Protein 1R4G (pdb70)

Nearest PDB structures (foldseek):
  1r4g-assembly1_A  TM=9.196E-01  e=5.338E-06  Sendai virus (strain Harris)
  1t6o-assembly1_A  TM=8.103E-01  e=1.546E+00  Measles morbillivirus
  1oks-assembly1_A  TM=8.174E-01  e=1.904E+00  Measles morbillivirus
  5wah-assembly1_A  TM=8.323E-01  e=9.415E+00  Streptococcus agalactiae
  1r4g-assembly1_A  TM=9.502E-01  e=7.208E-06  Sendai virus (strain Harris)

Organism: Sendai virus (strain Harris) (NCBI:txid11196)

GO terms:
  GO:0039689 negative stranded viral RNA replication (P, IDA)
  GO:0032991 protein-containing complex (C, IMP)
  GO:0097718 disordered domain specific binding (F, IPI)

CATH classification: 1.10.8.10

Foldseek 3Di:
DDDVVVVLVVLVPDPDDDVVSCVLVVVLVPDDDPVVSVVSVVVVVCVVVVVPD

InterPro domains:
  IPR002693 Paramyxovirinae P phosphoprotein C-terminal domain [PF01806] (328-564)
  IPR016075 RNA polymerase, phosphoprotein P, C-terminal XD, paramyxovirinae [SSF101089] (516-568)
  IPR043097 Phosphoprotein P, oligomerisation domain 1 [G3DSA:1.10.287.320] (319-381)

Structure (mmCIF, N/CA/C/O backbone):
data_1R4G
#
_entry.id   1R4G
#
_cell.length_a   1.000
_cell.length_b   1.000
_cell.length_c   1.000
_cell.angle_alpha   90.00
_cell.angle_beta   90.00
_cell.angle_gamma   90.00
#
_symmetry.space_group_name_H-M   'P 1'
#
loop_
_atom_site.group_PDB
_atom_site.id
_atom_site.type_symbol
_atom_site.label_atom_id
_atom_site.label_alt_id
_atom_site.label_comp_id
_atom_site.label_asym_id
_atom_site.label_entity_id
_atom_site.label_seq_id
_atom_site.pdbx_PDB_ins_code
_atom_site.Cartn_x
_atom_site.Cartn_y
_atom_site.Cartn_z
_atom_site.occupancy
_atom_site.B_iso_or_equiv
_atom_site.auth_seq_id
_atom_site.auth_comp_id
_atom_site.auth_asym_id
_atom_site.auth_atom_id
_atom_site.pdbx_PDB_model_num
ATOM 1 N N . LYS A 1 1 ? 8.929 10.117 11.956 1.00 0.00 516 LYS A N 1
ATOM 2 C CA . LYS A 1 1 ? 9.426 8.752 11.914 1.00 0.00 516 LYS A CA 1
ATOM 3 C C . LYS A 1 1 ? 8.725 7.895 10.839 1.00 0.00 516 LYS A C 1
ATOM 4 O O . LYS A 1 1 ? 9.417 7.362 9.972 1.00 0.00 516 LYS A O 1
ATOM 23 N N . PRO A 1 2 ? 7.391 7.709 10.870 1.00 0.00 517 PRO A N 1
ATOM 24 C CA . PRO A 1 2 ? 6.675 6.924 9.879 1.00 0.00 517 PRO A CA 1
ATOM 25 C C . PRO A 1 2 ? 6.686 7.649 8.531 1.00 0.00 517 PRO A C 1
ATOM 26 O O . PRO A 1 2 ? 6.865 8.865 8.473 1.00 0.00 517 PRO A O 1
ATOM 37 N N . THR A 1 3 ? 6.472 6.911 7.438 1.00 0.00 518 THR A N 1
ATOM 38 C CA . THR A 1 3 ? 6.464 7.508 6.119 1.00 0.00 518 THR A CA 1
ATOM 39 C C . THR A 1 3 ? 5.496 6.783 5.178 1.00 0.00 518 THR A C 1
ATOM 40 O O . THR A 1 3 ? 4.951 5.728 5.506 1.00 0.00 518 THR A O 1
ATOM 51 N N . MET A 1 4 ? 5.306 7.340 3.979 1.00 0.00 519 MET A N 1
ATOM 52 C CA . MET A 1 4 ? 4.461 6.738 2.960 1.00 0.00 519 MET A CA 1
ATOM 53 C C . MET A 1 4 ? 5.186 5.510 2.398 1.00 0.00 519 MET A C 1
ATOM 54 O O . MET A 1 4 ? 4.562 4.544 1.970 1.00 0.00 519 MET A O 1
ATOM 68 N N . HIS A 1 5 ? 6.526 5.543 2.389 1.00 0.00 520 HIS A N 1
ATOM 69 C CA . HIS A 1 5 ? 7.357 4.465 1.890 1.00 0.00 520 HIS A CA 1
ATOM 70 C C . HIS A 1 5 ? 7.254 3.225 2.776 1.00 0.00 520 HIS A C 1
ATOM 71 O O . HIS A 1 5 ? 7.309 2.107 2.270 1.00 0.00 520 HIS A O 1
ATOM 86 N N . SER A 1 6 ? 7.158 3.420 4.100 1.00 0.00 521 SER A N 1
ATOM 87 C CA . SER A 1 6 ? 7.050 2.315 5.039 1.00 0.00 521 SER A CA 1
ATOM 88 C C . SER A 1 6 ? 5.754 1.546 4.756 1.00 0.00 521 SER A C 1
ATOM 89 O O . SER A 1 6 ? 5.716 0.322 4.796 1.00 0.00 521 SER A O 1
ATOM 97 N N . LEU A 1 7 ? 4.694 2.298 4.436 1.00 0.00 522 LEU A N 1
ATOM 98 C CA . LEU A 1 7 ? 3.389 1.743 4.119 1.00 0.00 522 LEU A CA 1
ATOM 99 C C . LEU A 1 7 ? 3.539 0.840 2.896 1.00 0.00 522 LEU A C 1
ATOM 100 O O . LEU A 1 7 ? 3.176 -0.329 2.929 1.00 0.00 522 LEU A O 1
ATOM 116 N N . ARG A 1 8 ? 4.128 1.386 1.828 1.00 0.00 523 ARG A N 1
ATOM 117 C CA . ARG A 1 8 ? 4.378 0.612 0.617 1.00 0.00 523 ARG A CA 1
ATOM 118 C C . ARG A 1 8 ? 5.164 -0.663 0.975 1.00 0.00 523 ARG A C 1
ATOM 119 O O . ARG A 1 8 ? 4.893 -1.738 0.439 1.00 0.00 523 ARG A O 1
ATOM 140 N N . LEU A 1 9 ? 6.106 -0.540 1.917 1.00 0.00 524 LEU A N 1
ATOM 141 C CA . LEU A 1 9 ? 6.894 -1.672 2.378 1.00 0.00 524 LEU A CA 1
ATOM 142 C C . LEU A 1 9 ? 5.994 -2.726 3.027 1.00 0.00 524 LEU A C 1
ATOM 143 O O . LEU A 1 9 ? 6.202 -3.917 2.842 1.00 0.00 524 LEU A O 1
ATOM 159 N N . VAL A 1 10 ? 4.982 -2.288 3.770 1.00 0.00 525 VAL A N 1
ATOM 160 C CA . VAL A 1 10 ? 4.052 -3.213 4.426 1.00 0.00 525 VAL A CA 1
ATOM 161 C C . VAL A 1 10 ? 3.363 -4.089 3.381 1.00 0.00 525 VAL A C 1
ATOM 162 O O . VAL A 1 10 ? 3.159 -5.281 3.598 1.00 0.00 525 VAL A O 1
ATOM 175 N N . ILE A 1 11 ? 2.979 -3.490 2.248 1.00 0.00 526 ILE A N 1
ATOM 176 C CA . ILE A 1 11 ? 2.307 -4.243 1.201 1.00 0.00 526 ILE A CA 1
ATOM 177 C C . ILE A 1 11 ? 3.312 -5.251 0.638 1.00 0.00 526 ILE A C 1
ATOM 178 O O . ILE A 1 11 ? 3.030 -6.445 0.559 1.00 0.00 526 ILE A O 1
ATOM 194 N N . GLU A 1 12 ? 4.511 -4.775 0.286 1.00 0.00 527 GLU A N 1
ATOM 195 C CA . GLU A 1 12 ? 5.574 -5.612 -0.250 1.00 0.00 527 GLU A CA 1
ATOM 196 C C . GLU A 1 12 ? 6.327 -6.234 0.928 1.00 0.00 527 GLU A C 1
ATOM 197 O O . GLU A 1 12 ? 7.510 -5.977 1.144 1.00 0.00 527 GLU A O 1
ATOM 209 N N . SER A 1 13 ? 5.581 -7.001 1.720 1.00 0.00 528 SER A N 1
ATOM 210 C CA . SER A 1 13 ? 6.083 -7.683 2.905 1.00 0.00 528 SER A CA 1
ATOM 211 C C . SER A 1 13 ? 5.070 -8.775 3.253 1.00 0.00 528 SER A C 1
ATOM 212 O O . SER A 1 13 ? 5.444 -9.933 3.431 1.00 0.00 528 SER A O 1
ATOM 220 N N . SER A 1 14 ? 3.781 -8.431 3.298 1.00 0.00 529 SER A N 1
ATOM 221 C CA . SER A 1 14 ? 2.736 -9.407 3.565 1.00 0.00 529 SER A CA 1
ATOM 222 C C . SER A 1 14 ? 2.674 -10.382 2.370 1.00 0.00 529 SER A C 1
ATOM 223 O O . SER A 1 14 ? 2.941 -9.968 1.240 1.00 0.00 529 SER A O 1
ATOM 231 N N . PRO A 1 15 ? 2.298 -11.655 2.582 1.00 0.00 530 PRO A N 1
ATOM 232 C CA . PRO A 1 15 ? 2.253 -12.686 1.555 1.00 0.00 530 PRO A CA 1
ATOM 233 C C . PRO A 1 15 ? 1.090 -12.520 0.566 1.00 0.00 530 PRO A C 1
ATOM 234 O O . PRO A 1 15 ? 0.251 -13.408 0.427 1.00 0.00 530 PRO A O 1
ATOM 245 N N . LEU A 1 16 ? 1.045 -11.398 -0.155 1.00 0.00 531 LEU A N 1
ATOM 246 C CA . LEU A 1 16 ? 0.000 -11.158 -1.140 1.00 0.00 531 LEU A CA 1
ATOM 247 C C . LEU A 1 16 ? 0.302 -11.905 -2.452 1.00 0.00 531 LEU A C 1
ATOM 248 O O . LEU A 1 16 ? 1.284 -12.638 -2.555 1.00 0.00 531 LEU A O 1
ATOM 264 N N . SER A 1 17 ? -0.572 -11.730 -3.450 1.00 0.00 532 SER A N 1
ATOM 265 C CA . SER A 1 17 ? -0.436 -12.354 -4.760 1.00 0.00 532 SER A CA 1
ATOM 266 C C . SER A 1 17 ? 0.116 -11.308 -5.747 1.00 0.00 532 SER A C 1
ATOM 267 O O . SER A 1 17 ? 1.015 -10.546 -5.399 1.00 0.00 532 SER A O 1
ATOM 275 N N . ARG A 1 18 ? -0.231 -11.519 -7.017 1.00 0.00 533 ARG A N 1
ATOM 276 C CA . ARG A 1 18 ? 0.202 -10.614 -8.079 1.00 0.00 533 ARG A CA 1
ATOM 277 C C . ARG A 1 18 ? -0.835 -9.497 -8.286 1.00 0.00 533 ARG A C 1
ATOM 278 O O . ARG A 1 18 ? -0.575 -8.307 -8.122 1.00 0.00 533 ARG A O 1
ATOM 299 N N . ALA A 1 19 ? -2.052 -9.971 -8.570 1.00 0.00 534 ALA A N 1
ATOM 300 C CA . ALA A 1 19 ? -3.201 -9.127 -8.863 1.00 0.00 534 ALA A CA 1
ATOM 301 C C . ALA A 1 19 ? -3.596 -8.185 -7.732 1.00 0.00 534 ALA A C 1
ATOM 302 O O . ALA A 1 19 ? -3.633 -6.975 -7.928 1.00 0.00 534 ALA A O 1
ATOM 309 N N . GLU A 1 20 ? -3.891 -8.734 -6.552 1.00 0.00 535 GLU A N 1
ATOM 310 C CA . GLU A 1 20 ? -4.303 -7.935 -5.407 1.00 0.00 535 GLU A CA 1
ATOM 311 C C . GLU A 1 20 ? -3.216 -6.952 -4.983 1.00 0.00 535 GLU A C 1
ATOM 312 O O . GLU A 1 20 ? -3.527 -5.851 -4.537 1.00 0.00 535 GLU A O 1
ATOM 324 N N . LYS A 1 21 ? -1.948 -7.357 -5.106 1.00 0.00 536 LYS A N 1
ATOM 325 C CA . LYS A 1 21 ? -0.812 -6.534 -4.748 1.00 0.00 536 LYS A CA 1
ATOM 326 C C . LYS A 1 21 ? -0.811 -5.334 -5.687 1.00 0.00 536 LYS A C 1
ATOM 327 O O . LYS A 1 21 ? -0.833 -4.195 -5.237 1.00 0.00 536 LYS A O 1
ATOM 346 N N . ALA A 1 22 ? -0.818 -5.599 -6.994 1.00 0.00 537 ALA A N 1
ATOM 347 C CA . ALA A 1 22 ? -0.814 -4.539 -7.985 1.00 0.00 537 ALA A CA 1
ATOM 348 C C . ALA A 1 22 ? -2.022 -3.613 -7.801 1.00 0.00 537 ALA A C 1
ATOM 349 O O . ALA A 1 22 ? -1.865 -2.405 -7.645 1.00 0.00 537 ALA A O 1
ATOM 356 N N . ALA A 1 23 ? -3.219 -4.204 -7.825 1.00 0.00 538 ALA A N 1
ATOM 357 C CA . ALA A 1 23 ? -4.463 -3.466 -7.684 1.00 0.00 538 ALA A CA 1
ATOM 358 C C . ALA A 1 23 ? -4.441 -2.558 -6.453 1.00 0.00 538 ALA A C 1
ATOM 359 O O . ALA A 1 23 ? -4.719 -1.360 -6.555 1.00 0.00 538 ALA A O 1
ATOM 366 N N . TYR A 1 24 ? -4.103 -3.122 -5.289 1.00 0.00 539 TYR A N 1
ATOM 367 C CA . TYR A 1 24 ? -4.052 -2.336 -4.075 1.00 0.00 539 TYR A CA 1
ATOM 368 C C . TYR A 1 24 ? -2.998 -1.237 -4.188 1.00 0.00 539 TYR A C 1
ATOM 369 O O . TYR A 1 24 ? -3.308 -0.086 -3.922 1.00 0.00 539 TYR A O 1
ATOM 387 N N . VAL A 1 25 ? -1.765 -1.584 -4.555 1.00 0.00 540 VAL A N 1
ATOM 388 C CA . VAL A 1 25 ? -0.694 -0.627 -4.671 1.00 0.00 540 VAL A CA 1
ATOM 389 C C . VAL A 1 25 ? -1.099 0.566 -5.555 1.00 0.00 540 VAL A C 1
ATOM 390 O O . VAL A 1 25 ? -0.828 1.710 -5.191 1.00 0.00 540 VAL A O 1
ATOM 403 N N . LYS A 1 26 ? -1.759 0.324 -6.693 1.00 0.00 541 LYS A N 1
ATOM 404 C CA . LYS A 1 26 ? -2.192 1.430 -7.543 1.00 0.00 541 LYS A CA 1
ATOM 405 C C . LYS A 1 26 ? -3.179 2.302 -6.753 1.00 0.00 541 LYS A C 1
ATOM 406 O O . LYS A 1 26 ? -3.066 3.527 -6.725 1.00 0.00 541 LYS A O 1
ATOM 425 N N . SER A 1 27 ? -4.137 1.643 -6.100 1.00 0.00 542 SER A N 1
ATOM 426 C CA . SER A 1 27 ? -5.141 2.333 -5.303 1.00 0.00 542 SER A CA 1
ATOM 427 C C . SER A 1 27 ? -4.501 3.186 -4.204 1.00 0.00 542 SER A C 1
ATOM 428 O O . SER A 1 27 ? -4.941 4.296 -3.925 1.00 0.00 542 SER A O 1
ATOM 436 N N . LEU A 1 28 ? -3.463 2.642 -3.582 1.00 0.00 543 LEU A N 1
ATOM 437 C CA . LEU A 1 28 ? -2.719 3.307 -2.522 1.00 0.00 543 LEU A CA 1
ATOM 438 C C . LEU A 1 28 ? -1.992 4.511 -3.113 1.00 0.00 543 LEU A C 1
ATOM 439 O O . LEU A 1 28 ? -2.017 5.594 -2.536 1.00 0.00 543 LEU A O 1
ATOM 455 N N . SER A 1 29 ? -1.370 4.332 -4.282 1.00 0.00 544 SER A N 1
ATOM 456 C CA . SER A 1 29 ? -0.672 5.420 -4.957 1.00 0.00 544 SER A CA 1
ATOM 457 C C . SER A 1 29 ? -1.652 6.579 -5.195 1.00 0.00 544 SER A C 1
ATOM 458 O O . SER A 1 29 ? -1.267 7.744 -5.144 1.00 0.00 544 SER A O 1
ATOM 466 N N . LYS A 1 30 ? -2.923 6.243 -5.429 1.00 0.00 545 LYS A N 1
ATOM 467 C CA . LYS A 1 30 ? -3.977 7.232 -5.633 1.00 0.00 545 LYS A CA 1
ATOM 468 C C . LYS A 1 30 ? -4.291 8.090 -4.373 1.00 0.00 545 LYS A C 1
ATOM 469 O O . LYS A 1 30 ? -5.300 8.795 -4.368 1.00 0.00 545 LYS A O 1
ATOM 488 N N . CYS A 1 31 ? -3.441 8.060 -3.330 1.00 0.00 546 CYS A N 1
ATOM 489 C CA . CYS A 1 31 ? -3.595 8.841 -2.101 1.00 0.00 546 CYS A CA 1
ATOM 490 C C . CYS A 1 31 ? -3.623 10.359 -2.349 1.00 0.00 546 CYS A C 1
ATOM 491 O O . CYS A 1 31 ? -3.450 10.814 -3.479 1.00 0.00 546 CYS A O 1
ATOM 499 N N . LYS A 1 32 ? -3.815 11.145 -1.273 1.00 0.00 547 LYS A N 1
ATOM 500 C CA . LYS A 1 32 ? -3.854 12.605 -1.333 1.00 0.00 547 LYS A CA 1
ATOM 501 C C . LYS A 1 32 ? -3.894 13.234 0.069 1.00 0.00 547 LYS A C 1
ATOM 502 O O . LYS A 1 32 ? -3.030 14.043 0.393 1.00 0.00 547 LYS A O 1
ATOM 521 N N . THR A 1 33 ? -4.886 12.872 0.896 1.00 0.00 548 THR A N 1
ATOM 522 C CA . THR A 1 33 ? -5.038 13.433 2.238 1.00 0.00 548 THR A CA 1
ATOM 523 C C . THR A 1 33 ? -4.482 12.500 3.323 1.00 0.00 548 THR A C 1
ATOM 524 O O . THR A 1 33 ? -3.272 12.309 3.405 1.00 0.00 548 THR A O 1
ATOM 535 N N . ASP A 1 34 ? -5.357 11.945 4.170 1.00 0.00 549 ASP A N 1
ATOM 536 C CA . ASP A 1 34 ? -4.955 11.076 5.270 1.00 0.00 549 ASP A CA 1
ATOM 537 C C . ASP A 1 34 ? -6.102 10.162 5.698 1.00 0.00 549 ASP A C 1
ATOM 538 O O . ASP A 1 34 ? -5.937 8.949 5.697 1.00 0.00 549 ASP A O 1
ATOM 547 N N . GLN A 1 35 ? -7.268 10.728 6.036 1.00 0.00 550 GLN A N 1
ATOM 548 C CA . GLN A 1 35 ? -8.423 9.937 6.458 1.00 0.00 550 GLN A CA 1
ATOM 549 C C . GLN A 1 35 ? -8.826 8.967 5.341 1.00 0.00 550 GLN A C 1
ATOM 550 O O . GLN A 1 35 ? -9.293 7.861 5.605 1.00 0.00 550 GLN A O 1
ATOM 564 N N . GLU A 1 36 ? -8.629 9.384 4.087 1.00 0.00 551 GLU A N 1
ATOM 565 C CA . GLU A 1 36 ? -8.952 8.576 2.933 1.00 0.00 551 GLU A CA 1
ATOM 566 C C . GLU A 1 36 ? -7.962 7.416 2.852 1.00 0.00 551 GLU A C 1
ATOM 567 O O . GLU A 1 36 ? -8.343 6.249 2.851 1.00 0.00 551 GLU A O 1
ATOM 579 N N . VAL A 1 37 ? -6.669 7.753 2.778 1.00 0.00 552 VAL A N 1
ATOM 580 C CA . VAL A 1 37 ? -5.574 6.807 2.646 1.00 0.00 552 VAL A CA 1
ATOM 581 C C . VAL A 1 37 ? -5.647 5.795 3.803 1.00 0.00 552 VAL A C 1
ATOM 582 O O . VAL A 1 37 ? -5.430 4.610 3.597 1.00 0.00 552 VAL A O 1
ATOM 595 N N . LYS A 1 38 ? -6.020 6.248 5.007 1.00 0.00 553 LYS A N 1
ATOM 596 C CA . LYS A 1 38 ? -6.193 5.472 6.197 1.00 0.00 553 LYS A CA 1
ATOM 597 C C . LYS A 1 38 ? -7.267 4.415 5.953 1.00 0.00 553 LYS A C 1
ATOM 598 O O . LYS A 1 38 ? -7.043 3.235 6.187 1.00 0.00 553 LYS A O 1
ATOM 617 N N . ALA A 1 39 ? -8.430 4.851 5.477 1.00 0.00 554 ALA A N 1
ATOM 618 C CA . ALA A 1 39 ? -9.512 3.925 5.152 1.00 0.00 554 ALA A CA 1
ATOM 619 C C . ALA A 1 39 ? -9.002 2.849 4.168 1.00 0.00 554 ALA A C 1
ATOM 620 O O . ALA A 1 39 ? -9.326 1.670 4.287 1.00 0.00 554 ALA A O 1
ATOM 627 N N . VAL A 1 40 ? -8.179 3.267 3.206 1.00 0.00 555 VAL A N 1
ATOM 628 C CA . VAL A 1 40 ? -7.599 2.344 2.235 1.00 0.00 555 VAL A CA 1
ATOM 629 C C . VAL A 1 40 ? -6.603 1.405 2.970 1.00 0.00 555 VAL A C 1
ATOM 630 O O . VAL A 1 40 ? -6.453 0.227 2.644 1.00 0.00 555 VAL A O 1
ATOM 643 N N . MET A 1 41 ? -5.900 1.914 3.981 1.00 0.00 556 MET A N 1
ATOM 644 C CA . MET A 1 41 ? -4.986 1.120 4.792 1.00 0.00 556 MET A CA 1
ATOM 645 C C . MET A 1 41 ? -5.809 0.065 5.556 1.00 0.00 556 MET A C 1
ATOM 646 O O . MET A 1 41 ? -5.405 -1.086 5.678 1.00 0.00 556 MET A O 1
ATOM 660 N N . GLU A 1 42 ? -6.988 0.459 6.043 1.00 0.00 557 GLU A N 1
ATOM 661 C CA . GLU A 1 42 ? -7.867 -0.461 6.743 1.00 0.00 557 GLU A CA 1
ATOM 662 C C . GLU A 1 42 ? -8.184 -1.634 5.806 1.00 0.00 557 GLU A C 1
ATOM 663 O O . GLU A 1 42 ? -8.262 -2.778 6.246 1.00 0.00 557 GLU A O 1
ATOM 675 N N . LEU A 1 43 ? -8.341 -1.350 4.505 1.00 0.00 558 LEU A N 1
ATOM 676 C CA . LEU A 1 43 ? -8.604 -2.399 3.537 1.00 0.00 558 LEU A CA 1
ATOM 677 C C . LEU A 1 43 ? -7.438 -3.395 3.545 1.00 0.00 558 LEU A C 1
ATOM 678 O O . LEU A 1 43 ? -7.701 -4.592 3.567 1.00 0.00 558 LEU A O 1
ATOM 694 N N . VAL A 1 44 ? -6.168 -2.941 3.546 1.00 0.00 559 VAL A N 1
ATOM 695 C CA . VAL A 1 44 ? -5.006 -3.849 3.615 1.00 0.00 559 VAL A CA 1
ATOM 696 C C . VAL A 1 44 ? -5.200 -4.855 4.747 1.00 0.00 559 VAL A C 1
ATOM 697 O O . VAL A 1 44 ? -5.032 -6.049 4.534 1.00 0.00 559 VAL A O 1
ATOM 710 N N . GLU A 1 45 ? -5.537 -4.362 5.944 1.00 0.00 560 GLU A N 1
ATOM 711 C CA . GLU A 1 45 ? -5.732 -5.216 7.109 1.00 0.00 560 GLU A CA 1
ATOM 712 C C . GLU A 1 45 ? -6.742 -6.327 6.796 1.00 0.00 560 GLU A C 1
ATOM 713 O O . GLU A 1 45 ? -6.454 -7.508 6.980 1.00 0.00 560 GLU A O 1
ATOM 725 N N . GLU A 1 46 ? -7.916 -5.947 6.290 1.00 0.00 561 GLU A N 1
ATOM 726 C CA . GLU A 1 46 ? -8.957 -6.897 5.942 1.00 0.00 561 GLU A CA 1
ATOM 727 C C . GLU A 1 46 ? -8.495 -7.886 4.868 1.00 0.00 561 GLU A C 1
ATOM 728 O O . GLU A 1 46 ? -8.733 -9.090 4.978 1.00 0.00 561 GLU A O 1
ATOM 740 N N . ASP A 1 47 ? -7.804 -7.370 3.845 1.00 0.00 562 ASP A N 1
ATOM 741 C CA . ASP A 1 47 ? -7.317 -8.171 2.733 1.00 0.00 562 ASP A CA 1
ATOM 742 C C . ASP A 1 47 ? -6.494 -9.351 3.239 1.00 0.00 562 ASP A C 1
ATOM 743 O O . ASP A 1 47 ? -6.726 -10.480 2.813 1.00 0.00 562 ASP A O 1
ATOM 752 N N . ILE A 1 48 ? -5.583 -9.128 4.192 1.00 0.00 563 ILE A N 1
ATOM 753 C CA . ILE A 1 48 ? -4.779 -10.220 4.712 1.00 0.00 563 ILE A CA 1
ATOM 754 C C . ILE A 1 48 ? -5.645 -11.203 5.446 1.00 0.00 563 ILE A C 1
ATOM 755 O O . ILE A 1 48 ? -5.519 -12.405 5.256 1.00 0.00 563 ILE A O 1
ATOM 771 N N . GLU A 1 49 ? -6.503 -10.703 6.332 1.00 0.00 564 GLU A N 1
ATOM 772 C CA . GLU A 1 49 ? -7.381 -11.563 7.111 1.00 0.00 564 GLU A CA 1
ATOM 773 C C . GLU A 1 49 ? -8.336 -12.353 6.205 1.00 0.00 564 GLU A C 1
ATOM 774 O O . GLU A 1 49 ? -8.981 -13.289 6.670 1.00 0.00 564 GLU A O 1
ATOM 786 N N . SER A 1 50 ? -8.411 -11.986 4.921 1.00 0.00 565 SER A N 1
ATOM 787 C CA . SER A 1 50 ? -9.269 -12.658 3.959 1.00 0.00 565 SER A CA 1
ATOM 788 C C . SER A 1 50 ? -8.425 -13.697 3.239 1.00 0.00 565 SER A C 1
ATOM 789 O O . SER A 1 50 ? -8.790 -14.866 3.180 1.00 0.00 565 SER A O 1
ATOM 797 N N . LEU A 1 51 ? -7.282 -13.263 2.703 1.00 0.00 566 LEU A N 1
ATOM 798 C CA . LEU A 1 51 ? -6.363 -14.147 2.009 1.00 0.00 566 LEU A CA 1
ATOM 799 C C . LEU A 1 51 ? -5.940 -15.288 2.942 1.00 0.00 566 LEU A C 1
ATOM 800 O O . LEU A 1 51 ? -5.842 -16.439 2.525 1.00 0.00 566 LEU A O 1
ATOM 816 N N . THR A 1 52 ? -5.706 -14.958 4.213 1.00 0.00 567 THR A N 1
ATOM 817 C CA . THR A 1 52 ? -5.292 -15.928 5.220 1.00 0.00 567 THR A CA 1
ATOM 818 C C . THR A 1 52 ? -6.478 -16.714 5.794 1.00 0.00 567 THR A C 1
ATOM 819 O O . THR A 1 52 ? -6.287 -17.853 6.217 1.00 0.00 567 THR A O 1
ATOM 830 N N . ASN A 1 53 ? -7.675 -16.109 5.828 1.00 0.00 568 ASN A N 1
ATOM 831 C CA . ASN A 1 53 ? -8.884 -16.730 6.367 1.00 0.00 568 ASN A CA 1
ATOM 832 C C . ASN A 1 53 ? -8.723 -16.958 7.874 1.00 0.00 568 ASN A C 1
ATOM 833 O O . ASN A 1 53 ? -8.611 -15.937 8.588 1.00 0.00 568 ASN A O 1
ATOM 845 N N . LYS A 1 1 ? 12.043 7.246 12.825 1.00 0.00 516 LYS A N 2
ATOM 846 C CA . LYS A 1 1 ? 11.921 8.118 11.667 1.00 0.00 516 LYS A CA 2
ATOM 847 C C . LYS A 1 1 ? 11.146 7.393 10.552 1.00 0.00 516 LYS A C 2
ATOM 848 O O . LYS A 1 1 ? 11.735 6.985 9.551 1.00 0.00 516 LYS A O 2
ATOM 867 N N . PRO A 1 2 ? 9.828 7.199 10.720 1.00 0.00 517 PRO A N 2
ATOM 868 C CA . PRO A 1 2 ? 8.979 6.521 9.757 1.00 0.00 517 PRO A CA 2
ATOM 869 C C . PRO A 1 2 ? 8.745 7.388 8.516 1.00 0.00 517 PRO A C 2
ATOM 870 O O . PRO A 1 2 ? 8.917 8.606 8.557 1.00 0.00 517 PRO A O 2
ATOM 881 N N . THR A 1 3 ? 8.335 6.753 7.413 1.00 0.00 518 THR A N 2
ATOM 882 C CA . THR A 1 3 ? 8.044 7.456 6.172 1.00 0.00 518 THR A CA 2
ATOM 883 C C . THR A 1 3 ? 7.051 6.624 5.352 1.00 0.00 518 THR A C 2
ATOM 884 O O . THR A 1 3 ? 6.938 5.420 5.582 1.00 0.00 518 THR A O 2
ATOM 895 N N . MET A 1 4 ? 6.383 7.235 4.368 1.00 0.00 519 MET A N 2
ATOM 896 C CA . MET A 1 4 ? 5.423 6.551 3.501 1.00 0.00 519 MET A CA 2
ATOM 897 C C . MET A 1 4 ? 6.013 5.276 2.883 1.00 0.00 519 MET A C 2
ATOM 898 O O . MET A 1 4 ? 5.321 4.276 2.696 1.00 0.00 519 MET A O 2
ATOM 912 N N . HIS A 1 5 ? 7.312 5.298 2.569 1.00 0.00 520 HIS A N 2
ATOM 913 C CA . HIS A 1 5 ? 8.003 4.165 1.977 1.00 0.00 520 HIS A CA 2
ATOM 914 C C . HIS A 1 5 ? 7.917 2.919 2.859 1.00 0.00 520 HIS A C 2
ATOM 915 O O . HIS A 1 5 ? 8.021 1.806 2.359 1.00 0.00 520 HIS A O 2
ATOM 930 N N . SER A 1 6 ? 7.784 3.118 4.176 1.00 0.00 521 SER A N 2
ATOM 931 C CA . SER A 1 6 ? 7.695 2.027 5.132 1.00 0.00 521 SER A CA 2
ATOM 932 C C . SER A 1 6 ? 6.459 1.186 4.821 1.00 0.00 521 SER A C 2
ATOM 933 O O . SER A 1 6 ? 6.487 -0.037 4.865 1.00 0.00 521 SER A O 2
ATOM 941 N N . LEU A 1 7 ? 5.355 1.877 4.521 1.00 0.00 522 LEU A N 2
ATOM 942 C CA . LEU A 1 7 ? 4.093 1.239 4.197 1.00 0.00 522 LEU A CA 2
ATOM 943 C C . LEU A 1 7 ? 4.243 0.462 2.895 1.00 0.00 522 LEU A C 2
ATOM 944 O O . LEU A 1 7 ? 3.801 -0.677 2.776 1.00 0.00 522 LEU A O 2
ATOM 960 N N . ARG A 1 8 ? 4.900 1.088 1.913 1.00 0.00 523 ARG A N 2
ATOM 961 C CA . ARG A 1 8 ? 5.147 0.434 0.637 1.00 0.00 523 ARG A CA 2
ATOM 962 C C . ARG A 1 8 ? 5.974 -0.836 0.895 1.00 0.00 523 ARG A C 2
ATOM 963 O O . ARG A 1 8 ? 5.683 -1.900 0.352 1.00 0.00 523 ARG A O 2
ATOM 984 N N . LEU A 1 9 ? 6.979 -0.720 1.768 1.00 0.00 524 LEU A N 2
ATOM 985 C CA . LEU A 1 9 ? 7.830 -1.835 2.145 1.00 0.00 524 LEU A CA 2
ATOM 986 C C . LEU A 1 9 ? 6.977 -2.932 2.773 1.00 0.00 524 LEU A C 2
ATOM 987 O O . LEU A 1 9 ? 7.080 -4.090 2.394 1.00 0.00 524 LEU A O 2
ATOM 1003 N N . VAL A 1 10 ? 6.106 -2.557 3.699 1.00 0.00 525 VAL A N 2
ATOM 1004 C CA . VAL A 1 10 ? 5.197 -3.494 4.366 1.00 0.00 525 VAL A CA 2
ATOM 1005 C C . VAL A 1 10 ? 4.414 -4.305 3.327 1.00 0.00 525 VAL A C 2
ATOM 1006 O O . VAL A 1 10 ? 4.246 -5.514 3.486 1.00 0.00 525 VAL A O 2
ATOM 1019 N N . ILE A 1 11 ? 3.926 -3.647 2.271 1.00 0.00 526 ILE A N 2
ATOM 1020 C CA . ILE A 1 11 ? 3.175 -4.336 1.232 1.00 0.00 526 ILE A CA 2
ATOM 1021 C C . ILE A 1 11 ? 4.084 -5.359 0.550 1.00 0.00 526 ILE A C 2
ATOM 1022 O O . ILE A 1 11 ? 3.678 -6.492 0.314 1.00 0.00 526 ILE A O 2
ATOM 1038 N N . GLU A 1 12 ? 5.323 -4.970 0.239 1.00 0.00 527 GLU A N 2
ATOM 1039 C CA . GLU A 1 12 ? 6.276 -5.869 -0.392 1.00 0.00 527 GLU A CA 2
ATOM 1040 C C . GLU A 1 12 ? 6.672 -7.008 0.561 1.00 0.00 527 GLU A C 2
ATOM 1041 O O . GLU A 1 12 ? 6.942 -8.118 0.110 1.00 0.00 527 GLU A O 2
ATOM 1053 N N . SER A 1 13 ? 6.696 -6.743 1.869 1.00 0.00 528 SER A N 2
ATOM 1054 C CA . SER A 1 13 ? 7.054 -7.738 2.866 1.00 0.00 528 SER A CA 2
ATOM 1055 C C . SER A 1 13 ? 5.923 -8.732 3.125 1.00 0.00 528 SER A C 2
ATOM 1056 O O . SER A 1 13 ? 6.191 -9.912 3.337 1.00 0.00 528 SER A O 2
ATOM 1064 N N . SER A 1 14 ? 4.664 -8.290 3.156 1.00 0.00 529 SER A N 2
ATOM 1065 C CA . SER A 1 14 ? 3.549 -9.188 3.412 1.00 0.00 529 SER A CA 2
ATOM 1066 C C . SER A 1 14 ? 3.359 -10.136 2.211 1.00 0.00 529 SER A C 2
ATOM 1067 O O . SER A 1 14 ? 3.473 -9.706 1.063 1.00 0.00 529 SER A O 2
ATOM 1075 N N . PRO A 1 15 ? 3.043 -11.421 2.447 1.00 0.00 530 PRO A N 2
ATOM 1076 C CA . PRO A 1 15 ? 2.894 -12.431 1.417 1.00 0.00 530 PRO A CA 2
ATOM 1077 C C . PRO A 1 15 ? 1.573 -12.314 0.651 1.00 0.00 530 PRO A C 2
ATOM 1078 O O . PRO A 1 15 ? 0.796 -13.265 0.592 1.00 0.00 530 PRO A O 2
ATOM 1089 N N . LEU A 1 16 ? 1.307 -11.155 0.048 1.00 0.00 531 LEU A N 2
ATOM 1090 C CA . LEU A 1 16 ? 0.097 -10.983 -0.741 1.00 0.00 531 LEU A CA 2
ATOM 1091 C C . LEU A 1 16 ? 0.292 -11.725 -2.077 1.00 0.00 531 LEU A C 2
ATOM 1092 O O . LEU A 1 16 ? 1.290 -12.419 -2.266 1.00 0.00 531 LEU A O 2
ATOM 1108 N N . SER A 1 17 ? -0.665 -11.614 -3.004 1.00 0.00 532 SER A N 2
ATOM 1109 C CA . SER A 1 17 ? -0.594 -12.279 -4.297 1.00 0.00 532 SER A CA 2
ATOM 1110 C C . SER A 1 17 ? -0.016 -11.304 -5.336 1.00 0.00 532 SER A C 2
ATOM 1111 O O . SER A 1 17 ? 0.903 -10.548 -5.034 1.00 0.00 532 SER A O 2
ATOM 1119 N N . ARG A 1 18 ? -0.378 -11.572 -6.593 1.00 0.00 533 ARG A N 2
ATOM 1120 C CA . ARG A 1 18 ? 0.062 -10.723 -7.697 1.00 0.00 533 ARG A CA 2
ATOM 1121 C C . ARG A 1 18 ? -0.982 -9.615 -7.916 1.00 0.00 533 ARG A C 2
ATOM 1122 O O . ARG A 1 18 ? -0.727 -8.418 -7.798 1.00 0.00 533 ARG A O 2
ATOM 1143 N N . ALA A 1 19 ? -2.204 -10.101 -8.147 1.00 0.00 534 ALA A N 2
ATOM 1144 C CA . ALA A 1 19 ? -3.371 -9.279 -8.426 1.00 0.00 534 ALA A CA 2
ATOM 1145 C C . ALA A 1 19 ? -3.756 -8.319 -7.303 1.00 0.00 534 ALA A C 2
ATOM 1146 O O . ALA A 1 19 ? -3.815 -7.117 -7.526 1.00 0.00 534 ALA A O 2
ATOM 1153 N N . GLU A 1 20 ? -4.017 -8.839 -6.100 1.00 0.00 535 GLU A N 2
ATOM 1154 C CA . GLU A 1 20 ? -4.419 -8.005 -4.974 1.00 0.00 535 GLU A CA 2
ATOM 1155 C C . GLU A 1 20 ? -3.331 -6.994 -4.615 1.00 0.00 535 GLU A C 2
ATOM 1156 O O . GLU A 1 20 ? -3.640 -5.886 -4.187 1.00 0.00 535 GLU A O 2
ATOM 1168 N N . LYS A 1 21 ? -2.058 -7.376 -4.783 1.00 0.00 536 LYS A N 2
ATOM 1169 C CA . LYS A 1 21 ? -0.930 -6.516 -4.489 1.00 0.00 536 LYS A CA 2
ATOM 1170 C C . LYS A 1 21 ? -0.979 -5.356 -5.477 1.00 0.00 536 LYS A C 2
ATOM 1171 O O . LYS A 1 21 ? -0.992 -4.203 -5.067 1.00 0.00 536 LYS A O 2
ATOM 1190 N N . ALA A 1 22 ? -1.030 -5.667 -6.775 1.00 0.00 537 ALA A N 2
ATOM 1191 C CA . ALA A 1 22 ? -1.086 -4.643 -7.806 1.00 0.00 537 ALA A CA 2
ATOM 1192 C C . ALA A 1 22 ? -2.283 -3.714 -7.564 1.00 0.00 537 ALA A C 2
ATOM 1193 O O . ALA A 1 22 ? -2.132 -2.499 -7.467 1.00 0.00 537 ALA A O 2
ATOM 1200 N N . ALA A 1 23 ? -3.467 -4.319 -7.462 1.00 0.00 538 ALA A N 2
ATOM 1201 C CA . ALA A 1 23 ? -4.706 -3.596 -7.229 1.00 0.00 538 ALA A CA 2
ATOM 1202 C C . ALA A 1 23 ? -4.589 -2.643 -6.037 1.00 0.00 538 ALA A C 2
ATOM 1203 O O . ALA A 1 23 ? -4.868 -1.452 -6.168 1.00 0.00 538 ALA A O 2
ATOM 1210 N N . TYR A 1 24 ? -4.165 -3.155 -4.876 1.00 0.00 539 TYR A N 2
ATOM 1211 C CA . TYR A 1 24 ? -4.026 -2.306 -3.711 1.00 0.00 539 TYR A CA 2
ATOM 1212 C C . TYR A 1 24 ? -2.983 -1.215 -3.946 1.00 0.00 539 TYR A C 2
ATOM 1213 O O . TYR A 1 24 ? -3.237 -0.059 -3.633 1.00 0.00 539 TYR A O 2
ATOM 1231 N N . VAL A 1 25 ? -1.813 -1.565 -4.469 1.00 0.00 540 VAL A N 2
ATOM 1232 C CA . VAL A 1 25 ? -0.770 -0.609 -4.744 1.00 0.00 540 VAL A CA 2
ATOM 1233 C C . VAL A 1 25 ? -1.336 0.557 -5.577 1.00 0.00 540 VAL A C 2
ATOM 1234 O O . VAL A 1 25 ? -1.055 1.717 -5.282 1.00 0.00 540 VAL A O 2
ATOM 1247 N N . LYS A 1 26 ? -2.169 0.258 -6.578 1.00 0.00 541 LYS A N 2
ATOM 1248 C CA . LYS A 1 26 ? -2.798 1.304 -7.375 1.00 0.00 541 LYS A CA 2
ATOM 1249 C C . LYS A 1 26 ? -3.633 2.214 -6.458 1.00 0.00 541 LYS A C 2
ATOM 1250 O O . LYS A 1 26 ? -3.525 3.438 -6.518 1.00 0.00 541 LYS A O 2
ATOM 1269 N N . SER A 1 27 ? -4.468 1.605 -5.609 1.00 0.00 542 SER A N 2
ATOM 1270 C CA . SER A 1 27 ? -5.311 2.382 -4.706 1.00 0.00 542 SER A CA 2
ATOM 1271 C C . SER A 1 27 ? -4.486 3.232 -3.740 1.00 0.00 542 SER A C 2
ATOM 1272 O O . SER A 1 27 ? -4.874 4.347 -3.405 1.00 0.00 542 SER A O 2
ATOM 1280 N N . LEU A 1 28 ? -3.357 2.693 -3.289 1.00 0.00 543 LEU A N 2
ATOM 1281 C CA . LEU A 1 28 ? -2.449 3.400 -2.395 1.00 0.00 543 LEU A CA 2
ATOM 1282 C C . LEU A 1 28 ? -1.932 4.626 -3.143 1.00 0.00 543 LEU A C 2
ATOM 1283 O O . LEU A 1 28 ? -1.956 5.732 -2.612 1.00 0.00 543 LEU A O 2
ATOM 1299 N N . SER A 1 29 ? -1.478 4.428 -4.385 1.00 0.00 544 SER A N 2
ATOM 1300 C CA . SER A 1 29 ? -0.983 5.524 -5.205 1.00 0.00 544 SER A CA 2
ATOM 1301 C C . SER A 1 29 ? -2.083 6.582 -5.373 1.00 0.00 544 SER A C 2
ATOM 1302 O O . SER A 1 29 ? -1.805 7.780 -5.356 1.00 0.00 544 SER A O 2
ATOM 1310 N N . LYS A 1 30 ? -3.335 6.136 -5.502 1.00 0.00 545 LYS A N 2
ATOM 1311 C CA . LYS A 1 30 ? -4.484 7.025 -5.655 1.00 0.00 545 LYS A CA 2
ATOM 1312 C C . LYS A 1 30 ? -4.768 7.945 -4.434 1.00 0.00 545 LYS A C 2
ATOM 1313 O O . LYS A 1 30 ? -5.785 8.637 -4.437 1.00 0.00 545 LYS A O 2
ATOM 1332 N N . CYS A 1 31 ? -3.890 7.990 -3.416 1.00 0.00 546 CYS A N 2
ATOM 1333 C CA . CYS A 1 31 ? -4.041 8.843 -2.234 1.00 0.00 546 CYS A CA 2
ATOM 1334 C C . CYS A 1 31 ? -4.153 10.347 -2.558 1.00 0.00 546 CYS A C 2
ATOM 1335 O O . CYS A 1 31 ? -4.025 10.755 -3.713 1.00 0.00 546 CYS A O 2
ATOM 1343 N N . LYS A 1 32 ? -4.371 11.169 -1.517 1.00 0.00 547 LYS A N 2
ATOM 1344 C CA . LYS A 1 32 ? -4.498 12.623 -1.627 1.00 0.00 547 LYS A CA 2
ATOM 1345 C C . LYS A 1 32 ? -4.479 13.232 -0.217 1.00 0.00 547 LYS A C 2
ATOM 1346 O O . LYS A 1 32 ? -3.576 13.994 0.116 1.00 0.00 547 LYS A O 2
ATOM 1365 N N . THR A 1 33 ? -5.490 12.901 0.597 1.00 0.00 548 THR A N 2
ATOM 1366 C CA . THR A 1 33 ? -5.609 13.416 1.961 1.00 0.00 548 THR A CA 2
ATOM 1367 C C . THR A 1 33 ? -4.957 12.447 2.964 1.00 0.00 548 THR A C 2
ATOM 1368 O O . THR A 1 33 ? -3.855 11.965 2.717 1.00 0.00 548 THR A O 2
ATOM 1379 N N . ASP A 1 34 ? -5.632 12.165 4.084 1.00 0.00 549 ASP A N 2
ATOM 1380 C CA . ASP A 1 34 ? -5.138 11.281 5.136 1.00 0.00 549 ASP A CA 2
ATOM 1381 C C . ASP A 1 34 ? -6.257 10.364 5.639 1.00 0.00 549 ASP A C 2
ATOM 1382 O O . ASP A 1 34 ? -6.087 9.150 5.686 1.00 0.00 549 ASP A O 2
ATOM 1391 N N . GLN A 1 35 ? -7.407 10.950 5.995 1.00 0.00 550 GLN A N 2
ATOM 1392 C CA . GLN A 1 35 ? -8.558 10.205 6.494 1.00 0.00 550 GLN A CA 2
ATOM 1393 C C . GLN A 1 35 ? -8.979 9.149 5.468 1.00 0.00 550 GLN A C 2
ATOM 1394 O O . GLN A 1 35 ? -9.335 8.028 5.824 1.00 0.00 550 GLN A O 2
ATOM 1408 N N . GLU A 1 36 ? -8.921 9.511 4.184 1.00 0.00 551 GLU A N 2
ATOM 1409 C CA . GLU A 1 36 ? -9.287 8.606 3.117 1.00 0.00 551 GLU A CA 2
ATOM 1410 C C . GLU A 1 36 ? -8.266 7.472 3.041 1.00 0.00 551 GLU A C 2
ATOM 1411 O O . GLU A 1 36 ? -8.608 6.295 3.097 1.00 0.00 551 GLU A O 2
ATOM 1423 N N . VAL A 1 37 ? -6.987 7.835 2.904 1.00 0.00 552 VAL A N 2
ATOM 1424 C CA . VAL A 1 37 ? -5.880 6.910 2.748 1.00 0.00 552 VAL A CA 2
ATOM 1425 C C . VAL A 1 37 ? -5.840 5.917 3.919 1.00 0.00 552 VAL A C 2
ATOM 1426 O O . VAL A 1 37 ? -5.641 4.727 3.701 1.00 0.00 552 VAL A O 2
ATOM 1439 N N . LYS A 1 38 ? -6.097 6.363 5.158 1.00 0.00 553 LYS A N 2
ATOM 1440 C CA . LYS A 1 38 ? -6.084 5.451 6.300 1.00 0.00 553 LYS A CA 2
ATOM 1441 C C . LYS A 1 38 ? -7.283 4.496 6.228 1.00 0.00 553 LYS A C 2
ATOM 1442 O O . LYS A 1 38 ? -7.174 3.333 6.608 1.00 0.00 553 LYS A O 2
ATOM 1461 N N . ALA A 1 39 ? -8.420 4.959 5.695 1.00 0.00 554 ALA A N 2
ATOM 1462 C CA . ALA A 1 39 ? -9.569 4.081 5.513 1.00 0.00 554 ALA A CA 2
ATOM 1463 C C . ALA A 1 39 ? -9.157 3.013 4.484 1.00 0.00 554 ALA A C 2
ATOM 1464 O O . ALA A 1 39 ? -9.502 1.841 4.602 1.00 0.00 554 ALA A O 2
ATOM 1471 N N . VAL A 1 40 ? -8.378 3.431 3.483 1.00 0.00 555 VAL A N 2
ATOM 1472 C CA . VAL A 1 40 ? -7.872 2.518 2.471 1.00 0.00 555 VAL A CA 2
ATOM 1473 C C . VAL A 1 40 ? -6.878 1.539 3.141 1.00 0.00 555 VAL A C 2
ATOM 1474 O O . VAL A 1 40 ? -6.792 0.379 2.752 1.00 0.00 555 VAL A O 2
ATOM 1487 N N . MET A 1 41 ? -6.114 1.966 4.155 1.00 0.00 556 MET A N 2
ATOM 1488 C CA . MET A 1 41 ? -5.233 1.036 4.868 1.00 0.00 556 MET A CA 2
ATOM 1489 C C . MET A 1 41 ? -6.116 -0.010 5.578 1.00 0.00 556 MET A C 2
ATOM 1490 O O . MET A 1 41 ? -5.825 -1.210 5.563 1.00 0.00 556 MET A O 2
ATOM 1504 N N . GLU A 1 42 ? -7.226 0.435 6.176 1.00 0.00 557 GLU A N 2
ATOM 1505 C CA . GLU A 1 42 ? -8.148 -0.499 6.810 1.00 0.00 557 GLU A CA 2
ATOM 1506 C C . GLU A 1 42 ? -8.571 -1.521 5.740 1.00 0.00 557 GLU A C 2
ATOM 1507 O O . GLU A 1 42 ? -8.667 -2.715 6.015 1.00 0.00 557 GLU A O 2
ATOM 1519 N N . LEU A 1 43 ? -8.772 -1.048 4.503 1.00 0.00 558 LEU A N 2
ATOM 1520 C CA . LEU A 1 43 ? -9.124 -1.913 3.394 1.00 0.00 558 LEU A CA 2
ATOM 1521 C C . LEU A 1 43 ? -8.010 -2.939 3.135 1.00 0.00 558 LEU A C 2
ATOM 1522 O O . LEU A 1 43 ? -8.344 -4.047 2.735 1.00 0.00 558 LEU A O 2
ATOM 1538 N N . VAL A 1 44 ? -6.711 -2.641 3.364 1.00 0.00 559 VAL A N 2
ATOM 1539 C CA . VAL A 1 44 ? -5.632 -3.630 3.196 1.00 0.00 559 VAL A CA 2
ATOM 1540 C C . VAL A 1 44 ? -5.963 -4.809 4.090 1.00 0.00 559 VAL A C 2
ATOM 1541 O O . VAL A 1 44 ? -5.900 -5.948 3.640 1.00 0.00 559 VAL A O 2
ATOM 1554 N N . GLU A 1 45 ? -6.294 -4.524 5.356 1.00 0.00 560 GLU A N 2
ATOM 1555 C CA . GLU A 1 45 ? -6.622 -5.596 6.292 1.00 0.00 560 GLU A CA 2
ATOM 1556 C C . GLU A 1 45 ? -7.708 -6.504 5.697 1.00 0.00 560 GLU A C 2
ATOM 1557 O O . GLU A 1 45 ? -7.542 -7.718 5.615 1.00 0.00 560 GLU A O 2
ATOM 1569 N N . GLU A 1 46 ? -8.804 -5.913 5.226 1.00 0.00 561 GLU A N 2
ATOM 1570 C CA . GLU A 1 46 ? -9.890 -6.672 4.630 1.00 0.00 561 GLU A CA 2
ATOM 1571 C C . GLU A 1 46 ? -9.455 -7.449 3.379 1.00 0.00 561 GLU A C 2
ATOM 1572 O O . GLU A 1 46 ? -9.781 -8.625 3.193 1.00 0.00 561 GLU A O 2
ATOM 1584 N N . ASP A 1 47 ? -8.664 -6.796 2.520 1.00 0.00 562 ASP A N 2
ATOM 1585 C CA . ASP A 1 47 ? -8.192 -7.382 1.279 1.00 0.00 562 ASP A CA 2
ATOM 1586 C C . ASP A 1 47 ? -7.526 -8.712 1.583 1.00 0.00 562 ASP A C 2
ATOM 1587 O O . ASP A 1 47 ? -7.893 -9.709 0.966 1.00 0.00 562 ASP A O 2
ATOM 1596 N N . ILE A 1 48 ? -6.649 -8.778 2.591 1.00 0.00 563 ILE A N 2
ATOM 1597 C CA . ILE A 1 48 ? -6.033 -10.051 2.935 1.00 0.00 563 ILE A CA 2
ATOM 1598 C C . ILE A 1 48 ? -7.081 -11.014 3.431 1.00 0.00 563 ILE A C 2
ATOM 1599 O O . ILE A 1 48 ? -7.038 -12.192 3.088 1.00 0.00 563 ILE A O 2
ATOM 1615 N N . GLU A 1 49 ? -8.030 -10.536 4.237 1.00 0.00 564 GLU A N 2
ATOM 1616 C CA . GLU A 1 49 ? -9.135 -11.362 4.711 1.00 0.00 564 GLU A CA 2
ATOM 1617 C C . GLU A 1 49 ? -10.035 -11.823 3.552 1.00 0.00 564 GLU A C 2
ATOM 1618 O O . GLU A 1 49 ? -10.989 -12.557 3.792 1.00 0.00 564 GLU A O 2
ATOM 1630 N N . SER A 1 50 ? -9.715 -11.404 2.319 1.00 0.00 565 SER A N 2
ATOM 1631 C CA . SER A 1 50 ? -10.434 -11.753 1.095 1.00 0.00 565 SER A CA 2
ATOM 1632 C C . SER A 1 50 ? -11.669 -10.890 1.127 1.00 0.00 565 SER A C 2
ATOM 1633 O O . SER A 1 50 ? -12.793 -11.373 1.014 1.00 0.00 565 SER A O 2
ATOM 1641 N N . LEU A 1 51 ? -11.403 -9.597 1.328 1.00 0.00 566 LEU A N 2
ATOM 1642 C CA . LEU A 1 51 ? -12.410 -8.571 1.485 1.00 0.00 566 LEU A CA 2
ATOM 1643 C C . LEU A 1 51 ? -13.291 -8.976 2.673 1.00 0.00 566 LEU A C 2
ATOM 1644 O O . LEU A 1 51 ? -14.466 -8.624 2.716 1.00 0.00 566 LEU A O 2
ATOM 1660 N N . THR A 1 52 ? -12.718 -9.717 3.637 1.00 0.00 567 THR A N 2
ATOM 1661 C CA . THR A 1 52 ? -13.429 -10.184 4.812 1.00 0.00 567 THR A CA 2
ATOM 1662 C C . THR A 1 52 ? -14.666 -11.010 4.440 1.00 0.00 567 THR A C 2
ATOM 1663 O O . THR A 1 52 ? -15.796 -10.539 4.560 1.00 0.00 567 THR A O 2
ATOM 1674 N N . ASN A 1 53 ? -14.436 -12.263 4.027 1.00 0.00 568 ASN A N 2
ATOM 1675 C CA . ASN A 1 53 ? -15.503 -13.185 3.652 1.00 0.00 568 ASN A CA 2
ATOM 1676 C C . ASN A 1 53 ? -16.458 -13.418 4.826 1.00 0.00 568 ASN A C 2
ATOM 1677 O O . ASN A 1 53 ? -15.955 -13.747 5.923 1.00 0.00 568 ASN A O 2
ATOM 1689 N N . LYS A 1 1 ? 12.811 9.551 10.374 1.00 0.00 516 LYS A N 3
ATOM 1690 C CA . LYS A 1 1 ? 12.312 10.017 9.092 1.00 0.00 516 LYS A CA 3
ATOM 1691 C C . LYS A 1 1 ? 11.347 8.973 8.508 1.00 0.00 516 LYS A C 3
ATOM 1692 O O . LYS A 1 1 ? 11.720 8.220 7.610 1.00 0.00 516 LYS A O 3
ATOM 1711 N N . PRO A 1 2 ? 10.111 8.884 9.025 1.00 0.00 517 PRO A N 3
ATOM 1712 C CA . PRO A 1 2 ? 9.113 7.947 8.549 1.00 0.00 517 PRO A CA 3
ATOM 1713 C C . PRO A 1 2 ? 8.612 8.399 7.173 1.00 0.00 517 PRO A C 3
ATOM 1714 O O . PRO A 1 2 ? 8.592 9.596 6.887 1.00 0.00 517 PRO A O 3
ATOM 1725 N N . THR A 1 3 ? 8.203 7.455 6.318 1.00 0.00 518 THR A N 3
ATOM 1726 C CA . THR A 1 3 ? 7.693 7.797 5.002 1.00 0.00 518 THR A CA 3
ATOM 1727 C C . THR A 1 3 ? 6.708 6.729 4.516 1.00 0.00 518 THR A C 3
ATOM 1728 O O . THR A 1 3 ? 6.742 5.592 4.988 1.00 0.00 518 THR A O 3
ATOM 1739 N N . MET A 1 4 ? 5.864 7.093 3.542 1.00 0.00 519 MET A N 3
ATOM 1740 C CA . MET A 1 4 ? 4.875 6.188 2.958 1.00 0.00 519 MET A CA 3
ATOM 1741 C C . MET A 1 4 ? 5.536 4.898 2.461 1.00 0.00 519 MET A C 3
ATOM 1742 O O . MET A 1 4 ? 4.920 3.836 2.461 1.00 0.00 519 MET A O 3
ATOM 1756 N N . HIS A 1 5 ? 6.803 4.982 2.046 1.00 0.00 520 HIS A N 3
ATOM 1757 C CA . HIS A 1 5 ? 7.557 3.841 1.566 1.00 0.00 520 HIS A CA 3
ATOM 1758 C C . HIS A 1 5 ? 7.592 2.702 2.589 1.00 0.00 520 HIS A C 3
ATOM 1759 O O . HIS A 1 5 ? 7.764 1.553 2.206 1.00 0.00 520 HIS A O 3
ATOM 1774 N N . SER A 1 6 ? 7.484 3.024 3.886 1.00 0.00 521 SER A N 3
ATOM 1775 C CA . SER A 1 6 ? 7.496 2.018 4.937 1.00 0.00 521 SER A CA 3
ATOM 1776 C C . SER A 1 6 ? 6.290 1.090 4.754 1.00 0.00 521 SER A C 3
ATOM 1777 O O . SER A 1 6 ? 6.392 -0.131 4.830 1.00 0.00 521 SER A O 3
ATOM 1785 N N . LEU A 1 7 ? 5.127 1.710 4.530 1.00 0.00 522 LEU A N 3
ATOM 1786 C CA . LEU A 1 7 ? 3.873 1.009 4.328 1.00 0.00 522 LEU A CA 3
ATOM 1787 C C . LEU A 1 7 ? 3.984 0.147 3.072 1.00 0.00 522 LEU A C 3
ATOM 1788 O O . LEU A 1 7 ? 3.599 -1.017 3.062 1.00 0.00 522 LEU A O 3
ATOM 1804 N N . ARG A 1 8 ? 4.557 0.731 2.018 1.00 0.00 523 ARG A N 3
ATOM 1805 C CA . ARG A 1 8 ? 4.778 0.034 0.765 1.00 0.00 523 ARG A CA 3
ATOM 1806 C C . ARG A 1 8 ? 5.670 -1.193 1.031 1.00 0.00 523 ARG A C 3
ATOM 1807 O O . ARG A 1 8 ? 5.381 -2.295 0.570 1.00 0.00 523 ARG A O 3
ATOM 1828 N N . LEU A 1 9 ? 6.739 -1.001 1.812 1.00 0.00 524 LEU A N 3
ATOM 1829 C CA . LEU A 1 9 ? 7.653 -2.076 2.165 1.00 0.00 524 LEU A CA 3
ATOM 1830 C C . LEU A 1 9 ? 6.902 -3.174 2.903 1.00 0.00 524 LEU A C 3
ATOM 1831 O O . LEU A 1 9 ? 7.075 -4.341 2.588 1.00 0.00 524 LEU A O 3
ATOM 1847 N N . VAL A 1 10 ? 6.046 -2.785 3.843 1.00 0.00 525 VAL A N 3
ATOM 1848 C CA . VAL A 1 10 ? 5.221 -3.729 4.607 1.00 0.00 525 VAL A CA 3
ATOM 1849 C C . VAL A 1 10 ? 4.486 -4.669 3.643 1.00 0.00 525 VAL A C 3
ATOM 1850 O O . VAL A 1 10 ? 4.381 -5.874 3.885 1.00 0.00 525 VAL A O 3
ATOM 1863 N N . ILE A 1 11 ? 3.964 -4.109 2.549 1.00 0.00 526 ILE A N 3
ATOM 1864 C CA . ILE A 1 11 ? 3.248 -4.895 1.568 1.00 0.00 526 ILE A CA 3
ATOM 1865 C C . ILE A 1 11 ? 4.231 -5.804 0.846 1.00 0.00 526 ILE A C 3
ATOM 1866 O O . ILE A 1 11 ? 3.945 -6.986 0.715 1.00 0.00 526 ILE A O 3
ATOM 1882 N N . GLU A 1 12 ? 5.389 -5.295 0.404 1.00 0.00 527 GLU A N 3
ATOM 1883 C CA . GLU A 1 12 ? 6.381 -6.130 -0.264 1.00 0.00 527 GLU A CA 3
ATOM 1884 C C . GLU A 1 12 ? 6.849 -7.263 0.663 1.00 0.00 527 GLU A C 3
ATOM 1885 O O . GLU A 1 12 ? 7.126 -8.365 0.198 1.00 0.00 527 GLU A O 3
ATOM 1897 N N . SER A 1 13 ? 6.938 -7.001 1.972 1.00 0.00 528 SER A N 3
ATOM 1898 C CA . SER A 1 13 ? 7.334 -8.006 2.943 1.00 0.00 528 SER A CA 3
ATOM 1899 C C . SER A 1 13 ? 6.250 -9.080 3.005 1.00 0.00 528 SER A C 3
ATOM 1900 O O . SER A 1 13 ? 6.553 -10.271 3.033 1.00 0.00 528 SER A O 3
ATOM 1908 N N . SER A 1 14 ? 4.981 -8.672 3.023 1.00 0.00 529 SER A N 3
ATOM 1909 C CA . SER A 1 14 ? 3.866 -9.601 3.062 1.00 0.00 529 SER A CA 3
ATOM 1910 C C . SER A 1 14 ? 3.797 -10.385 1.733 1.00 0.00 529 SER A C 3
ATOM 1911 O O . SER A 1 14 ? 3.868 -9.782 0.665 1.00 0.00 529 SER A O 3
ATOM 1919 N N . PRO A 1 15 ? 3.608 -11.715 1.751 1.00 0.00 530 PRO A N 3
ATOM 1920 C CA . PRO A 1 15 ? 3.574 -12.545 0.560 1.00 0.00 530 PRO A CA 3
ATOM 1921 C C . PRO A 1 15 ? 2.250 -12.429 -0.207 1.00 0.00 530 PRO A C 3
ATOM 1922 O O . PRO A 1 15 ? 1.556 -13.424 -0.411 1.00 0.00 530 PRO A O 3
ATOM 1933 N N . LEU A 1 16 ? 1.880 -11.221 -0.641 1.00 0.00 531 LEU A N 3
ATOM 1934 C CA . LEU A 1 16 ? 0.655 -11.057 -1.411 1.00 0.00 531 LEU A CA 3
ATOM 1935 C C . LEU A 1 16 ? 0.835 -11.788 -2.753 1.00 0.00 531 LEU A C 3
ATOM 1936 O O . LEU A 1 16 ? 1.833 -12.476 -2.966 1.00 0.00 531 LEU A O 3
ATOM 1952 N N . SER A 1 17 ? -0.134 -11.665 -3.666 1.00 0.00 532 SER A N 3
ATOM 1953 C CA . SER A 1 17 ? -0.088 -12.283 -4.966 1.00 0.00 532 SER A CA 3
ATOM 1954 C C . SER A 1 17 ? 0.403 -11.248 -5.988 1.00 0.00 532 SER A C 3
ATOM 1955 O O . SER A 1 17 ? 1.330 -10.493 -5.713 1.00 0.00 532 SER A O 3
ATOM 1963 N N . ARG A 1 18 ? -0.064 -11.431 -7.225 1.00 0.00 533 ARG A N 3
ATOM 1964 C CA . ARG A 1 18 ? 0.290 -10.513 -8.310 1.00 0.00 533 ARG A CA 3
ATOM 1965 C C . ARG A 1 18 ? -0.762 -9.395 -8.338 1.00 0.00 533 ARG A C 3
ATOM 1966 O O . ARG A 1 18 ? -0.491 -8.209 -8.162 1.00 0.00 533 ARG A O 3
ATOM 1987 N N . ALA A 1 19 ? -2.000 -9.875 -8.479 1.00 0.00 534 ALA A N 3
ATOM 1988 C CA . ALA A 1 19 ? -3.191 -9.045 -8.562 1.00 0.00 534 ALA A CA 3
ATOM 1989 C C . ALA A 1 19 ? -3.503 -8.294 -7.272 1.00 0.00 534 ALA A C 3
ATOM 1990 O O . ALA A 1 19 ? -3.862 -7.126 -7.322 1.00 0.00 534 ALA A O 3
ATOM 1997 N N . GLU A 1 20 ? -3.380 -8.958 -6.119 1.00 0.00 535 GLU A N 3
ATOM 1998 C CA . GLU A 1 20 ? -3.678 -8.331 -4.836 1.00 0.00 535 GLU A CA 3
ATOM 1999 C C . GLU A 1 20 ? -2.701 -7.189 -4.559 1.00 0.00 535 GLU A C 3
ATOM 2000 O O . GLU A 1 20 ? -3.107 -6.095 -4.172 1.00 0.00 535 GLU A O 3
ATOM 2012 N N . LYS A 1 21 ? -1.406 -7.468 -4.749 1.00 0.00 536 LYS A N 3
ATOM 2013 C CA . LYS A 1 21 ? -0.354 -6.493 -4.529 1.00 0.00 536 LYS A CA 3
ATOM 2014 C C . LYS A 1 21 ? -0.607 -5.313 -5.451 1.00 0.00 536 LYS A C 3
ATOM 2015 O O . LYS A 1 21 ? -0.635 -4.172 -5.007 1.00 0.00 536 LYS A O 3
ATOM 2034 N N . ALA A 1 22 ? -0.799 -5.615 -6.736 1.00 0.00 537 ALA A N 3
ATOM 2035 C CA . ALA A 1 22 ? -1.059 -4.587 -7.729 1.00 0.00 537 ALA A CA 3
ATOM 2036 C C . ALA A 1 22 ? -2.261 -3.730 -7.315 1.00 0.00 537 ALA A C 3
ATOM 2037 O O . ALA A 1 22 ? -2.154 -2.512 -7.229 1.00 0.00 537 ALA A O 3
ATOM 2044 N N . ALA A 1 23 ? -3.395 -4.383 -7.058 1.00 0.00 538 ALA A N 3
ATOM 2045 C CA . ALA A 1 23 ? -4.621 -3.708 -6.660 1.00 0.00 538 ALA A CA 3
ATOM 2046 C C . ALA A 1 23 ? -4.377 -2.749 -5.497 1.00 0.00 538 ALA A C 3
ATOM 2047 O O . ALA A 1 23 ? -4.710 -1.567 -5.595 1.00 0.00 538 ALA A O 3
ATOM 2054 N N . TYR A 1 24 ? -3.789 -3.245 -4.400 1.00 0.00 539 TYR A N 3
ATOM 2055 C CA . TYR A 1 24 ? -3.529 -2.366 -3.278 1.00 0.00 539 TYR A CA 3
ATOM 2056 C C . TYR A 1 24 ? -2.599 -1.230 -3.694 1.00 0.00 539 TYR A C 3
ATOM 2057 O O . TYR A 1 24 ? -2.904 -0.076 -3.429 1.00 0.00 539 TYR A O 3
ATOM 2075 N N . VAL A 1 25 ? -1.466 -1.554 -4.306 1.00 0.00 540 VAL A N 3
ATOM 2076 C CA . VAL A 1 25 ? -0.511 -0.570 -4.752 1.00 0.00 540 VAL A CA 3
ATOM 2077 C C . VAL A 1 25 ? -1.216 0.553 -5.535 1.00 0.00 540 VAL A C 3
ATOM 2078 O O . VAL A 1 25 ? -0.967 1.734 -5.287 1.00 0.00 540 VAL A O 3
ATOM 2091 N N . LYS A 1 26 ? -2.124 0.193 -6.446 1.00 0.00 541 LYS A N 3
ATOM 2092 C CA . LYS A 1 26 ? -2.868 1.187 -7.202 1.00 0.00 541 LYS A CA 3
ATOM 2093 C C . LYS A 1 26 ? -3.721 2.030 -6.240 1.00 0.00 541 LYS A C 3
ATOM 2094 O O . LYS A 1 26 ? -3.682 3.258 -6.285 1.00 0.00 541 LYS A O 3
ATOM 2113 N N . SER A 1 27 ? -4.485 1.377 -5.358 1.00 0.00 542 SER A N 3
ATOM 2114 C CA . SER A 1 27 ? -5.325 2.115 -4.419 1.00 0.00 542 SER A CA 3
ATOM 2115 C C . SER A 1 27 ? -4.517 3.073 -3.537 1.00 0.00 542 SER A C 3
ATOM 2116 O O . SER A 1 27 ? -4.956 4.180 -3.242 1.00 0.00 542 SER A O 3
ATOM 2124 N N . LEU A 1 28 ? -3.338 2.632 -3.116 1.00 0.00 543 LEU A N 3
ATOM 2125 C CA . LEU A 1 28 ? -2.439 3.425 -2.292 1.00 0.00 543 LEU A CA 3
ATOM 2126 C C . LEU A 1 28 ? -2.004 4.662 -3.074 1.00 0.00 543 LEU A C 3
ATOM 2127 O O . LEU A 1 28 ? -2.030 5.769 -2.543 1.00 0.00 543 LEU A O 3
ATOM 2143 N N . SER A 1 29 ? -1.605 4.485 -4.339 1.00 0.00 544 SER A N 3
ATOM 2144 C CA . SER A 1 29 ? -1.188 5.625 -5.146 1.00 0.00 544 SER A CA 3
ATOM 2145 C C . SER A 1 29 ? -2.345 6.625 -5.310 1.00 0.00 544 SER A C 3
ATOM 2146 O O . SER A 1 29 ? -2.113 7.827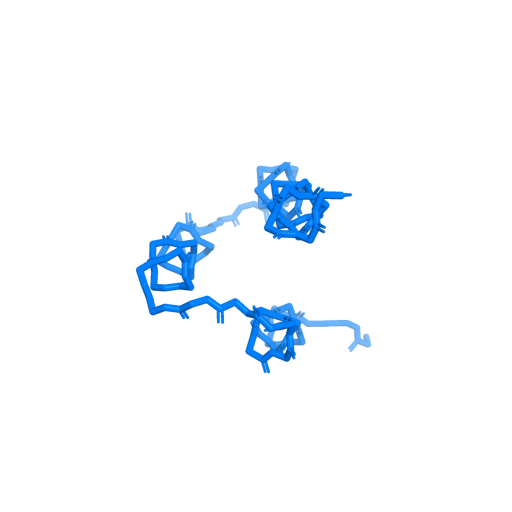 -5.424 1.00 0.00 544 SER A O 3
ATOM 2154 N N . LYS A 1 30 ? -3.588 6.128 -5.291 1.00 0.00 545 LYS A N 3
ATOM 2155 C CA . LYS A 1 30 ? -4.776 6.972 -5.407 1.00 0.00 545 LYS A CA 3
ATOM 2156 C C . LYS A 1 30 ? -4.983 7.935 -4.205 1.00 0.00 545 LYS A C 3
ATOM 2157 O O . LYS A 1 30 ? -6.000 8.627 -4.162 1.00 0.00 545 LYS A O 3
ATOM 2176 N N . CYS A 1 31 ? -4.037 8.014 -3.251 1.00 0.00 546 CYS A N 3
ATOM 2177 C CA . CYS A 1 31 ? -4.109 8.912 -2.097 1.00 0.00 546 CYS A CA 3
ATOM 2178 C C . CYS A 1 31 ? -4.228 10.396 -2.493 1.00 0.00 546 CYS A C 3
ATOM 2179 O O . CYS A 1 31 ? -4.151 10.736 -3.674 1.00 0.00 546 CYS A O 3
ATOM 2187 N N . LYS A 1 32 ? -4.396 11.281 -1.495 1.00 0.00 547 LYS A N 3
ATOM 2188 C CA . LYS A 1 32 ? -4.530 12.724 -1.704 1.00 0.00 547 LYS A CA 3
ATOM 2189 C C . LYS A 1 32 ? -4.524 13.449 -0.353 1.00 0.00 547 LYS A C 3
ATOM 2190 O O . LYS A 1 32 ? -3.622 14.235 -0.075 1.00 0.00 547 LYS A O 3
ATOM 2209 N N . THR A 1 33 ? -5.543 13.180 0.470 1.00 0.00 548 THR A N 3
ATOM 2210 C CA . THR A 1 33 ? -5.689 13.799 1.783 1.00 0.00 548 THR A CA 3
ATOM 2211 C C . THR A 1 33 ? -5.076 12.865 2.836 1.00 0.00 548 THR A C 3
ATOM 2212 O O . THR A 1 33 ? -3.885 12.574 2.766 1.00 0.00 548 THR A O 3
ATOM 2223 N N . ASP A 1 34 ? -5.866 12.386 3.806 1.00 0.00 549 ASP A N 3
ATOM 2224 C CA . ASP A 1 34 ? -5.360 11.494 4.857 1.00 0.00 549 ASP A CA 3
ATOM 2225 C C . ASP A 1 34 ? -6.455 10.568 5.382 1.00 0.00 549 ASP A C 3
ATOM 2226 O O . ASP A 1 34 ? -6.249 9.360 5.459 1.00 0.00 549 ASP A O 3
ATOM 2235 N N . GLN A 1 35 ? -7.628 11.127 5.709 1.00 0.00 550 GLN A N 3
ATOM 2236 C CA . GLN A 1 35 ? -8.759 10.353 6.208 1.00 0.00 550 GLN A CA 3
ATOM 2237 C C . GLN A 1 35 ? -9.113 9.245 5.208 1.00 0.00 550 GLN A C 3
ATOM 2238 O O . GLN A 1 35 ? -9.483 8.139 5.594 1.00 0.00 550 GLN A O 3
ATOM 2252 N N . GLU A 1 36 ? -8.980 9.545 3.914 1.00 0.00 551 GLU A N 3
ATOM 2253 C CA . GLU A 1 36 ? -9.266 8.589 2.867 1.00 0.00 551 GLU A CA 3
ATOM 2254 C C . GLU A 1 36 ? -8.194 7.499 2.852 1.00 0.00 551 GLU A C 3
ATOM 2255 O O . GLU A 1 36 ? -8.497 6.310 2.832 1.00 0.00 551 GLU A O 3
ATOM 2267 N N . VAL A 1 37 ? -6.919 7.904 2.860 1.00 0.00 552 VAL A N 3
ATOM 2268 C CA . VAL A 1 37 ? -5.780 7.011 2.777 1.00 0.00 552 VAL A CA 3
ATOM 2269 C C . VAL A 1 37 ? -5.787 6.059 3.984 1.00 0.00 552 VAL A C 3
ATOM 2270 O O . VAL A 1 37 ? -5.553 4.867 3.820 1.00 0.00 552 VAL A O 3
ATOM 2283 N N . LYS A 1 38 ? -6.105 6.544 5.195 1.00 0.00 553 LYS A N 3
ATOM 2284 C CA . LYS A 1 38 ? -6.153 5.668 6.364 1.00 0.00 553 LYS A CA 3
ATOM 2285 C C . LYS A 1 38 ? -7.335 4.706 6.224 1.00 0.00 553 LYS A C 3
ATOM 2286 O O . LYS A 1 38 ? -7.207 3.532 6.554 1.00 0.00 553 LYS A O 3
ATOM 2305 N N . ALA A 1 39 ? -8.469 5.171 5.682 1.00 0.00 554 ALA A N 3
ATOM 2306 C CA . ALA A 1 39 ? -9.600 4.284 5.441 1.00 0.00 554 ALA A CA 3
ATOM 2307 C C . ALA A 1 39 ? -9.127 3.181 4.479 1.00 0.00 554 ALA A C 3
ATOM 2308 O O . ALA A 1 39 ? -9.472 2.016 4.640 1.00 0.00 554 ALA A O 3
ATOM 2315 N N . VAL A 1 40 ? -8.300 3.557 3.500 1.00 0.00 555 VAL A N 3
ATOM 2316 C CA . VAL A 1 40 ? -7.731 2.600 2.558 1.00 0.00 555 VAL A CA 3
ATOM 2317 C C . VAL A 1 40 ? -6.790 1.629 3.307 1.00 0.00 555 VAL A C 3
ATOM 2318 O O . VAL A 1 40 ? -6.741 0.449 2.977 1.00 0.00 555 VAL A O 3
ATOM 2331 N N . MET A 1 41 ? -6.029 2.099 4.304 1.00 0.00 556 MET A N 3
ATOM 2332 C CA . MET A 1 41 ? -5.168 1.200 5.079 1.00 0.00 556 MET A CA 3
ATOM 2333 C C . MET A 1 41 ? -6.069 0.185 5.805 1.00 0.00 556 MET A C 3
ATOM 2334 O O . MET A 1 41 ? -5.820 -1.025 5.799 1.00 0.00 556 MET A O 3
ATOM 2348 N N . GLU A 1 42 ? -7.151 0.669 6.420 1.00 0.00 557 GLU A N 3
ATOM 2349 C CA . GLU A 1 42 ? -8.096 -0.216 7.083 1.00 0.00 557 GLU A CA 3
ATOM 2350 C C . GLU A 1 42 ? -8.602 -1.202 6.021 1.00 0.00 557 GLU A C 3
ATOM 2351 O O . GLU A 1 42 ? -8.721 -2.397 6.281 1.00 0.00 557 GLU A O 3
ATOM 2363 N N . LEU A 1 43 ? -8.847 -0.700 4.803 1.00 0.00 558 LEU A N 3
ATOM 2364 C CA . LEU A 1 43 ? -9.272 -1.523 3.691 1.00 0.00 558 LEU A CA 3
ATOM 2365 C C . LEU A 1 43 ? -8.223 -2.605 3.404 1.00 0.00 558 LEU A C 3
ATOM 2366 O O . LEU A 1 43 ? -8.628 -3.712 3.088 1.00 0.00 558 LEU A O 3
ATOM 2382 N N . VAL A 1 44 ? -6.903 -2.352 3.532 1.00 0.00 559 VAL A N 3
ATOM 2383 C CA . VAL A 1 44 ? -5.885 -3.396 3.331 1.00 0.00 559 VAL A CA 3
ATOM 2384 C C . VAL A 1 44 ? -6.245 -4.563 4.239 1.00 0.00 559 VAL A C 3
ATOM 2385 O O . VAL A 1 44 ? -6.248 -5.698 3.781 1.00 0.00 559 VAL A O 3
ATOM 2398 N N . GLU A 1 45 ? -6.538 -4.284 5.514 1.00 0.00 560 GLU A N 3
ATOM 2399 C CA . GLU A 1 45 ? -6.876 -5.356 6.452 1.00 0.00 560 GLU A CA 3
ATOM 2400 C C . GLU A 1 45 ? -8.075 -6.208 5.983 1.00 0.00 560 GLU A C 3
ATOM 2401 O O . GLU A 1 45 ? -7.957 -7.421 5.792 1.00 0.00 560 GLU A O 3
ATOM 2413 N N . GLU A 1 46 ? -9.243 -5.591 5.779 1.00 0.00 561 GLU A N 3
ATOM 2414 C CA . GLU A 1 46 ? -10.416 -6.353 5.362 1.00 0.00 561 GLU A CA 3
ATOM 2415 C C . GLU A 1 46 ? -10.257 -6.982 3.977 1.00 0.00 561 GLU A C 3
ATOM 2416 O O . GLU A 1 46 ? -10.806 -8.050 3.726 1.00 0.00 561 GLU A O 3
ATOM 2428 N N . ASP A 1 47 ? -9.493 -6.335 3.089 1.00 0.00 562 ASP A N 3
ATOM 2429 C CA . ASP A 1 47 ? -9.262 -6.831 1.745 1.00 0.00 562 ASP A CA 3
ATOM 2430 C C . ASP A 1 47 ? -8.636 -8.210 1.835 1.00 0.00 562 ASP A C 3
ATOM 2431 O O . ASP A 1 47 ? -9.130 -9.127 1.190 1.00 0.00 562 ASP A O 3
ATOM 2440 N N . ILE A 1 48 ? -7.613 -8.391 2.685 1.00 0.00 563 ILE A N 3
ATOM 2441 C CA . ILE A 1 48 ? -7.012 -9.707 2.834 1.00 0.00 563 ILE A CA 3
ATOM 2442 C C . ILE A 1 48 ? -8.086 -10.658 3.272 1.00 0.00 563 ILE A C 3
ATOM 2443 O O . ILE A 1 48 ? -8.289 -11.690 2.645 1.00 0.00 563 ILE A O 3
ATOM 2459 N N . GLU A 1 49 ? -8.786 -10.322 4.355 1.00 0.00 564 GLU A N 3
ATOM 2460 C CA . GLU A 1 49 ? -9.839 -11.196 4.855 1.00 0.00 564 GLU A CA 3
ATOM 2461 C C . GLU A 1 49 ? -11.007 -11.377 3.872 1.00 0.00 564 GLU A C 3
ATOM 2462 O O . GLU A 1 49 ? -11.888 -12.193 4.130 1.00 0.00 564 GLU A O 3
ATOM 2474 N N . SER A 1 50 ? -10.988 -10.673 2.737 1.00 0.00 565 SER A N 3
ATOM 2475 C CA . SER A 1 50 ? -12.027 -10.753 1.723 1.00 0.00 565 SER A CA 3
ATOM 2476 C C . SER A 1 50 ? -11.546 -11.629 0.564 1.00 0.00 565 SER A C 3
ATOM 2477 O O . SER A 1 50 ? -12.193 -12.614 0.218 1.00 0.00 565 SER A O 3
ATOM 2485 N N . LEU A 1 51 ? -10.407 -11.274 -0.035 1.00 0.00 566 LEU A N 3
ATOM 2486 C CA . LEU A 1 51 ? -9.829 -11.993 -1.147 1.00 0.00 566 LEU A CA 3
ATOM 2487 C C . LEU A 1 51 ? -9.198 -13.314 -0.702 1.00 0.00 566 LEU A C 3
ATOM 2488 O O . LEU A 1 51 ? -9.187 -14.274 -1.467 1.00 0.00 566 LEU A O 3
ATOM 2504 N N . THR A 1 52 ? -8.640 -13.335 0.512 1.00 0.00 567 THR A N 3
ATOM 2505 C CA . THR A 1 52 ? -7.974 -14.476 1.116 1.00 0.00 567 THR A CA 3
ATOM 2506 C C . THR A 1 52 ? -6.602 -14.707 0.473 1.00 0.00 567 THR A C 3
ATOM 2507 O O . THR A 1 52 ? -5.583 -14.561 1.145 1.00 0.00 567 THR A O 3
ATOM 2518 N N . ASN A 1 53 ? -6.596 -15.068 -0.815 1.00 0.00 568 ASN A N 3
ATOM 2519 C CA . ASN A 1 53 ? -5.390 -15.329 -1.592 1.00 0.00 568 ASN A CA 3
ATOM 2520 C C . ASN A 1 53 ? -5.644 -14.964 -3.057 1.00 0.00 568 ASN A C 3
ATOM 2521 O O . ASN A 1 53 ? -4.645 -14.659 -3.744 1.00 0.00 568 ASN A O 3
ATOM 2533 N N . LYS A 1 1 ? 5.360 8.843 12.579 1.00 0.00 516 LYS A N 4
ATOM 2534 C CA . LYS A 1 1 ? 5.707 9.446 11.301 1.00 0.00 516 LYS A CA 4
ATOM 2535 C C . LYS A 1 1 ? 7.003 8.842 10.728 1.00 0.00 516 LYS A C 4
ATOM 2536 O O . LYS A 1 1 ? 7.980 9.561 10.524 1.00 0.00 516 LYS A O 4
ATOM 2555 N N . PRO A 1 2 ? 7.033 7.528 10.444 1.00 0.00 517 PRO A N 4
ATOM 2556 C CA . PRO A 1 2 ? 8.200 6.857 9.902 1.00 0.00 517 PRO A CA 4
ATOM 2557 C C . PRO A 1 2 ? 8.448 7.349 8.474 1.00 0.00 517 PRO A C 4
ATOM 2558 O O . PRO A 1 2 ? 9.551 7.764 8.127 1.00 0.00 517 PRO A O 4
ATOM 2569 N N . THR A 1 3 ? 7.399 7.304 7.654 1.00 0.00 518 THR A N 4
ATOM 2570 C CA . THR A 1 3 ? 7.425 7.750 6.276 1.00 0.00 518 THR A CA 4
ATOM 2571 C C . THR A 1 3 ? 6.476 6.876 5.455 1.00 0.00 518 THR A C 4
ATOM 2572 O O . THR A 1 3 ? 5.996 5.846 5.926 1.00 0.00 518 THR A O 4
ATOM 2583 N N . MET A 1 4 ? 6.227 7.284 4.206 1.00 0.00 519 MET A N 4
ATOM 2584 C CA . MET A 1 4 ? 5.367 6.553 3.285 1.00 0.00 519 MET A CA 4
ATOM 2585 C C . MET A 1 4 ? 6.064 5.272 2.815 1.00 0.00 519 MET A C 4
ATOM 2586 O O . MET A 1 4 ? 5.414 4.273 2.523 1.00 0.00 519 MET A O 4
ATOM 2600 N N . HIS A 1 5 ? 7.401 5.290 2.732 1.00 0.00 520 HIS A N 4
ATOM 2601 C CA . HIS A 1 5 ? 8.184 4.144 2.303 1.00 0.00 520 HIS A CA 4
ATOM 2602 C C . HIS A 1 5 ? 8.001 2.966 3.260 1.00 0.00 520 HIS A C 4
ATOM 2603 O O . HIS A 1 5 ? 8.103 1.813 2.854 1.00 0.00 520 HIS A O 4
ATOM 2618 N N . SER A 1 6 ? 7.784 3.279 4.544 1.00 0.00 521 SER A N 4
ATOM 2619 C CA . SER A 1 6 ? 7.593 2.279 5.579 1.00 0.00 521 SER A CA 4
ATOM 2620 C C . SER A 1 6 ? 6.381 1.425 5.217 1.00 0.00 521 SER A C 4
ATOM 2621 O O . SER A 1 6 ? 6.436 0.202 5.244 1.00 0.00 521 SER A O 4
ATOM 2629 N N . LEU A 1 7 ? 5.280 2.101 4.872 1.00 0.00 522 LEU A N 4
ATOM 2630 C CA . LEU A 1 7 ? 4.037 1.452 4.494 1.00 0.00 522 LEU A CA 4
ATOM 2631 C C . LEU A 1 7 ? 4.280 0.523 3.305 1.00 0.00 522 LEU A C 4
ATOM 2632 O O . LEU A 1 7 ? 3.824 -0.616 3.284 1.00 0.00 522 LEU A O 4
ATOM 2648 N N . ARG A 1 8 ? 5.040 1.018 2.324 1.00 0.00 523 ARG A N 4
ATOM 2649 C CA . ARG A 1 8 ? 5.391 0.215 1.163 1.00 0.00 523 ARG A CA 4
ATOM 2650 C C . ARG A 1 8 ? 6.143 -1.034 1.650 1.00 0.00 523 ARG A C 4
ATOM 2651 O O . ARG A 1 8 ? 5.884 -2.146 1.194 1.00 0.00 523 ARG A O 4
ATOM 2672 N N . LEU A 1 9 ? 7.049 -0.841 2.614 1.00 0.00 524 LEU A N 4
ATOM 2673 C CA . LEU A 1 9 ? 7.808 -1.937 3.193 1.00 0.00 524 LEU A CA 4
ATOM 2674 C C . LEU A 1 9 ? 6.878 -2.936 3.877 1.00 0.00 524 LEU A C 4
ATOM 2675 O O . LEU A 1 9 ? 7.090 -4.139 3.791 1.00 0.00 524 LEU A O 4
ATOM 2691 N N . VAL A 1 10 ? 5.840 -2.437 4.540 1.00 0.00 525 VAL A N 4
ATOM 2692 C CA . VAL A 1 10 ? 4.865 -3.300 5.203 1.00 0.00 525 VAL A CA 4
ATOM 2693 C C . VAL A 1 10 ? 4.203 -4.193 4.147 1.00 0.00 525 VAL A C 4
ATOM 2694 O O . VAL A 1 10 ? 4.025 -5.384 4.384 1.00 0.00 525 VAL A O 4
ATOM 2707 N N . ILE A 1 11 ? 3.826 -3.637 2.988 1.00 0.00 526 ILE A N 4
ATOM 2708 C CA . ILE A 1 11 ? 3.236 -4.423 1.917 1.00 0.00 526 ILE A CA 4
ATOM 2709 C C . ILE A 1 11 ? 4.279 -5.457 1.469 1.00 0.00 526 ILE A C 4
ATOM 2710 O O . ILE A 1 11 ? 3.978 -6.647 1.364 1.00 0.00 526 ILE A O 4
ATOM 2726 N N . GLU A 1 12 ? 5.516 -5.007 1.219 1.00 0.00 527 GLU A N 4
ATOM 2727 C CA . GLU A 1 12 ? 6.633 -5.849 0.802 1.00 0.00 527 GLU A CA 4
ATOM 2728 C C . GLU A 1 12 ? 7.186 -6.597 2.025 1.00 0.00 527 GLU A C 4
ATOM 2729 O O . GLU A 1 12 ? 8.348 -6.443 2.397 1.00 0.00 527 GLU A O 4
ATOM 2741 N N . SER A 1 13 ? 6.300 -7.353 2.670 1.00 0.00 528 SER A N 4
ATOM 2742 C CA . SER A 1 13 ? 6.604 -8.145 3.862 1.00 0.00 528 SER A CA 4
ATOM 2743 C C . SER A 1 13 ? 5.856 -9.480 3.756 1.00 0.00 528 SER A C 4
ATOM 2744 O O . SER A 1 13 ? 6.413 -10.535 4.048 1.00 0.00 528 SER A O 4
ATOM 2752 N N . SER A 1 14 ? 4.600 -9.417 3.301 1.00 0.00 529 SER A N 4
ATOM 2753 C CA . SER A 1 14 ? 3.753 -10.583 3.099 1.00 0.00 529 SER A CA 4
ATOM 2754 C C . SER A 1 14 ? 3.436 -10.622 1.602 1.00 0.00 529 SER A C 4
ATOM 2755 O O . SER A 1 14 ? 2.502 -9.943 1.187 1.00 0.00 529 SER A O 4
ATOM 2763 N N . PRO A 1 15 ? 4.218 -11.355 0.788 1.00 0.00 530 PRO A N 4
ATOM 2764 C CA . PRO A 1 15 ? 4.048 -11.458 -0.650 1.00 0.00 530 PRO A CA 4
ATOM 2765 C C . PRO A 1 15 ? 2.595 -11.629 -1.100 1.00 0.00 530 PRO A C 4
ATOM 2766 O O . PRO A 1 15 ? 1.988 -12.675 -0.874 1.00 0.00 530 PRO A O 4
ATOM 2777 N N . LEU A 1 16 ? 2.050 -10.601 -1.755 1.00 0.00 531 LEU A N 4
ATOM 2778 C CA . LEU A 1 16 ? 0.690 -10.633 -2.259 1.00 0.00 531 LEU A CA 4
ATOM 2779 C C . LEU A 1 16 ? 0.687 -11.092 -3.722 1.00 0.00 531 LEU A C 4
ATOM 2780 O O . LEU A 1 16 ? 1.721 -11.054 -4.385 1.00 0.00 531 LEU A O 4
ATOM 2796 N N . SER A 1 17 ? -0.491 -11.510 -4.207 1.00 0.00 532 SER A N 4
ATOM 2797 C CA . SER A 1 17 ? -0.707 -11.988 -5.572 1.00 0.00 532 SER A CA 4
ATOM 2798 C C . SER A 1 17 ? -0.394 -10.954 -6.681 1.00 0.00 532 SER A C 4
ATOM 2799 O O . SER A 1 17 ? 0.480 -10.106 -6.552 1.00 0.00 532 SER A O 4
ATOM 2807 N N . ARG A 1 18 ? -0.965 -11.219 -7.857 1.00 0.00 533 ARG A N 4
ATOM 2808 C CA . ARG A 1 18 ? -0.742 -10.351 -9.008 1.00 0.00 533 ARG A CA 4
ATOM 2809 C C . ARG A 1 18 ? -1.799 -9.239 -9.007 1.00 0.00 533 ARG A C 4
ATOM 2810 O O . ARG A 1 18 ? -1.511 -8.050 -8.909 1.00 0.00 533 ARG A O 4
ATOM 2831 N N . ALA A 1 19 ? -3.045 -9.711 -9.011 1.00 0.00 534 ALA A N 4
ATOM 2832 C CA . ALA A 1 19 ? -4.213 -8.844 -9.020 1.00 0.00 534 ALA A CA 4
ATOM 2833 C C . ALA A 1 19 ? -4.396 -8.118 -7.692 1.00 0.00 534 ALA A C 4
ATOM 2834 O O . ALA A 1 19 ? -4.690 -6.930 -7.677 1.00 0.00 534 ALA A O 4
ATOM 2841 N N . GLU A 1 20 ? -4.210 -8.832 -6.580 1.00 0.00 535 GLU A N 4
ATOM 2842 C CA . GLU A 1 20 ? -4.373 -8.260 -5.251 1.00 0.00 535 GLU A CA 4
ATOM 2843 C C . GLU A 1 20 ? -3.338 -7.170 -4.988 1.00 0.00 535 GLU A C 4
ATOM 2844 O O . GLU A 1 20 ? -3.690 -6.075 -4.554 1.00 0.00 535 GLU A O 4
ATOM 2856 N N . LYS A 1 21 ? -2.059 -7.490 -5.231 1.00 0.00 536 LYS A N 4
ATOM 2857 C CA . LYS A 1 21 ? -0.976 -6.548 -5.024 1.00 0.00 536 LYS A CA 4
ATOM 2858 C C . LYS A 1 21 ? -1.266 -5.307 -5.857 1.00 0.00 536 LYS A C 4
ATOM 2859 O O . LYS A 1 21 ? -1.254 -4.199 -5.333 1.00 0.00 536 LYS A O 4
ATOM 2878 N N . ALA A 1 22 ? -1.529 -5.511 -7.151 1.00 0.00 537 ALA A N 4
ATOM 2879 C CA . ALA A 1 22 ? -1.805 -4.415 -8.057 1.00 0.00 537 ALA A CA 4
ATOM 2880 C C . ALA A 1 22 ? -2.973 -3.569 -7.555 1.00 0.00 537 ALA A C 4
ATOM 2881 O O . ALA A 1 22 ? -2.826 -2.363 -7.386 1.00 0.00 537 ALA A O 4
ATOM 2888 N N . ALA A 1 23 ? -4.120 -4.215 -7.326 1.00 0.00 538 ALA A N 4
ATOM 2889 C CA . ALA A 1 23 ? -5.329 -3.547 -6.878 1.00 0.00 538 ALA A CA 4
ATOM 2890 C C . ALA A 1 23 ? -5.071 -2.633 -5.685 1.00 0.00 538 ALA A C 4
ATOM 2891 O O . ALA A 1 23 ? -5.373 -1.444 -5.751 1.00 0.00 538 ALA A O 4
ATOM 2898 N N . TYR A 1 24 ? -4.522 -3.167 -4.593 1.00 0.00 539 TYR A N 4
ATOM 2899 C CA . TYR A 1 24 ? -4.271 -2.323 -3.442 1.00 0.00 539 TYR A CA 4
ATOM 2900 C C . TYR A 1 24 ? -3.216 -1.255 -3.739 1.00 0.00 539 TYR A C 4
ATOM 2901 O O . TYR A 1 24 ? -3.450 -0.082 -3.471 1.00 0.00 539 TYR A O 4
ATOM 2919 N N . VAL A 1 25 ? -2.058 -1.653 -4.260 1.00 0.00 540 VAL A N 4
ATOM 2920 C CA . VAL A 1 25 ? -0.973 -0.743 -4.529 1.00 0.00 540 VAL A CA 4
ATOM 2921 C C . VAL A 1 25 ? -1.402 0.452 -5.395 1.00 0.00 540 VAL A C 4
ATOM 2922 O O . VAL A 1 25 ? -1.099 1.589 -5.035 1.00 0.00 540 VAL A O 4
ATOM 2935 N N . LYS A 1 26 ? -2.115 0.234 -6.507 1.00 0.00 541 LYS A N 4
ATOM 2936 C CA . LYS A 1 26 ? -2.530 1.368 -7.321 1.00 0.00 541 LYS A CA 4
ATOM 2937 C C . LYS A 1 26 ? -3.489 2.263 -6.523 1.00 0.00 541 LYS A C 4
ATOM 2938 O O . LYS A 1 26 ? -3.383 3.488 -6.558 1.00 0.00 541 LYS A O 4
ATOM 2957 N N . SER A 1 27 ? -4.402 1.642 -5.769 1.00 0.00 542 SER A N 4
ATOM 2958 C CA . SER A 1 27 ? -5.348 2.390 -4.952 1.00 0.00 542 SER A CA 4
ATOM 2959 C C . SER A 1 27 ? -4.620 3.244 -3.918 1.00 0.00 542 SER A C 4
ATOM 2960 O O . SER A 1 27 ? -5.015 4.372 -3.638 1.00 0.00 542 SER A O 4
ATOM 2968 N N . LEU A 1 28 ? -3.561 2.684 -3.346 1.00 0.00 543 LEU A N 4
ATOM 2969 C CA . LEU A 1 28 ? -2.740 3.369 -2.360 1.00 0.00 543 LEU A CA 4
ATOM 2970 C C . LEU A 1 28 ? -2.035 4.542 -3.036 1.00 0.00 543 LEU A C 4
ATOM 2971 O O . LEU A 1 28 ? -2.050 5.651 -2.513 1.00 0.00 543 LEU A O 4
ATOM 2987 N N . SER A 1 29 ? -1.425 4.314 -4.204 1.00 0.00 544 SER A N 4
ATOM 2988 C CA . SER A 1 29 ? -0.754 5.403 -4.905 1.00 0.00 544 SER A CA 4
ATOM 2989 C C . SER A 1 29 ? -1.775 6.499 -5.251 1.00 0.00 544 SER A C 4
ATOM 2990 O O . SER A 1 29 ? -1.435 7.678 -5.295 1.00 0.00 544 SER A O 4
ATOM 2998 N N . LYS A 1 30 ? -3.033 6.098 -5.460 1.00 0.00 545 LYS A N 4
ATOM 2999 C CA . LYS A 1 30 ? -4.120 7.019 -5.763 1.00 0.00 545 LYS A CA 4
ATOM 3000 C C . LYS A 1 30 ? -4.504 7.954 -4.584 1.00 0.00 545 LYS A C 4
ATOM 3001 O O . LYS A 1 30 ? -5.555 8.590 -4.652 1.00 0.00 545 LYS A O 4
ATOM 3020 N N . CYS A 1 31 ? -3.675 8.063 -3.529 1.00 0.00 546 CYS A N 4
ATOM 3021 C CA . CYS A 1 31 ? -3.868 8.910 -2.378 1.00 0.00 546 CYS A CA 4
ATOM 3022 C C . CYS A 1 31 ? -3.988 10.404 -2.727 1.00 0.00 546 CYS A C 4
ATOM 3023 O O . CYS A 1 31 ? -3.866 10.790 -3.890 1.00 0.00 546 CYS A O 4
ATOM 3031 N N . LYS A 1 32 ? -4.203 11.248 -1.705 1.00 0.00 547 LYS A N 4
ATOM 3032 C CA . LYS A 1 32 ? -4.338 12.695 -1.860 1.00 0.00 547 LYS A CA 4
ATOM 3033 C C . LYS A 1 32 ? -4.258 13.353 -0.474 1.00 0.00 547 LYS A C 4
ATOM 3034 O O . LYS A 1 32 ? -3.364 14.154 -0.218 1.00 0.00 547 LYS A O 4
ATOM 3053 N N . THR A 1 33 ? -5.215 13.023 0.402 1.00 0.00 548 THR A N 4
ATOM 3054 C CA . THR A 1 33 ? -5.287 13.552 1.763 1.00 0.00 548 THR A CA 4
ATOM 3055 C C . THR A 1 33 ? -4.901 12.432 2.743 1.00 0.00 548 THR A C 4
ATOM 3056 O O . THR A 1 33 ? -4.004 11.651 2.439 1.00 0.00 548 THR A O 4
ATOM 3067 N N . ASP A 1 34 ? -5.559 12.363 3.908 1.00 0.00 549 ASP A N 4
ATOM 3068 C CA . ASP A 1 34 ? -5.266 11.368 4.942 1.00 0.00 549 ASP A CA 4
ATOM 3069 C C . ASP A 1 34 ? -6.446 10.419 5.175 1.00 0.00 549 ASP A C 4
ATOM 3070 O O . ASP A 1 34 ? -6.289 9.204 5.090 1.00 0.00 549 ASP A O 4
ATOM 3079 N N . GLN A 1 35 ? -7.624 10.987 5.458 1.00 0.00 550 GLN A N 4
ATOM 3080 C CA . GLN A 1 35 ? -8.842 10.223 5.731 1.00 0.00 550 GLN A CA 4
ATOM 3081 C C . GLN A 1 35 ? -9.121 9.165 4.658 1.00 0.00 550 GLN A C 4
ATOM 3082 O O . GLN A 1 35 ? -9.562 8.060 4.963 1.00 0.00 550 GLN A O 4
ATOM 3096 N N . GLU A 1 36 ? -8.861 9.514 3.395 1.00 0.00 551 GLU A N 4
ATOM 3097 C CA . GLU A 1 36 ? -9.080 8.633 2.269 1.00 0.00 551 GLU A CA 4
ATOM 3098 C C . GLU A 1 36 ? -8.118 7.452 2.338 1.00 0.00 551 GLU A C 4
ATOM 3099 O O . GLU A 1 36 ? -8.524 6.293 2.318 1.00 0.00 551 GLU A O 4
ATOM 3111 N N . VAL A 1 37 ? -6.821 7.765 2.388 1.00 0.00 552 VAL A N 4
ATOM 3112 C CA . VAL A 1 37 ? -5.741 6.799 2.376 1.00 0.00 552 VAL A CA 4
ATOM 3113 C C . VAL A 1 37 ? -5.911 5.848 3.572 1.00 0.00 552 VAL A C 4
ATOM 3114 O O . VAL A 1 37 ? -5.739 4.640 3.447 1.00 0.00 552 VAL A O 4
ATOM 3127 N N . LYS A 1 38 ? -6.325 6.377 4.728 1.00 0.00 553 LYS A N 4
ATOM 3128 C CA . LYS A 1 38 ? -6.579 5.638 5.928 1.00 0.00 553 LYS A CA 4
ATOM 3129 C C . LYS A 1 38 ? -7.651 4.572 5.673 1.00 0.00 553 LYS A C 4
ATOM 3130 O O . LYS A 1 38 ? -7.505 3.425 6.088 1.00 0.00 553 LYS A O 4
ATOM 3149 N N . ALA A 1 39 ? -8.729 4.944 4.979 1.00 0.00 554 ALA A N 4
ATOM 3150 C CA . ALA A 1 39 ? -9.790 4.002 4.663 1.00 0.00 554 ALA A CA 4
ATOM 3151 C C . ALA A 1 39 ? -9.253 2.844 3.809 1.00 0.00 554 ALA A C 4
ATOM 3152 O O . ALA A 1 39 ? -9.600 1.688 4.044 1.00 0.00 554 ALA A O 4
ATOM 3159 N N . VAL A 1 40 ? -8.405 3.146 2.821 1.00 0.00 555 VAL A N 4
ATOM 3160 C CA . VAL A 1 40 ? -7.858 2.079 1.986 1.00 0.00 555 VAL A CA 4
ATOM 3161 C C . VAL A 1 40 ? -6.857 1.240 2.803 1.00 0.00 555 VAL A C 4
ATOM 3162 O O . VAL A 1 40 ? -6.766 0.032 2.614 1.00 0.00 555 VAL A O 4
ATOM 3175 N N . MET A 1 41 ? -6.109 1.867 3.720 1.00 0.00 556 MET A N 4
ATOM 3176 C CA . MET A 1 41 ? -5.182 1.137 4.583 1.00 0.00 556 MET A CA 4
ATOM 3177 C C . MET A 1 41 ? -6.001 0.146 5.430 1.00 0.00 556 MET A C 4
ATOM 3178 O O . MET A 1 41 ? -5.630 -1.018 5.584 1.00 0.00 556 MET A O 4
ATOM 3192 N N . GLU A 1 42 ? -7.139 0.611 5.955 1.00 0.00 557 GLU A N 4
ATOM 3193 C CA . GLU A 1 42 ? -8.023 -0.245 6.735 1.00 0.00 557 GLU A CA 4
ATOM 3194 C C . GLU A 1 42 ? -8.412 -1.461 5.878 1.00 0.00 557 GLU A C 4
ATOM 3195 O O . GLU A 1 42 ? -8.528 -2.570 6.391 1.00 0.00 557 GLU A O 4
ATOM 3207 N N . LEU A 1 43 ? -8.595 -1.248 4.569 1.00 0.00 558 LEU A N 4
ATOM 3208 C CA . LEU A 1 43 ? -8.931 -2.321 3.646 1.00 0.00 558 LEU A CA 4
ATOM 3209 C C . LEU A 1 43 ? -7.830 -3.388 3.716 1.00 0.00 558 LEU A C 4
ATOM 3210 O O . LEU A 1 43 ? -8.158 -4.564 3.827 1.00 0.00 558 LEU A O 4
ATOM 3226 N N . VAL A 1 44 ? -6.540 -3.004 3.682 1.00 0.00 559 VAL A N 4
ATOM 3227 C CA . VAL A 1 44 ? -5.416 -3.947 3.788 1.00 0.00 559 VAL A CA 4
ATOM 3228 C C . VAL A 1 44 ? -5.633 -4.842 5.011 1.00 0.00 559 VAL A C 4
ATOM 3229 O O . VAL A 1 44 ? -5.453 -6.050 4.916 1.00 0.00 559 VAL A O 4
ATOM 3242 N N . GLU A 1 45 ? -6.028 -4.252 6.148 1.00 0.00 560 GLU A N 4
ATOM 3243 C CA . GLU A 1 45 ? -6.259 -5.025 7.368 1.00 0.00 560 GLU A CA 4
ATOM 3244 C C . GLU A 1 45 ? -7.333 -6.106 7.168 1.00 0.00 560 GLU A C 4
ATOM 3245 O O . GLU A 1 45 ? -7.100 -7.285 7.434 1.00 0.00 560 GLU A O 4
ATOM 3257 N N . GLU A 1 46 ? -8.518 -5.721 6.692 1.00 0.00 561 GLU A N 4
ATOM 3258 C CA . GLU A 1 46 ? -9.597 -6.672 6.480 1.00 0.00 561 GLU A CA 4
ATOM 3259 C C . GLU A 1 46 ? -9.219 -7.722 5.433 1.00 0.00 561 GLU A C 4
ATOM 3260 O O . GLU A 1 46 ? -9.511 -8.908 5.596 1.00 0.00 561 GLU A O 4
ATOM 3272 N N . ASP A 1 47 ? -8.533 -7.278 4.377 1.00 0.00 562 ASP A N 4
ATOM 3273 C CA . ASP A 1 47 ? -8.109 -8.143 3.293 1.00 0.00 562 ASP A CA 4
ATOM 3274 C C . ASP A 1 47 ? -7.326 -9.330 3.842 1.00 0.00 562 ASP A C 4
ATOM 3275 O O . ASP A 1 47 ? -7.613 -10.466 3.473 1.00 0.00 562 ASP A O 4
ATOM 3284 N N . ILE A 1 48 ? -6.381 -9.105 4.764 1.00 0.00 563 ILE A N 4
ATOM 3285 C CA . ILE A 1 48 ? -5.626 -10.215 5.314 1.00 0.00 563 ILE A CA 4
ATOM 3286 C C . ILE A 1 48 ? -6.523 -11.127 6.102 1.00 0.00 563 ILE A C 4
ATOM 3287 O O . ILE A 1 48 ? -6.454 -12.338 5.932 1.00 0.00 563 ILE A O 4
ATOM 3303 N N . GLU A 1 49 ? -7.345 -10.558 6.989 1.00 0.00 564 GLU A N 4
ATOM 3304 C CA . GLU A 1 49 ? -8.254 -11.346 7.809 1.00 0.00 564 GLU A CA 4
ATOM 3305 C C . GLU A 1 49 ? -9.248 -12.136 6.948 1.00 0.00 564 GLU A C 4
ATOM 3306 O O . GLU A 1 49 ? -9.939 -13.011 7.460 1.00 0.00 564 GLU A O 4
ATOM 3318 N N . SER A 1 50 ? -9.318 -11.822 5.652 1.00 0.00 565 SER A N 4
ATOM 3319 C CA . SER A 1 50 ? -10.204 -12.508 4.726 1.00 0.00 565 SER A CA 4
ATOM 3320 C C . SER A 1 50 ? -9.388 -13.606 4.066 1.00 0.00 565 SER A C 4
ATOM 3321 O O . SER A 1 50 ? -9.808 -14.758 4.021 1.00 0.00 565 SER A O 4
ATOM 3329 N N . LEU A 1 51 ? -8.203 -13.237 3.570 1.00 0.00 566 LEU A N 4
ATOM 3330 C CA . LEU A 1 51 ? -7.302 -14.176 2.934 1.00 0.00 566 LEU A CA 4
ATOM 3331 C C . LEU A 1 51 ? -6.953 -15.307 3.907 1.00 0.00 566 LEU A C 4
ATOM 3332 O O . LEU A 1 51 ? -6.791 -16.449 3.483 1.00 0.00 566 LEU A O 4
ATOM 3348 N N . THR A 1 52 ? -6.845 -15.009 5.207 1.00 0.00 567 THR A N 4
ATOM 3349 C CA . THR A 1 52 ? -6.538 -16.040 6.192 1.00 0.00 567 THR A CA 4
ATOM 3350 C C . THR A 1 52 ? -7.766 -16.924 6.439 1.00 0.00 567 THR A C 4
ATOM 3351 O O . THR A 1 52 ? -7.677 -18.143 6.298 1.00 0.00 567 THR A O 4
ATOM 3362 N N . ASN A 1 53 ? -8.892 -16.310 6.825 1.00 0.00 568 ASN A N 4
ATOM 3363 C CA . ASN A 1 53 ? -10.131 -17.024 7.104 1.00 0.00 568 ASN A CA 4
ATOM 3364 C C . ASN A 1 53 ? -11.293 -16.031 7.053 1.00 0.00 568 ASN A C 4
ATOM 3365 O O . ASN A 1 53 ? -11.532 -15.365 8.084 1.00 0.00 568 ASN A O 4
ATOM 3377 N N . LYS A 1 1 ? 12.179 9.849 11.082 1.00 0.00 516 LYS A N 5
ATOM 3378 C CA . LYS A 1 1 ? 11.977 10.198 9.683 1.00 0.00 516 LYS A CA 5
ATOM 3379 C C . LYS A 1 1 ? 11.231 9.077 8.938 1.00 0.00 516 LYS A C 5
ATOM 3380 O O . LYS A 1 1 ? 11.812 8.420 8.074 1.00 0.00 516 LYS A O 5
ATOM 3399 N N . PRO A 1 2 ? 9.955 8.819 9.271 1.00 0.00 517 PRO A N 5
ATOM 3400 C CA . PRO A 1 2 ? 9.142 7.812 8.613 1.00 0.00 517 PRO A CA 5
ATOM 3401 C C . PRO A 1 2 ? 8.873 8.287 7.181 1.00 0.00 517 PRO A C 5
ATOM 3402 O O . PRO A 1 2 ? 8.911 9.489 6.910 1.00 0.00 517 PRO A O 5
ATOM 3413 N N . THR A 1 3 ? 8.595 7.368 6.250 1.00 0.00 518 THR A N 5
ATOM 3414 C CA . THR A 1 3 ? 8.348 7.769 4.882 1.00 0.00 518 THR A CA 5
ATOM 3415 C C . THR A 1 3 ? 7.210 6.967 4.255 1.00 0.00 518 THR A C 5
ATOM 3416 O O . THR A 1 3 ? 6.819 5.922 4.770 1.00 0.00 518 THR A O 5
ATOM 3427 N N . MET A 1 4 ? 6.702 7.426 3.108 1.00 0.00 519 MET A N 5
ATOM 3428 C CA . MET A 1 4 ? 5.651 6.712 2.397 1.00 0.00 519 MET A CA 5
ATOM 3429 C C . MET A 1 4 ? 6.185 5.333 1.996 1.00 0.00 519 MET A C 5
ATOM 3430 O O . MET A 1 4 ? 5.438 4.361 1.936 1.00 0.00 519 MET A O 5
ATOM 3444 N N . HIS A 1 5 ? 7.494 5.238 1.736 1.00 0.00 520 HIS A N 5
ATOM 3445 C CA . HIS A 1 5 ? 8.119 3.987 1.365 1.00 0.00 520 HIS A CA 5
ATOM 3446 C C . HIS A 1 5 ? 8.067 2.962 2.499 1.00 0.00 520 HIS A C 5
ATOM 3447 O O . HIS A 1 5 ? 8.197 1.768 2.239 1.00 0.00 520 HIS A O 5
ATOM 3462 N N . SER A 1 6 ? 7.920 3.421 3.749 1.00 0.00 521 SER A N 5
ATOM 3463 C CA . SER A 1 6 ? 7.850 2.539 4.896 1.00 0.00 521 SER A CA 5
ATOM 3464 C C . SER A 1 6 ? 6.602 1.661 4.728 1.00 0.00 521 SER A C 5
ATOM 3465 O O . SER A 1 6 ? 6.628 0.447 4.911 1.00 0.00 521 SER A O 5
ATOM 3473 N N . LEU A 1 7 ? 5.495 2.320 4.361 1.00 0.00 522 LEU A N 5
ATOM 3474 C CA . LEU A 1 7 ? 4.215 1.670 4.146 1.00 0.00 522 LEU A CA 5
ATOM 3475 C C . LEU A 1 7 ? 4.324 0.687 2.988 1.00 0.00 522 LEU A C 5
ATOM 3476 O O . LEU A 1 7 ? 3.912 -0.459 3.102 1.00 0.00 522 LEU A O 5
ATOM 3492 N N . ARG A 1 8 ? 4.910 1.135 1.876 1.00 0.00 523 ARG A N 5
ATOM 3493 C CA . ARG A 1 8 ? 5.108 0.260 0.728 1.00 0.00 523 ARG A CA 5
ATOM 3494 C C . ARG A 1 8 ? 5.873 -0.991 1.186 1.00 0.00 523 ARG A C 5
ATOM 3495 O O . ARG A 1 8 ? 5.597 -2.084 0.706 1.00 0.00 523 ARG A O 5
ATOM 3516 N N . LEU A 1 9 ? 6.790 -0.839 2.153 1.00 0.00 524 LEU A N 5
ATOM 3517 C CA . LEU A 1 9 ? 7.542 -1.963 2.694 1.00 0.00 524 LEU A CA 5
ATOM 3518 C C . LEU A 1 9 ? 6.628 -2.953 3.410 1.00 0.00 524 LEU A C 5
ATOM 3519 O O . LEU A 1 9 ? 6.827 -4.157 3.322 1.00 0.00 524 LEU A O 5
ATOM 3535 N N . VAL A 1 10 ? 5.631 -2.444 4.121 1.00 0.00 525 VAL A N 5
ATOM 3536 C CA . VAL A 1 10 ? 4.679 -3.306 4.832 1.00 0.00 525 VAL A CA 5
ATOM 3537 C C . VAL A 1 10 ? 3.972 -4.227 3.825 1.00 0.00 525 VAL A C 5
ATOM 3538 O O . VAL A 1 10 ? 3.805 -5.426 4.070 1.00 0.00 525 VAL A O 5
ATOM 3551 N N . ILE A 1 11 ? 3.535 -3.664 2.695 1.00 0.00 526 ILE A N 5
ATOM 3552 C CA . ILE A 1 11 ? 2.854 -4.447 1.685 1.00 0.00 526 ILE A CA 5
ATOM 3553 C C . ILE A 1 11 ? 3.878 -5.352 0.997 1.00 0.00 526 ILE A C 5
ATOM 3554 O O . ILE A 1 11 ? 3.625 -6.546 0.852 1.00 0.00 526 ILE A O 5
ATOM 3570 N N . GLU A 1 12 ? 5.052 -4.835 0.618 1.00 0.00 527 GLU A N 5
ATOM 3571 C CA . GLU A 1 12 ? 6.128 -5.618 0.016 1.00 0.00 527 GLU A CA 5
ATOM 3572 C C . GLU A 1 12 ? 6.895 -6.301 1.161 1.00 0.00 527 GLU A C 5
ATOM 3573 O O . GLU A 1 12 ? 8.076 -6.049 1.389 1.00 0.00 527 GLU A O 5
ATOM 3585 N N . SER A 1 13 ? 6.150 -7.092 1.924 1.00 0.00 528 SER A N 5
ATOM 3586 C CA . SER A 1 13 ? 6.620 -7.846 3.080 1.00 0.00 528 SER A CA 5
ATOM 3587 C C . SER A 1 13 ? 5.498 -8.856 3.296 1.00 0.00 528 SER A C 5
ATOM 3588 O O . SER A 1 13 ? 5.737 -10.061 3.352 1.00 0.00 528 SER A O 5
ATOM 3596 N N . SER A 1 14 ? 4.253 -8.374 3.332 1.00 0.00 529 SER A N 5
ATOM 3597 C CA . SER A 1 14 ? 3.088 -9.232 3.414 1.00 0.00 529 SER A CA 5
ATOM 3598 C C . SER A 1 14 ? 2.997 -9.971 2.061 1.00 0.00 529 SER A C 5
ATOM 3599 O O . SER A 1 14 ? 3.527 -9.464 1.074 1.00 0.00 529 SER A O 5
ATOM 3607 N N . PRO A 1 15 ? 2.377 -11.161 1.983 1.00 0.00 530 PRO A N 5
ATOM 3608 C CA . PRO A 1 15 ? 2.266 -11.923 0.752 1.00 0.00 530 PRO A CA 5
ATOM 3609 C C . PRO A 1 15 ? 1.299 -11.243 -0.240 1.00 0.00 530 PRO A C 5
ATOM 3610 O O . PRO A 1 15 ? 1.622 -10.199 -0.795 1.00 0.00 530 PRO A O 5
ATOM 3621 N N . LEU A 1 16 ? 0.111 -11.815 -0.462 1.00 0.00 531 LEU A N 5
ATOM 3622 C CA . LEU A 1 16 ? -0.882 -11.300 -1.403 1.00 0.00 531 LEU A CA 5
ATOM 3623 C C . LEU A 1 16 ? -0.635 -11.930 -2.784 1.00 0.00 531 LEU A C 5
ATOM 3624 O O . LEU A 1 16 ? 0.281 -12.736 -2.949 1.00 0.00 531 LEU A O 5
ATOM 3640 N N . SER A 1 17 ? -1.455 -11.586 -3.779 1.00 0.00 532 SER A N 5
ATOM 3641 C CA . SER A 1 17 ? -1.335 -12.074 -5.127 1.00 0.00 532 SER A CA 5
ATOM 3642 C C . SER A 1 17 ? -0.636 -11.007 -5.980 1.00 0.00 532 SER A C 5
ATOM 3643 O O . SER A 1 17 ? 0.328 -10.393 -5.536 1.00 0.00 532 SER A O 5
ATOM 3651 N N . ARG A 1 18 ? -0.985 -11.007 -7.269 1.00 0.00 533 ARG A N 5
ATOM 3652 C CA . ARG A 1 18 ? -0.435 -10.042 -8.215 1.00 0.00 533 ARG A CA 5
ATOM 3653 C C . ARG A 1 18 ? -1.359 -8.816 -8.230 1.00 0.00 533 ARG A C 5
ATOM 3654 O O . ARG A 1 18 ? -0.985 -7.685 -7.926 1.00 0.00 533 ARG A O 5
ATOM 3675 N N . ALA A 1 19 ? -2.617 -9.145 -8.524 1.00 0.00 534 ALA A N 5
ATOM 3676 C CA . ALA A 1 19 ? -3.705 -8.189 -8.639 1.00 0.00 534 ALA A CA 5
ATOM 3677 C C . ALA A 1 19 ? -4.008 -7.454 -7.339 1.00 0.00 534 ALA A C 5
ATOM 3678 O O . ALA A 1 19 ? -4.320 -6.272 -7.378 1.00 0.00 534 ALA A O 5
ATOM 3685 N N . GLU A 1 20 ? -3.932 -8.142 -6.198 1.00 0.00 535 GLU A N 5
ATOM 3686 C CA . GLU A 1 20 ? -4.225 -7.532 -4.909 1.00 0.00 535 GLU A CA 5
ATOM 3687 C C . GLU A 1 20 ? -3.179 -6.479 -4.552 1.00 0.00 535 GLU A C 5
ATOM 3688 O O . GLU A 1 20 ? -3.520 -5.360 -4.179 1.00 0.00 535 GLU A O 5
ATOM 3700 N N . LYS A 1 21 ? -1.903 -6.866 -4.642 1.00 0.00 536 LYS A N 5
ATOM 3701 C CA . LYS A 1 21 ? -0.793 -5.988 -4.334 1.00 0.00 536 LYS A CA 5
ATOM 3702 C C . LYS A 1 21 ? -0.871 -4.806 -5.288 1.00 0.00 536 LYS A C 5
ATOM 3703 O O . LYS A 1 21 ? -0.821 -3.662 -4.856 1.00 0.00 536 LYS A O 5
ATOM 3722 N N . ALA A 1 22 ? -1.023 -5.098 -6.582 1.00 0.00 537 ALA A N 5
ATOM 3723 C CA . ALA A 1 22 ? -1.128 -4.052 -7.584 1.00 0.00 537 ALA A CA 5
ATOM 3724 C C . ALA A 1 22 ? -2.274 -3.093 -7.243 1.00 0.00 537 ALA A C 5
ATOM 3725 O O . ALA A 1 22 ? -2.061 -1.891 -7.133 1.00 0.00 537 ALA A O 5
ATOM 3732 N N . ALA A 1 23 ? -3.477 -3.638 -7.066 1.00 0.00 538 ALA A N 5
ATOM 3733 C CA . ALA A 1 23 ? -4.653 -2.842 -6.750 1.00 0.00 538 ALA A CA 5
ATOM 3734 C C . ALA A 1 23 ? -4.407 -1.943 -5.538 1.00 0.00 538 ALA A C 5
ATOM 3735 O O . ALA A 1 23 ? -4.621 -0.736 -5.618 1.00 0.00 538 ALA A O 5
ATOM 3742 N N . TYR A 1 24 ? -3.946 -2.523 -4.425 1.00 0.00 539 TYR A N 5
ATOM 3743 C CA . TYR A 1 24 ? -3.679 -1.741 -3.232 1.00 0.00 539 TYR A CA 5
ATOM 3744 C C . TYR A 1 24 ? -2.638 -0.660 -3.506 1.00 0.00 539 TYR A C 5
ATOM 3745 O O . TYR A 1 24 ? -2.881 0.504 -3.228 1.00 0.00 539 TYR A O 5
ATOM 3763 N N . VAL A 1 25 ? -1.469 -1.051 -4.002 1.00 0.00 540 VAL A N 5
ATOM 3764 C CA . VAL A 1 25 ? -0.390 -0.135 -4.261 1.00 0.00 540 VAL A CA 5
ATOM 3765 C C . VAL A 1 25 ? -0.844 1.023 -5.174 1.00 0.00 540 VAL A C 5
ATOM 3766 O O . VAL A 1 25 ? -0.535 2.179 -4.897 1.00 0.00 540 VAL A O 5
ATOM 3779 N N . LYS A 1 26 ? -1.595 0.727 -6.238 1.00 0.00 541 LYS A N 5
ATOM 3780 C CA . LYS A 1 26 ? -2.096 1.774 -7.126 1.00 0.00 541 LYS A CA 5
ATOM 3781 C C . LYS A 1 26 ? -3.072 2.661 -6.337 1.00 0.00 541 LYS A C 5
ATOM 3782 O O . LYS A 1 26 ? -3.058 3.883 -6.437 1.00 0.00 541 LYS A O 5
ATOM 3801 N N . SER A 1 27 ? -3.923 2.034 -5.522 1.00 0.00 542 SER A N 5
ATOM 3802 C CA . SER A 1 27 ? -4.868 2.765 -4.692 1.00 0.00 542 SER A CA 5
ATOM 3803 C C . SER A 1 27 ? -4.118 3.729 -3.763 1.00 0.00 542 SER A C 5
ATOM 3804 O O . SER A 1 27 ? -4.535 4.865 -3.547 1.00 0.00 542 SER A O 5
ATOM 3812 N N . LEU A 1 28 ? -3.005 3.251 -3.221 1.00 0.00 543 LEU A N 5
ATOM 3813 C CA . LEU A 1 28 ? -2.144 4.020 -2.337 1.00 0.00 543 LEU A CA 5
ATOM 3814 C C . LEU A 1 28 ? -1.507 5.170 -3.119 1.00 0.00 543 LEU A C 5
ATOM 3815 O O . LEU A 1 28 ? -1.484 6.293 -2.626 1.00 0.00 543 LEU A O 5
ATOM 3831 N N . SER A 1 29 ? -0.990 4.925 -4.331 1.00 0.00 544 SER A N 5
ATOM 3832 C CA . SER A 1 29 ? -0.391 6.008 -5.101 1.00 0.00 544 SER A CA 5
ATOM 3833 C C . SER A 1 29 ? -1.452 7.071 -5.409 1.00 0.00 544 SER A C 5
ATOM 3834 O O . SER A 1 29 ? -1.140 8.260 -5.440 1.00 0.00 544 SER A O 5
ATOM 3842 N N . LYS A 1 30 ? -2.710 6.650 -5.584 1.00 0.00 545 LYS A N 5
ATOM 3843 C CA . LYS A 1 30 ? -3.808 7.582 -5.827 1.00 0.00 545 LYS A CA 5
ATOM 3844 C C . LYS A 1 30 ? -4.158 8.480 -4.610 1.00 0.00 545 LYS A C 5
ATOM 3845 O O . LYS A 1 30 ? -5.176 9.171 -4.664 1.00 0.00 545 LYS A O 5
ATOM 3864 N N . CYS A 1 31 ? -3.331 8.506 -3.546 1.00 0.00 546 CYS A N 5
ATOM 3865 C CA . CYS A 1 31 ? -3.532 9.348 -2.363 1.00 0.00 546 CYS A CA 5
ATOM 3866 C C . CYS A 1 31 ? -3.634 10.848 -2.688 1.00 0.00 546 CYS A C 5
ATOM 3867 O O . CYS A 1 31 ? -3.470 11.266 -3.834 1.00 0.00 546 CYS A O 5
ATOM 3875 N N . LYS A 1 32 ? -3.872 11.661 -1.649 1.00 0.00 547 LYS A N 5
ATOM 3876 C CA . LYS A 1 32 ? -3.993 13.111 -1.743 1.00 0.00 547 LYS A CA 5
ATOM 3877 C C . LYS A 1 32 ? -3.984 13.644 -0.308 1.00 0.00 547 LYS A C 5
ATOM 3878 O O . LYS A 1 32 ? -3.075 14.373 0.079 1.00 0.00 547 LYS A O 5
ATOM 3897 N N . THR A 1 33 ? -5.002 13.256 0.471 1.00 0.00 548 THR A N 5
ATOM 3898 C CA . THR A 1 33 ? -5.151 13.649 1.865 1.00 0.00 548 THR A CA 5
ATOM 3899 C C . THR A 1 33 ? -4.729 12.449 2.730 1.00 0.00 548 THR A C 5
ATOM 3900 O O . THR A 1 33 ? -3.542 12.137 2.776 1.00 0.00 548 THR A O 5
ATOM 3911 N N . ASP A 1 34 ? -5.666 11.762 3.399 1.00 0.00 549 ASP A N 5
ATOM 3912 C CA . ASP A 1 34 ? -5.326 10.606 4.245 1.00 0.00 549 ASP A CA 5
ATOM 3913 C C . ASP A 1 34 ? -6.528 9.718 4.588 1.00 0.00 549 ASP A C 5
ATOM 3914 O O . ASP A 1 34 ? -6.412 8.498 4.545 1.00 0.00 549 ASP A O 5
ATOM 3923 N N . GLN A 1 35 ? -7.679 10.327 4.900 1.00 0.00 550 GLN A N 5
ATOM 3924 C CA . GLN A 1 35 ? -8.892 9.603 5.278 1.00 0.00 550 GLN A CA 5
ATOM 3925 C C . GLN A 1 35 ? -9.244 8.483 4.293 1.00 0.00 550 GLN A C 5
ATOM 3926 O O . GLN A 1 35 ? -9.671 7.401 4.696 1.00 0.00 550 GLN A O 5
ATOM 3940 N N . GLU A 1 36 ? -9.065 8.741 2.995 1.00 0.00 551 GLU A N 5
ATOM 3941 C CA . GLU A 1 36 ? -9.360 7.757 1.972 1.00 0.00 551 GLU A CA 5
ATOM 3942 C C . GLU A 1 36 ? -8.355 6.612 2.090 1.00 0.00 551 GLU A C 5
ATOM 3943 O O . GLU A 1 36 ? -8.721 5.462 2.301 1.00 0.00 551 GLU A O 5
ATOM 3955 N N . VAL A 1 37 ? -7.072 6.952 1.936 1.00 0.00 552 VAL A N 5
ATOM 3956 C CA . VAL A 1 37 ? -5.949 6.033 1.954 1.00 0.00 552 VAL A CA 5
ATOM 3957 C C . VAL A 1 37 ? -6.005 5.133 3.197 1.00 0.00 552 VAL A C 5
ATOM 3958 O O . VAL A 1 37 ? -5.808 3.926 3.086 1.00 0.00 552 VAL A O 5
ATOM 3971 N N . LYS A 1 38 ? -6.328 5.687 4.376 1.00 0.00 553 LYS A N 5
ATOM 3972 C CA . LYS A 1 38 ? -6.393 4.876 5.586 1.00 0.00 553 LYS A CA 5
ATOM 3973 C C . LYS A 1 38 ? -7.568 3.902 5.526 1.00 0.00 553 LYS A C 5
ATOM 3974 O O . LYS A 1 38 ? -7.432 2.772 5.981 1.00 0.00 553 LYS A O 5
ATOM 3993 N N . ALA A 1 39 ? -8.700 4.296 4.932 1.00 0.00 554 ALA A N 5
ATOM 3994 C CA . ALA A 1 39 ? -9.818 3.373 4.788 1.00 0.00 554 ALA A CA 5
ATOM 3995 C C . ALA A 1 39 ? -9.340 2.150 3.978 1.00 0.00 554 ALA A C 5
ATOM 3996 O O . ALA A 1 39 ? -9.694 1.009 4.267 1.00 0.00 554 ALA A O 5
ATOM 4003 N N . VAL A 1 40 ? -8.506 2.411 2.969 1.00 0.00 555 VAL A N 5
ATOM 4004 C CA . VAL A 1 40 ? -7.956 1.345 2.141 1.00 0.00 555 VAL A CA 5
ATOM 4005 C C . VAL A 1 40 ? -6.972 0.503 2.980 1.00 0.00 555 VAL A C 5
ATOM 4006 O O . VAL A 1 40 ? -6.916 -0.716 2.833 1.00 0.00 555 VAL A O 5
ATOM 4019 N N . MET A 1 41 ? -6.191 1.139 3.862 1.00 0.00 556 MET A N 5
ATOM 4020 C CA . MET A 1 41 ? -5.273 0.397 4.723 1.00 0.00 556 MET A CA 5
ATOM 4021 C C . MET A 1 41 ? -6.091 -0.521 5.644 1.00 0.00 556 MET A C 5
ATOM 4022 O O . MET A 1 41 ? -5.726 -1.671 5.867 1.00 0.00 556 MET A O 5
ATOM 4036 N N . GLU A 1 42 ? -7.209 -0.011 6.164 1.00 0.00 557 GLU A N 5
ATOM 4037 C CA . GLU A 1 42 ? -8.081 -0.809 7.013 1.00 0.00 557 GLU A CA 5
ATOM 4038 C C . GLU A 1 42 ? -8.574 -2.008 6.191 1.00 0.00 557 GLU A C 5
ATOM 4039 O O . GLU A 1 42 ? -8.654 -3.119 6.710 1.00 0.00 557 GLU A O 5
ATOM 4051 N N . LEU A 1 43 ? -8.885 -1.785 4.907 1.00 0.00 558 LEU A N 5
ATOM 4052 C CA . LEU A 1 43 ? -9.323 -2.859 4.028 1.00 0.00 558 LEU A CA 5
ATOM 4053 C C . LEU A 1 43 ? -8.230 -3.934 4.005 1.00 0.00 558 LEU A C 5
ATOM 4054 O O . LEU A 1 43 ? -8.545 -5.090 4.264 1.00 0.00 558 LEU A O 5
ATOM 4070 N N . VAL A 1 44 ? -6.960 -3.580 3.736 1.00 0.00 559 VAL A N 5
ATOM 4071 C CA . VAL A 1 44 ? -5.850 -4.542 3.740 1.00 0.00 559 VAL A CA 5
ATOM 4072 C C . VAL A 1 44 ? -5.882 -5.425 4.991 1.00 0.00 559 VAL A C 5
ATOM 4073 O O . VAL A 1 44 ? -5.734 -6.636 4.873 1.00 0.00 559 VAL A O 5
ATOM 4086 N N . GLU A 1 45 ? -6.078 -4.831 6.174 1.00 0.00 560 GLU A N 5
ATOM 4087 C CA . GLU A 1 45 ? -6.116 -5.589 7.418 1.00 0.00 560 GLU A CA 5
ATOM 4088 C C . GLU A 1 45 ? -7.165 -6.703 7.333 1.00 0.00 560 GLU A C 5
ATOM 4089 O O . GLU A 1 45 ? -6.890 -7.851 7.670 1.00 0.00 560 GLU A O 5
ATOM 4101 N N . GLU A 1 46 ? -8.368 -6.375 6.865 1.00 0.00 561 GLU A N 5
ATOM 4102 C CA . GLU A 1 46 ? -9.427 -7.354 6.733 1.00 0.00 561 GLU A CA 5
ATOM 4103 C C . GLU A 1 46 ? -9.079 -8.370 5.643 1.00 0.00 561 GLU A C 5
ATOM 4104 O O . GLU A 1 46 ? -9.254 -9.581 5.806 1.00 0.00 561 GLU A O 5
ATOM 4116 N N . ASP A 1 47 ? -8.526 -7.871 4.532 1.00 0.00 562 ASP A N 5
ATOM 4117 C CA . ASP A 1 47 ? -8.166 -8.701 3.402 1.00 0.00 562 ASP A CA 5
ATOM 4118 C C . ASP A 1 47 ? -7.278 -9.841 3.873 1.00 0.00 562 ASP A C 5
ATOM 4119 O O . ASP A 1 47 ? -7.551 -10.984 3.518 1.00 0.00 562 ASP A O 5
ATOM 4128 N N . ILE A 1 48 ? -6.278 -9.587 4.731 1.00 0.00 563 ILE A N 5
ATOM 4129 C CA . ILE A 1 48 ? -5.442 -10.680 5.204 1.00 0.00 563 ILE A CA 5
ATOM 4130 C C . ILE A 1 48 ? -6.221 -11.607 6.093 1.00 0.00 563 ILE A C 5
ATOM 4131 O O . ILE A 1 48 ? -6.069 -12.825 6.003 1.00 0.00 563 ILE A O 5
ATOM 4147 N N . GLU A 1 49 ? -7.073 -11.048 6.952 1.00 0.00 564 GLU A N 5
ATOM 4148 C CA . GLU A 1 49 ? -7.933 -11.849 7.800 1.00 0.00 564 GLU A CA 5
ATOM 4149 C C . GLU A 1 49 ? -8.918 -12.658 6.941 1.00 0.00 564 GLU A C 5
ATOM 4150 O O . GLU A 1 49 ? -9.675 -13.459 7.481 1.00 0.00 564 GLU A O 5
ATOM 4162 N N . SER A 1 50 ? -8.864 -12.477 5.613 1.00 0.00 565 SER A N 5
ATOM 4163 C CA . SER A 1 50 ? -9.677 -13.183 4.635 1.00 0.00 565 SER A CA 5
ATOM 4164 C C . SER A 1 50 ? -11.060 -12.616 4.817 1.00 0.00 565 SER A C 5
ATOM 4165 O O . SER A 1 50 ? -12.043 -13.339 4.948 1.00 0.00 565 SER A O 5
ATOM 4173 N N . LEU A 1 51 ? -11.072 -11.281 4.857 1.00 0.00 566 LEU A N 5
ATOM 4174 C CA . LEU A 1 51 ? -12.262 -10.493 5.101 1.00 0.00 566 LEU A CA 5
ATOM 4175 C C . LEU A 1 51 ? -12.834 -10.978 6.438 1.00 0.00 566 LEU A C 5
ATOM 4176 O O . LEU A 1 51 ? -14.034 -11.184 6.583 1.00 0.00 566 LEU A O 5
ATOM 4192 N N . THR A 1 52 ? -11.925 -11.178 7.403 1.00 0.00 567 THR A N 5
ATOM 4193 C CA . THR A 1 52 ? -12.246 -11.630 8.756 1.00 0.00 567 THR A CA 5
ATOM 4194 C C . THR A 1 52 ? -13.090 -12.909 8.779 1.00 0.00 567 THR A C 5
ATOM 4195 O O . THR A 1 52 ? -14.112 -12.980 9.461 1.00 0.00 567 THR A O 5
ATOM 4206 N N . ASN A 1 53 ? -12.606 -13.940 8.072 1.00 0.00 568 ASN A N 5
ATOM 4207 C CA . ASN A 1 53 ? -13.232 -15.249 8.006 1.00 0.00 568 ASN A CA 5
ATOM 4208 C C . ASN A 1 53 ? -12.545 -16.135 9.049 1.00 0.00 568 ASN A C 5
ATOM 4209 O O . ASN A 1 53 ? -13.276 -16.692 9.895 1.00 0.00 568 ASN A O 5
ATOM 4221 N N . LYS A 1 1 ? 13.009 5.524 8.929 1.00 0.00 516 LYS A N 6
ATOM 4222 C CA . LYS A 1 1 ? 12.028 5.573 10.001 1.00 0.00 516 LYS A CA 6
ATOM 4223 C C . LYS A 1 1 ? 10.631 5.308 9.409 1.00 0.00 516 LYS A C 6
ATOM 4224 O O . LYS A 1 1 ? 10.493 5.396 8.191 1.00 0.00 516 LYS A O 6
ATOM 4243 N N . PRO A 1 2 ? 9.626 4.939 10.226 1.00 0.00 517 PRO A N 6
ATOM 4244 C CA . PRO A 1 2 ? 8.268 4.650 9.790 1.00 0.00 517 PRO A CA 6
ATOM 4245 C C . PRO A 1 2 ? 7.631 5.794 8.950 1.00 0.00 517 PRO A C 6
ATOM 4246 O O . PRO A 1 2 ? 7.647 6.967 9.345 1.00 0.00 517 PRO A O 6
ATOM 4257 N N . THR A 1 3 ? 7.041 5.423 7.802 1.00 0.00 518 THR A N 6
ATOM 4258 C CA . THR A 1 3 ? 6.386 6.347 6.895 1.00 0.00 518 THR A CA 6
ATOM 4259 C C . THR A 1 3 ? 5.848 5.600 5.651 1.00 0.00 518 THR A C 6
ATOM 4260 O O . THR A 1 3 ? 5.737 4.373 5.633 1.00 0.00 518 THR A O 6
ATOM 4271 N N . MET A 1 4 ? 5.531 6.374 4.609 1.00 0.00 519 MET A N 6
ATOM 4272 C CA . MET A 1 4 ? 5.009 5.896 3.332 1.00 0.00 519 MET A CA 6
ATOM 4273 C C . MET A 1 4 ? 5.809 4.735 2.739 1.00 0.00 519 MET A C 6
ATOM 4274 O O . MET A 1 4 ? 5.240 3.746 2.284 1.00 0.00 519 MET A O 6
ATOM 4288 N N . HIS A 1 5 ? 7.143 4.871 2.679 1.00 0.00 520 HIS A N 6
ATOM 4289 C CA . HIS A 1 5 ? 8.027 3.851 2.136 1.00 0.00 520 HIS A CA 6
ATOM 4290 C C . HIS A 1 5 ? 7.886 2.570 2.944 1.00 0.00 520 HIS A C 6
ATOM 4291 O O . HIS A 1 5 ? 7.964 1.480 2.391 1.00 0.00 520 HIS A O 6
ATOM 4306 N N . SER A 1 6 ? 7.744 2.720 4.264 1.00 0.00 521 SER A N 6
ATOM 4307 C CA . SER A 1 6 ? 7.597 1.611 5.175 1.00 0.00 521 SER A CA 6
ATOM 4308 C C . SER A 1 6 ? 6.290 0.891 4.875 1.00 0.00 521 SER A C 6
ATOM 4309 O O . SER A 1 6 ? 6.245 -0.332 4.823 1.00 0.00 521 SER A O 6
ATOM 4317 N N . LEU A 1 7 ? 5.227 1.685 4.696 1.00 0.00 522 LEU A N 6
ATOM 4318 C CA . LEU A 1 7 ? 3.907 1.165 4.379 1.00 0.00 522 LEU A CA 6
ATOM 4319 C C . LEU A 1 7 ? 4.000 0.320 3.101 1.00 0.00 522 LEU A C 6
ATOM 4320 O O . LEU A 1 7 ? 3.599 -0.839 3.076 1.00 0.00 522 LEU A O 6
ATOM 4336 N N . ARG A 1 8 ? 4.587 0.895 2.047 1.00 0.00 523 ARG A N 6
ATOM 4337 C CA . ARG A 1 8 ? 4.772 0.188 0.787 1.00 0.00 523 ARG A CA 6
ATOM 4338 C C . ARG A 1 8 ? 5.624 -1.068 1.007 1.00 0.00 523 ARG A C 6
ATOM 4339 O O . ARG A 1 8 ? 5.277 -2.136 0.509 1.00 0.00 523 ARG A O 6
ATOM 4360 N N . LEU A 1 9 ? 6.712 -0.942 1.776 1.00 0.00 524 LEU A N 6
ATOM 4361 C CA . LEU A 1 9 ? 7.584 -2.071 2.066 1.00 0.00 524 LEU A CA 6
ATOM 4362 C C . LEU A 1 9 ? 6.780 -3.183 2.724 1.00 0.00 524 LEU A C 6
ATOM 4363 O O . LEU A 1 9 ? 6.945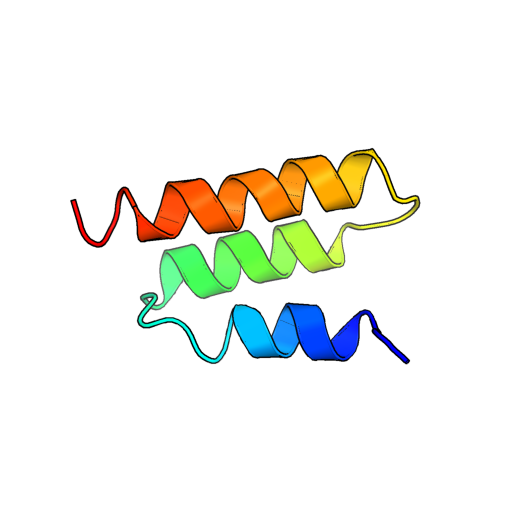 -4.348 2.390 1.00 0.00 524 LEU A O 6
ATOM 4379 N N . VAL A 1 10 ? 5.897 -2.808 3.638 1.00 0.00 525 VAL A N 6
ATOM 4380 C CA .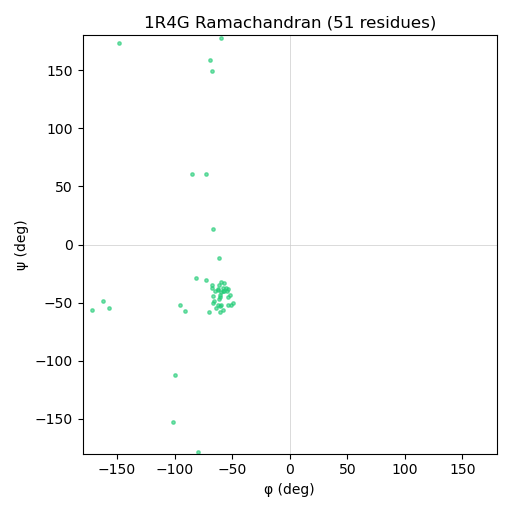 VAL A 1 10 ? 5.023 -3.747 4.332 1.00 0.00 525 VAL A CA 6
ATOM 4381 C C . VAL A 1 10 ? 4.164 -4.484 3.308 1.00 0.00 525 VAL A C 6
ATOM 4382 O O . VAL A 1 10 ? 4.044 -5.703 3.386 1.00 0.00 525 VAL A O 6
ATOM 4395 N N . ILE A 1 11 ? 3.565 -3.764 2.353 1.00 0.00 526 ILE A N 6
ATOM 4396 C CA . ILE A 1 11 ? 2.740 -4.420 1.348 1.00 0.00 526 ILE A CA 6
ATOM 4397 C C . ILE A 1 11 ? 3.620 -5.367 0.527 1.00 0.00 526 ILE A C 6
ATOM 4398 O O . ILE A 1 11 ? 3.210 -6.488 0.240 1.00 0.00 526 ILE A O 6
ATOM 4414 N N . GLU A 1 12 ? 4.839 -4.941 0.175 1.00 0.00 527 GLU A N 6
ATOM 4415 C CA . GLU A 1 12 ? 5.776 -5.774 -0.569 1.00 0.00 527 GLU A CA 6
ATOM 4416 C C . GLU A 1 12 ? 6.214 -6.996 0.260 1.00 0.00 527 GLU A C 6
ATOM 4417 O O . GLU A 1 12 ? 6.435 -8.067 -0.300 1.00 0.00 527 GLU A O 6
ATOM 4429 N N . SER A 1 13 ? 6.335 -6.837 1.582 1.00 0.00 528 SER A N 6
ATOM 4430 C CA . SER A 1 13 ? 6.734 -7.911 2.483 1.00 0.00 528 SER A CA 6
ATOM 4431 C C . SER A 1 13 ? 5.614 -8.932 2.591 1.00 0.00 528 SER A C 6
ATOM 4432 O O . SER A 1 13 ? 5.861 -10.133 2.505 1.00 0.00 528 SER A O 6
ATOM 4440 N N . SER A 1 14 ? 4.388 -8.458 2.793 1.00 0.00 529 SER A N 6
ATOM 4441 C CA . SER A 1 14 ? 3.235 -9.329 2.896 1.00 0.00 529 SER A CA 6
ATOM 4442 C C . SER A 1 14 ? 3.159 -10.216 1.632 1.00 0.00 529 SER A C 6
ATOM 4443 O O . SER A 1 14 ? 3.259 -9.695 0.522 1.00 0.00 529 SER A O 6
ATOM 4451 N N . PRO A 1 15 ? 2.980 -11.541 1.774 1.00 0.00 530 PRO A N 6
ATOM 4452 C CA . PRO A 1 15 ? 2.939 -12.489 0.674 1.00 0.00 530 PRO A CA 6
ATOM 4453 C C . PRO A 1 15 ? 1.636 -12.387 -0.130 1.00 0.00 530 PRO A C 6
ATOM 4454 O O . PRO A 1 15 ? 0.854 -13.334 -0.187 1.00 0.00 530 PRO A O 6
ATOM 4465 N N . LEU A 1 16 ? 1.401 -11.236 -0.764 1.00 0.00 531 LEU A N 6
ATOM 4466 C CA . LEU A 1 16 ? 0.215 -11.030 -1.577 1.00 0.00 531 LEU A CA 6
ATOM 4467 C C . LEU A 1 16 ? 0.396 -11.759 -2.916 1.00 0.00 531 LEU A C 6
ATOM 4468 O O . LEU A 1 16 ? 1.323 -12.549 -3.091 1.00 0.00 531 LEU A O 6
ATOM 4484 N N . SER A 1 17 ? -0.511 -11.502 -3.861 1.00 0.00 532 SER A N 6
ATOM 4485 C CA . SER A 1 17 ? -0.482 -12.073 -5.191 1.00 0.00 532 SER A CA 6
ATOM 4486 C C . SER A 1 17 ? 0.194 -11.031 -6.100 1.00 0.00 532 SER A C 6
ATOM 4487 O O . SER A 1 17 ? 1.117 -10.333 -5.682 1.00 0.00 532 SER A O 6
ATOM 4495 N N . ARG A 1 18 ? -0.127 -11.142 -7.383 1.00 0.00 533 ARG A N 6
ATOM 4496 C CA . ARG A 1 18 ? 0.384 -10.236 -8.397 1.00 0.00 533 ARG A CA 6
ATOM 4497 C C . ARG A 1 18 ? -0.599 -9.060 -8.510 1.00 0.00 533 ARG A C 6
ATOM 4498 O O . ARG A 1 18 ? -0.287 -7.888 -8.303 1.00 0.00 533 ARG A O 6
ATOM 4519 N N . ALA A 1 19 ? -1.839 -9.475 -8.773 1.00 0.00 534 ALA A N 6
ATOM 4520 C CA . ALA A 1 19 ? -2.973 -8.589 -8.966 1.00 0.00 534 ALA A CA 6
ATOM 4521 C C . ALA A 1 19 ? -3.333 -7.768 -7.733 1.00 0.00 534 ALA A C 6
ATOM 4522 O O . ALA A 1 19 ? -3.622 -6.587 -7.862 1.00 0.00 534 ALA A O 6
ATOM 4529 N N . GLU A 1 20 ? -3.339 -8.389 -6.552 1.00 0.00 535 GLU A N 6
ATOM 4530 C CA . GLU A 1 20 ? -3.690 -7.701 -5.316 1.00 0.00 535 GLU A CA 6
ATOM 4531 C C . GLU A 1 20 ? -2.662 -6.623 -4.996 1.00 0.00 535 GLU A C 6
ATOM 4532 O O . GLU A 1 20 ? -3.022 -5.511 -4.623 1.00 0.00 535 GLU A O 6
ATOM 4544 N N . LYS A 1 21 ? -1.382 -6.998 -5.108 1.00 0.00 536 LYS A N 6
ATOM 4545 C CA . LYS A 1 21 ? -0.255 -6.129 -4.844 1.00 0.00 536 LYS A CA 6
ATOM 4546 C C . LYS A 1 21 ? -0.409 -4.929 -5.757 1.00 0.00 536 LYS A C 6
ATOM 4547 O O . LYS A 1 21 ? -0.454 -3.793 -5.301 1.00 0.00 536 LYS A O 6
ATOM 4566 N N . ALA A 1 22 ? -0.499 -5.219 -7.053 1.00 0.00 537 ALA A N 6
ATOM 4567 C CA . ALA A 1 22 ? -0.645 -4.193 -8.063 1.00 0.00 537 ALA A CA 6
ATOM 4568 C C . ALA A 1 22 ? -1.834 -3.293 -7.736 1.00 0.00 537 ALA A C 6
ATOM 4569 O O . ALA A 1 22 ? -1.671 -2.091 -7.601 1.00 0.00 537 ALA A O 6
ATOM 4576 N N . ALA A 1 23 ? -3.018 -3.884 -7.600 1.00 0.00 538 ALA A N 6
ATOM 4577 C CA . ALA A 1 23 ? -4.239 -3.154 -7.311 1.00 0.00 538 ALA A CA 6
ATOM 4578 C C . ALA A 1 23 ? -4.116 -2.239 -6.096 1.00 0.00 538 ALA A C 6
ATOM 4579 O O . ALA A 1 23 ? -4.250 -1.027 -6.239 1.00 0.00 538 ALA A O 6
ATOM 4586 N N . TYR A 1 24 ? -3.858 -2.804 -4.911 1.00 0.00 539 TYR A N 6
ATOM 4587 C CA . TYR A 1 24 ? -3.761 -1.997 -3.707 1.00 0.00 539 TYR A CA 6
ATOM 4588 C C . TYR A 1 24 ? -2.706 -0.909 -3.851 1.00 0.00 539 TYR A C 6
ATOM 4589 O O . TYR A 1 24 ? -2.953 0.235 -3.493 1.00 0.00 539 TYR A O 6
ATOM 4607 N N . VAL A 1 25 ? -1.525 -1.265 -4.342 1.00 0.00 540 VAL A N 6
ATOM 4608 C CA . VAL A 1 25 ? -0.471 -0.307 -4.512 1.00 0.00 540 VAL A CA 6
ATOM 4609 C C . VAL A 1 25 ? -0.939 0.804 -5.475 1.00 0.00 540 VAL A C 6
ATOM 4610 O O . VAL A 1 25 ? -0.669 1.980 -5.233 1.00 0.00 540 VAL A O 6
ATOM 4623 N N . LYS A 1 26 ? -1.679 0.461 -6.536 1.00 0.00 541 LYS A N 6
ATOM 4624 C CA . LYS A 1 26 ? -2.202 1.473 -7.436 1.00 0.00 541 LYS A CA 6
ATOM 4625 C C . LYS A 1 26 ? -3.137 2.385 -6.619 1.00 0.00 541 LYS A C 6
ATOM 4626 O O . LYS A 1 26 ? -3.010 3.600 -6.623 1.00 0.00 541 LYS A O 6
ATOM 4645 N N . SER A 1 27 ? -4.065 1.784 -5.881 1.00 0.00 542 SER A N 6
ATOM 4646 C CA . SER A 1 27 ? -5.013 2.513 -5.044 1.00 0.00 542 SER A CA 6
ATOM 4647 C C . SER A 1 27 ? -4.315 3.457 -4.060 1.00 0.00 542 SER A C 6
ATOM 4648 O O . SER A 1 27 ? -4.748 4.588 -3.856 1.00 0.00 542 SER A O 6
ATOM 4656 N N . LEU A 1 28 ? -3.242 2.965 -3.458 1.00 0.00 543 LEU A N 6
ATOM 4657 C CA . LEU A 1 28 ? -2.430 3.700 -2.503 1.00 0.00 543 LEU A CA 6
ATOM 4658 C C . LEU A 1 28 ? -1.757 4.873 -3.225 1.00 0.00 543 LEU A C 6
ATOM 4659 O O . LEU A 1 28 ? -1.782 5.996 -2.730 1.00 0.00 543 LEU A O 6
ATOM 4675 N N . SER A 1 29 ? -1.149 4.625 -4.392 1.00 0.00 544 SER A N 6
ATOM 4676 C CA . SER A 1 29 ? -0.540 5.716 -5.146 1.00 0.00 544 SER A CA 6
ATOM 4677 C C . SER A 1 29 ? -1.617 6.765 -5.467 1.00 0.00 544 SER A C 6
ATOM 4678 O O . SER A 1 29 ? -1.353 7.963 -5.382 1.00 0.00 544 SER A O 6
ATOM 4686 N N . LYS A 1 30 ? -2.831 6.324 -5.813 1.00 0.00 545 LYS A N 6
ATOM 4687 C CA . LYS A 1 30 ? -3.936 7.240 -6.098 1.00 0.00 545 LYS A CA 6
ATOM 4688 C C . LYS A 1 30 ? -4.602 7.834 -4.837 1.00 0.00 545 LYS A C 6
ATOM 4689 O O . LYS A 1 30 ? -5.616 8.519 -4.980 1.00 0.00 545 LYS A O 6
ATOM 4708 N N . CYS A 1 31 ? -4.058 7.601 -3.635 1.00 0.00 546 CYS A N 6
ATOM 4709 C CA . CYS A 1 31 ? -4.600 8.105 -2.387 1.00 0.00 546 CYS A CA 6
ATOM 4710 C C . CYS A 1 31 ? -3.786 9.341 -1.993 1.00 0.00 546 CYS A C 6
ATOM 4711 O O . CYS A 1 31 ? -2.679 9.231 -1.469 1.00 0.00 546 CYS A O 6
ATOM 4719 N N . LYS A 1 32 ? -4.363 10.513 -2.278 1.00 0.00 547 LYS A N 6
ATOM 4720 C CA . LYS A 1 32 ? -3.739 11.820 -2.047 1.00 0.00 547 LYS A CA 6
ATOM 4721 C C . LYS A 1 32 ? -4.012 12.488 -0.689 1.00 0.00 547 LYS A C 6
ATOM 4722 O O . LYS A 1 32 ? -3.137 13.184 -0.176 1.00 0.00 547 LYS A O 6
ATOM 4741 N N . THR A 1 33 ? -5.220 12.340 -0.135 1.00 0.00 548 THR A N 6
ATOM 4742 C CA . THR A 1 33 ? -5.561 12.996 1.132 1.00 0.00 548 THR A CA 6
ATOM 4743 C C . THR A 1 33 ? -5.052 12.174 2.329 1.00 0.00 548 THR A C 6
ATOM 4744 O O . THR A 1 33 ? -3.917 11.703 2.311 1.00 0.00 548 THR A O 6
ATOM 4755 N N . ASP A 1 34 ? -5.871 12.008 3.378 1.00 0.00 549 ASP A N 6
ATOM 4756 C CA . ASP A 1 34 ? -5.471 11.251 4.571 1.00 0.00 549 ASP A CA 6
ATOM 4757 C C . ASP A 1 34 ? -6.610 10.382 5.091 1.00 0.00 549 ASP A C 6
ATOM 4758 O O . ASP A 1 34 ? -6.473 9.165 5.152 1.00 0.00 549 ASP A O 6
ATOM 4767 N N . GLN A 1 35 ? -7.733 11.013 5.456 1.00 0.00 550 GLN A N 6
ATOM 4768 C CA . GLN A 1 35 ? -8.908 10.316 5.977 1.00 0.00 550 GLN A CA 6
ATOM 4769 C C . GLN A 1 35 ? -9.312 9.183 5.023 1.00 0.00 550 GLN A C 6
ATOM 4770 O O . GLN A 1 35 ? -9.744 8.118 5.457 1.00 0.00 550 GLN A O 6
ATOM 4784 N N . GLU A 1 36 ? -9.152 9.419 3.717 1.00 0.00 551 GLU A N 6
ATOM 4785 C CA . GLU A 1 36 ? -9.470 8.437 2.706 1.00 0.00 551 GLU A CA 6
ATOM 4786 C C . GLU A 1 36 ? -8.447 7.300 2.740 1.00 0.00 551 GLU A C 6
ATOM 4787 O O . GLU A 1 36 ? -8.804 6.129 2.816 1.00 0.00 551 GLU A O 6
ATOM 4799 N N . VAL A 1 37 ? -7.155 7.652 2.679 1.00 0.00 552 VAL A N 6
ATOM 4800 C CA . VAL A 1 37 ? -6.057 6.713 2.606 1.00 0.00 552 VAL A CA 6
ATOM 4801 C C . VAL A 1 37 ? -6.054 5.823 3.845 1.00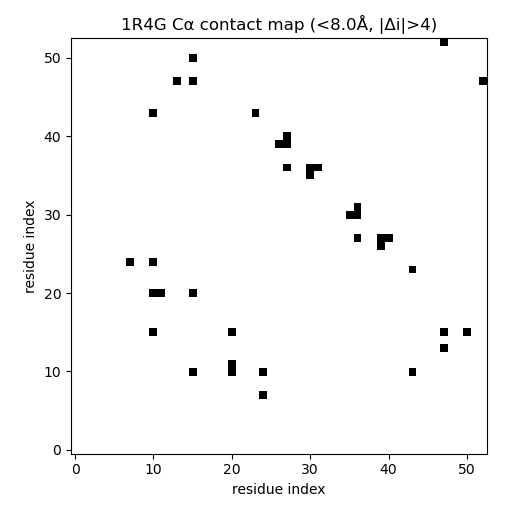 0.00 552 VAL A C 6
ATOM 4802 O O . VAL A 1 37 ? -5.821 4.627 3.724 1.00 0.00 552 VAL A O 6
ATOM 4815 N N . LYS A 1 38 ? -6.370 6.364 5.030 1.00 0.00 553 LYS A N 6
ATOM 4816 C CA . LYS A 1 38 ? -6.393 5.556 6.239 1.00 0.00 553 LYS A CA 6
ATOM 4817 C C . LYS A 1 38 ? -7.594 4.611 6.183 1.00 0.00 553 LYS A C 6
ATOM 4818 O O . LYS A 1 38 ? -7.461 3.460 6.563 1.00 0.00 553 LYS A O 6
ATOM 4837 N N . ALA A 1 39 ? -8.744 5.061 5.662 1.00 0.00 554 ALA A N 6
ATOM 4838 C CA . ALA A 1 39 ? -9.906 4.182 5.522 1.00 0.00 554 ALA A CA 6
ATOM 4839 C C . ALA A 1 39 ? -9.525 3.026 4.584 1.00 0.00 554 ALA A C 6
ATOM 4840 O O . ALA A 1 39 ? -9.842 1.864 4.833 1.00 0.00 554 ALA A O 6
ATOM 4847 N N . VAL A 1 40 ? -8.818 3.374 3.508 1.00 0.00 555 VAL A N 6
ATOM 4848 C CA . VAL A 1 40 ? -8.325 2.405 2.536 1.00 0.00 555 VAL A CA 6
ATOM 4849 C C . VAL A 1 40 ? -7.337 1.444 3.238 1.00 0.00 555 VAL A C 6
ATOM 4850 O O . VAL A 1 40 ? -7.320 0.244 2.970 1.00 0.00 555 VAL A O 6
ATOM 4863 N N . MET A 1 41 ? -6.515 1.979 4.143 1.00 0.00 556 MET A N 6
ATOM 4864 C CA . MET A 1 41 ? -5.555 1.197 4.900 1.00 0.00 556 MET A CA 6
ATOM 4865 C C . MET A 1 41 ? -6.299 0.206 5.804 1.00 0.00 556 MET A C 6
ATOM 4866 O O . MET A 1 41 ? -5.965 -0.970 5.835 1.00 0.00 556 MET A O 6
ATOM 4880 N N . GLU A 1 42 ? -7.309 0.681 6.535 1.00 0.00 557 GLU A N 6
ATOM 4881 C CA . GLU A 1 42 ? -8.109 -0.180 7.398 1.00 0.00 557 GLU A CA 6
ATOM 4882 C C . GLU A 1 42 ? -8.632 -1.355 6.560 1.00 0.00 557 GLU A C 6
ATOM 4883 O O . GLU A 1 42 ? -8.703 -2.477 7.052 1.00 0.00 557 GLU A O 6
ATOM 4895 N N . LEU A 1 43 ? -8.983 -1.095 5.293 1.00 0.00 558 LEU A N 6
ATOM 4896 C CA . LEU A 1 43 ? -9.454 -2.139 4.398 1.00 0.00 558 LEU A CA 6
ATOM 4897 C C . LEU A 1 43 ? -8.363 -3.216 4.297 1.00 0.00 558 LEU A C 6
ATOM 4898 O O . LEU A 1 43 ? -8.672 -4.388 4.472 1.00 0.00 558 LEU A O 6
ATOM 4914 N N . VAL A 1 44 ? -7.095 -2.840 4.037 1.00 0.00 559 VAL A N 6
ATOM 4915 C CA . VAL A 1 44 ? -5.976 -3.791 3.964 1.00 0.00 559 VAL A CA 6
ATOM 4916 C C . VAL A 1 44 ? -5.996 -4.695 5.191 1.00 0.00 559 VAL A C 6
ATOM 4917 O O . VAL A 1 44 ? -5.831 -5.900 5.055 1.00 0.00 559 VAL A O 6
ATOM 4930 N N . GLU A 1 45 ? -6.215 -4.123 6.380 1.00 0.00 560 GLU A N 6
ATOM 4931 C CA . GLU A 1 45 ? -6.244 -4.888 7.614 1.00 0.00 560 GLU A CA 6
ATOM 4932 C C . GLU A 1 45 ? -7.353 -5.943 7.581 1.00 0.00 560 GLU A C 6
ATOM 4933 O O . GLU A 1 45 ? -7.107 -7.110 7.874 1.00 0.00 560 GLU A O 6
ATOM 4945 N N . GLU A 1 46 ? -8.570 -5.558 7.202 1.00 0.00 561 GLU A N 6
ATOM 4946 C CA . GLU A 1 46 ? -9.676 -6.502 7.141 1.00 0.00 561 GLU A CA 6
ATOM 4947 C C . GLU A 1 46 ? -9.423 -7.560 6.067 1.00 0.00 561 GLU A C 6
ATOM 4948 O O . GLU A 1 46 ? -9.684 -8.744 6.293 1.00 0.00 561 GLU A O 6
ATOM 4960 N N . ASP A 1 47 ? -8.877 -7.136 4.923 1.00 0.00 562 ASP A N 6
ATOM 4961 C CA . ASP A 1 47 ? -8.591 -8.026 3.810 1.00 0.00 562 ASP A CA 6
ATOM 4962 C C . ASP A 1 47 ? -7.746 -9.203 4.270 1.00 0.00 562 ASP A C 6
ATOM 4963 O O . ASP A 1 47 ? -8.022 -10.336 3.888 1.00 0.00 562 ASP A O 6
ATOM 4972 N N . ILE A 1 48 ? -6.741 -8.973 5.129 1.00 0.00 563 ILE A N 6
ATOM 4973 C CA . ILE A 1 48 ? -5.912 -10.066 5.597 1.00 0.00 563 ILE A CA 6
ATOM 4974 C C . ILE A 1 48 ? -6.688 -10.952 6.521 1.00 0.00 563 ILE A C 6
ATOM 4975 O O . ILE A 1 48 ? -6.583 -12.170 6.449 1.00 0.00 563 ILE A O 6
ATOM 4991 N N . GLU A 1 49 ? -7.417 -10.346 7.454 1.00 0.00 564 GLU A N 6
ATOM 4992 C CA . GLU A 1 49 ? -8.156 -11.127 8.429 1.00 0.00 564 GLU A CA 6
ATOM 4993 C C . GLU A 1 49 ? -9.280 -11.943 7.782 1.00 0.00 564 GLU A C 6
ATOM 4994 O O . GLU A 1 49 ? -9.863 -12.795 8.446 1.00 0.00 564 GLU A O 6
ATOM 5006 N N . SER A 1 50 ? -9.563 -11.710 6.498 1.00 0.00 565 SER A N 6
ATOM 5007 C CA . SER A 1 50 ? -10.581 -12.475 5.783 1.00 0.00 565 SER A CA 6
ATOM 5008 C C . SER A 1 50 ? -9.866 -13.472 4.878 1.00 0.00 565 SER A C 6
ATOM 5009 O O . SER A 1 50 ? -10.098 -14.674 4.980 1.00 0.00 565 SER A O 6
ATOM 5017 N N . LEU A 1 51 ? -8.980 -12.981 4.007 1.00 0.00 566 LEU A N 6
ATOM 5018 C CA . LEU A 1 51 ? -8.225 -13.833 3.098 1.00 0.00 566 LEU A CA 6
ATOM 5019 C C . LEU A 1 51 ? -7.451 -14.889 3.892 1.00 0.00 566 LEU A C 6
ATOM 5020 O O . LEU A 1 51 ? -7.418 -16.055 3.506 1.00 0.00 566 LEU A O 6
ATOM 5036 N N . THR A 1 52 ? -6.833 -14.473 5.000 1.00 0.00 567 THR A N 6
ATOM 5037 C CA . THR A 1 52 ? -6.054 -15.346 5.865 1.00 0.00 567 THR A CA 6
ATOM 5038 C C . THR A 1 52 ? -6.783 -15.486 7.202 1.00 0.00 567 THR A C 6
ATOM 5039 O O . THR A 1 52 ? -6.263 -15.091 8.244 1.00 0.00 567 THR A O 6
ATOM 5050 N N . ASN A 1 53 ? -7.992 -16.059 7.164 1.00 0.00 568 ASN A N 6
ATOM 5051 C CA . ASN A 1 53 ? -8.794 -16.284 8.359 1.00 0.00 568 ASN A CA 6
ATOM 5052 C C . ASN A 1 53 ? -8.173 -17.394 9.219 1.00 0.00 568 ASN A C 6
ATOM 5053 O O . ASN A 1 53 ? -7.629 -18.357 8.634 1.00 0.00 568 ASN A O 6
ATOM 5065 N N . LYS A 1 1 ? 10.369 0.788 14.112 1.00 0.00 516 LYS A N 7
ATOM 5066 C CA . LYS A 1 1 ? 10.482 1.954 13.255 1.00 0.00 516 LYS A CA 7
ATOM 5067 C C . LYS A 1 1 ? 9.223 2.045 12.369 1.00 0.00 516 LYS A C 7
ATOM 5068 O O . LYS A 1 1 ? 9.242 1.641 11.202 1.00 0.00 516 LYS A O 7
ATOM 5087 N N . PRO A 1 2 ? 8.098 2.520 12.933 1.00 0.00 517 PRO A N 7
ATOM 5088 C CA . PRO A 1 2 ? 6.833 2.645 12.241 1.00 0.00 517 PRO A CA 7
ATOM 5089 C C . PRO A 1 2 ? 6.871 3.862 11.314 1.00 0.00 517 PRO A C 7
ATOM 5090 O O . PRO A 1 2 ? 6.532 4.970 11.729 1.00 0.00 517 PRO A O 7
ATOM 5101 N N . THR A 1 3 ? 7.273 3.655 10.055 1.00 0.00 518 THR A N 7
ATOM 5102 C CA . THR A 1 3 ? 7.350 4.737 9.086 1.00 0.00 518 THR A CA 7
ATOM 5103 C C . THR A 1 3 ? 6.531 4.440 7.815 1.00 0.00 518 THR A C 7
ATOM 5104 O O . THR A 1 3 ? 5.911 3.386 7.679 1.00 0.00 518 THR A O 7
ATOM 5115 N N . MET A 1 4 ? 6.542 5.399 6.879 1.00 0.00 519 MET A N 7
ATOM 5116 C CA . MET A 1 4 ? 5.810 5.293 5.619 1.00 0.00 519 MET A CA 7
ATOM 5117 C C . MET A 1 4 ? 6.451 4.199 4.768 1.00 0.00 519 MET A C 7
ATOM 5118 O O . MET A 1 4 ? 5.786 3.301 4.257 1.00 0.00 519 MET A O 7
ATOM 5132 N N . HIS A 1 5 ? 7.779 4.278 4.638 1.00 0.00 520 HIS A N 7
ATOM 5133 C CA . HIS A 1 5 ? 8.543 3.305 3.881 1.00 0.00 520 HIS A CA 7
ATOM 5134 C C . HIS A 1 5 ? 8.408 1.924 4.511 1.00 0.00 520 HIS A C 7
ATOM 5135 O O . HIS A 1 5 ? 8.539 0.933 3.807 1.00 0.00 520 HIS A O 7
ATOM 5150 N N . SER A 1 6 ? 8.213 1.860 5.838 1.00 0.00 521 SER A N 7
ATOM 5151 C CA . SER A 1 6 ? 8.065 0.597 6.545 1.00 0.00 521 SER A CA 7
ATOM 5152 C C . SER A 1 6 ? 6.784 -0.055 6.034 1.00 0.00 521 SER A C 7
ATOM 5153 O O . SER A 1 6 ? 6.766 -1.199 5.592 1.00 0.00 521 SER A O 7
ATOM 5161 N N . LEU A 1 7 ? 5.706 0.741 6.077 1.00 0.00 522 LEU A N 7
ATOM 5162 C CA . LEU A 1 7 ? 4.391 0.341 5.604 1.00 0.00 522 LEU A CA 7
ATOM 5163 C C . LEU A 1 7 ? 4.492 -0.098 4.138 1.00 0.00 522 LEU A C 7
ATOM 5164 O O . LEU A 1 7 ? 4.015 -1.170 3.776 1.00 0.00 522 LEU A O 7
ATOM 5180 N N . ARG A 1 8 ? 5.154 0.703 3.291 1.00 0.00 523 ARG A N 7
ATOM 5181 C CA . ARG A 1 8 ? 5.340 0.340 1.903 1.00 0.00 523 ARG A CA 7
ATOM 5182 C C . ARG A 1 8 ? 6.096 -0.988 1.794 1.00 0.00 523 ARG A C 7
ATOM 5183 O O . ARG A 1 8 ? 5.673 -1.854 1.043 1.00 0.00 523 ARG A O 7
ATOM 5204 N N . LEU A 1 9 ? 7.183 -1.157 2.550 1.00 0.00 524 LEU A N 7
ATOM 5205 C CA . LEU A 1 9 ? 7.953 -2.399 2.512 1.00 0.00 524 LEU A CA 7
ATOM 5206 C C . LEU A 1 9 ? 7.073 -3.581 2.908 1.00 0.00 524 LEU A C 7
ATOM 5207 O O . LEU A 1 9 ? 7.148 -4.651 2.303 1.00 0.00 524 LEU A O 7
ATOM 5223 N N . VAL A 1 10 ? 6.225 -3.370 3.911 1.00 0.00 525 VAL A N 7
ATOM 5224 C CA . VAL A 1 10 ? 5.297 -4.385 4.388 1.00 0.00 525 VAL A CA 7
ATOM 5225 C C . VAL A 1 10 ? 4.390 -4.776 3.224 1.00 0.00 525 VAL A C 7
ATOM 5226 O O . VAL A 1 10 ? 4.292 -5.960 2.905 1.00 0.00 525 VAL A O 7
ATOM 5239 N N . ILE A 1 11 ? 3.717 -3.807 2.596 1.00 0.00 526 ILE A N 7
ATOM 5240 C CA . ILE A 1 11 ? 2.822 -4.101 1.488 1.00 0.00 526 ILE A CA 7
ATOM 5241 C C . ILE A 1 11 ? 3.574 -4.803 0.346 1.00 0.00 526 ILE A C 7
ATOM 5242 O O . ILE A 1 11 ? 3.135 -5.837 -0.147 1.00 0.00 526 ILE A O 7
ATOM 5258 N N . GLU A 1 12 ? 4.713 -4.234 -0.051 1.00 0.00 527 GLU A N 7
ATOM 5259 C CA . GLU A 1 12 ? 5.542 -4.750 -1.130 1.00 0.00 527 GLU A CA 7
ATOM 5260 C C . GLU A 1 12 ? 6.062 -6.170 -0.912 1.00 0.00 527 GLU A C 7
ATOM 5261 O O . GLU A 1 12 ? 6.282 -6.866 -1.895 1.00 0.00 527 GLU A O 7
ATOM 5273 N N . SER A 1 13 ? 6.251 -6.607 0.336 1.00 0.00 528 SER A N 7
ATOM 5274 C CA . SER A 1 13 ? 6.778 -7.934 0.603 1.00 0.00 528 SER A CA 7
ATOM 5275 C C . SER A 1 13 ? 5.864 -9.109 0.208 1.00 0.00 528 SER A C 7
ATOM 5276 O O . SER A 1 13 ? 5.768 -9.493 -0.956 1.00 0.00 528 SER A O 7
ATOM 5284 N N . SER A 1 14 ? 5.234 -9.697 1.218 1.00 0.00 529 SER A N 7
ATOM 5285 C CA . SER A 1 14 ? 4.419 -10.903 1.088 1.00 0.00 529 SER A CA 7
ATOM 5286 C C . SER A 1 14 ? 2.892 -10.805 1.176 1.00 0.00 529 SER A C 7
ATOM 5287 O O . SER A 1 14 ? 2.245 -11.727 0.690 1.00 0.00 529 SER A O 7
ATOM 5295 N N . PRO A 1 15 ? 2.282 -9.809 1.843 1.00 0.00 530 PRO A N 7
ATOM 5296 C CA . PRO A 1 15 ? 0.843 -9.717 1.988 1.00 0.00 530 PRO A CA 7
ATOM 5297 C C . PRO A 1 15 ? 0.102 -9.878 0.661 1.00 0.00 530 PRO A C 7
ATOM 5298 O O . PRO A 1 15 ? -0.685 -10.809 0.501 1.00 0.00 530 PRO A O 7
ATOM 5309 N N . LEU A 1 16 ? 0.364 -8.975 -0.288 1.00 0.00 531 LEU A N 7
ATOM 5310 C CA . LEU A 1 16 ? -0.288 -9.007 -1.585 1.00 0.00 531 LEU A CA 7
ATOM 5311 C C . LEU A 1 16 ? 0.374 -9.985 -2.577 1.00 0.00 531 LEU A C 7
ATOM 5312 O O . LEU A 1 16 ? 1.449 -10.528 -2.325 1.00 0.00 531 LEU A O 7
ATOM 5328 N N . SER A 1 17 ? -0.313 -10.213 -3.706 1.00 0.00 532 SER A N 7
ATOM 5329 C CA . SER A 1 17 ? 0.113 -11.126 -4.769 1.00 0.00 532 SER A CA 7
ATOM 5330 C C . SER A 1 17 ? 0.679 -10.302 -5.940 1.00 0.00 532 SER A C 7
ATOM 5331 O O . SER A 1 17 ? 1.554 -9.472 -5.722 1.00 0.00 532 SER A O 7
ATOM 5339 N N . ARG A 1 18 ? 0.404 -10.753 -7.167 1.00 0.00 533 ARG A N 7
ATOM 5340 C CA . ARG A 1 18 ? 0.861 -10.033 -8.351 1.00 0.00 533 ARG A CA 7
ATOM 5341 C C . ARG A 1 18 ? -0.221 -9.021 -8.769 1.00 0.00 533 ARG A C 7
ATOM 5342 O O . ARG A 1 18 ? -0.046 -7.805 -8.742 1.00 0.00 533 ARG A O 7
ATOM 5363 N N . ALA A 1 19 ? -1.398 -9.606 -9.019 1.00 0.00 534 ALA A N 7
ATOM 5364 C CA . ALA A 1 19 ? -2.579 -8.866 -9.444 1.00 0.00 534 ALA A CA 7
ATOM 5365 C C . ALA A 1 19 ? -3.194 -8.055 -8.315 1.00 0.00 534 ALA A C 7
ATOM 5366 O O . ALA A 1 19 ? -3.447 -6.869 -8.480 1.00 0.00 534 ALA A O 7
ATOM 5373 N N . GLU A 1 20 ? -3.434 -8.698 -7.168 1.00 0.00 535 GLU A N 7
ATOM 5374 C CA . GLU A 1 20 ? -4.015 -8.030 -6.016 1.00 0.00 535 GLU A CA 7
ATOM 5375 C C . GLU A 1 20 ? -3.101 -6.877 -5.605 1.00 0.00 535 GLU A C 7
ATOM 5376 O O . GLU A 1 20 ? -3.583 -5.811 -5.239 1.00 0.00 535 GLU A O 7
ATOM 5388 N N . LYS A 1 21 ? -1.782 -7.107 -5.672 1.00 0.00 536 LYS A N 7
ATOM 5389 C CA . LYS A 1 21 ? -0.801 -6.091 -5.348 1.00 0.00 536 LYS A CA 7
ATOM 5390 C C . LYS A 1 21 ? -0.962 -4.959 -6.345 1.00 0.00 536 LYS A C 7
ATOM 5391 O O . LYS A 1 21 ? -1.124 -3.828 -5.931 1.00 0.00 536 LYS A O 7
ATOM 5410 N N . ALA A 1 22 ? -0.927 -5.245 -7.647 1.00 0.00 537 ALA A N 7
ATOM 5411 C CA . ALA A 1 22 ? -1.072 -4.195 -8.645 1.00 0.00 537 ALA A CA 7
ATOM 5412 C C . ALA A 1 22 ? -2.344 -3.364 -8.392 1.00 0.00 537 ALA A C 7
ATOM 5413 O O . ALA A 1 22 ? -2.297 -2.138 -8.289 1.00 0.00 537 ALA A O 7
ATOM 5420 N N . ALA A 1 23 ? -3.469 -4.069 -8.283 1.00 0.00 538 ALA A N 7
ATOM 5421 C CA . ALA A 1 23 ? -4.773 -3.472 -8.056 1.00 0.00 538 ALA A CA 7
ATOM 5422 C C . ALA A 1 23 ? -4.814 -2.592 -6.799 1.00 0.00 538 ALA A C 7
ATOM 5423 O O . ALA A 1 23 ? -5.190 -1.421 -6.866 1.00 0.00 538 ALA A O 7
ATOM 5430 N N . TYR A 1 24 ? -4.435 -3.172 -5.659 1.00 0.00 539 TYR A N 7
ATOM 5431 C CA . TYR A 1 24 ? -4.445 -2.479 -4.384 1.00 0.00 539 TYR A CA 7
ATOM 5432 C C . TYR A 1 24 ? -3.439 -1.337 -4.352 1.00 0.00 539 TYR A C 7
ATOM 5433 O O . TYR A 1 24 ? -3.814 -0.222 -4.026 1.00 0.00 539 TYR A O 7
ATOM 5451 N N . VAL A 1 25 ? -2.177 -1.622 -4.650 1.00 0.00 540 VAL A N 7
ATOM 5452 C CA . VAL A 1 25 ? -1.118 -0.646 -4.616 1.00 0.00 540 VAL A CA 7
ATOM 5453 C C . VAL A 1 25 ? -1.443 0.583 -5.471 1.00 0.00 540 VAL A C 7
ATOM 5454 O O . VAL A 1 25 ? -1.259 1.698 -4.987 1.00 0.00 540 VAL A O 7
ATOM 5467 N N . LYS A 1 26 ? -1.942 0.419 -6.703 1.00 0.00 541 LYS A N 7
ATOM 5468 C CA . LYS A 1 26 ? -2.270 1.595 -7.505 1.00 0.00 541 LYS A CA 7
ATOM 5469 C C . LYS A 1 26 ? -3.442 2.335 -6.846 1.00 0.00 541 LYS A C 7
ATOM 5470 O O . LYS A 1 26 ? -3.482 3.562 -6.837 1.00 0.00 541 LYS A O 7
ATOM 5489 N N . SER A 1 27 ? -4.378 1.582 -6.257 1.00 0.00 542 SER A N 7
ATOM 5490 C CA . SER A 1 27 ? -5.525 2.157 -5.571 1.00 0.00 542 SER A CA 7
ATOM 5491 C C . SER A 1 27 ? -5.064 3.010 -4.384 1.00 0.00 542 SER A C 7
ATOM 5492 O O . SER A 1 27 ? -5.572 4.104 -4.150 1.00 0.00 542 SER A O 7
ATOM 5500 N N . LEU A 1 28 ? -4.114 2.471 -3.628 1.00 0.00 543 LEU A N 7
ATOM 5501 C CA . LEU A 1 28 ? -3.527 3.134 -2.477 1.00 0.00 543 LEU A CA 7
ATOM 5502 C C . LEU A 1 28 ? -2.815 4.386 -2.987 1.00 0.00 543 LEU A C 7
ATOM 5503 O O . LEU A 1 28 ? -2.962 5.461 -2.413 1.00 0.00 543 LEU A O 7
ATOM 5519 N N . SER A 1 29 ? -2.060 4.233 -4.081 1.00 0.00 544 SER A N 7
ATOM 5520 C CA . SER A 1 29 ? -1.346 5.339 -4.697 1.00 0.00 544 SER A CA 7
ATOM 5521 C C . SER A 1 29 ? -2.339 6.461 -5.033 1.00 0.00 544 SER A C 7
ATOM 5522 O O . SER A 1 29 ? -2.077 7.629 -4.761 1.00 0.00 544 SER A O 7
ATOM 5530 N N . LYS A 1 30 ? -3.492 6.089 -5.594 1.00 0.00 545 LYS A N 7
ATOM 5531 C CA . LYS A 1 30 ? -4.523 7.046 -5.974 1.00 0.00 545 LYS A CA 7
ATOM 5532 C C . LYS A 1 30 ? -5.203 7.828 -4.828 1.00 0.00 545 LYS A C 7
ATOM 5533 O O . LYS A 1 30 ? -6.184 8.513 -5.122 1.00 0.00 545 LYS A O 7
ATOM 5552 N N . CYS A 1 31 ? -4.728 7.773 -3.572 1.00 0.00 546 CYS A N 7
ATOM 5553 C CA . CYS A 1 31 ? -5.349 8.507 -2.482 1.00 0.00 546 CYS A CA 7
ATOM 5554 C C . CYS A 1 31 ? -4.546 9.796 -2.209 1.00 0.00 546 CYS A C 7
ATOM 5555 O O . CYS A 1 31 ? -3.512 9.767 -1.547 1.00 0.00 546 CYS A O 7
ATOM 5563 N N . LYS A 1 32 ? -5.044 10.925 -2.738 1.00 0.00 547 LYS A N 7
ATOM 5564 C CA . LYS A 1 32 ? -4.419 12.250 -2.624 1.00 0.00 547 LYS A CA 7
ATOM 5565 C C . LYS A 1 32 ? -4.550 12.926 -1.245 1.00 0.00 547 LYS A C 7
ATOM 5566 O O . LYS A 1 32 ? -3.694 13.737 -0.892 1.00 0.00 547 LYS A O 7
ATOM 5585 N N . THR A 1 33 ? -5.613 12.635 -0.493 1.00 0.00 548 THR A N 7
ATOM 5586 C CA . THR A 1 33 ? -5.828 13.243 0.825 1.00 0.00 548 THR A CA 7
ATOM 5587 C C . THR A 1 33 ? -5.382 12.254 1.915 1.00 0.00 548 THR A C 7
ATOM 5588 O O . THR A 1 33 ? -4.454 11.489 1.679 1.00 0.00 548 THR A O 7
ATOM 5599 N N . ASP A 1 34 ? -6.010 12.283 3.098 1.00 0.00 549 ASP A N 7
ATOM 5600 C CA . ASP A 1 34 ? -5.662 11.410 4.226 1.00 0.00 549 ASP A CA 7
ATOM 5601 C C . ASP A 1 34 ? -6.746 10.366 4.533 1.00 0.00 549 ASP A C 7
ATOM 5602 O O . ASP A 1 34 ? -6.455 9.173 4.606 1.00 0.00 549 ASP A O 7
ATOM 5611 N N . GLN A 1 35 ? -7.986 10.844 4.700 1.00 0.00 550 GLN A N 7
ATOM 5612 C CA . GLN A 1 35 ? -9.137 10.027 5.038 1.00 0.00 550 GLN A CA 7
ATOM 5613 C C . GLN A 1 35 ? -9.319 8.895 4.028 1.00 0.00 550 GLN A C 7
ATOM 5614 O O . GLN A 1 35 ? -9.792 7.816 4.378 1.00 0.00 550 GLN A O 7
ATOM 5628 N N . GLU A 1 36 ? -8.914 9.137 2.777 1.00 0.00 551 GLU A N 7
ATOM 5629 C CA . GLU A 1 36 ? -9.024 8.140 1.740 1.00 0.00 551 GLU A CA 7
ATOM 5630 C C . GLU A 1 36 ? -7.951 7.080 1.947 1.00 0.00 551 GLU A C 7
ATOM 5631 O O . GLU A 1 36 ? -8.263 5.895 2.016 1.00 0.00 551 GLU A O 7
ATOM 5643 N N . VAL A 1 37 ? -6.682 7.514 2.039 1.00 0.00 552 VAL A N 7
ATOM 5644 C CA . VAL A 1 37 ? -5.536 6.624 2.176 1.00 0.00 552 VAL A CA 7
ATOM 5645 C C . VAL A 1 37 ? -5.767 5.780 3.449 1.00 0.00 552 VAL A C 7
ATOM 5646 O O . VAL A 1 37 ? -5.483 4.588 3.487 1.00 0.00 552 VAL A O 7
ATOM 5659 N N . LYS A 1 38 ? -6.350 6.387 4.493 1.00 0.00 553 LYS A N 7
ATOM 5660 C CA . LYS A 1 38 ? -6.685 5.781 5.743 1.00 0.00 553 LYS A CA 7
ATOM 5661 C C . LYS A 1 38 ? -7.622 4.604 5.503 1.00 0.00 553 LYS A C 7
ATOM 5662 O O . LYS A 1 38 ? -7.334 3.502 5.938 1.00 0.00 553 LYS A O 7
ATOM 5681 N N . ALA A 1 39 ? -8.743 4.840 4.826 1.00 0.00 554 ALA A N 7
ATOM 5682 C CA . ALA A 1 39 ? -9.695 3.770 4.532 1.00 0.00 554 ALA A CA 7
ATOM 5683 C C . ALA A 1 39 ? -9.022 2.572 3.843 1.00 0.00 554 ALA A C 7
ATOM 5684 O O . ALA A 1 39 ? -9.274 1.424 4.203 1.00 0.00 554 ALA A O 7
ATOM 5691 N N . VAL A 1 40 ? -8.175 2.841 2.851 1.00 0.00 555 VAL A N 7
ATOM 5692 C CA . VAL A 1 40 ? -7.486 1.752 2.160 1.00 0.00 555 VAL A CA 7
ATOM 5693 C C . VAL A 1 40 ? -6.484 1.069 3.116 1.00 0.00 555 VAL A C 7
ATOM 5694 O O . VAL A 1 40 ? -6.268 -0.138 3.014 1.00 0.00 555 VAL A O 7
ATOM 5707 N N . MET A 1 41 ? -5.875 1.820 4.042 1.00 0.00 556 MET A N 7
ATOM 5708 C CA . MET A 1 41 ? -4.963 1.237 5.024 1.00 0.00 556 MET A CA 7
ATOM 5709 C C . MET A 1 41 ? -5.767 0.326 5.973 1.00 0.00 556 MET A C 7
ATOM 5710 O O . MET A 1 41 ? -5.340 -0.767 6.325 1.00 0.00 556 MET A O 7
ATOM 5724 N N . GLU A 1 42 ? -6.941 0.805 6.379 1.00 0.00 557 GLU A N 7
ATOM 5725 C CA . GLU A 1 42 ? -7.853 0.081 7.250 1.00 0.00 557 GLU A CA 7
ATOM 5726 C C . GLU A 1 42 ? -8.228 -1.220 6.524 1.00 0.00 557 GLU A C 7
ATOM 5727 O O . GLU A 1 42 ? -8.230 -2.298 7.118 1.00 0.00 557 GLU A O 7
ATOM 5739 N N . LEU A 1 43 ? -8.520 -1.095 5.220 1.00 0.00 558 LEU A N 7
ATOM 5740 C CA . LEU A 1 43 ? -8.869 -2.235 4.396 1.00 0.00 558 LEU A CA 7
ATOM 5741 C C . LEU A 1 43 ? -7.774 -3.306 4.456 1.00 0.00 558 LEU A C 7
ATOM 5742 O O . LEU A 1 43 ? -8.102 -4.432 4.783 1.00 0.00 558 LEU A O 7
ATOM 5758 N N . VAL A 1 44 ? -6.505 -3.009 4.154 1.00 0.00 559 VAL A N 7
ATOM 5759 C CA . VAL A 1 44 ? -5.461 -4.050 4.189 1.00 0.00 559 VAL A CA 7
ATOM 5760 C C . VAL A 1 44 ? -5.364 -4.753 5.551 1.00 0.00 559 VAL A C 7
ATOM 5761 O O . VAL A 1 44 ? -5.211 -5.978 5.595 1.00 0.00 559 VAL A O 7
ATOM 5774 N N . GLU A 1 45 ? -5.498 -4.019 6.662 1.00 0.00 560 GLU A N 7
ATOM 5775 C CA . GLU A 1 45 ? -5.347 -4.625 7.974 1.00 0.00 560 GLU A CA 7
ATOM 5776 C C . GLU A 1 45 ? -6.572 -5.442 8.356 1.00 0.00 560 GLU A C 7
ATOM 5777 O O . GLU A 1 45 ? -6.425 -6.595 8.756 1.00 0.00 560 GLU A O 7
ATOM 5789 N N . GLU A 1 46 ? -7.775 -4.881 8.227 1.00 0.00 561 GLU A N 7
ATOM 5790 C CA . GLU A 1 46 ? -8.985 -5.601 8.576 1.00 0.00 561 GLU A CA 7
ATOM 5791 C C . GLU A 1 46 ? -9.138 -6.795 7.636 1.00 0.00 561 GLU A C 7
ATOM 5792 O O . GLU A 1 46 ? -9.517 -7.876 8.085 1.00 0.00 561 GLU A O 7
ATOM 5804 N N . ASP A 1 47 ? -8.823 -6.589 6.351 1.00 0.00 562 ASP A N 7
ATOM 5805 C CA . ASP A 1 47 ? -8.951 -7.634 5.351 1.00 0.00 562 ASP A CA 7
ATOM 5806 C C . ASP A 1 47 ? -8.209 -8.863 5.830 1.00 0.00 562 ASP A C 7
ATOM 5807 O O . ASP A 1 47 ? -8.813 -9.931 5.815 1.00 0.00 562 ASP A O 7
ATOM 5816 N N . ILE A 1 48 ? -6.960 -8.753 6.316 1.00 0.00 563 ILE A N 7
ATOM 5817 C CA . ILE A 1 48 ? -6.337 -9.962 6.828 1.00 0.00 563 ILE A CA 7
ATOM 5818 C C . ILE A 1 48 ? -7.038 -10.396 8.100 1.00 0.00 563 ILE A C 7
ATOM 5819 O O . ILE A 1 48 ? -7.701 -11.420 8.091 1.00 0.00 563 ILE A O 7
ATOM 5835 N N . GLU A 1 49 ? -6.845 -9.579 9.147 1.00 0.00 564 GLU A N 7
ATOM 5836 C CA . GLU A 1 49 ? -7.379 -9.817 10.494 1.00 0.00 564 GLU A CA 7
ATOM 5837 C C . GLU A 1 49 ? -8.665 -10.649 10.535 1.00 0.00 564 GLU A C 7
ATOM 5838 O O . GLU A 1 49 ? -8.832 -11.510 11.392 1.00 0.00 564 GLU A O 7
ATOM 5850 N N . SER A 1 50 ? -9.565 -10.365 9.599 1.00 0.00 565 SER A N 7
ATOM 5851 C CA . SER A 1 50 ? -10.862 -11.036 9.500 1.00 0.00 565 SER A CA 7
ATOM 5852 C C . SER A 1 50 ? -10.701 -12.543 9.306 1.00 0.00 565 SER A C 7
ATOM 5853 O O . SER A 1 50 ? -11.347 -13.341 9.980 1.00 0.00 565 SER A O 7
ATOM 5861 N N . LEU A 1 51 ? -9.861 -12.908 8.342 1.00 0.00 566 LEU A N 7
ATOM 5862 C CA . LEU A 1 51 ? -9.548 -14.290 8.026 1.00 0.00 566 LEU A CA 7
ATOM 5863 C C . LEU A 1 51 ? -8.367 -14.737 8.898 1.00 0.00 566 LEU A C 7
ATOM 5864 O O . LEU A 1 51 ? -8.139 -15.935 9.027 1.00 0.00 566 LEU A O 7
ATOM 5880 N N . THR A 1 52 ? -7.630 -13.775 9.475 1.00 0.00 567 THR A N 7
ATOM 5881 C CA . THR A 1 52 ? -6.448 -13.999 10.318 1.00 0.00 567 THR A CA 7
ATOM 5882 C C . THR A 1 52 ? -5.222 -14.383 9.482 1.00 0.00 567 THR A C 7
ATOM 5883 O O . THR A 1 52 ? -4.182 -13.734 9.598 1.00 0.00 567 THR A O 7
ATOM 5894 N N . ASN A 1 53 ? -5.349 -15.415 8.638 1.00 0.00 568 ASN A N 7
ATOM 5895 C CA . ASN A 1 53 ? -4.275 -15.889 7.779 1.00 0.00 568 ASN A CA 7
ATOM 5896 C C . ASN A 1 53 ? -3.953 -14.842 6.710 1.00 0.00 568 ASN A C 7
ATOM 5897 O O . ASN A 1 53 ? -4.881 -14.505 5.943 1.00 0.00 568 ASN A O 7
ATOM 5909 N N . LYS A 1 1 ? 8.173 3.632 14.103 1.00 0.00 516 LYS A N 8
ATOM 5910 C CA . LYS A 1 1 ? 8.364 2.929 12.843 1.00 0.00 516 LYS A CA 8
ATOM 5911 C C . LYS A 1 1 ? 7.330 3.319 11.766 1.00 0.00 516 LYS A C 8
ATOM 5912 O O . LYS A 1 1 ? 7.726 3.516 10.615 1.00 0.00 516 LYS A O 8
ATOM 5931 N N . PRO A 1 2 ? 6.022 3.429 12.086 1.00 0.00 517 PRO A N 8
ATOM 5932 C CA . PRO A 1 2 ? 4.988 3.795 11.132 1.00 0.00 517 PRO A CA 8
ATOM 5933 C C . PRO A 1 2 ? 5.379 5.026 10.309 1.00 0.00 517 PRO A C 8
ATOM 5934 O O . PRO A 1 2 ? 5.612 6.100 10.863 1.00 0.00 517 PRO A O 8
ATOM 5945 N N . THR A 1 3 ? 5.449 4.860 8.986 1.00 0.00 518 THR A N 8
ATOM 5946 C CA . THR A 1 3 ? 5.817 5.916 8.064 1.00 0.00 518 THR A CA 8
ATOM 5947 C C . THR A 1 3 ? 5.445 5.458 6.651 1.00 0.00 518 THR A C 8
ATOM 5948 O O . THR A 1 3 ? 5.322 4.259 6.412 1.00 0.00 518 THR A O 8
ATOM 5959 N N . MET A 1 4 ? 5.298 6.411 5.723 1.00 0.00 519 MET A N 8
ATOM 5960 C CA . MET A 1 4 ? 4.938 6.138 4.331 1.00 0.00 519 MET A CA 8
ATOM 5961 C C . MET A 1 4 ? 5.720 4.958 3.742 1.00 0.00 519 MET A C 8
ATOM 5962 O O . MET A 1 4 ? 5.140 4.007 3.225 1.00 0.00 519 MET A O 8
ATOM 5976 N N . HIS A 1 5 ? 7.053 5.000 3.833 1.00 0.00 520 HIS A N 8
ATOM 5977 C CA . HIS A 1 5 ? 7.897 3.936 3.322 1.00 0.00 520 HIS A CA 8
ATOM 5978 C C . HIS A 1 5 ? 7.650 2.627 4.074 1.00 0.00 520 HIS A C 8
ATOM 5979 O O . HIS A 1 5 ? 7.736 1.554 3.485 1.00 0.00 520 HIS A O 8
ATOM 5994 N N . SER A 1 6 ? 7.407 2.711 5.389 1.00 0.00 521 SER A N 8
ATOM 5995 C CA . SER A 1 6 ? 7.150 1.530 6.196 1.00 0.00 521 SER A CA 8
ATOM 5996 C C . SER A 1 6 ? 5.859 0.884 5.703 1.00 0.00 521 SER A C 8
ATOM 5997 O O . SER A 1 6 ? 5.749 -0.334 5.650 1.00 0.00 521 SER A O 8
ATOM 6005 N N . LEU A 1 7 ? 4.869 1.718 5.365 1.00 0.00 522 LEU A N 8
ATOM 6006 C CA . LEU A 1 7 ? 3.595 1.242 4.868 1.00 0.00 522 LEU A CA 8
ATOM 6007 C C . LEU A 1 7 ? 3.839 0.473 3.572 1.00 0.00 522 LEU A C 8
ATOM 6008 O O . LEU A 1 7 ? 3.429 -0.671 3.429 1.00 0.00 522 LEU A O 8
ATOM 6024 N N . ARG A 1 8 ? 4.564 1.098 2.641 1.00 0.00 523 ARG A N 8
ATOM 6025 C CA . ARG A 1 8 ? 4.910 0.455 1.382 1.00 0.00 523 ARG A CA 8
ATOM 6026 C C . ARG A 1 8 ? 5.622 -0.881 1.669 1.00 0.00 523 ARG A C 8
ATOM 6027 O O . ARG A 1 8 ? 5.333 -1.902 1.046 1.00 0.00 523 ARG A O 8
ATOM 6048 N N . LEU A 1 9 ? 6.520 -0.868 2.662 1.00 0.00 524 LEU A N 8
ATOM 6049 C CA . LEU A 1 9 ? 7.242 -2.060 3.078 1.00 0.00 524 LEU A CA 8
ATOM 6050 C C . LEU A 1 9 ? 6.284 -3.109 3.645 1.00 0.00 524 LEU A C 8
ATOM 6051 O O . LEU A 1 9 ? 6.518 -4.301 3.495 1.00 0.00 524 LEU A O 8
ATOM 6067 N N . VAL A 1 10 ? 5.193 -2.670 4.265 1.00 0.00 525 VAL A N 8
ATOM 6068 C CA . VAL A 1 10 ? 4.187 -3.582 4.807 1.00 0.00 525 VAL A CA 8
ATOM 6069 C C . VAL A 1 10 ? 3.615 -4.393 3.650 1.00 0.00 525 VAL A C 8
ATOM 6070 O O . VAL A 1 10 ? 3.351 -5.582 3.803 1.00 0.00 525 VAL A O 8
ATOM 6083 N N . ILE A 1 11 ? 3.412 -3.748 2.493 1.00 0.00 526 ILE A N 8
ATOM 6084 C CA . ILE A 1 11 ? 2.881 -4.442 1.333 1.00 0.00 526 ILE A CA 8
ATOM 6085 C C . ILE A 1 11 ? 3.970 -5.399 0.848 1.00 0.00 526 ILE A C 8
ATOM 6086 O O . ILE A 1 11 ? 3.721 -6.590 0.655 1.00 0.00 526 ILE A O 8
ATOM 6102 N N . GLU A 1 12 ? 5.199 -4.888 0.687 1.00 0.00 527 GLU A N 8
ATOM 6103 C CA . GLU A 1 12 ? 6.353 -5.668 0.259 1.00 0.00 527 GLU A CA 8
ATOM 6104 C C . GLU A 1 12 ? 6.915 -6.429 1.469 1.00 0.00 527 GLU A C 8
ATOM 6105 O O . GLU A 1 12 ? 8.058 -6.237 1.875 1.00 0.00 527 GLU A O 8
ATOM 6117 N N . SER A 1 13 ? 6.049 -7.245 2.062 1.00 0.00 528 SER A N 8
ATOM 6118 C CA . SER A 1 13 ? 6.352 -8.065 3.229 1.00 0.00 528 SER A CA 8
ATOM 6119 C C . SER A 1 13 ? 5.359 -9.221 3.175 1.00 0.00 528 SER A C 8
ATOM 6120 O O . SER A 1 13 ? 5.741 -10.384 3.269 1.00 0.00 528 SER A O 8
ATOM 6128 N N . SER A 1 14 ? 4.079 -8.908 2.980 1.00 0.00 529 SER A N 8
ATOM 6129 C CA . SER A 1 14 ? 3.045 -9.908 2.839 1.00 0.00 529 SER A CA 8
ATOM 6130 C C . SER A 1 14 ? 3.183 -10.453 1.410 1.00 0.00 529 SER A C 8
ATOM 6131 O O . SER A 1 14 ? 3.209 -9.638 0.486 1.00 0.00 529 SER A O 8
ATOM 6139 N N . PRO A 1 15 ? 3.266 -11.774 1.186 1.00 0.00 530 PRO A N 8
ATOM 6140 C CA . PRO A 1 15 ? 3.408 -12.357 -0.134 1.00 0.00 530 PRO A CA 8
ATOM 6141 C C . PRO A 1 15 ? 2.065 -12.308 -0.870 1.00 0.00 530 PRO A C 8
ATOM 6142 O O . PRO A 1 15 ? 1.465 -13.341 -1.161 1.00 0.00 530 PRO A O 8
ATOM 6153 N N . LEU A 1 16 ? 1.581 -11.099 -1.161 1.00 0.00 531 LEU A N 8
ATOM 6154 C CA . LEU A 1 16 ? 0.320 -10.936 -1.863 1.00 0.00 531 LEU A CA 8
ATOM 6155 C C . LEU A 1 16 ? 0.427 -11.602 -3.249 1.00 0.00 531 LEU A C 8
ATOM 6156 O O . LEU A 1 16 ? 1.310 -12.429 -3.477 1.00 0.00 531 LEU A O 8
ATOM 6172 N N . SER A 1 17 ? -0.479 -11.269 -4.176 1.00 0.00 532 SER A N 8
ATOM 6173 C CA . SER A 1 17 ? -0.498 -11.857 -5.513 1.00 0.00 532 SER A CA 8
ATOM 6174 C C . SER A 1 17 ? 0.097 -10.898 -6.548 1.00 0.00 532 SER A C 8
ATOM 6175 O O . SER A 1 17 ? 0.977 -10.107 -6.226 1.00 0.00 532 SER A O 8
ATOM 6183 N N . ARG A 1 18 ? -0.199 -11.213 -7.812 1.00 0.00 533 ARG A N 8
ATOM 6184 C CA . ARG A 1 18 ? 0.276 -10.380 -8.918 1.00 0.00 533 ARG A CA 8
ATOM 6185 C C . ARG A 1 18 ? -0.780 -9.307 -9.224 1.00 0.00 533 ARG A C 8
ATOM 6186 O O . ARG A 1 18 ? -0.567 -8.104 -9.094 1.00 0.00 533 ARG A O 8
ATOM 6207 N N . ALA A 1 19 ? -1.972 -9.828 -9.522 1.00 0.00 534 ALA A N 8
ATOM 6208 C CA . ALA A 1 19 ? -3.134 -9.027 -9.875 1.00 0.00 534 ALA A CA 8
ATOM 6209 C C . ALA A 1 19 ? -3.672 -8.227 -8.696 1.00 0.00 534 ALA A C 8
ATOM 6210 O O . ALA A 1 19 ? -3.813 -7.014 -8.787 1.00 0.00 534 ALA A O 8
ATOM 6217 N N . GLU A 1 20 ? -3.975 -8.913 -7.589 1.00 0.00 535 GLU A N 8
ATOM 6218 C CA . GLU A 1 20 ? -4.520 -8.276 -6.401 1.00 0.00 535 GLU A CA 8
ATOM 6219 C C . GLU A 1 20 ? -3.568 -7.208 -5.882 1.00 0.00 535 GLU A C 8
ATOM 6220 O O . GLU A 1 20 ? -3.996 -6.115 -5.527 1.00 0.00 535 GLU A O 8
ATOM 6232 N N . LYS A 1 21 ? -2.275 -7.541 -5.833 1.00 0.00 536 LYS A N 8
ATOM 6233 C CA . LYS A 1 21 ? -1.254 -6.627 -5.367 1.00 0.00 536 LYS A CA 8
ATOM 6234 C C . LYS A 1 21 ? -1.265 -5.395 -6.256 1.00 0.00 536 LYS A C 8
ATOM 6235 O O . LYS A 1 21 ? -1.340 -4.288 -5.749 1.00 0.00 536 LYS A O 8
ATOM 6254 N N . ALA A 1 22 ? -1.207 -5.591 -7.573 1.00 0.00 537 ALA A N 8
ATOM 6255 C CA . ALA A 1 22 ? -1.192 -4.470 -8.500 1.00 0.00 537 ALA A CA 8
ATOM 6256 C C . ALA A 1 22 ? -2.443 -3.595 -8.341 1.00 0.00 537 ALA A C 8
ATOM 6257 O O . ALA A 1 22 ? -2.351 -2.378 -8.191 1.00 0.00 537 ALA A O 8
ATOM 6264 N N . ALA A 1 23 ? -3.609 -4.241 -8.378 1.00 0.00 538 ALA A N 8
ATOM 6265 C CA . ALA A 1 23 ? -4.888 -3.566 -8.259 1.00 0.00 538 ALA A CA 8
ATOM 6266 C C . ALA A 1 23 ? -4.997 -2.758 -6.963 1.00 0.00 538 ALA A C 8
ATOM 6267 O O . ALA A 1 23 ? -5.398 -1.597 -6.978 1.00 0.00 538 ALA A O 8
ATOM 6274 N N . TYR A 1 24 ? -4.645 -3.382 -5.838 1.00 0.00 539 TYR A N 8
ATOM 6275 C CA . TYR A 1 24 ? -4.740 -2.739 -4.543 1.00 0.00 539 TYR A CA 8
ATOM 6276 C C . TYR A 1 24 ? -3.714 -1.603 -4.485 1.00 0.00 539 TYR A C 8
ATOM 6277 O O . TYR A 1 24 ? -4.062 -0.461 -4.212 1.00 0.00 539 TYR A O 8
ATOM 6295 N N . VAL A 1 25 ? -2.448 -1.928 -4.736 1.00 0.00 540 VAL A N 8
ATOM 6296 C CA . VAL A 1 25 ? -1.367 -0.979 -4.705 1.00 0.00 540 VAL A CA 8
ATOM 6297 C C . VAL A 1 25 ? -1.664 0.269 -5.549 1.00 0.00 540 VAL A C 8
ATOM 6298 O O . VAL A 1 25 ? -1.432 1.373 -5.069 1.00 0.00 540 VAL A O 8
ATOM 6311 N N . LYS A 1 26 ? -2.194 0.132 -6.772 1.00 0.00 541 LYS A N 8
ATOM 6312 C CA . LYS A 1 26 ? -2.472 1.328 -7.566 1.00 0.00 541 LYS A CA 8
ATOM 6313 C C . LYS A 1 26 ? -3.567 2.153 -6.873 1.00 0.00 541 LYS A C 8
ATOM 6314 O O . LYS A 1 26 ? -3.511 3.382 -6.832 1.00 0.00 541 LYS A O 8
ATOM 6333 N N . SER A 1 27 ? -4.543 1.451 -6.287 1.00 0.00 542 SER A N 8
ATOM 6334 C CA . SER A 1 27 ? -5.630 2.086 -5.560 1.00 0.00 542 SER A CA 8
ATOM 6335 C C . SER A 1 27 ? -5.049 2.879 -4.389 1.00 0.00 542 SER A C 8
ATOM 6336 O O . SER A 1 27 ? -5.468 3.995 -4.096 1.00 0.00 542 SER A O 8
ATOM 6344 N N . LEU A 1 28 ? -4.060 2.282 -3.732 1.00 0.00 543 LEU A N 8
ATOM 6345 C CA . LEU A 1 28 ? -3.370 2.893 -2.607 1.00 0.00 543 LEU A CA 8
ATOM 6346 C C . LEU A 1 28 ? -2.589 4.122 -3.084 1.00 0.00 543 LEU A C 8
ATOM 6347 O O . LEU A 1 28 ? -2.577 5.136 -2.392 1.00 0.00 543 LEU A O 8
ATOM 6363 N N . SER A 1 29 ? -1.973 4.053 -4.271 1.00 0.00 544 SER A N 8
ATOM 6364 C CA . SER A 1 29 ? -1.230 5.184 -4.823 1.00 0.00 544 SER A CA 8
ATOM 6365 C C . SER A 1 29 ? -2.126 6.427 -4.917 1.00 0.00 544 SER A C 8
ATOM 6366 O O . SER A 1 29 ? -1.654 7.542 -4.710 1.00 0.00 544 SER A O 8
ATOM 6374 N N . LYS A 1 30 ? -3.411 6.228 -5.225 1.00 0.00 545 LYS A N 8
ATOM 6375 C CA . LYS A 1 30 ? -4.356 7.351 -5.305 1.00 0.00 545 LYS A CA 8
ATOM 6376 C C . LYS A 1 30 ? -4.583 8.138 -3.979 1.00 0.00 545 LYS A C 8
ATOM 6377 O O . LYS A 1 30 ? -5.519 8.937 -3.916 1.00 0.00 545 LYS A O 8
ATOM 6396 N N . CYS A 1 31 ? -3.738 7.941 -2.953 1.00 0.00 546 CYS A N 8
ATOM 6397 C CA . CYS A 1 31 ? -3.804 8.628 -1.666 1.00 0.00 546 CYS A CA 8
ATOM 6398 C C . CYS A 1 31 ? -3.501 10.131 -1.779 1.00 0.00 546 CYS A C 8
ATOM 6399 O O . CYS A 1 31 ? -2.369 10.555 -1.552 1.00 0.00 546 CYS A O 8
ATOM 6407 N N . LYS A 1 32 ? -4.493 10.949 -2.152 1.00 0.00 547 LYS A N 8
ATOM 6408 C CA . LYS A 1 32 ? -4.327 12.396 -2.265 1.00 0.00 547 LYS A CA 8
ATOM 6409 C C . LYS A 1 32 ? -4.599 13.036 -0.897 1.00 0.00 547 LYS A C 8
ATOM 6410 O O . LYS A 1 32 ? -3.772 13.775 -0.368 1.00 0.00 547 LYS A O 8
ATOM 6429 N N . THR A 1 33 ? -5.780 12.748 -0.343 1.00 0.00 548 THR A N 8
ATOM 6430 C CA . THR A 1 33 ? -6.202 13.262 0.955 1.00 0.00 548 THR A CA 8
ATOM 6431 C C . THR A 1 33 ? -5.799 12.278 2.061 1.00 0.00 548 THR A C 8
ATOM 6432 O O . THR A 1 33 ? -5.400 11.148 1.791 1.00 0.00 548 THR A O 8
ATOM 6443 N N . ASP A 1 34 ? -5.904 12.717 3.320 1.00 0.00 549 ASP A N 8
ATOM 6444 C CA . ASP A 1 34 ? -5.541 11.894 4.466 1.00 0.00 549 ASP A CA 8
ATOM 6445 C C . ASP A 1 34 ? -6.614 10.861 4.823 1.00 0.00 549 ASP A C 8
ATOM 6446 O O . ASP A 1 34 ? -6.301 9.724 5.149 1.00 0.00 549 ASP A O 8
ATOM 6455 N N . GLN A 1 35 ? -7.887 11.246 4.779 1.00 0.00 550 GLN A N 8
ATOM 6456 C CA . GLN A 1 35 ? -8.963 10.335 5.147 1.00 0.00 550 GLN A CA 8
ATOM 6457 C C . GLN A 1 35 ? -9.032 9.113 4.226 1.00 0.00 550 GLN A C 8
ATOM 6458 O O . GLN A 1 35 ? -9.325 8.012 4.690 1.00 0.00 550 GLN A O 8
ATOM 6472 N N . GLU A 1 36 ? -8.755 9.292 2.929 1.00 0.00 551 GLU A N 8
ATOM 6473 C CA . GLU A 1 36 ? -8.828 8.176 2.002 1.00 0.00 551 GLU A CA 8
ATOM 6474 C C . GLU A 1 36 ? -7.711 7.163 2.263 1.00 0.00 551 GLU A C 8
ATOM 6475 O O . GLU A 1 36 ? -7.982 5.982 2.451 1.00 0.00 551 GLU A O 8
ATOM 6487 N N . VAL A 1 37 ? -6.449 7.613 2.274 1.00 0.00 552 VAL A N 8
ATOM 6488 C CA . VAL A 1 37 ? -5.278 6.755 2.462 1.00 0.00 552 VAL A CA 8
ATOM 6489 C C . VAL A 1 37 ? -5.384 6.013 3.762 1.00 0.00 552 VAL A C 8
ATOM 6490 O O . VAL A 1 37 ? -5.057 4.840 3.869 1.00 0.00 552 VAL A O 8
ATOM 6503 N N . LYS A 1 38 ? -5.885 6.735 4.749 1.00 0.00 553 LYS A N 8
ATOM 6504 C CA . LYS A 1 38 ? -6.124 6.234 6.073 1.00 0.00 553 LYS A CA 8
ATOM 6505 C C . LYS A 1 38 ? -7.145 5.090 6.022 1.00 0.00 553 LYS A C 8
ATOM 6506 O O . LYS A 1 38 ? -6.866 3.990 6.485 1.00 0.00 553 LYS A O 8
ATOM 6525 N N . ALA A 1 39 ? -8.320 5.342 5.440 1.00 0.00 554 ALA A N 8
ATOM 6526 C CA . ALA A 1 39 ? -9.337 4.303 5.295 1.00 0.00 554 ALA A CA 8
ATOM 6527 C C . ALA A 1 39 ? -8.735 3.090 4.558 1.00 0.00 554 ALA A C 8
ATOM 6528 O O . ALA A 1 39 ? -8.972 1.940 4.921 1.00 0.00 554 ALA A O 8
ATOM 6535 N N . VAL A 1 40 ? -7.945 3.379 3.526 1.00 0.00 555 VAL A N 8
ATOM 6536 C CA . VAL A 1 40 ? -7.284 2.328 2.763 1.00 0.00 555 VAL A CA 8
ATOM 6537 C C . VAL A 1 40 ? -6.324 1.552 3.685 1.00 0.00 555 VAL A C 8
ATOM 6538 O O . VAL A 1 40 ? -6.199 0.339 3.568 1.00 0.00 555 VAL A O 8
ATOM 6551 N N . MET A 1 41 ? -5.654 2.243 4.610 1.00 0.00 556 MET A N 8
ATOM 6552 C CA . MET A 1 41 ? -4.742 1.626 5.552 1.00 0.00 556 MET A CA 8
ATOM 6553 C C . MET A 1 41 ? -5.523 0.612 6.393 1.00 0.00 556 MET A C 8
ATOM 6554 O O . MET A 1 41 ? -5.095 -0.531 6.553 1.00 0.00 556 MET A O 8
ATOM 6568 N N . GLU A 1 42 ? -6.676 1.047 6.908 1.00 0.00 557 GLU A N 8
ATOM 6569 C CA . GLU A 1 42 ? -7.527 0.165 7.691 1.00 0.00 557 GLU A CA 8
ATOM 6570 C C . GLU A 1 42 ? -7.894 -1.036 6.814 1.00 0.00 557 GLU A C 8
ATOM 6571 O O . GLU A 1 42 ? -7.874 -2.174 7.275 1.00 0.00 557 GLU A O 8
ATOM 6583 N N . LEU A 1 43 ? -8.214 -0.779 5.541 1.00 0.00 558 LEU A N 8
ATOM 6584 C CA . LEU A 1 43 ? -8.556 -1.847 4.624 1.00 0.00 558 LEU A CA 8
ATOM 6585 C C . LEU A 1 43 ? -7.377 -2.807 4.433 1.00 0.00 558 LEU A C 8
ATOM 6586 O O . LEU A 1 43 ? -7.633 -4.001 4.395 1.00 0.00 558 LEU A O 8
ATOM 6602 N N . VAL A 1 44 ? -6.112 -2.357 4.311 1.00 0.00 559 VAL A N 8
ATOM 6603 C CA . VAL A 1 44 ? -4.973 -3.277 4.172 1.00 0.00 559 VAL A CA 8
ATOM 6604 C C . VAL A 1 44 ? -5.005 -4.290 5.323 1.00 0.00 559 VAL A C 8
ATOM 6605 O O . VAL A 1 44 ? -4.817 -5.478 5.089 1.00 0.00 559 VAL A O 8
ATOM 6618 N N . GLU A 1 45 ? -5.247 -3.824 6.556 1.00 0.00 560 GLU A N 8
ATOM 6619 C CA . GLU A 1 45 ? -5.293 -4.707 7.717 1.00 0.00 560 GLU A CA 8
ATOM 6620 C C . GLU A 1 45 ? -6.338 -5.812 7.508 1.00 0.00 560 GLU A C 8
ATOM 6621 O O . GLU A 1 45 ? -6.047 -6.997 7.654 1.00 0.00 560 GLU A O 8
ATOM 6633 N N . GLU A 1 46 ? -7.552 -5.428 7.119 1.00 0.00 561 GLU A N 8
ATOM 6634 C CA . GLU A 1 46 ? -8.624 -6.380 6.881 1.00 0.00 561 GLU A CA 8
ATOM 6635 C C . GLU A 1 46 ? -8.277 -7.323 5.724 1.00 0.00 561 GLU A C 8
ATOM 6636 O O . GLU A 1 46 ? -8.510 -8.531 5.797 1.00 0.00 561 GLU A O 8
ATOM 6648 N N . ASP A 1 47 ? -7.685 -6.763 4.665 1.00 0.00 562 ASP A N 8
ATOM 6649 C CA . ASP A 1 47 ? -7.289 -7.510 3.486 1.00 0.00 562 ASP A CA 8
ATOM 6650 C C . ASP A 1 47 ? -6.407 -8.678 3.899 1.00 0.00 562 ASP A C 8
ATOM 6651 O O . ASP A 1 47 ? -6.658 -9.799 3.468 1.00 0.00 562 ASP A O 8
ATOM 6660 N N . ILE A 1 48 ? -5.415 -8.462 4.773 1.00 0.00 563 ILE A N 8
ATOM 6661 C CA . ILE A 1 48 ? -4.574 -9.566 5.206 1.00 0.00 563 ILE A CA 8
ATOM 6662 C C . ILE A 1 48 ? -5.364 -10.529 6.045 1.00 0.00 563 ILE A C 8
ATOM 6663 O O . ILE A 1 48 ? -5.183 -11.734 5.927 1.00 0.00 563 ILE A O 8
ATOM 6679 N N . GLU A 1 49 ? -6.219 -10.023 6.932 1.00 0.00 564 GLU A N 8
ATOM 6680 C CA . GLU A 1 49 ? -7.034 -10.897 7.762 1.00 0.00 564 GLU A CA 8
ATOM 6681 C C . GLU A 1 49 ? -7.992 -11.730 6.893 1.00 0.00 564 GLU A C 8
ATOM 6682 O O . GLU A 1 49 ? -8.603 -12.666 7.399 1.00 0.00 564 GLU A O 8
ATOM 6694 N N . SER A 1 50 ? -8.097 -11.408 5.597 1.00 0.00 565 SER A N 8
ATOM 6695 C CA . SER A 1 50 ? -8.956 -12.133 4.671 1.00 0.00 565 SER A CA 8
ATOM 6696 C C . SER A 1 50 ? -8.110 -13.092 3.833 1.00 0.00 565 SER A C 8
ATOM 6697 O O . SER A 1 50 ? -8.391 -14.283 3.760 1.00 0.00 565 SER A O 8
ATOM 6705 N N . LEU A 1 51 ? -7.071 -12.550 3.195 1.00 0.00 566 LEU A N 8
ATOM 6706 C CA . LEU A 1 51 ? -6.168 -13.307 2.342 1.00 0.00 566 LEU A CA 8
ATOM 6707 C C . LEU A 1 51 ? -5.351 -14.325 3.146 1.00 0.00 566 LEU A C 8
ATOM 6708 O O . LEU A 1 51 ? -5.051 -15.400 2.638 1.00 0.00 566 LEU A O 8
ATOM 6724 N N . THR A 1 52 ? -4.999 -13.983 4.392 1.00 0.00 567 THR A N 8
ATOM 6725 C CA . THR A 1 52 ? -4.202 -14.821 5.289 1.00 0.00 567 THR A CA 8
ATOM 6726 C C . THR A 1 52 ? -3.005 -15.480 4.578 1.00 0.00 567 THR A C 8
ATOM 6727 O O . THR A 1 52 ? -2.967 -16.684 4.327 1.00 0.00 567 THR A O 8
ATOM 6738 N N . ASN A 1 53 ? -2.003 -14.648 4.273 1.00 0.00 568 ASN A N 8
ATOM 6739 C CA . ASN A 1 53 ? -0.778 -15.066 3.599 1.00 0.00 568 ASN A CA 8
ATOM 6740 C C . ASN A 1 53 ? -0.087 -16.238 4.308 1.00 0.00 568 ASN A C 8
ATOM 6741 O O . ASN A 1 53 ? -0.103 -16.255 5.559 1.00 0.00 568 ASN A O 8
ATOM 6753 N N . LYS A 1 1 ? 2.446 6.473 10.718 1.00 0.00 516 LYS A N 9
ATOM 6754 C CA . LYS A 1 1 ? 3.389 6.720 11.797 1.00 0.00 516 LYS A CA 9
ATOM 6755 C C . LYS A 1 1 ? 4.858 6.533 11.370 1.00 0.00 516 LYS A C 9
ATOM 6756 O O . LYS A 1 1 ? 5.644 7.457 11.563 1.00 0.00 516 LYS A O 9
ATOM 6775 N N . PRO A 1 2 ? 5.270 5.378 10.809 1.00 0.00 517 PRO A N 9
ATOM 6776 C CA . PRO A 1 2 ? 6.645 5.144 10.403 1.00 0.00 517 PRO A CA 9
ATOM 6777 C C . PRO A 1 2 ? 6.964 5.968 9.158 1.00 0.00 517 PRO A C 9
ATOM 6778 O O . PRO A 1 2 ? 7.963 6.680 9.117 1.00 0.00 517 PRO A O 9
ATOM 6789 N N . THR A 1 3 ? 6.115 5.860 8.136 1.00 0.00 518 THR A N 9
ATOM 6790 C CA . THR A 1 3 ? 6.285 6.582 6.893 1.00 0.00 518 THR A CA 9
ATOM 6791 C C . THR A 1 3 ? 5.399 5.944 5.824 1.00 0.00 518 THR A C 9
ATOM 6792 O O . THR A 1 3 ? 4.740 4.935 6.075 1.00 0.00 518 THR A O 9
ATOM 6803 N N . MET A 1 4 ? 5.396 6.546 4.629 1.00 0.00 519 MET A N 9
ATOM 6804 C CA . MET A 1 4 ? 4.638 6.062 3.485 1.00 0.00 519 MET A CA 9
ATOM 6805 C C . MET A 1 4 ? 5.405 4.893 2.860 1.00 0.00 519 MET A C 9
ATOM 6806 O O . MET A 1 4 ? 4.816 3.904 2.432 1.00 0.00 519 MET A O 9
ATOM 6820 N N . HIS A 1 5 ? 6.742 4.999 2.810 1.00 0.00 520 HIS A N 9
ATOM 6821 C CA . HIS A 1 5 ? 7.615 3.975 2.259 1.00 0.00 520 HIS A CA 9
ATOM 6822 C C . HIS A 1 5 ? 7.487 2.683 3.059 1.00 0.00 520 HIS A C 9
ATOM 6823 O O . HIS A 1 5 ? 7.634 1.593 2.514 1.00 0.00 520 HIS A O 9
ATOM 6838 N N . SER A 1 6 ? 7.298 2.824 4.373 1.00 0.00 521 SER A N 9
ATOM 6839 C CA . SER A 1 6 ? 7.167 1.690 5.264 1.00 0.00 521 SER A CA 9
ATOM 6840 C C . SER A 1 6 ? 5.946 0.863 4.861 1.00 0.00 521 SER A C 9
ATOM 6841 O O . SER A 1 6 ? 5.999 -0.357 4.815 1.00 0.00 521 SER A O 9
ATOM 6849 N N . LEU A 1 7 ? 4.840 1.550 4.549 1.00 0.00 522 LEU A N 9
ATOM 6850 C CA . LEU A 1 7 ? 3.604 0.901 4.140 1.00 0.00 522 LEU A CA 9
ATOM 6851 C C . LEU A 1 7 ? 3.838 0.087 2.868 1.00 0.00 522 LEU A C 9
ATOM 6852 O O . LEU A 1 7 ? 3.427 -1.066 2.771 1.00 0.00 522 LEU A O 9
ATOM 6868 N N . ARG A 1 8 ? 4.525 0.691 1.892 1.00 0.00 523 ARG A N 9
ATOM 6869 C CA . ARG A 1 8 ? 4.846 0.009 0.648 1.00 0.00 523 ARG A CA 9
ATOM 6870 C C . ARG A 1 8 ? 5.735 -1.197 0.965 1.00 0.00 523 ARG A C 9
ATOM 6871 O O . ARG A 1 8 ? 5.505 -2.274 0.427 1.00 0.00 523 ARG A O 9
ATOM 6892 N N . LEU A 1 9 ? 6.722 -1.017 1.854 1.00 0.00 524 LEU A N 9
ATOM 6893 C CA . LEU A 1 9 ? 7.615 -2.099 2.254 1.00 0.00 524 LEU A CA 9
ATOM 6894 C C . LEU A 1 9 ? 6.807 -3.255 2.846 1.00 0.00 524 LEU A C 9
ATOM 6895 O O . LEU A 1 9 ? 6.993 -4.413 2.490 1.00 0.00 524 LEU A O 9
ATOM 6911 N N . VAL A 1 10 ? 5.889 -2.912 3.737 1.00 0.00 525 VAL A N 9
ATOM 6912 C CA . VAL A 1 10 ? 5.002 -3.870 4.384 1.00 0.00 525 VAL A CA 9
ATOM 6913 C C . VAL A 1 10 ? 4.199 -4.605 3.312 1.00 0.00 525 VAL A C 9
ATOM 6914 O O . VAL A 1 10 ? 4.092 -5.829 3.347 1.00 0.00 525 VAL A O 9
ATOM 6927 N N . ILE A 1 11 ? 3.626 -3.865 2.363 1.00 0.00 526 ILE A N 9
ATOM 6928 C CA . ILE A 1 11 ? 2.821 -4.479 1.325 1.00 0.00 526 ILE A CA 9
ATOM 6929 C C . ILE A 1 11 ? 3.670 -5.409 0.451 1.00 0.00 526 ILE A C 9
ATOM 6930 O O . ILE A 1 11 ? 3.302 -6.571 0.294 1.00 0.00 526 ILE A O 9
ATOM 6946 N N . GLU A 1 12 ? 4.823 -4.962 -0.063 1.00 0.00 527 GLU A N 9
ATOM 6947 C CA . GLU A 1 12 ? 5.658 -5.834 -0.885 1.00 0.00 527 GLU A CA 9
ATOM 6948 C C . GLU A 1 12 ? 6.229 -6.998 -0.063 1.00 0.00 527 GLU A C 9
ATOM 6949 O O . GLU A 1 12 ? 6.526 -8.056 -0.613 1.00 0.00 527 GLU A O 9
ATOM 6961 N N . SER A 1 13 ? 6.347 -6.812 1.256 1.00 0.00 528 SER A N 9
ATOM 6962 C CA . SER A 1 13 ? 6.859 -7.827 2.160 1.00 0.00 528 SER A CA 9
ATOM 6963 C C . SER A 1 13 ? 5.773 -8.836 2.559 1.00 0.00 528 SER A C 9
ATOM 6964 O O . SER A 1 13 ? 6.098 -9.956 2.946 1.00 0.00 528 SER A O 9
ATOM 6972 N N . SER A 1 14 ? 4.491 -8.470 2.476 1.00 0.00 529 SER A N 9
ATOM 6973 C CA . SER A 1 14 ? 3.414 -9.375 2.863 1.00 0.00 529 SER A CA 9
ATOM 6974 C C . SER A 1 14 ? 3.210 -10.490 1.818 1.00 0.00 529 SER A C 9
ATOM 6975 O O . SER A 1 14 ? 3.528 -10.277 0.650 1.00 0.00 529 SER A O 9
ATOM 6983 N N . PRO A 1 15 ? 2.638 -11.654 2.189 1.00 0.00 530 PRO A N 9
ATOM 6984 C CA . PRO A 1 15 ? 2.414 -12.794 1.299 1.00 0.00 530 PRO A CA 9
ATOM 6985 C C . PRO A 1 15 ? 1.402 -12.580 0.161 1.00 0.00 530 PRO A C 9
ATOM 6986 O O . PRO A 1 15 ? 0.857 -13.556 -0.353 1.00 0.00 530 PRO A O 9
ATOM 6997 N N . LEU A 1 16 ? 1.108 -11.339 -0.229 1.00 0.00 531 LEU A N 9
ATOM 6998 C CA . LEU A 1 16 ? 0.148 -11.081 -1.287 1.00 0.00 531 LEU A CA 9
ATOM 6999 C C . LEU A 1 16 ? 0.569 -11.775 -2.594 1.00 0.00 531 LEU A C 9
ATOM 7000 O O . LEU A 1 16 ? 1.509 -12.567 -2.617 1.00 0.00 531 LEU A O 9
ATOM 7016 N N . SER A 1 17 ? -0.154 -11.491 -3.684 1.00 0.00 532 SER A N 9
ATOM 7017 C CA . SER A 1 17 ? 0.100 -12.062 -4.999 1.00 0.00 532 SER A CA 9
ATOM 7018 C C . SER A 1 17 ? 0.725 -10.990 -5.907 1.00 0.00 532 SER A C 9
ATOM 7019 O O . SER A 1 17 ? 1.565 -10.215 -5.459 1.00 0.00 532 SER A O 9
ATOM 7027 N N . ARG A 1 18 ? 0.510 -11.180 -7.209 1.00 0.00 533 ARG A N 9
ATOM 7028 C CA . ARG A 1 18 ? 1.015 -10.280 -8.226 1.00 0.00 533 ARG A CA 9
ATOM 7029 C C . ARG A 1 18 ? -0.027 -9.184 -8.506 1.00 0.00 533 ARG A C 9
ATOM 7030 O O . ARG A 1 18 ? 0.195 -7.986 -8.344 1.00 0.00 533 ARG A O 9
ATOM 7051 N N . ALA A 1 19 ? -1.214 -9.685 -8.865 1.00 0.00 534 ALA A N 9
ATOM 7052 C CA . ALA A 1 19 ? -2.364 -8.879 -9.246 1.00 0.00 534 ALA A CA 9
ATOM 7053 C C . ALA A 1 19 ? -2.940 -8.016 -8.132 1.00 0.00 534 ALA A C 9
ATOM 7054 O O . ALA A 1 19 ? -3.048 -6.807 -8.295 1.00 0.00 534 ALA A O 9
ATOM 7061 N N . GLU A 1 20 ? -3.331 -8.628 -7.011 1.00 0.00 535 GLU A N 9
ATOM 7062 C CA . GLU A 1 20 ? -3.922 -7.894 -5.900 1.00 0.00 535 GLU A CA 9
ATOM 7063 C C . GLU A 1 20 ? -2.954 -6.847 -5.353 1.00 0.00 535 GLU A C 9
ATOM 7064 O O . GLU A 1 20 ? -3.369 -5.744 -5.008 1.00 0.00 535 GLU A O 9
ATOM 7076 N N . LYS A 1 21 ? -1.668 -7.208 -5.276 1.00 0.00 536 LYS A N 9
ATOM 7077 C CA . LYS A 1 21 ? -0.628 -6.330 -4.786 1.00 0.00 536 LYS A CA 9
ATOM 7078 C C . LYS A 1 21 ? -0.550 -5.136 -5.729 1.00 0.00 536 LYS A C 9
ATOM 7079 O O . LYS A 1 21 ? -0.623 -3.998 -5.283 1.00 0.00 536 LYS A O 9
ATOM 7098 N N . ALA A 1 22 ? -0.408 -5.405 -7.030 1.00 0.00 537 ALA A N 9
ATOM 7099 C CA . ALA A 1 22 ? -0.321 -4.344 -8.017 1.00 0.00 537 ALA A CA 9
ATOM 7100 C C . ALA A 1 22 ? -1.549 -3.432 -7.933 1.00 0.00 537 ALA A C 9
ATOM 7101 O O . ALA A 1 22 ? -1.417 -2.224 -7.773 1.00 0.00 537 ALA A O 9
ATOM 7108 N N . ALA A 1 23 ? -2.737 -4.031 -8.031 1.00 0.00 538 ALA A N 9
ATOM 7109 C CA . ALA A 1 23 ? -3.994 -3.303 -7.985 1.00 0.00 538 ALA A CA 9
ATOM 7110 C C . ALA A 1 23 ? -4.082 -2.401 -6.752 1.00 0.00 538 ALA A C 9
ATOM 7111 O O . ALA A 1 23 ? -4.292 -1.195 -6.881 1.00 0.00 538 ALA A O 9
ATOM 7118 N N . TYR A 1 24 ? -3.915 -2.985 -5.561 1.00 0.00 539 TYR A N 9
ATOM 7119 C CA . TYR A 1 24 ? -3.979 -2.221 -4.331 1.00 0.00 539 TYR A CA 9
ATOM 7120 C C . TYR A 1 24 ? -2.933 -1.111 -4.334 1.00 0.00 539 TYR A C 9
ATOM 7121 O O . TYR A 1 24 ? -3.271 0.032 -4.070 1.00 0.00 539 TYR A O 9
ATOM 7139 N N . VAL A 1 25 ? -1.675 -1.448 -4.605 1.00 0.00 540 VAL A N 9
ATOM 7140 C CA . VAL A 1 25 ? -0.609 -0.484 -4.617 1.00 0.00 540 VAL A CA 9
ATOM 7141 C C . VAL A 1 25 ? -0.937 0.677 -5.569 1.00 0.00 540 VAL A C 9
ATOM 7142 O O . VAL A 1 25 ? -0.717 1.831 -5.206 1.00 0.00 540 VAL A O 9
ATOM 7155 N N . LYS A 1 26 ? -1.485 0.393 -6.754 1.00 0.00 541 LYS A N 9
ATOM 7156 C CA . LYS A 1 26 ? -1.851 1.456 -7.683 1.00 0.00 541 LYS A CA 9
ATOM 7157 C C . LYS A 1 26 ? -2.938 2.328 -7.033 1.00 0.00 541 LYS A C 9
ATOM 7158 O O . LYS A 1 26 ? -2.840 3.554 -7.018 1.00 0.00 541 LYS A O 9
ATOM 7177 N N . SER A 1 27 ? -3.960 1.672 -6.476 1.00 0.00 542 SER A N 9
ATOM 7178 C CA . SER A 1 27 ? -5.063 2.354 -5.809 1.00 0.00 542 SER A CA 9
ATOM 7179 C C . SER A 1 27 ? -4.557 3.277 -4.692 1.00 0.00 542 SER A C 9
ATOM 7180 O O . SER A 1 27 ? -5.000 4.413 -4.538 1.00 0.00 542 SER A O 9
ATOM 7188 N N . LEU A 1 28 ? -3.621 2.755 -3.910 1.00 0.00 543 LEU A N 9
ATOM 7189 C CA . LEU A 1 28 ? -2.992 3.451 -2.797 1.00 0.00 543 LEU A CA 9
ATOM 7190 C C . LEU A 1 28 ? -2.221 4.647 -3.346 1.00 0.00 543 LEU A C 9
ATOM 7191 O O . LEU A 1 28 ? -2.320 5.748 -2.815 1.00 0.00 543 LEU A O 9
ATOM 7207 N N . SER A 1 29 ? -1.463 4.439 -4.426 1.00 0.00 544 SER A N 9
ATOM 7208 C CA . SER A 1 29 ? -0.706 5.516 -5.046 1.00 0.00 544 SER A CA 9
ATOM 7209 C C . SER A 1 29 ? -1.667 6.631 -5.481 1.00 0.00 544 SER A C 9
ATOM 7210 O O . SER A 1 29 ? -1.356 7.812 -5.354 1.00 0.00 544 SER A O 9
ATOM 7218 N N . LYS A 1 30 ? -2.843 6.246 -5.985 1.00 0.00 545 LYS A N 9
ATOM 7219 C CA . LYS A 1 30 ? -3.846 7.209 -6.428 1.00 0.00 545 LYS A CA 9
ATOM 7220 C C . LYS A 1 30 ? -4.554 7.987 -5.294 1.00 0.00 545 LYS A C 9
ATOM 7221 O O . LYS A 1 30 ? -5.569 8.625 -5.571 1.00 0.00 545 LYS A O 9
ATOM 7240 N N . CYS A 1 31 ? -4.043 7.987 -4.051 1.00 0.00 546 CYS A N 9
ATOM 7241 C CA . CYS A 1 31 ? -4.655 8.734 -2.956 1.00 0.00 546 CYS A CA 9
ATOM 7242 C C . CYS A 1 31 ? -4.222 10.210 -2.994 1.00 0.00 546 CYS A C 9
ATOM 7243 O O . CYS A 1 31 ? -3.678 10.655 -4.005 1.00 0.00 546 CYS A O 9
ATOM 7251 N N . LYS A 1 32 ? -4.454 10.974 -1.908 1.00 0.00 547 LYS A N 9
ATOM 7252 C CA . LYS A 1 32 ? -4.108 12.402 -1.865 1.00 0.00 547 LYS A CA 9
ATOM 7253 C C . LYS A 1 32 ? -4.189 13.020 -0.460 1.00 0.00 547 LYS A C 9
ATOM 7254 O O . LYS A 1 32 ? -3.304 13.785 -0.083 1.00 0.00 547 LYS A O 9
ATOM 7273 N N . THR A 1 33 ? -5.264 12.743 0.288 1.00 0.00 548 THR A N 9
ATOM 7274 C CA . THR A 1 33 ? -5.463 13.326 1.618 1.00 0.00 548 THR A CA 9
ATOM 7275 C C . THR A 1 33 ? -4.906 12.417 2.723 1.00 0.00 548 THR A C 9
ATOM 7276 O O . THR A 1 33 ? -3.769 11.967 2.612 1.00 0.00 548 THR A O 9
ATOM 7287 N N . ASP A 1 34 ? -5.678 12.154 3.788 1.00 0.00 549 ASP A N 9
ATOM 7288 C CA . ASP A 1 34 ? -5.213 11.330 4.909 1.00 0.00 549 ASP A CA 9
ATOM 7289 C C . ASP A 1 34 ? -6.311 10.429 5.471 1.00 0.00 549 ASP A C 9
ATOM 7290 O O . ASP A 1 34 ? -6.179 9.211 5.438 1.00 0.00 549 ASP A O 9
ATOM 7299 N N . GLN A 1 35 ? -7.387 11.029 5.990 1.00 0.00 550 GLN A N 9
ATOM 7300 C CA . GLN A 1 35 ? -8.504 10.293 6.583 1.00 0.00 550 GLN A CA 9
ATOM 7301 C C . GLN A 1 35 ? -9.014 9.201 5.631 1.00 0.00 550 GLN A C 9
ATOM 7302 O O . GLN A 1 35 ? -9.276 8.068 6.030 1.00 0.00 550 GLN A O 9
ATOM 7316 N N . GLU A 1 36 ? -9.151 9.549 4.353 1.00 0.00 551 GLU A N 9
ATOM 7317 C CA . GLU A 1 36 ? -9.620 8.613 3.352 1.00 0.00 551 GLU A CA 9
ATOM 7318 C C . GLU A 1 36 ? -8.575 7.528 3.077 1.00 0.00 551 GLU A C 9
ATOM 7319 O O . GLU A 1 36 ? -8.906 6.365 2.862 1.00 0.00 551 GLU A O 9
ATOM 7331 N N . VAL A 1 37 ? -7.288 7.901 3.084 1.00 0.00 552 VAL A N 9
ATOM 7332 C CA . VAL A 1 37 ? -6.188 7.009 2.773 1.00 0.00 552 VAL A CA 9
ATOM 7333 C C . VAL A 1 37 ? -6.041 6.011 3.930 1.00 0.00 552 VAL A C 9
ATOM 7334 O O . VAL A 1 37 ? -5.826 4.831 3.689 1.00 0.00 552 VAL A O 9
ATOM 7347 N N . LYS A 1 38 ? -6.264 6.432 5.186 1.00 0.00 553 LYS A N 9
ATOM 7348 C CA . LYS A 1 38 ? -6.181 5.505 6.313 1.00 0.00 553 LYS A CA 9
ATOM 7349 C C . LYS A 1 38 ? -7.387 4.565 6.284 1.00 0.00 553 LYS A C 9
ATOM 7350 O O . LYS A 1 38 ? -7.288 3.426 6.725 1.00 0.00 553 LYS A O 9
ATOM 7369 N N . ALA A 1 39 ? -8.510 5.011 5.712 1.00 0.00 554 ALA A N 9
ATOM 7370 C CA . ALA A 1 39 ? -9.659 4.125 5.560 1.00 0.00 554 ALA A CA 9
ATOM 7371 C C . ALA A 1 39 ? -9.223 2.969 4.638 1.00 0.00 554 ALA A C 9
ATOM 7372 O O . ALA A 1 39 ? -9.577 1.814 4.862 1.00 0.00 554 ALA A O 9
ATOM 7379 N N . VAL A 1 40 ? -8.421 3.287 3.614 1.00 0.00 555 VAL A N 9
ATOM 7380 C CA . VAL A 1 40 ? -7.911 2.261 2.708 1.00 0.00 555 VAL A CA 9
ATOM 7381 C C . VAL A 1 40 ? -6.960 1.324 3.478 1.00 0.00 555 VAL A C 9
ATOM 7382 O O . VAL A 1 40 ? -6.896 0.130 3.199 1.00 0.00 555 VAL A O 9
ATOM 7395 N N . MET A 1 41 ? -6.216 1.862 4.450 1.00 0.00 556 MET A N 9
ATOM 7396 C CA . MET A 1 41 ? -5.321 1.042 5.260 1.00 0.00 556 MET A CA 9
ATOM 7397 C C . MET A 1 41 ? -6.189 0.108 6.118 1.00 0.00 556 MET A C 9
ATOM 7398 O O . MET A 1 41 ? -5.885 -1.071 6.267 1.00 0.00 556 MET A O 9
ATOM 7412 N N . GLU A 1 42 ? -7.289 0.635 6.663 1.00 0.00 557 GLU A N 9
ATOM 7413 C CA . GLU A 1 42 ? -8.215 -0.164 7.451 1.00 0.00 557 GLU A CA 9
ATOM 7414 C C . GLU A 1 42 ? -8.725 -1.301 6.558 1.00 0.00 557 GLU A C 9
ATOM 7415 O O . GLU A 1 42 ? -8.801 -2.444 6.998 1.00 0.00 557 GLU A O 9
ATOM 7427 N N . LEU A 1 43 ? -9.046 -0.992 5.294 1.00 0.00 558 LEU A N 9
ATOM 7428 C CA . LEU A 1 43 ? -9.492 -2.011 4.354 1.00 0.00 558 LEU A CA 9
ATOM 7429 C C . LEU A 1 43 ? -8.405 -3.090 4.256 1.00 0.00 558 LEU A C 9
ATOM 7430 O O . LEU A 1 43 ? -8.726 -4.268 4.384 1.00 0.00 558 LEU A O 9
ATOM 7446 N N . VAL A 1 44 ? -7.128 -2.715 4.057 1.00 0.00 559 VAL A N 9
ATOM 7447 C CA . VAL A 1 44 ? -6.023 -3.676 4.003 1.00 0.00 559 VAL A CA 9
ATOM 7448 C C . VAL A 1 44 ? -6.038 -4.541 5.271 1.00 0.00 559 VAL A C 9
ATOM 7449 O O . VAL A 1 44 ? -5.857 -5.751 5.180 1.00 0.00 559 VAL A O 9
ATOM 7462 N N . GLU A 1 45 ? -6.292 -3.941 6.443 1.00 0.00 560 GLU A N 9
ATOM 7463 C CA . GLU A 1 45 ? -6.334 -4.679 7.699 1.00 0.00 560 GLU A CA 9
ATOM 7464 C C . GLU A 1 45 ? -7.501 -5.675 7.712 1.00 0.00 560 GLU A C 9
ATOM 7465 O O . GLU A 1 45 ? -7.329 -6.827 8.102 1.00 0.00 560 GLU A O 9
ATOM 7477 N N . GLU A 1 46 ? -8.690 -5.251 7.283 1.00 0.00 561 GLU A N 9
ATOM 7478 C CA . GLU A 1 46 ? -9.853 -6.126 7.247 1.00 0.00 561 GLU A CA 9
ATOM 7479 C C . GLU A 1 46 ? -9.604 -7.283 6.276 1.00 0.00 561 GLU A C 9
ATOM 7480 O O . GLU A 1 46 ? -9.896 -8.435 6.591 1.00 0.00 561 GLU A O 9
ATOM 7492 N N . ASP A 1 47 ? -9.031 -6.965 5.113 1.00 0.00 562 ASP A N 9
ATOM 7493 C CA . ASP A 1 47 ? -8.753 -7.958 4.090 1.00 0.00 562 ASP A CA 9
ATOM 7494 C C . ASP A 1 47 ? -7.939 -9.115 4.667 1.00 0.00 562 ASP A C 9
ATOM 7495 O O . ASP A 1 47 ? -8.255 -10.278 4.420 1.00 0.00 562 ASP A O 9
ATOM 7504 N N . ILE A 1 48 ? -6.903 -8.830 5.464 1.00 0.00 563 ILE A N 9
ATOM 7505 C CA . ILE A 1 48 ? -6.107 -9.899 6.043 1.00 0.00 563 ILE A CA 9
ATOM 7506 C C . ILE A 1 48 ? -6.877 -10.665 7.080 1.00 0.00 563 ILE A C 9
ATOM 7507 O O . ILE A 1 48 ? -6.712 -11.871 7.201 1.00 0.00 563 ILE A O 9
ATOM 7523 N N . GLU A 1 49 ? -7.669 -9.969 7.891 1.00 0.00 564 GLU A N 9
ATOM 7524 C CA . GLU A 1 49 ? -8.461 -10.648 8.906 1.00 0.00 564 GLU A CA 9
ATOM 7525 C C . GLU A 1 49 ? -9.476 -11.574 8.216 1.00 0.00 564 GLU A C 9
ATOM 7526 O O . GLU A 1 49 ? -10.042 -12.451 8.862 1.00 0.00 564 GLU A O 9
ATOM 7538 N N . SER A 1 50 ? -9.686 -11.389 6.906 1.00 0.00 565 SER A N 9
ATOM 7539 C CA . SER A 1 50 ? -10.600 -12.216 6.133 1.00 0.00 565 SER A CA 9
ATOM 7540 C C . SER A 1 50 ? -9.820 -13.442 5.665 1.00 0.00 565 SER A C 9
ATOM 7541 O O . SER A 1 50 ? -10.249 -14.574 5.868 1.00 0.00 565 SER A O 9
ATOM 7549 N N . LEU A 1 51 ? -8.650 -13.213 5.063 1.00 0.00 566 LEU A N 9
ATOM 7550 C CA . LEU A 1 51 ? -7.788 -14.272 4.585 1.00 0.00 566 LEU A CA 9
ATOM 7551 C C . LEU A 1 51 ? -7.176 -15.071 5.745 1.00 0.00 566 LEU A C 9
ATOM 7552 O O . LEU A 1 51 ? -6.749 -16.204 5.545 1.00 0.00 566 LEU A O 9
ATOM 7568 N N . THR A 1 52 ? -7.142 -14.479 6.945 1.00 0.00 567 THR A N 9
ATOM 7569 C CA . THR A 1 52 ? -6.598 -15.080 8.163 1.00 0.00 567 THR A CA 9
ATOM 7570 C C . THR A 1 52 ? -5.253 -15.784 7.911 1.00 0.00 567 THR A C 9
ATOM 7571 O O . THR A 1 52 ? -5.093 -16.983 8.138 1.00 0.00 567 THR A O 9
ATOM 7582 N N . ASN A 1 53 ? -4.269 -15.002 7.448 1.00 0.00 568 ASN A N 9
ATOM 7583 C CA . ASN A 1 53 ? -2.926 -15.491 7.152 1.00 0.00 568 ASN A CA 9
ATOM 7584 C C . ASN A 1 53 ? -1.905 -14.348 7.210 1.00 0.00 568 ASN A C 9
ATOM 7585 O O . ASN A 1 53 ? -0.740 -14.608 6.837 1.00 0.00 568 ASN A O 9
ATOM 7597 N N . LYS A 1 1 ? 9.907 11.917 3.869 1.00 0.00 516 LYS A N 10
ATOM 7598 C CA . LYS A 1 1 ? 9.921 11.010 4.998 1.00 0.00 516 LYS A CA 10
ATOM 7599 C C . LYS A 1 1 ? 9.659 9.600 4.444 1.00 0.00 516 LYS A C 10
ATOM 7600 O O . LYS A 1 1 ? 8.999 9.478 3.412 1.00 0.00 516 LYS A O 10
ATOM 7619 N N . PRO A 1 2 ? 10.175 8.539 5.089 1.00 0.00 517 PRO A N 10
ATOM 7620 C CA . PRO A 1 2 ? 10.000 7.169 4.648 1.00 0.00 517 PRO A CA 10
ATOM 7621 C C . PRO A 1 2 ? 8.555 6.725 4.871 1.00 0.00 517 PRO A C 10
ATOM 7622 O O . PRO A 1 2 ? 7.966 6.078 4.009 1.00 0.00 517 PRO A O 10
ATOM 7633 N N . THR A 1 3 ? 8.000 7.064 6.037 1.00 0.00 518 THR A N 10
ATOM 7634 C CA . THR A 1 3 ? 6.632 6.710 6.389 1.00 0.00 518 THR A CA 10
ATOM 7635 C C . THR A 1 3 ? 5.887 6.126 5.200 1.00 0.00 518 THR A C 10
ATOM 7636 O O . THR A 1 3 ? 5.062 5.221 5.309 1.00 0.00 518 THR A O 10
ATOM 7647 N N . MET A 1 4 ? 6.233 6.702 4.069 1.00 0.00 519 MET A N 10
ATOM 7648 C CA . MET A 1 4 ? 5.684 6.334 2.776 1.00 0.00 519 MET A CA 10
ATOM 7649 C C . MET A 1 4 ? 6.377 5.052 2.326 1.00 0.00 519 MET A C 10
ATOM 7650 O O . MET A 1 4 ? 5.734 4.070 1.962 1.00 0.00 519 MET A O 10
ATOM 7664 N N . HIS A 1 5 ? 7.717 5.047 2.376 1.00 0.00 520 HIS A N 10
ATOM 7665 C CA . HIS A 1 5 ? 8.522 3.902 2.003 1.00 0.00 520 HIS A CA 10
ATOM 7666 C C . HIS A 1 5 ? 8.237 2.735 2.938 1.00 0.00 520 HIS A C 10
ATOM 7667 O O . HIS A 1 5 ? 8.322 1.582 2.526 1.00 0.00 520 HIS A O 10
ATOM 7682 N N . SER A 1 6 ? 7.976 3.048 4.208 1.00 0.00 521 SER A N 10
ATOM 7683 C CA . SER A 1 6 ? 7.702 2.077 5.241 1.00 0.00 521 SER A CA 10
ATOM 7684 C C . SER A 1 6 ? 6.451 1.275 4.894 1.00 0.00 521 SER A C 10
ATOM 7685 O O . SER A 1 6 ? 6.419 0.055 5.013 1.00 0.00 521 SER A O 10
ATOM 7693 N N . LEU A 1 7 ? 5.406 1.992 4.468 1.00 0.00 522 LEU A N 10
ATOM 7694 C CA . LEU A 1 7 ? 4.146 1.380 4.093 1.00 0.00 522 LEU A CA 10
ATOM 7695 C C . LEU A 1 7 ? 4.370 0.435 2.911 1.00 0.00 522 LEU A C 10
ATOM 7696 O O . LEU A 1 7 ? 3.913 -0.702 2.909 1.00 0.00 522 LEU A O 10
ATOM 7712 N N . ARG A 1 8 ? 5.116 0.906 1.909 1.00 0.00 523 ARG A N 10
ATOM 7713 C CA . ARG A 1 8 ? 5.447 0.081 0.759 1.00 0.00 523 ARG A CA 10
ATOM 7714 C C . ARG A 1 8 ? 6.226 -1.143 1.256 1.00 0.00 523 ARG A C 10
ATOM 7715 O O . ARG A 1 8 ? 5.937 -2.258 0.837 1.00 0.00 523 ARG A O 10
ATOM 7736 N N . LEU A 1 9 ? 7.175 -0.941 2.177 1.00 0.00 524 LEU A N 10
ATOM 7737 C CA . LEU A 1 9 ? 7.948 -2.041 2.734 1.00 0.00 524 LEU A CA 10
ATOM 7738 C C . LEU A 1 9 ? 7.018 -3.057 3.385 1.00 0.00 524 LEU A C 10
ATOM 7739 O O . LEU A 1 9 ? 7.163 -4.250 3.162 1.00 0.00 524 LEU A O 10
ATOM 7755 N N . VAL A 1 10 ? 6.049 -2.579 4.156 1.00 0.00 525 VAL A N 10
ATOM 7756 C CA . VAL A 1 10 ? 5.064 -3.444 4.808 1.00 0.00 525 VAL A CA 10
ATOM 7757 C C . VAL A 1 10 ? 4.377 -4.305 3.747 1.00 0.00 525 VAL A C 10
ATOM 7758 O O . VAL A 1 10 ? 4.236 -5.514 3.923 1.00 0.00 525 VAL A O 10
ATOM 7771 N N . ILE A 1 11 ? 3.945 -3.669 2.655 1.00 0.00 526 ILE A N 10
ATOM 7772 C CA . ILE A 1 11 ? 3.262 -4.373 1.586 1.00 0.00 526 ILE A CA 10
ATOM 7773 C C . ILE A 1 11 ? 4.218 -5.388 0.952 1.00 0.00 526 ILE A C 10
ATOM 7774 O O . ILE A 1 11 ? 3.818 -6.516 0.680 1.00 0.00 526 ILE A O 10
ATOM 7790 N N . GLU A 1 12 ? 5.485 -5.016 0.732 1.00 0.00 527 GLU A N 10
ATOM 7791 C CA . GLU A 1 12 ? 6.486 -5.910 0.169 1.00 0.00 527 GLU A CA 10
ATOM 7792 C C . GLU A 1 12 ? 6.765 -7.084 1.119 1.00 0.00 527 GLU A C 10
ATOM 7793 O O . GLU A 1 12 ? 7.015 -8.194 0.657 1.00 0.00 527 GLU A O 10
ATOM 7805 N N . SER A 1 13 ? 6.737 -6.847 2.435 1.00 0.00 528 SER A N 10
ATOM 7806 C CA . SER A 1 13 ? 6.961 -7.893 3.422 1.00 0.00 528 SER A CA 10
ATOM 7807 C C . SER A 1 13 ? 5.836 -8.922 3.318 1.00 0.00 528 SER A C 10
ATOM 7808 O O . SER A 1 13 ? 6.100 -10.122 3.340 1.00 0.00 528 SER A O 10
ATOM 7816 N N . SER A 1 14 ? 4.580 -8.478 3.223 1.00 0.00 529 SER A N 10
ATOM 7817 C CA . SER A 1 14 ? 3.470 -9.406 3.071 1.00 0.00 529 SER A CA 10
ATOM 7818 C C . SER A 1 14 ? 3.587 -10.026 1.667 1.00 0.00 529 SER A C 10
ATOM 7819 O O . SER A 1 14 ? 4.117 -9.369 0.779 1.00 0.00 529 SER A O 10
ATOM 7827 N N . PRO A 1 15 ? 3.122 -11.265 1.444 1.00 0.00 530 PRO A N 10
ATOM 7828 C CA . PRO A 1 15 ? 3.214 -11.927 0.157 1.00 0.00 530 PRO A CA 10
ATOM 7829 C C . PRO A 1 15 ? 2.350 -11.228 -0.903 1.00 0.00 530 PRO A C 10
ATOM 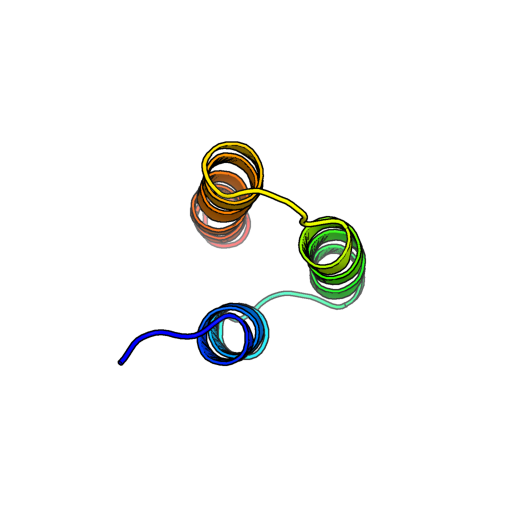7830 O O . PRO A 1 15 ? 2.779 -10.247 -1.502 1.00 0.00 530 PRO A O 10
ATOM 7841 N N . LEU A 1 16 ? 1.129 -11.714 -1.143 1.00 0.00 531 LEU A N 10
ATOM 7842 C CA . LEU A 1 16 ? 0.250 -11.147 -2.156 1.00 0.00 531 LEU A CA 10
ATOM 7843 C C . LEU A 1 16 ? 0.846 -11.486 -3.524 1.00 0.00 531 LEU A C 10
ATOM 7844 O O . LEU A 1 16 ? 2.043 -11.743 -3.648 1.00 0.00 531 LEU A O 10
ATOM 7860 N N . SER A 1 17 ? 0.001 -11.511 -4.554 1.00 0.00 532 SER A N 10
ATOM 7861 C CA . SER A 1 17 ? 0.417 -11.843 -5.913 1.00 0.00 532 SER A CA 10
ATOM 7862 C C . SER A 1 17 ? 0.143 -10.671 -6.861 1.00 0.00 532 SER A C 10
ATOM 7863 O O . SER A 1 17 ? 0.027 -9.528 -6.430 1.00 0.00 532 SER A O 10
ATOM 7871 N N . ARG A 1 18 ? -0.162 -11.022 -8.108 1.00 0.00 533 ARG A N 10
ATOM 7872 C CA . ARG A 1 18 ? -0.387 -10.027 -9.145 1.00 0.00 533 ARG A CA 10
ATOM 7873 C C . ARG A 1 18 ? -1.582 -9.110 -8.899 1.00 0.00 533 ARG A C 10
ATOM 7874 O O . ARG A 1 18 ? -1.439 -7.892 -8.857 1.00 0.00 533 ARG A O 10
ATOM 7895 N N . ALA A 1 19 ? -2.754 -9.712 -8.707 1.00 0.00 534 ALA A N 10
ATOM 7896 C CA . ALA A 1 19 ? -3.977 -8.955 -8.496 1.00 0.00 534 ALA A CA 10
ATOM 7897 C C . ALA A 1 19 ? -3.946 -8.161 -7.193 1.00 0.00 534 ALA A C 10
ATOM 7898 O O . ALA A 1 19 ? -4.176 -6.956 -7.194 1.00 0.00 534 ALA A O 10
ATOM 7905 N N . GLU A 1 20 ? -3.656 -8.844 -6.085 1.00 0.00 535 GLU A N 10
ATOM 7906 C CA . GLU A 1 20 ? -3.629 -8.219 -4.774 1.00 0.00 535 GLU A CA 10
ATOM 7907 C C . GLU A 1 20 ? -2.570 -7.125 -4.659 1.00 0.00 535 GLU A C 10
ATOM 7908 O O . GLU A 1 20 ? -2.894 -6.022 -4.227 1.00 0.00 535 GLU A O 10
ATOM 7920 N N . LYS A 1 21 ? -1.310 -7.423 -5.009 1.00 0.00 536 LYS A N 10
ATOM 7921 C CA . LYS A 1 21 ? -0.240 -6.449 -4.924 1.00 0.00 536 LYS A CA 10
ATOM 7922 C C . LYS A 1 21 ? -0.618 -5.225 -5.751 1.00 0.00 536 LYS A C 10
ATOM 7923 O O . LYS A 1 21 ? -0.548 -4.105 -5.260 1.00 0.00 536 LYS A O 10
ATOM 7942 N N . ALA A 1 22 ? -1.023 -5.447 -7.006 1.00 0.00 537 ALA A N 10
ATOM 7943 C CA . ALA A 1 22 ? -1.392 -4.358 -7.885 1.00 0.00 537 ALA A CA 10
ATOM 7944 C C . ALA A 1 22 ? -2.550 -3.540 -7.315 1.00 0.00 537 ALA A C 10
ATOM 7945 O O . ALA A 1 22 ? -2.424 -2.329 -7.175 1.00 0.00 537 ALA A O 10
ATOM 7952 N N . ALA A 1 23 ? -3.671 -4.193 -6.995 1.00 0.00 538 ALA A N 10
ATOM 7953 C CA . ALA A 1 23 ? -4.858 -3.514 -6.501 1.00 0.00 538 ALA A CA 10
ATOM 7954 C C . ALA A 1 23 ? -4.578 -2.525 -5.369 1.00 0.00 538 ALA A C 10
ATOM 7955 O O . ALA A 1 23 ? -4.751 -1.320 -5.542 1.00 0.00 538 ALA A O 10
ATOM 7962 N N . TYR A 1 24 ? -4.160 -3.028 -4.206 1.00 0.00 539 TYR A N 10
ATOM 7963 C CA . TYR A 1 24 ? -3.909 -2.151 -3.078 1.00 0.00 539 TYR A CA 10
ATOM 7964 C C . TYR A 1 24 ? -2.859 -1.086 -3.389 1.00 0.00 539 TYR A C 10
ATOM 7965 O O . TYR A 1 24 ? -3.096 0.084 -3.119 1.00 0.00 539 TYR A O 10
ATOM 7983 N N . VAL A 1 25 ? -1.706 -1.467 -3.935 1.00 0.00 540 VAL A N 10
ATOM 7984 C CA . VAL A 1 25 ? -0.656 -0.525 -4.220 1.00 0.00 540 VAL A CA 10
ATOM 7985 C C . VAL A 1 25 ? -1.134 0.599 -5.157 1.00 0.00 540 VAL A C 10
ATOM 7986 O O . VAL A 1 25 ? -0.841 1.765 -4.906 1.00 0.00 540 VAL A O 10
ATOM 7999 N N . LYS A 1 26 ? -1.882 0.272 -6.212 1.00 0.00 541 LYS A N 10
ATOM 8000 C CA . LYS A 1 26 ? -2.382 1.307 -7.113 1.00 0.00 541 LYS A CA 10
ATOM 8001 C C . LYS A 1 26 ? -3.364 2.199 -6.342 1.00 0.00 541 LYS A C 10
ATOM 8002 O O . LYS A 1 26 ? -3.264 3.422 -6.400 1.00 0.00 541 LYS A O 10
ATOM 8021 N N . SER A 1 27 ? -4.290 1.588 -5.595 1.00 0.00 542 SER A N 10
ATOM 8022 C CA . SER A 1 27 ? -5.256 2.341 -4.805 1.00 0.00 542 SER A CA 10
ATOM 8023 C C . SER A 1 27 ? -4.559 3.298 -3.839 1.00 0.00 542 SER A C 10
ATOM 8024 O O . SER A 1 27 ? -4.987 4.432 -3.645 1.00 0.00 542 SER A O 10
ATOM 8032 N N . LEU A 1 28 ? -3.492 2.811 -3.221 1.00 0.00 543 LEU A N 10
ATOM 8033 C CA . LEU A 1 28 ? -2.683 3.581 -2.290 1.00 0.00 543 LEU A CA 10
ATOM 8034 C C . LEU A 1 28 ? -2.042 4.733 -3.063 1.00 0.00 543 LEU A C 10
ATOM 8035 O O . LEU A 1 28 ? -2.072 5.873 -2.613 1.00 0.00 543 LEU A O 10
ATOM 8051 N N . SER A 1 29 ? -1.472 4.433 -4.235 1.00 0.00 544 SER A N 10
ATOM 8052 C CA . SER A 1 29 ? -0.852 5.437 -5.091 1.00 0.00 544 SER A CA 10
ATOM 8053 C C . SER A 1 29 ? -1.859 6.562 -5.382 1.00 0.00 544 SER A C 10
ATOM 8054 O O . SER A 1 29 ? -1.507 7.739 -5.389 1.00 0.00 544 SER A O 10
ATOM 8062 N N . LYS A 1 30 ? -3.127 6.191 -5.588 1.00 0.00 545 LYS A N 10
ATOM 8063 C CA . LYS A 1 30 ? -4.185 7.161 -5.852 1.00 0.00 545 LYS A CA 10
ATOM 8064 C C . LYS A 1 30 ? -4.560 8.060 -4.645 1.00 0.00 545 LYS A C 10
ATOM 8065 O O . LYS A 1 30 ? -5.601 8.716 -4.701 1.00 0.00 545 LYS A O 10
ATOM 8084 N N . CYS A 1 31 ? -3.726 8.139 -3.592 1.00 0.00 546 CYS A N 10
ATOM 8085 C CA . CYS A 1 31 ? -3.951 8.988 -2.419 1.00 0.00 546 CYS A CA 10
ATOM 8086 C C . CYS A 1 31 ? -4.043 10.487 -2.760 1.00 0.00 546 CYS A C 10
ATOM 8087 O O . CYS A 1 31 ? -3.922 10.883 -3.919 1.00 0.00 546 CYS A O 10
ATOM 8095 N N . LYS A 1 32 ? -4.249 11.321 -1.728 1.00 0.00 547 LYS A N 10
ATOM 8096 C CA . LYS A 1 32 ? -4.357 12.772 -1.855 1.00 0.00 547 LYS A CA 10
ATOM 8097 C C . LYS A 1 32 ? -4.204 13.378 -0.455 1.00 0.00 547 LYS A C 10
ATOM 8098 O O . LYS A 1 32 ? -3.263 14.125 -0.199 1.00 0.00 547 LYS A O 10
ATOM 8117 N N . THR A 1 33 ? -5.149 13.067 0.441 1.00 0.00 548 THR A N 10
ATOM 8118 C CA . THR A 1 33 ? -5.147 13.528 1.824 1.00 0.00 548 THR A CA 10
ATOM 8119 C C . THR A 1 33 ? -4.728 12.319 2.682 1.00 0.00 548 THR A C 10
ATOM 8120 O O . THR A 1 33 ? -3.873 11.554 2.242 1.00 0.00 548 THR A O 10
ATOM 8131 N N . ASP A 1 34 ? -5.310 12.122 3.877 1.00 0.00 549 ASP A N 10
ATOM 8132 C CA . ASP A 1 34 ? -4.943 11.006 4.757 1.00 0.00 549 ASP A CA 10
ATOM 8133 C C . ASP A 1 34 ? -6.144 10.158 5.180 1.00 0.00 549 ASP A C 10
ATOM 8134 O O . ASP A 1 34 ? -6.061 8.935 5.201 1.00 0.00 549 ASP A O 10
ATOM 8143 N N . GLN A 1 35 ? -7.260 10.801 5.523 1.00 0.00 550 GLN A N 10
ATOM 8144 C CA . GLN A 1 35 ? -8.467 10.126 5.986 1.00 0.00 550 GLN A CA 10
ATOM 8145 C C . GLN A 1 35 ? -8.980 9.113 4.960 1.00 0.00 550 GLN A C 10
ATOM 8146 O O . GLN A 1 35 ? -9.383 8.008 5.319 1.00 0.00 550 GLN A O 10
ATOM 8160 N N . GLU A 1 36 ? -8.963 9.477 3.675 1.00 0.00 551 GLU A N 10
ATOM 8161 C CA . GLU A 1 36 ? -9.424 8.596 2.620 1.00 0.00 551 GLU A CA 10
ATOM 8162 C C . GLU A 1 36 ? -8.470 7.409 2.499 1.00 0.00 551 GLU A C 10
ATOM 8163 O O . GLU A 1 36 ? -8.893 6.262 2.407 1.00 0.00 551 GLU A O 10
ATOM 8175 N N . VAL A 1 37 ? -7.160 7.691 2.503 1.00 0.00 552 VAL A N 10
ATOM 8176 C CA . VAL A 1 37 ? -6.111 6.698 2.361 1.00 0.00 552 VAL A CA 10
ATOM 8177 C C . VAL A 1 37 ? -6.211 5.720 3.534 1.00 0.00 552 VAL A C 10
ATOM 8178 O O . VAL A 1 37 ? -6.084 4.517 3.343 1.00 0.00 552 VAL A O 10
ATOM 8191 N N . LYS A 1 38 ? -6.510 6.216 4.741 1.00 0.00 553 LYS A N 10
ATOM 8192 C CA . LYS A 1 38 ? -6.684 5.448 5.935 1.00 0.00 553 LYS A CA 10
ATOM 8193 C C . LYS A 1 38 ? -7.863 4.493 5.751 1.00 0.00 553 LYS A C 10
ATOM 8194 O O . LYS A 1 38 ? -7.777 3.337 6.145 1.00 0.00 553 LYS A O 10
ATOM 8213 N N . ALA A 1 39 ? -8.952 4.957 5.133 1.00 0.00 554 ALA A N 10
ATOM 8214 C CA . ALA A 1 39 ? -10.094 4.090 4.870 1.00 0.00 554 ALA A CA 10
ATOM 8215 C C . ALA A 1 39 ? -9.641 2.917 3.979 1.00 0.00 554 ALA A C 10
ATOM 8216 O O . ALA A 1 39 ? -10.021 1.770 4.206 1.00 0.00 554 ALA A O 10
ATOM 8223 N N . VAL A 1 40 ? -8.809 3.206 2.974 1.00 0.00 555 VAL A N 10
ATOM 8224 C CA . VAL A 1 40 ? -8.289 2.169 2.086 1.00 0.00 555 VAL A CA 10
ATOM 8225 C C . VAL A 1 40 ? -7.361 1.242 2.891 1.00 0.00 555 VAL A C 10
ATOM 8226 O O . VAL A 1 40 ? -7.349 0.033 2.688 1.00 0.00 555 VAL A O 10
ATOM 8239 N N . MET A 1 41 ? -6.570 1.819 3.798 1.00 0.00 556 MET A N 10
ATOM 8240 C CA . MET A 1 41 ? -5.666 1.060 4.648 1.00 0.00 556 MET A CA 10
ATOM 8241 C C . MET A 1 41 ? -6.499 0.081 5.489 1.00 0.00 556 MET A C 10
ATOM 8242 O O . MET A 1 41 ? -6.162 -1.090 5.614 1.00 0.00 556 MET A O 10
ATOM 8256 N N . GLU A 1 42 ? -7.614 0.564 6.037 1.00 0.00 557 GLU A N 10
ATOM 8257 C CA . GLU A 1 42 ? -8.517 -0.263 6.821 1.00 0.00 557 GLU A CA 10
ATOM 8258 C C . GLU A 1 42 ? -8.957 -1.461 5.964 1.00 0.00 557 GLU A C 10
ATOM 8259 O O . GLU A 1 42 ? -9.107 -2.569 6.473 1.00 0.00 557 GLU A O 10
ATOM 8271 N N . LEU A 1 43 ? -9.143 -1.234 4.657 1.00 0.00 558 LEU A N 10
ATOM 8272 C CA . LEU A 1 43 ? -9.516 -2.296 3.738 1.00 0.00 558 LEU A CA 10
ATOM 8273 C C . LEU A 1 43 ? -8.433 -3.381 3.798 1.00 0.00 558 LEU A C 10
ATOM 8274 O O . LEU A 1 43 ? -8.778 -4.542 3.971 1.00 0.00 558 LEU A O 10
ATOM 8290 N N . VAL A 1 44 ? -7.137 -3.030 3.685 1.00 0.00 559 VAL A N 10
ATOM 8291 C CA . VAL A 1 44 ? -6.030 -3.993 3.766 1.00 0.00 559 VAL A CA 10
ATOM 8292 C C . VAL A 1 44 ? -6.207 -4.880 4.998 1.00 0.00 559 VAL A C 10
ATOM 8293 O O . VAL A 1 44 ? -6.068 -6.092 4.897 1.00 0.00 559 VAL A O 10
ATOM 8306 N N . GLU A 1 45 ? -6.516 -4.273 6.150 1.00 0.00 560 GLU A N 10
ATOM 8307 C CA . GLU A 1 45 ? -6.690 -5.004 7.396 1.00 0.00 560 GLU A CA 10
ATOM 8308 C C . GLU A 1 45 ? -7.809 -6.043 7.281 1.00 0.00 560 GLU A C 10
ATOM 8309 O O . GLU A 1 45 ? -7.617 -7.204 7.631 1.00 0.00 560 GLU A O 10
ATOM 8321 N N . GLU A 1 46 ? -8.980 -5.641 6.785 1.00 0.00 561 GLU A N 10
ATOM 8322 C CA . GLU A 1 46 ? -10.097 -6.559 6.643 1.00 0.00 561 GLU A CA 10
ATOM 8323 C C . GLU A 1 46 ? -9.789 -7.647 5.612 1.00 0.00 561 GLU A C 10
ATOM 8324 O O . GLU A 1 46 ? -10.075 -8.821 5.834 1.00 0.00 561 GLU A O 10
ATOM 8336 N N . ASP A 1 47 ? -9.155 -7.256 4.503 1.00 0.00 562 ASP A N 10
ATOM 8337 C CA . ASP A 1 47 ? -8.818 -8.171 3.427 1.00 0.00 562 ASP A CA 10
ATOM 8338 C C . ASP A 1 47 ? -8.040 -9.364 3.968 1.00 0.00 562 ASP A C 10
ATOM 8339 O O . ASP A 1 47 ? -8.359 -10.499 3.619 1.00 0.00 562 ASP A O 10
ATOM 8348 N N . ILE A 1 48 ? -7.068 -9.144 4.860 1.00 0.00 563 ILE A N 10
ATOM 8349 C CA . ILE A 1 48 ? -6.309 -10.252 5.410 1.00 0.00 563 ILE A CA 10
ATOM 8350 C C . ILE A 1 48 ? -7.141 -11.074 6.350 1.00 0.00 563 ILE A C 10
ATOM 8351 O O . ILE A 1 48 ? -7.038 -12.294 6.341 1.00 0.00 563 ILE A O 10
ATOM 8367 N N . GLU A 1 49 ? -7.930 -10.432 7.208 1.00 0.00 564 GLU A N 10
ATOM 8368 C CA . GLU A 1 49 ? -8.765 -11.155 8.147 1.00 0.00 564 GLU A CA 10
ATOM 8369 C C . GLU A 1 49 ? -9.829 -11.971 7.400 1.00 0.00 564 GLU A C 10
ATOM 8370 O O . GLU A 1 49 ? -10.500 -12.797 8.011 1.00 0.00 564 GLU A O 10
ATOM 8382 N N . SER A 1 50 ? -9.972 -11.747 6.088 1.00 0.00 565 SER A N 10
ATOM 8383 C CA . SER A 1 50 ? -10.930 -12.469 5.266 1.00 0.00 565 SER A CA 10
ATOM 8384 C C . SER A 1 50 ? -10.185 -13.581 4.538 1.00 0.00 565 SER A C 10
ATOM 8385 O O . SER A 1 50 ? -10.528 -14.752 4.671 1.00 0.00 565 SER A O 10
ATOM 8393 N N . LEU A 1 51 ? -9.157 -13.206 3.771 1.00 0.00 566 LEU A N 10
ATOM 8394 C CA . LEU A 1 51 ? -8.347 -14.156 3.022 1.00 0.00 566 LEU A CA 10
ATOM 8395 C C . LEU A 1 51 ? -7.739 -15.191 3.973 1.00 0.00 566 LEU A C 10
ATOM 8396 O O . LEU A 1 51 ? -7.728 -16.383 3.673 1.00 0.00 566 LEU A O 10
ATOM 8412 N N . THR A 1 52 ? -7.263 -14.720 5.127 1.00 0.00 567 THR A N 10
ATOM 8413 C CA . THR A 1 52 ? -6.647 -15.546 6.154 1.00 0.00 567 THR A CA 10
ATOM 8414 C C . THR A 1 52 ? -7.402 -15.334 7.468 1.00 0.00 567 THR A C 10
ATOM 8415 O O . THR A 1 52 ? -6.949 -14.590 8.339 1.00 0.00 567 THR A O 10
ATOM 8426 N N . ASN A 1 53 ? -8.556 -15.996 7.611 1.00 0.00 568 ASN A N 10
ATOM 8427 C CA . ASN A 1 53 ? -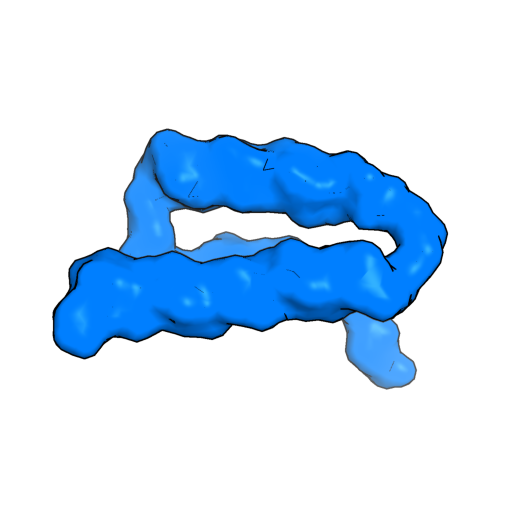9.383 -15.912 8.795 1.00 0.00 568 ASN A CA 10
ATOM 8428 C C . ASN A 1 53 ? -8.773 -16.807 9.877 1.00 0.00 568 ASN A C 10
ATOM 8429 O O . ASN A 1 53 ? -8.561 -18.004 9.584 1.00 0.00 568 ASN A O 10
ATOM 8441 N N . LYS A 1 1 ? 12.422 1.318 10.808 1.00 0.00 516 LYS A N 11
ATOM 8442 C CA . LYS A 1 1 ? 12.125 2.741 10.826 1.00 0.00 516 LYS A CA 11
ATOM 8443 C C . LYS A 1 1 ? 10.746 3.023 10.211 1.00 0.00 516 LYS A C 11
ATOM 8444 O O . LYS A 1 1 ? 10.627 3.312 9.018 1.00 0.00 516 LYS A O 11
ATOM 8463 N N . PRO A 1 2 ? 9.677 2.873 11.008 1.00 0.00 517 PRO A N 11
ATOM 8464 C CA . PRO A 1 2 ? 8.309 3.132 10.597 1.00 0.00 517 PRO A CA 11
ATOM 8465 C C . PRO A 1 2 ? 8.148 4.453 9.830 1.00 0.00 517 PRO A C 11
ATOM 8466 O O . PRO A 1 2 ? 8.455 5.518 10.363 1.00 0.00 517 PRO A O 11
ATOM 8477 N N . THR A 1 3 ? 7.643 4.375 8.594 1.00 0.00 518 THR A N 11
ATOM 8478 C CA . THR A 1 3 ? 7.437 5.521 7.727 1.00 0.00 518 THR A CA 11
ATOM 8479 C C . THR A 1 3 ? 6.729 5.021 6.458 1.00 0.00 518 THR A C 11
ATOM 8480 O O . THR A 1 3 ? 6.625 3.813 6.248 1.00 0.00 518 THR A O 11
ATOM 8491 N N . MET A 1 4 ? 6.268 5.959 5.621 1.00 0.00 519 MET A N 11
ATOM 8492 C CA . MET A 1 4 ? 5.582 5.677 4.360 1.00 0.00 519 MET A CA 11
ATOM 8493 C C . MET A 1 4 ? 6.321 4.604 3.547 1.00 0.00 519 MET A C 11
ATOM 8494 O O . MET A 1 4 ? 5.719 3.675 3.014 1.00 0.00 519 MET A O 11
ATOM 8508 N N . HIS A 1 5 ? 7.654 4.720 3.462 1.00 0.00 520 HIS A N 11
ATOM 8509 C CA . HIS A 1 5 ? 8.508 3.790 2.746 1.00 0.00 520 HIS A CA 11
ATOM 8510 C C . HIS A 1 5 ? 8.454 2.406 3.388 1.00 0.00 520 HIS A C 11
ATOM 8511 O O . HIS A 1 5 ? 8.475 1.399 2.688 1.00 0.00 520 HIS A O 11
ATOM 8526 N N . SER A 1 6 ? 8.461 2.374 4.723 1.00 0.00 521 SER A N 11
ATOM 8527 C CA . SER A 1 6 ? 8.430 1.139 5.483 1.00 0.00 521 SER A CA 11
ATOM 8528 C C . SER A 1 6 ? 7.108 0.438 5.197 1.00 0.00 521 SER A C 11
ATOM 8529 O O . SER A 1 6 ? 7.060 -0.756 4.930 1.00 0.00 521 SER A O 11
ATOM 8537 N N . LEU A 1 7 ? 6.029 1.232 5.235 1.00 0.00 522 LEU A N 11
ATOM 8538 C CA . LEU A 1 7 ? 4.691 0.754 4.945 1.00 0.00 522 LEU A CA 11
ATOM 8539 C C . LEU A 1 7 ? 4.702 0.142 3.544 1.00 0.00 522 LEU A C 11
ATOM 8540 O O . LEU A 1 7 ? 4.235 -0.974 3.345 1.00 0.00 522 LEU A O 11
ATOM 8556 N N . ARG A 1 8 ? 5.285 0.858 2.574 1.00 0.00 523 ARG A N 11
ATOM 8557 C CA . ARG A 1 8 ? 5.404 0.350 1.224 1.00 0.00 523 ARG A CA 11
ATOM 8558 C C . ARG A 1 8 ? 6.162 -0.981 1.251 1.00 0.00 523 ARG A C 11
ATOM 8559 O O . ARG A 1 8 ? 5.724 -1.934 0.621 1.00 0.00 523 ARG A O 11
ATOM 8580 N N . LEU A 1 9 ? 7.272 -1.051 1.995 1.00 0.00 524 LEU A N 11
ATOM 8581 C CA . LEU A 1 9 ? 8.043 -2.286 2.101 1.00 0.00 524 LEU A CA 11
ATOM 8582 C C . LEU A 1 9 ? 7.166 -3.417 2.630 1.00 0.00 524 LEU A C 11
ATOM 8583 O O . LEU A 1 9 ? 7.205 -4.530 2.115 1.00 0.00 524 LEU A O 11
ATOM 8599 N N . VAL A 1 10 ? 6.365 -3.118 3.646 1.00 0.00 525 VAL A N 11
ATOM 8600 C CA . VAL A 1 10 ? 5.451 -4.082 4.248 1.00 0.00 525 VAL A CA 11
ATOM 8601 C C . VAL A 1 10 ? 4.556 -4.661 3.154 1.00 0.00 525 VAL A C 11
ATOM 8602 O O . VAL A 1 10 ? 4.360 -5.871 3.105 1.00 0.00 525 VAL A O 11
ATOM 8615 N N . ILE A 1 11 ? 3.998 -3.805 2.294 1.00 0.00 526 ILE A N 11
ATOM 8616 C CA . ILE A 1 11 ? 3.123 -4.261 1.226 1.00 0.00 526 ILE A CA 11
ATOM 8617 C C . ILE A 1 11 ? 3.921 -5.016 0.153 1.00 0.00 526 ILE A C 11
ATOM 8618 O O . ILE A 1 11 ? 3.479 -6.056 -0.326 1.00 0.00 526 ILE A O 11
ATOM 8634 N N . GLU A 1 12 ? 5.101 -4.516 -0.222 1.00 0.00 527 GLU A N 11
ATOM 8635 C CA . GLU A 1 12 ? 5.944 -5.126 -1.236 1.00 0.00 527 GLU A CA 11
ATOM 8636 C C . GLU A 1 12 ? 6.477 -6.517 -0.874 1.00 0.00 527 GLU A C 11
ATOM 8637 O O . GLU A 1 12 ? 6.560 -7.360 -1.763 1.00 0.00 527 GLU A O 11
ATOM 8649 N N . SER A 1 13 ? 6.828 -6.761 0.394 1.00 0.00 528 SER A N 11
ATOM 8650 C CA . SER A 1 13 ? 7.396 -8.029 0.820 1.00 0.00 528 SER A CA 11
ATOM 8651 C C . SER A 1 13 ? 6.430 -9.218 0.754 1.00 0.00 528 SER A C 11
ATOM 8652 O O . SER A 1 13 ? 6.238 -9.811 -0.301 1.00 0.00 528 SER A O 11
ATOM 8660 N N . SER A 1 14 ? 5.887 -9.617 1.908 1.00 0.00 529 SER A N 11
ATOM 8661 C CA . SER A 1 14 ? 5.000 -10.786 1.977 1.00 0.00 529 SER A CA 11
ATOM 8662 C C . SER A 1 14 ? 3.510 -10.448 1.806 1.00 0.00 529 SER A C 11
ATOM 8663 O O . SER A 1 14 ? 2.899 -11.001 0.899 1.00 0.00 529 SER A O 11
ATOM 8671 N N . PRO A 1 15 ? 2.877 -9.640 2.675 1.00 0.00 530 PRO A N 11
ATOM 8672 C CA . PRO A 1 15 ? 1.473 -9.272 2.554 1.00 0.00 530 PRO A CA 11
ATOM 8673 C C . PRO A 1 15 ? 1.020 -8.888 1.129 1.00 0.00 530 PRO A C 11
ATOM 8674 O O . PRO A 1 15 ? 1.373 -7.819 0.636 1.00 0.00 530 PRO A O 11
ATOM 8685 N N . LEU A 1 16 ? 0.196 -9.730 0.489 1.00 0.00 531 LEU A N 11
ATOM 8686 C CA . LEU A 1 16 ? -0.340 -9.486 -0.851 1.00 0.00 531 LEU A CA 11
ATOM 8687 C C . LEU A 1 16 ? 0.313 -10.428 -1.885 1.00 0.00 531 LEU A C 11
ATOM 8688 O O . LEU A 1 16 ? 1.373 -10.994 -1.630 1.00 0.00 531 LEU A O 11
ATOM 8704 N N . SER A 1 17 ? -0.327 -10.603 -3.049 1.00 0.00 532 SER A N 11
ATOM 8705 C CA . SER A 1 17 ? 0.183 -11.487 -4.103 1.00 0.00 532 SER A CA 11
ATOM 8706 C C . SER A 1 17 ? 0.506 -10.721 -5.395 1.00 0.00 532 SER A C 11
ATOM 8707 O O . SER A 1 17 ? 1.429 -9.914 -5.390 1.00 0.00 532 SER A O 11
ATOM 8715 N N . ARG A 1 18 ? -0.001 -11.245 -6.516 1.00 0.00 533 ARG A N 11
ATOM 8716 C CA . ARG A 1 18 ? 0.243 -10.616 -7.814 1.00 0.00 533 ARG A CA 11
ATOM 8717 C C . ARG A 1 18 ? -0.846 -9.594 -8.189 1.00 0.00 533 ARG A C 11
ATOM 8718 O O . ARG A 1 18 ? -0.612 -8.399 -8.349 1.00 0.00 533 ARG A O 11
ATOM 8739 N N . ALA A 1 19 ? -2.070 -10.123 -8.228 1.00 0.00 534 ALA A N 11
ATOM 8740 C CA . ALA A 1 19 ? -3.255 -9.363 -8.614 1.00 0.00 534 ALA A CA 11
ATOM 8741 C C . ALA A 1 19 ? -3.735 -8.412 -7.528 1.00 0.00 534 ALA A C 11
ATOM 8742 O O . ALA A 1 19 ? -3.842 -7.208 -7.754 1.00 0.00 534 ALA A O 11
ATOM 8749 N N . GLU A 1 20 ? -4.027 -8.962 -6.345 1.00 0.00 535 GLU A N 11
ATOM 8750 C CA . GLU A 1 20 ? -4.491 -8.166 -5.223 1.00 0.00 535 GLU A CA 11
ATOM 8751 C C . GLU A 1 20 ? -3.438 -7.116 -4.883 1.00 0.00 535 GLU A C 11
ATOM 8752 O O . GLU A 1 20 ? -3.790 -6.018 -4.465 1.00 0.00 535 GLU A O 11
ATOM 8764 N N . LYS A 1 21 ? -2.153 -7.451 -5.068 1.00 0.00 536 LYS A N 11
ATOM 8765 C CA . LYS A 1 21 ? -1.064 -6.534 -4.818 1.00 0.00 536 LYS A CA 11
ATOM 8766 C C . LYS A 1 21 ? -1.180 -5.397 -5.813 1.00 0.00 536 LYS A C 11
ATOM 8767 O O . LYS A 1 21 ? -1.230 -4.253 -5.399 1.00 0.00 536 LYS A O 11
ATOM 8786 N N . ALA A 1 22 ? -1.215 -5.704 -7.113 1.00 0.00 537 ALA A N 11
ATOM 8787 C CA . ALA A 1 22 ? -1.320 -4.669 -8.131 1.00 0.00 537 ALA A CA 11
ATOM 8788 C C . ALA A 1 22 ? -2.498 -3.736 -7.820 1.00 0.00 537 ALA A C 11
ATOM 8789 O O . ALA A 1 22 ? -2.335 -2.521 -7.719 1.00 0.00 537 ALA A O 11
ATOM 8796 N N . ALA A 1 23 ? -3.676 -4.340 -7.656 1.00 0.00 538 ALA A N 11
ATOM 8797 C CA . ALA A 1 23 ? -4.894 -3.605 -7.364 1.00 0.00 538 ALA A CA 11
ATOM 8798 C C . ALA A 1 23 ? -4.753 -2.712 -6.123 1.00 0.00 538 ALA A C 11
ATOM 8799 O O . ALA A 1 23 ? -4.906 -1.493 -6.210 1.00 0.00 538 ALA A O 11
ATOM 8806 N N . TYR A 1 24 ? -4.458 -3.320 -4.970 1.00 0.00 539 TYR A N 11
ATOM 8807 C CA . TYR A 1 24 ? -4.314 -2.586 -3.725 1.00 0.00 539 TYR A CA 11
ATOM 8808 C C . TYR A 1 24 ? -3.251 -1.496 -3.830 1.00 0.00 539 TYR A C 11
ATOM 8809 O O . TYR A 1 24 ? -3.507 -0.375 -3.430 1.00 0.00 539 TYR A O 11
ATOM 8827 N N . VAL A 1 25 ? -2.064 -1.826 -4.328 1.00 0.00 540 VAL A N 11
ATOM 8828 C CA . VAL A 1 25 ? -0.981 -0.886 -4.473 1.00 0.00 540 VAL A CA 11
ATOM 8829 C C . VAL A 1 25 ? -1.441 0.333 -5.283 1.00 0.00 540 VAL A C 11
ATOM 8830 O O . VAL A 1 25 ? -1.186 1.465 -4.877 1.00 0.00 540 VAL A O 11
ATOM 8843 N N . LYS A 1 26 ? -2.131 0.113 -6.407 1.00 0.00 541 LYS A N 11
ATOM 8844 C CA . LYS A 1 26 ? -2.629 1.235 -7.197 1.00 0.00 541 LYS A CA 11
ATOM 8845 C C . LYS A 1 26 ? -3.600 2.039 -6.322 1.00 0.00 541 LYS A C 11
ATOM 8846 O O . LYS A 1 26 ? -3.514 3.263 -6.250 1.00 0.00 541 LYS A O 11
ATOM 8865 N N . SER A 1 27 ? -4.505 1.332 -5.637 1.00 0.00 542 SER A N 11
ATOM 8866 C CA . SER A 1 27 ? -5.480 1.959 -4.754 1.00 0.00 542 SER A CA 11
ATOM 8867 C C . SER A 1 27 ? -4.807 2.857 -3.708 1.00 0.00 542 SER A C 11
ATOM 8868 O O . SER A 1 27 ? -5.222 3.986 -3.467 1.00 0.00 542 SER A O 11
ATOM 8876 N N . LEU A 1 28 ? -3.763 2.332 -3.083 1.00 0.00 543 LEU A N 11
ATOM 8877 C CA . LEU A 1 28 ? -2.984 3.030 -2.069 1.00 0.00 543 LEU A CA 11
ATOM 8878 C C . LEU A 1 28 ? -2.337 4.254 -2.715 1.00 0.00 543 LEU A C 11
ATOM 8879 O O . LEU A 1 28 ? -2.384 5.347 -2.159 1.00 0.00 543 LEU A O 11
ATOM 8895 N N . SER A 1 29 ? -1.751 4.073 -3.903 1.00 0.00 544 SER A N 11
ATOM 8896 C CA . SER A 1 29 ? -1.129 5.169 -4.631 1.00 0.00 544 SER A CA 11
ATOM 8897 C C . SER A 1 29 ? -2.146 6.288 -4.900 1.00 0.00 544 SER A C 11
ATOM 8898 O O . SER A 1 29 ? -1.765 7.449 -5.022 1.00 0.00 544 SER A O 11
ATOM 8906 N N . LYS A 1 30 ? -3.426 5.927 -5.013 1.00 0.00 545 LYS A N 11
ATOM 8907 C CA . LYS A 1 30 ? -4.485 6.899 -5.262 1.00 0.00 545 LYS A CA 11
ATOM 8908 C C . LYS A 1 30 ? -4.748 7.875 -4.084 1.00 0.00 545 LYS A C 11
ATOM 8909 O O . LYS A 1 30 ? -5.731 8.612 -4.132 1.00 0.00 545 LYS A O 11
ATOM 8928 N N . CYS A 1 31 ? -3.882 7.922 -3.052 1.00 0.00 546 CYS A N 11
ATOM 8929 C CA . CYS A 1 31 ? -3.961 8.795 -1.905 1.00 0.00 546 CYS A CA 11
ATOM 8930 C C . CYS A 1 31 ? -4.043 10.293 -2.257 1.00 0.00 546 CYS A C 11
ATOM 8931 O O . CYS A 1 31 ? -3.899 10.673 -3.418 1.00 0.00 546 CYS A O 11
ATOM 8939 N N . LYS A 1 32 ? -4.257 11.150 -1.241 1.00 0.00 547 LYS A N 11
ATOM 8940 C CA . LYS A 1 32 ? -4.368 12.598 -1.421 1.00 0.00 547 LYS A CA 11
ATOM 8941 C C . LYS A 1 32 ? -4.254 13.319 -0.069 1.00 0.00 547 LYS A C 11
ATOM 8942 O O . LYS A 1 32 ? -3.340 14.116 0.123 1.00 0.00 547 LYS A O 11
ATOM 8961 N N . THR A 1 33 ? -5.196 13.054 0.846 1.00 0.00 548 THR A N 11
ATOM 8962 C CA . THR A 1 33 ? -5.227 13.693 2.165 1.00 0.00 548 THR A CA 11
ATOM 8963 C C . THR A 1 33 ? -4.950 12.643 3.248 1.00 0.00 548 THR A C 11
ATOM 8964 O O . THR A 1 33 ? -3.859 12.080 3.278 1.00 0.00 548 THR A O 11
ATOM 8975 N N . ASP A 1 34 ? -5.923 12.385 4.132 1.00 0.00 549 ASP A N 11
ATOM 8976 C CA . ASP A 1 34 ? -5.772 11.424 5.229 1.00 0.00 549 ASP A CA 11
ATOM 8977 C C . ASP A 1 34 ? -6.987 10.505 5.292 1.00 0.00 549 ASP A C 11
ATOM 8978 O O . ASP A 1 34 ? -6.839 9.297 5.161 1.00 0.00 549 ASP A O 11
ATOM 8987 N N . GLN A 1 35 ? -8.186 11.079 5.458 1.00 0.00 550 GLN A N 11
ATOM 8988 C CA . GLN A 1 35 ? -9.425 10.305 5.536 1.00 0.00 550 GLN A CA 11
ATOM 8989 C C . GLN A 1 35 ? -9.561 9.294 4.391 1.00 0.00 550 GLN A C 11
ATOM 8990 O O . GLN A 1 35 ? -10.043 8.179 4.588 1.00 0.00 550 GLN A O 11
ATOM 9004 N N . GLU A 1 36 ? -9.124 9.675 3.188 1.00 0.00 551 GLU A N 11
ATOM 9005 C CA . GLU A 1 36 ? -9.195 8.817 2.030 1.00 0.00 551 GLU A CA 11
ATOM 9006 C C . GLU A 1 36 ? -8.193 7.680 2.199 1.00 0.00 551 GLU A C 11
ATOM 9007 O O . GLU A 1 36 ? -8.549 6.508 2.134 1.00 0.00 551 GLU A O 11
ATOM 9019 N N . VAL A 1 37 ? -6.919 8.034 2.411 1.00 0.00 552 VAL A N 11
ATOM 9020 C CA . VAL A 1 37 ? -5.817 7.101 2.530 1.00 0.00 552 VAL A CA 11
ATOM 9021 C C . VAL A 1 37 ? -6.100 6.088 3.654 1.00 0.00 552 VAL A C 11
ATOM 9022 O O . VAL A 1 37 ? -5.890 4.893 3.473 1.00 0.00 552 VAL A O 11
ATOM 9035 N N . LYS A 1 38 ? -6.619 6.531 4.808 1.00 0.00 553 LYS A N 11
ATOM 9036 C CA . LYS A 1 38 ? -6.912 5.611 5.898 1.00 0.00 553 LYS A CA 11
ATOM 9037 C C . LYS A 1 38 ? -8.031 4.651 5.488 1.00 0.00 553 LYS A C 11
ATOM 9038 O O . LYS A 1 38 ? -7.984 3.488 5.862 1.00 0.00 553 LYS A O 11
ATOM 9057 N N . ALA A 1 39 ? -9.014 5.094 4.693 1.00 0.00 554 ALA A N 11
ATOM 9058 C CA . ALA A 1 39 ? -10.066 4.190 4.235 1.00 0.00 554 ALA A CA 11
ATOM 9059 C C . ALA A 1 39 ? -9.441 3.017 3.456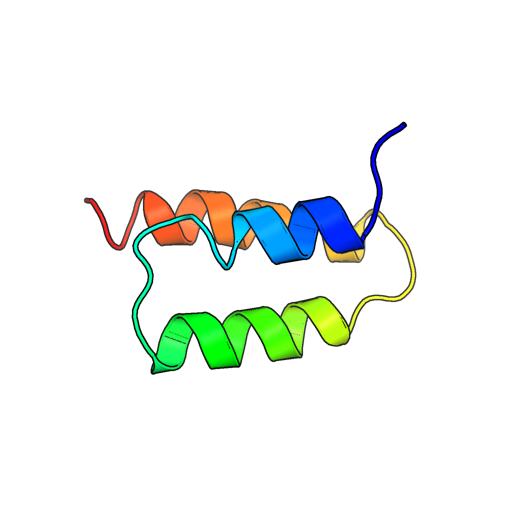 1.00 0.00 554 ALA A C 11
ATOM 9060 O O . ALA A 1 39 ? -9.791 1.857 3.669 1.00 0.00 554 ALA A O 11
ATOM 9067 N N . VAL A 1 40 ? -8.503 3.322 2.553 1.00 0.00 555 VAL A N 11
ATOM 9068 C CA . VAL A 1 40 ? -7.840 2.259 1.801 1.00 0.00 555 VAL A CA 11
ATOM 9069 C C . VAL A 1 40 ? -6.935 1.465 2.757 1.00 0.00 555 VAL A C 11
ATOM 9070 O O . VAL A 1 40 ? -6.806 0.256 2.613 1.00 0.00 555 VAL A O 11
ATOM 9083 N N . MET A 1 41 ? -6.327 2.121 3.749 1.00 0.00 556 MET A N 11
ATOM 9084 C CA . MET A 1 41 ? -5.503 1.436 4.729 1.00 0.00 556 MET A CA 11
ATOM 9085 C C . MET A 1 41 ? -6.358 0.366 5.446 1.00 0.00 556 MET A C 11
ATOM 9086 O O . MET A 1 41 ? -5.927 -0.766 5.642 1.00 0.00 556 MET A O 11
ATOM 9100 N N . GLU A 1 42 ? -7.590 0.735 5.799 1.00 0.00 557 GLU A N 11
ATOM 9101 C CA . GLU A 1 42 ? -8.511 -0.196 6.436 1.00 0.00 557 GLU A CA 11
ATOM 9102 C C . GLU A 1 42 ? -8.758 -1.380 5.488 1.00 0.00 557 GLU A C 11
ATOM 9103 O O . GLU A 1 42 ? -8.911 -2.511 5.942 1.00 0.00 557 GLU A O 11
ATOM 9115 N N . LEU A 1 43 ? -8.791 -1.118 4.175 1.00 0.00 558 LEU A N 11
ATOM 9116 C CA . LEU A 1 43 ? -8.996 -2.167 3.189 1.00 0.00 558 LEU A CA 11
ATOM 9117 C C . LEU A 1 43 ? -7.896 -3.228 3.322 1.00 0.00 558 LEU A C 11
ATOM 9118 O O . LEU A 1 43 ? -8.243 -4.376 3.566 1.00 0.00 558 LEU A O 11
ATOM 9134 N N . VAL A 1 44 ? -6.595 -2.897 3.193 1.00 0.00 559 VAL A N 11
ATOM 9135 C CA . VAL A 1 44 ? -5.528 -3.899 3.340 1.00 0.00 559 VAL A CA 11
ATOM 9136 C C . VAL A 1 44 ? -5.680 -4.696 4.639 1.00 0.00 559 VAL A C 11
ATOM 9137 O O . VAL A 1 44 ? -5.471 -5.902 4.619 1.00 0.00 559 VAL A O 11
ATOM 9150 N N . GLU A 1 45 ? -6.066 -4.055 5.749 1.00 0.00 560 GLU A N 11
ATOM 9151 C CA . GLU A 1 45 ? -6.247 -4.765 7.012 1.00 0.00 560 GLU A CA 11
ATOM 9152 C C . GLU A 1 45 ? -7.283 -5.886 6.849 1.00 0.00 560 GLU A C 11
ATOM 9153 O O . GLU A 1 45 ? -7.020 -7.038 7.184 1.00 0.00 560 GLU A O 11
ATOM 9165 N N . GLU A 1 46 ? -8.459 -5.559 6.310 1.00 0.00 561 GLU A N 11
ATOM 9166 C CA . GLU A 1 46 ? -9.500 -6.553 6.112 1.00 0.00 561 GLU A CA 11
ATOM 9167 C C . GLU A 1 46 ? -9.082 -7.581 5.058 1.00 0.00 561 GLU A C 11
ATOM 9168 O O . GLU A 1 46 ? -9.357 -8.771 5.207 1.00 0.00 561 GLU A O 11
ATOM 9180 N N . ASP A 1 47 ? -8.386 -7.119 4.013 1.00 0.00 562 ASP A N 11
ATOM 9181 C CA . ASP A 1 47 ? -7.918 -7.971 2.931 1.00 0.00 562 ASP A CA 11
ATOM 9182 C C . ASP A 1 47 ? -7.114 -9.133 3.495 1.00 0.00 562 ASP A C 11
ATOM 9183 O O . ASP A 1 47 ? -7.298 -10.265 3.066 1.00 0.00 562 ASP A O 11
ATOM 9192 N N . ILE A 1 48 ? -6.262 -8.900 4.499 1.00 0.00 563 ILE A N 11
ATOM 9193 C CA . ILE A 1 48 ? -5.501 -9.994 5.073 1.00 0.00 563 ILE A CA 11
ATOM 9194 C C . ILE A 1 48 ? -6.368 -10.862 5.938 1.00 0.00 563 ILE A C 11
ATOM 9195 O O . ILE A 1 48 ? -6.204 -12.077 5.963 1.00 0.00 563 ILE A O 11
ATOM 9211 N N . GLU A 1 49 ? -7.257 -10.247 6.713 1.00 0.00 564 GLU A N 11
ATOM 9212 C CA . GLU A 1 49 ? -8.144 -11.001 7.582 1.00 0.00 564 GLU A CA 11
ATOM 9213 C C . GLU A 1 49 ? -9.055 -11.921 6.754 1.00 0.00 564 GLU A C 11
ATOM 9214 O O . GLU A 1 49 ? -9.677 -12.816 7.319 1.00 0.00 564 GLU A O 11
ATOM 9226 N N . SER A 1 50 ? -9.124 -11.709 5.431 1.00 0.00 565 SER A N 11
ATOM 9227 C CA . SER A 1 50 ? -9.940 -12.528 4.538 1.00 0.00 565 SER A CA 11
ATOM 9228 C C . SER A 1 50 ? -9.035 -13.480 3.753 1.00 0.00 565 SER A C 11
ATOM 9229 O O . SER A 1 50 ? -9.354 -14.657 3.616 1.00 0.00 565 SER A O 11
ATOM 9237 N N . LEU A 1 51 ? -7.903 -12.981 3.248 1.00 0.00 566 LEU A N 11
ATOM 9238 C CA . LEU A 1 51 ? -6.933 -13.797 2.526 1.00 0.00 566 LEU A CA 11
ATOM 9239 C C . LEU A 1 51 ? -6.387 -14.882 3.462 1.00 0.00 566 LEU A C 11
ATOM 9240 O O . LEU A 1 51 ? -6.110 -15.999 3.034 1.00 0.00 566 LEU A O 11
ATOM 9256 N N . THR A 1 52 ? -6.199 -14.525 4.736 1.00 0.00 567 THR A N 11
ATOM 9257 C CA . THR A 1 52 ? -5.690 -15.415 5.766 1.00 0.00 567 THR A CA 11
ATOM 9258 C C . THR A 1 52 ? -4.344 -16.029 5.359 1.00 0.00 567 THR A C 11
ATOM 9259 O O . THR A 1 52 ? -4.234 -17.243 5.197 1.00 0.00 567 THR A O 11
ATOM 9270 N N . ASN A 1 53 ? -3.327 -15.164 5.221 1.00 0.00 568 ASN A N 11
ATOM 9271 C CA . ASN A 1 53 ? -1.964 -15.539 4.850 1.00 0.00 568 ASN A CA 11
ATOM 9272 C C . ASN A 1 53 ? -1.910 -16.068 3.414 1.00 0.00 568 ASN A C 11
ATOM 9273 O O . ASN A 1 53 ? -2.101 -17.290 3.233 1.00 0.00 568 ASN A O 11
ATOM 9285 N N . LYS A 1 1 ? 13.907 7.170 10.853 1.00 0.00 516 LYS A N 12
ATOM 9286 C CA . LYS A 1 1 ? 12.653 7.899 10.924 1.00 0.00 516 LYS A CA 12
ATOM 9287 C C . LYS A 1 1 ? 11.655 7.222 9.974 1.00 0.00 516 LYS A C 12
ATOM 9288 O O . LYS A 1 1 ? 12.080 6.640 8.977 1.00 0.00 516 LYS A O 12
ATOM 9307 N N . PRO A 1 2 ? 10.348 7.249 10.278 1.00 0.00 517 PRO A N 12
ATOM 9308 C CA . PRO A 1 2 ? 9.318 6.631 9.467 1.00 0.00 517 PRO A CA 12
ATOM 9309 C C . PRO A 1 2 ? 9.045 7.463 8.213 1.00 0.00 517 PRO A C 12
ATOM 9310 O O . PRO A 1 2 ? 9.214 8.682 8.227 1.00 0.00 517 PRO A O 12
ATOM 9321 N N . THR A 1 3 ? 8.600 6.811 7.134 1.00 0.00 518 THR A N 12
ATOM 9322 C CA . THR A 1 3 ? 8.264 7.497 5.901 1.00 0.00 518 THR A CA 12
ATOM 9323 C C . THR A 1 3 ? 7.225 6.664 5.145 1.00 0.00 518 THR A C 12
ATOM 9324 O O . THR A 1 3 ? 6.896 5.553 5.556 1.00 0.00 518 THR A O 12
ATOM 9335 N N . MET A 1 4 ? 6.735 7.169 4.010 1.00 0.00 519 MET A N 12
ATOM 9336 C CA . MET A 1 4 ? 5.774 6.445 3.187 1.00 0.00 519 MET A CA 12
ATOM 9337 C C . MET A 1 4 ? 6.390 5.125 2.697 1.00 0.00 519 MET A C 12
ATOM 9338 O O . MET A 1 4 ? 5.679 4.180 2.359 1.00 0.00 519 MET A O 12
ATOM 9352 N N . HIS A 1 5 ? 7.727 5.054 2.634 1.00 0.00 520 HIS A N 12
ATOM 9353 C CA . HIS A 1 5 ? 8.418 3.858 2.197 1.00 0.00 520 HIS A CA 12
ATOM 9354 C C . HIS A 1 5 ? 8.207 2.716 3.190 1.00 0.00 520 HIS A C 12
ATOM 9355 O O . HIS A 1 5 ? 8.354 1.559 2.818 1.00 0.00 520 HIS A O 12
ATOM 9370 N N . SER A 1 6 ? 7.918 3.037 4.458 1.00 0.00 521 SER A N 12
ATOM 9371 C CA . SER A 1 6 ? 7.702 2.037 5.487 1.00 0.00 521 SER A CA 12
ATOM 9372 C C . SER A 1 6 ? 6.460 1.216 5.131 1.00 0.00 521 SER A C 12
ATOM 9373 O O . SER A 1 6 ? 6.442 -0.006 5.228 1.00 0.00 521 SER A O 12
ATOM 9381 N N . LEU A 1 7 ? 5.408 1.928 4.711 1.00 0.00 522 LEU A N 12
ATOM 9382 C CA . LEU A 1 7 ? 4.147 1.321 4.325 1.00 0.00 522 LEU A CA 12
ATOM 9383 C C . LEU A 1 7 ? 4.386 0.404 3.127 1.00 0.00 522 LEU A C 12
ATOM 9384 O O . LEU A 1 7 ? 3.963 -0.748 3.110 1.00 0.00 522 LEU A O 12
ATOM 9400 N N . ARG A 1 8 ? 5.107 0.924 2.129 1.00 0.00 523 ARG A N 12
ATOM 9401 C CA . ARG A 1 8 ? 5.462 0.133 0.967 1.00 0.00 523 ARG A CA 12
ATOM 9402 C C . ARG A 1 8 ? 6.264 -1.089 1.424 1.00 0.00 523 ARG A C 12
ATOM 9403 O O . ARG A 1 8 ? 6.019 -2.180 0.930 1.00 0.00 523 ARG A O 12
ATOM 9424 N N . LEU A 1 9 ? 7.181 -0.924 2.385 1.00 0.00 524 LEU A N 12
ATOM 9425 C CA . LEU A 1 9 ? 7.968 -2.039 2.894 1.00 0.00 524 LEU A CA 12
ATOM 9426 C C . LEU A 1 9 ? 7.049 -3.099 3.485 1.00 0.00 524 LEU A C 12
ATOM 9427 O O . LEU A 1 9 ? 7.214 -4.283 3.211 1.00 0.00 524 LEU A O 12
ATOM 9443 N N . VAL A 1 10 ? 6.074 -2.667 4.277 1.00 0.00 525 VAL A N 12
ATOM 9444 C CA . VAL A 1 10 ? 5.101 -3.580 4.879 1.00 0.00 525 VAL A CA 12
ATOM 9445 C C . VAL A 1 10 ? 4.399 -4.358 3.763 1.00 0.00 525 VAL A C 12
ATOM 9446 O O . VAL A 1 10 ? 4.308 -5.583 3.822 1.00 0.00 525 VAL A O 12
ATOM 9459 N N . ILE A 1 11 ? 3.900 -3.637 2.755 1.00 0.00 526 ILE A N 12
ATOM 9460 C CA . ILE A 1 11 ? 3.194 -4.267 1.652 1.00 0.00 526 ILE A CA 12
ATOM 9461 C C . ILE A 1 11 ? 4.119 -5.272 0.954 1.00 0.00 526 ILE A C 12
ATOM 9462 O O . ILE A 1 11 ? 3.715 -6.403 0.711 1.00 0.00 526 ILE A O 12
ATOM 9478 N N . GLU A 1 12 ? 5.360 -4.874 0.658 1.00 0.00 527 GLU A N 12
ATOM 9479 C CA . GLU A 1 12 ? 6.349 -5.733 0.018 1.00 0.00 527 GLU A CA 12
ATOM 9480 C C . GLU A 1 12 ? 6.677 -6.950 0.892 1.00 0.00 527 GLU A C 12
ATOM 9481 O O . GLU A 1 12 ? 6.931 -8.032 0.371 1.00 0.00 527 GLU A O 12
ATOM 9493 N N . SER A 1 13 ? 6.684 -6.775 2.217 1.00 0.00 528 SER A N 12
ATOM 9494 C CA . SER A 1 13 ? 6.975 -7.860 3.141 1.00 0.00 528 SER A CA 12
ATOM 9495 C C . SER A 1 13 ? 5.824 -8.862 3.134 1.00 0.00 528 SER A C 12
ATOM 9496 O O . SER A 1 13 ? 6.052 -10.069 3.101 1.00 0.00 528 SER A O 12
ATOM 9504 N N . SER A 1 14 ? 4.581 -8.383 3.170 1.00 0.00 529 SER A N 12
ATOM 9505 C CA . SER A 1 14 ? 3.427 -9.262 3.150 1.00 0.00 529 SER A CA 12
ATOM 9506 C C . SER A 1 14 ? 3.355 -9.992 1.790 1.00 0.00 529 SER A C 12
ATOM 9507 O O . SER A 1 14 ? 3.414 -9.340 0.750 1.00 0.00 529 SER A O 12
ATOM 9515 N N . PRO A 1 15 ? 3.202 -11.327 1.760 1.00 0.00 530 PRO A N 12
ATOM 9516 C CA . PRO A 1 15 ? 3.160 -12.114 0.542 1.00 0.00 530 PRO A CA 12
ATOM 9517 C C . PRO A 1 15 ? 1.820 -11.968 -0.188 1.00 0.00 530 PRO A C 12
ATOM 9518 O O . PRO A 1 15 ? 1.068 -12.933 -0.316 1.00 0.00 530 PRO A O 12
ATOM 9529 N N . LEU A 1 16 ? 1.509 -10.767 -0.679 1.00 0.00 531 LEU A N 12
ATOM 9530 C CA . LEU A 1 16 ? 0.273 -10.563 -1.420 1.00 0.00 531 LEU A CA 12
ATOM 9531 C C . LEU A 1 16 ? 0.375 -11.338 -2.751 1.00 0.00 531 LEU A C 12
ATOM 9532 O O . LEU A 1 16 ? 1.272 -12.161 -2.933 1.00 0.00 531 LEU A O 12
ATOM 9548 N N . SER A 1 17 ? -0.560 -11.104 -3.681 1.00 0.00 532 SER A N 12
ATOM 9549 C CA . SER A 1 17 ? -0.597 -11.777 -4.975 1.00 0.00 532 SER A CA 12
ATOM 9550 C C . SER A 1 17 ? 0.039 -10.878 -6.047 1.00 0.00 532 SER A C 12
ATOM 9551 O O . SER A 1 17 ? 0.956 -10.113 -5.759 1.00 0.00 532 SER A O 12
ATOM 9559 N N . ARG A 1 18 ? -0.286 -11.216 -7.293 1.00 0.00 533 ARG A N 12
ATOM 9560 C CA . ARG A 1 18 ? 0.208 -10.457 -8.435 1.00 0.00 533 ARG A CA 12
ATOM 9561 C C . ARG A 1 18 ? -0.802 -9.339 -8.736 1.00 0.00 533 ARG A C 12
ATOM 9562 O O . ARG A 1 18 ? -0.515 -8.148 -8.655 1.00 0.00 533 ARG A O 12
ATOM 9583 N N . ALA A 1 19 ? -2.032 -9.801 -8.970 1.00 0.00 534 ALA A N 12
ATOM 9584 C CA . ALA A 1 19 ? -3.160 -8.942 -9.300 1.00 0.00 534 ALA A CA 12
ATOM 9585 C C . ALA A 1 19 ? -3.653 -8.128 -8.110 1.00 0.00 534 ALA A C 12
ATOM 9586 O O . ALA A 1 19 ? -3.841 -6.922 -8.223 1.00 0.00 534 ALA A O 12
ATOM 9593 N N . GLU A 1 20 ? -3.865 -8.790 -6.969 1.00 0.00 535 GLU A N 12
ATOM 9594 C CA . GLU A 1 20 ? -4.359 -8.124 -5.774 1.00 0.00 535 GLU A CA 12
ATOM 9595 C C . GLU A 1 20 ? -3.370 -7.067 -5.304 1.00 0.00 535 GLU A C 12
ATOM 9596 O O . GLU A 1 20 ? -3.772 -5.962 -4.956 1.00 0.00 535 GLU A O 12
ATOM 9608 N N . LYS A 1 21 ? -2.079 -7.419 -5.285 1.00 0.00 536 LYS A N 12
ATOM 9609 C CA . LYS A 1 21 ? -1.029 -6.511 -4.867 1.00 0.00 536 LYS A CA 12
ATOM 9610 C C . LYS A 1 21 ? -1.043 -5.308 -5.798 1.00 0.00 536 LYS A C 12
ATOM 9611 O O . LYS A 1 21 ? -1.069 -4.178 -5.329 1.00 0.00 536 LYS A O 12
ATOM 9630 N N . ALA A 1 22 ? -1.034 -5.563 -7.111 1.00 0.00 537 ALA A N 12
ATOM 9631 C CA . ALA A 1 22 ? -1.044 -4.493 -8.090 1.00 0.00 537 ALA A CA 12
ATOM 9632 C C . ALA A 1 22 ? -2.252 -3.578 -7.874 1.00 0.00 537 ALA A C 12
ATOM 9633 O O . ALA A 1 22 ? -2.090 -2.376 -7.693 1.00 0.00 537 ALA A O 12
ATOM 9640 N N . ALA A 1 23 ? -3.455 -4.158 -7.889 1.00 0.00 538 ALA A N 12
ATOM 9641 C CA . ALA A 1 23 ? -4.684 -3.401 -7.715 1.00 0.00 538 ALA A CA 12
ATOM 9642 C C . ALA A 1 23 ? -4.651 -2.569 -6.431 1.00 0.00 538 ALA A C 12
ATOM 9643 O O . ALA A 1 23 ? -4.812 -1.352 -6.476 1.00 0.00 538 ALA A O 12
ATOM 9650 N N . TYR A 1 24 ? -4.428 -3.232 -5.294 1.00 0.00 539 TYR A N 12
ATOM 9651 C CA . TYR A 1 24 ? -4.375 -2.565 -4.007 1.00 0.00 539 TYR A CA 12
ATOM 9652 C C . TYR A 1 24 ? -3.358 -1.423 -4.025 1.00 0.00 539 TYR A C 12
ATOM 9653 O O . TYR A 1 24 ? -3.693 -0.295 -3.687 1.00 0.00 539 TYR A O 12
ATOM 9671 N N . VAL A 1 25 ? -2.118 -1.732 -4.395 1.00 0.00 540 VAL A N 12
ATOM 9672 C CA . VAL A 1 25 ? -1.070 -0.754 -4.435 1.00 0.00 540 VAL A CA 12
ATOM 9673 C C . VAL A 1 25 ? -1.464 0.422 -5.343 1.00 0.00 540 VAL A C 12
ATOM 9674 O O . VAL A 1 25 ? -1.222 1.568 -4.983 1.00 0.00 540 VAL A O 12
ATOM 9687 N N . LYS A 1 26 ? -2.095 0.164 -6.491 1.00 0.00 541 LYS A N 12
ATOM 9688 C CA . LYS A 1 26 ? -2.520 1.253 -7.365 1.00 0.00 541 LYS A CA 12
ATOM 9689 C C . LYS A 1 26 ? -3.525 2.129 -6.604 1.00 0.00 541 LYS A C 12
ATOM 9690 O O . LYS A 1 26 ? -3.388 3.351 -6.566 1.00 0.00 541 LYS A O 12
ATOM 9709 N N . SER A 1 27 ? -4.515 1.490 -5.972 1.00 0.00 542 SER A N 12
ATOM 9710 C CA . SER A 1 27 ? -5.517 2.205 -5.195 1.00 0.00 542 SER A CA 12
ATOM 9711 C C . SER A 1 27 ? -4.873 3.041 -4.088 1.00 0.00 542 SER A C 12
ATOM 9712 O O . SER A 1 27 ? -5.281 4.168 -3.826 1.00 0.00 542 SER A O 12
ATOM 9720 N N . LEU A 1 28 ? -3.876 2.461 -3.434 1.00 0.00 543 LEU A N 12
ATOM 9721 C CA . LEU A 1 28 ? -3.131 3.104 -2.358 1.00 0.00 543 LEU A CA 12
ATOM 9722 C C . LEU A 1 28 ? -2.420 4.340 -2.917 1.00 0.00 543 LEU A C 12
ATOM 9723 O O . LEU A 1 28 ? -2.503 5.422 -2.340 1.00 0.00 543 LEU A O 12
ATOM 9739 N N . SER A 1 29 ? -1.749 4.181 -4.060 1.00 0.00 544 SER A N 12
ATOM 9740 C CA . SER A 1 29 ? -1.051 5.284 -4.708 1.00 0.00 544 SER A CA 12
ATOM 9741 C C . SER A 1 29 ? -2.031 6.410 -5.066 1.00 0.00 544 SER A C 12
ATOM 9742 O O . SER A 1 29 ? -1.644 7.574 -5.111 1.00 0.00 544 SER A O 12
ATOM 9750 N N . LYS A 1 30 ? -3.297 6.062 -5.314 1.00 0.00 545 LYS A N 12
ATOM 9751 C CA . LYS A 1 30 ? -4.326 7.041 -5.654 1.00 0.00 545 LYS A CA 12
ATOM 9752 C C . LYS A 1 30 ? -4.691 8.024 -4.507 1.00 0.00 545 LYS A C 12
ATOM 9753 O O . LYS A 1 30 ? -5.698 8.722 -4.624 1.00 0.00 545 LYS A O 12
ATOM 9772 N N . CYS A 1 31 ? -3.883 8.107 -3.433 1.00 0.00 546 CYS A N 12
ATOM 9773 C CA . CYS A 1 31 ? -4.072 9.008 -2.297 1.00 0.00 546 CYS A CA 12
ATOM 9774 C C . CYS A 1 31 ? -4.357 10.476 -2.655 1.00 0.00 546 CYS A C 12
ATOM 9775 O O . CYS A 1 31 ? -4.123 10.914 -3.781 1.00 0.00 546 CYS A O 12
ATOM 9783 N N . LYS A 1 32 ? -4.832 11.233 -1.653 1.00 0.00 547 LYS A N 12
ATOM 9784 C CA . LYS A 1 32 ? -5.164 12.653 -1.756 1.00 0.00 547 LYS A CA 12
ATOM 9785 C C . LYS A 1 32 ? -4.974 13.269 -0.366 1.00 0.00 547 LYS A C 12
ATOM 9786 O O . LYS A 1 32 ? -4.059 14.061 -0.157 1.00 0.00 547 LYS A O 12
ATOM 9805 N N . THR A 1 33 ? -5.848 12.902 0.577 1.00 0.00 548 THR A N 12
ATOM 9806 C CA . THR A 1 33 ? -5.818 13.383 1.953 1.00 0.00 548 THR A CA 12
ATOM 9807 C C . THR A 1 33 ? -5.728 12.165 2.881 1.00 0.00 548 THR A C 12
ATOM 9808 O O . THR A 1 33 ? -6.264 11.105 2.572 1.00 0.00 548 THR A O 12
ATOM 9819 N N . ASP A 1 34 ? -5.038 12.334 4.016 1.00 0.00 549 ASP A N 12
ATOM 9820 C CA . ASP A 1 34 ? -4.818 11.284 5.012 1.00 0.00 549 ASP A CA 12
ATOM 9821 C C . ASP A 1 34 ? -6.053 10.427 5.306 1.00 0.00 549 ASP A C 12
ATOM 9822 O O . ASP A 1 34 ? -5.955 9.204 5.317 1.00 0.00 549 ASP A O 12
ATOM 9831 N N . GLN A 1 35 ? -7.205 11.065 5.539 1.00 0.00 550 GLN A N 12
ATOM 9832 C CA . GLN A 1 35 ? -8.456 10.376 5.837 1.00 0.00 550 GLN A CA 12
ATOM 9833 C C . GLN A 1 35 ? -8.787 9.342 4.756 1.00 0.00 550 GLN A C 12
ATOM 9834 O O . GLN A 1 35 ? -9.330 8.281 5.056 1.00 0.00 550 GLN A O 12
ATOM 9848 N N . GLU A 1 36 ? -8.464 9.654 3.498 1.00 0.00 551 GLU A N 12
ATOM 9849 C CA . GLU A 1 36 ? -8.736 8.767 2.390 1.00 0.00 551 GLU A CA 12
ATOM 9850 C C . GLU A 1 36 ? -7.815 7.554 2.463 1.00 0.00 551 GLU A C 12
ATOM 9851 O O . GLU A 1 36 ? -8.270 6.416 2.434 1.00 0.00 551 GLU A O 12
ATOM 9863 N N . VAL A 1 37 ? -6.503 7.799 2.546 1.00 0.00 552 VAL A N 12
ATOM 9864 C CA . VAL A 1 37 ? -5.494 6.754 2.528 1.00 0.00 552 VAL A CA 12
ATOM 9865 C C . VAL A 1 37 ? -5.691 5.854 3.763 1.00 0.00 552 VAL A C 12
ATOM 9866 O O . VAL A 1 37 ? -5.502 4.646 3.695 1.00 0.00 552 VAL A O 12
ATOM 9879 N N . LYS A 1 38 ? -6.143 6.421 4.889 1.00 0.00 553 LYS A N 12
ATOM 9880 C CA . LYS A 1 38 ? -6.426 5.732 6.117 1.00 0.00 553 LYS A CA 12
ATOM 9881 C C . LYS A 1 38 ? -7.532 4.699 5.876 1.00 0.00 553 LYS A C 12
ATOM 9882 O O . LYS A 1 38 ? -7.401 3.541 6.260 1.00 0.00 553 LYS A O 12
ATOM 9901 N N . ALA A 1 39 ? -8.606 5.117 5.203 1.00 0.00 554 ALA A N 12
ATOM 9902 C CA . ALA A 1 39 ? -9.695 4.207 4.867 1.00 0.00 554 ALA A CA 12
ATOM 9903 C C . ALA A 1 39 ? -9.132 3.022 4.060 1.00 0.00 554 ALA A C 12
ATOM 9904 O O . ALA A 1 39 ? -9.558 1.881 4.223 1.00 0.00 554 ALA A O 12
ATOM 9911 N N . VAL A 1 40 ? -8.153 3.312 3.201 1.00 0.00 555 VAL A N 12
ATOM 9912 C CA . VAL A 1 40 ? -7.512 2.280 2.399 1.00 0.00 555 VAL A CA 12
ATOM 9913 C C . VAL A 1 40 ? -6.696 1.344 3.313 1.00 0.00 555 VAL A C 12
ATOM 9914 O O . VAL A 1 40 ? -6.641 0.144 3.064 1.00 0.00 555 VAL A O 12
ATOM 9927 N N . MET A 1 41 ? -6.056 1.871 4.365 1.00 0.00 556 MET A N 12
ATOM 9928 C CA . MET A 1 41 ? -5.301 1.026 5.294 1.00 0.00 556 MET A CA 12
ATOM 9929 C C . MET A 1 41 ? -6.272 0.052 5.977 1.00 0.00 556 MET A C 12
ATOM 9930 O O . MET A 1 41 ? -5.989 -1.140 6.108 1.00 0.00 556 MET A O 12
ATOM 9944 N N . GLU A 1 42 ? -7.433 0.562 6.400 1.00 0.00 557 GLU A N 12
ATOM 9945 C CA . GLU A 1 42 ? -8.442 -0.275 7.035 1.00 0.00 557 GLU A CA 12
ATOM 9946 C C . GLU A 1 42 ? -8.819 -1.411 6.074 1.00 0.00 557 GLU A C 12
ATOM 9947 O O . GLU A 1 42 ? -9.001 -2.552 6.494 1.00 0.00 557 GLU A O 12
ATOM 9959 N N . LEU A 1 43 ? -8.902 -1.098 4.777 1.00 0.00 558 LEU A N 12
ATOM 9960 C CA . LEU A 1 43 ? -9.220 -2.094 3.770 1.00 0.00 558 LEU A CA 12
ATOM 9961 C C . LEU A 1 43 ? -8.153 -3.198 3.756 1.00 0.00 558 LEU A C 12
ATOM 9962 O O . LEU A 1 43 ? -8.518 -4.360 3.609 1.00 0.00 558 LEU A O 12
ATOM 9978 N N . VAL A 1 44 ? -6.852 -2.881 3.915 1.00 0.00 559 VAL A N 12
ATOM 9979 C CA . VAL A 1 44 ? -5.793 -3.893 3.945 1.00 0.00 559 VAL A CA 12
ATOM 9980 C C . VAL A 1 44 ? -6.100 -4.899 5.045 1.00 0.00 559 VAL A C 12
ATOM 9981 O O . VAL A 1 44 ? -5.995 -6.097 4.807 1.00 0.00 559 VAL A O 12
ATOM 9994 N N . GLU A 1 45 ? -6.470 -4.415 6.239 1.00 0.00 560 GLU A N 12
ATOM 9995 C CA . GLU A 1 45 ? -6.770 -5.298 7.361 1.00 0.00 560 GLU A CA 12
ATOM 9996 C C . GLU A 1 45 ? -7.831 -6.327 6.954 1.00 0.00 560 GLU A C 12
ATOM 9997 O O . GLU A 1 45 ? -7.631 -7.531 7.102 1.00 0.00 560 GLU A O 12
ATOM 10009 N N . GLU A 1 46 ? -8.946 -5.851 6.402 1.00 0.00 561 GLU A N 12
ATOM 10010 C CA . GLU A 1 46 ? -10.020 -6.723 5.962 1.00 0.00 561 GLU A CA 12
ATOM 10011 C C . GLU A 1 46 ? -9.531 -7.679 4.870 1.00 0.00 561 GLU A C 12
ATOM 10012 O O . GLU A 1 46 ? -9.749 -8.894 4.923 1.00 0.00 561 GLU A O 12
ATOM 10024 N N . ASP A 1 47 ? -8.803 -7.132 3.892 1.00 0.00 562 ASP A N 12
ATOM 10025 C CA . ASP A 1 47 ? -8.304 -7.905 2.775 1.00 0.00 562 ASP A CA 12
ATOM 10026 C C . ASP A 1 47 ? -7.541 -9.116 3.286 1.00 0.00 562 ASP A C 12
ATOM 10027 O O . ASP A 1 47 ? -7.815 -10.221 2.827 1.00 0.00 562 ASP A O 12
ATOM 10036 N N . ILE A 1 48 ? -6.656 -8.969 4.283 1.00 0.00 563 ILE A N 12
ATOM 10037 C CA . ILE A 1 48 ? -5.945 -10.134 4.785 1.00 0.00 563 ILE A CA 12
ATOM 10038 C C . ILE A 1 48 ? -6.864 -11.079 5.505 1.00 0.00 563 ILE A C 12
ATOM 10039 O O . ILE A 1 48 ? -6.705 -12.292 5.398 1.00 0.00 563 ILE A O 12
ATOM 10055 N N . GLU A 1 49 ? -7.815 -10.542 6.263 1.00 0.00 564 GLU A N 12
ATOM 10056 C CA . GLU A 1 49 ? -8.801 -11.371 6.938 1.00 0.00 564 GLU A CA 12
ATOM 10057 C C . GLU A 1 49 ? -9.682 -12.091 5.903 1.00 0.00 564 GLU A C 12
ATOM 10058 O O . GLU A 1 49 ? -10.528 -12.892 6.288 1.00 0.00 564 GLU A O 12
ATOM 10070 N N . SER A 1 50 ? -9.467 -11.819 4.605 1.00 0.00 565 SER A N 12
ATOM 10071 C CA . SER A 1 50 ? -10.186 -12.422 3.485 1.00 0.00 565 SER A CA 12
ATOM 10072 C C . SER A 1 50 ? -11.553 -11.795 3.536 1.00 0.00 565 SER A C 12
ATOM 10073 O O . SER A 1 50 ? -12.571 -12.481 3.458 1.00 0.00 565 SER A O 12
ATOM 10081 N N . LEU A 1 51 ? -11.522 -10.473 3.711 1.00 0.00 566 LEU A N 12
ATOM 10082 C CA . LEU A 1 51 ? -12.707 -9.660 3.878 1.00 0.00 566 LEU A CA 12
ATOM 10083 C C . LEU A 1 51 ? -13.511 -10.261 5.038 1.00 0.00 566 LEU A C 12
ATOM 10084 O O . LEU A 1 51 ? -14.739 -10.249 5.029 1.00 0.00 566 LEU A O 12
ATOM 10100 N N . THR A 1 52 ? -12.797 -10.788 6.044 1.00 0.00 567 THR A N 12
ATOM 10101 C CA . THR A 1 52 ? -13.391 -11.414 7.218 1.00 0.00 567 THR A CA 12
ATOM 10102 C C . THR A 1 52 ? -14.361 -12.540 6.842 1.00 0.00 567 THR A C 12
ATOM 10103 O O . THR A 1 52 ? -15.518 -12.524 7.261 1.00 0.00 567 THR A O 12
ATOM 10114 N N . ASN A 1 53 ? -13.866 -13.519 6.074 1.00 0.00 568 ASN A N 12
ATOM 10115 C CA . ASN A 1 53 ? -14.644 -14.681 5.651 1.00 0.00 568 ASN A CA 12
ATOM 10116 C C . ASN A 1 53 ? -13.726 -15.903 5.641 1.00 0.00 568 ASN A C 12
ATOM 10117 O O . ASN A 1 53 ? -13.950 -16.791 6.492 1.00 0.00 568 ASN A O 12
ATOM 10129 N N . LYS A 1 1 ? 12.998 6.930 10.761 1.00 0.00 516 LYS A N 13
ATOM 10130 C CA . LYS A 1 1 ? 12.725 7.737 9.586 1.00 0.00 516 LYS A CA 13
ATOM 10131 C C . LYS A 1 1 ? 11.542 7.131 8.813 1.00 0.00 516 LYS A C 13
ATOM 10132 O O . LYS A 1 1 ? 11.751 6.387 7.856 1.00 0.00 516 LYS A O 13
ATOM 10151 N N . PRO A 1 2 ? 10.296 7.404 9.229 1.00 0.00 517 PRO A N 13
ATOM 10152 C CA . PRO A 1 2 ? 9.111 6.887 8.580 1.00 0.00 517 PRO A CA 13
ATOM 10153 C C . PRO A 1 2 ? 8.933 7.553 7.216 1.00 0.00 517 PRO A C 13
ATOM 10154 O O . PRO A 1 2 ? 9.450 8.642 6.968 1.00 0.00 517 PRO A O 13
ATOM 10165 N N . THR A 1 3 ? 8.188 6.888 6.334 1.00 0.00 518 THR A N 13
ATOM 10166 C CA . THR A 1 3 ? 7.925 7.375 4.997 1.00 0.00 518 THR A CA 13
ATOM 10167 C C . THR A 1 3 ? 6.857 6.494 4.364 1.00 0.00 518 THR A C 13
ATOM 10168 O O . THR A 1 3 ? 6.513 5.444 4.899 1.00 0.00 518 THR A O 13
ATOM 10179 N N . MET A 1 4 ? 6.356 6.926 3.211 1.00 0.00 519 MET A N 13
ATOM 10180 C CA . MET A 1 4 ? 5.346 6.193 2.456 1.00 0.00 519 MET A CA 13
ATOM 10181 C C . MET A 1 4 ? 5.913 4.807 2.135 1.00 0.00 519 MET A C 13
ATOM 10182 O O . MET A 1 4 ? 5.250 3.785 2.297 1.00 0.00 519 MET A O 13
ATOM 10196 N N . HIS A 1 5 ? 7.178 4.789 1.714 1.00 0.00 520 HIS A N 13
ATOM 10197 C CA . HIS A 1 5 ? 7.898 3.584 1.349 1.00 0.00 520 HIS A CA 13
ATOM 10198 C C . HIS A 1 5 ? 7.861 2.474 2.409 1.00 0.00 520 HIS A C 13
ATOM 10199 O O . HIS A 1 5 ? 7.965 1.303 2.059 1.00 0.00 520 HIS A O 13
ATOM 10214 N N . SER A 1 6 ? 7.771 2.826 3.701 1.00 0.00 521 SER A N 13
ATOM 10215 C CA . SER A 1 6 ? 7.752 1.820 4.759 1.00 0.00 521 SER A CA 13
ATOM 10216 C C . SER A 1 6 ? 6.478 0.976 4.662 1.00 0.00 521 SER A C 13
ATOM 10217 O O . SER A 1 6 ? 6.493 -0.240 4.838 1.00 0.00 521 SER A O 13
ATOM 10225 N N . LEU A 1 7 ? 5.362 1.652 4.372 1.00 0.00 522 LEU A N 13
ATOM 10226 C CA . LEU A 1 7 ? 4.070 1.012 4.229 1.00 0.00 522 LEU A CA 13
ATOM 10227 C C . LEU A 1 7 ? 4.142 0.060 3.041 1.00 0.00 522 LEU A C 13
ATOM 10228 O O . LEU A 1 7 ? 3.722 -1.090 3.119 1.00 0.00 522 LEU A O 13
ATOM 10244 N N . ARG A 1 8 ? 4.719 0.548 1.938 1.00 0.00 523 ARG A N 13
ATOM 10245 C CA . ARG A 1 8 ? 4.897 -0.298 0.772 1.00 0.00 523 ARG A CA 13
ATOM 10246 C C . ARG A 1 8 ? 5.786 -1.479 1.167 1.00 0.00 523 ARG A C 13
ATOM 10247 O O . ARG A 1 8 ? 5.510 -2.591 0.744 1.00 0.00 523 ARG A O 13
ATOM 10268 N N . LEU A 1 9 ? 6.813 -1.266 2.001 1.00 0.00 524 LEU A N 13
ATOM 10269 C CA . LEU A 1 9 ? 7.671 -2.361 2.437 1.00 0.00 524 LEU A CA 13
ATOM 10270 C C . LEU A 1 9 ? 6.860 -3.401 3.207 1.00 0.00 524 LEU A C 13
ATOM 10271 O O . LEU A 1 9 ? 7.007 -4.593 2.973 1.00 0.00 524 LEU A O 13
ATOM 10287 N N . VAL A 1 10 ? 5.994 -2.944 4.104 1.00 0.00 525 VAL A N 13
ATOM 10288 C CA . VAL A 1 10 ? 5.130 -3.836 4.885 1.00 0.00 525 VAL A CA 13
ATOM 10289 C C . VAL A 1 10 ? 4.288 -4.695 3.939 1.00 0.00 525 VAL A C 13
ATOM 10290 O O . VAL A 1 10 ? 4.182 -5.912 4.102 1.00 0.00 525 VAL A O 13
ATOM 10303 N N . ILE A 1 11 ? 3.660 -4.048 2.959 1.00 0.00 526 ILE A N 13
ATOM 10304 C CA . ILE A 1 11 ? 2.803 -4.740 2.019 1.00 0.00 526 ILE A CA 13
ATOM 10305 C C . ILE A 1 11 ? 3.616 -5.707 1.157 1.00 0.00 526 ILE A C 13
ATOM 10306 O O . ILE A 1 11 ? 3.233 -6.863 1.030 1.00 0.00 526 ILE A O 13
ATOM 10322 N N . GLU A 1 12 ? 4.745 -5.265 0.598 1.00 0.00 527 GLU A N 13
ATOM 10323 C CA . GLU A 1 12 ? 5.617 -6.110 -0.207 1.00 0.00 527 GLU A CA 13
ATOM 10324 C C . GLU A 1 12 ? 6.158 -7.266 0.644 1.00 0.00 527 GLU A C 13
ATOM 10325 O O . GLU A 1 12 ? 6.367 -8.365 0.137 1.00 0.00 527 GLU A O 13
ATOM 10337 N N . SER A 1 13 ? 6.367 -7.015 1.940 1.00 0.00 528 SER A N 13
ATOM 10338 C CA . SER A 1 13 ? 6.846 -8.015 2.878 1.00 0.00 528 SER A CA 13
ATOM 10339 C C . SER A 1 13 ? 5.738 -9.043 3.102 1.00 0.00 528 SER A C 13
ATOM 10340 O O . SER A 1 13 ? 6.021 -10.226 3.273 1.00 0.00 528 SER A O 13
ATOM 10348 N N . SER A 1 14 ? 4.477 -8.609 3.123 1.00 0.00 529 SER A N 13
ATOM 10349 C CA . SER A 1 14 ? 3.355 -9.507 3.308 1.00 0.00 529 SER A CA 13
ATOM 10350 C C . SER A 1 14 ? 3.176 -10.328 2.016 1.00 0.00 529 SER A C 13
ATOM 10351 O O . SER A 1 14 ? 3.323 -9.786 0.921 1.00 0.00 529 SER A O 13
ATOM 10359 N N . PRO A 1 15 ? 2.828 -11.621 2.105 1.00 0.00 530 PRO A N 13
ATOM 10360 C CA . PRO A 1 15 ? 2.683 -12.506 0.964 1.00 0.00 530 PRO A CA 13
ATOM 10361 C C . PRO A 1 15 ? 1.396 -12.251 0.171 1.00 0.00 530 PRO A C 13
ATOM 10362 O O . PRO A 1 15 ? 0.555 -13.140 0.039 1.00 0.00 530 PRO A O 13
ATOM 10373 N N . LEU A 1 16 ? 1.232 -11.046 -0.379 1.00 0.00 531 LEU A N 13
ATOM 10374 C CA . LEU A 1 16 ? 0.062 -10.740 -1.189 1.00 0.00 531 LEU A CA 13
ATOM 10375 C C . LEU A 1 16 ? 0.214 -11.444 -2.548 1.00 0.00 531 LEU A C 13
ATOM 10376 O O . LEU A 1 16 ? 1.137 -12.230 -2.747 1.00 0.00 531 LEU A O 13
ATOM 10392 N N . SER A 1 17 ? -0.703 -11.186 -3.486 1.00 0.00 532 SER A N 13
ATOM 10393 C CA . SER A 1 17 ? -0.660 -11.791 -4.807 1.00 0.00 532 SER A CA 13
ATOM 10394 C C . SER A 1 17 ? -0.068 -10.767 -5.792 1.00 0.00 532 SER A C 13
ATOM 10395 O O . SER A 1 17 ? 0.908 -10.093 -5.474 1.00 0.00 532 SER A O 13
ATOM 10403 N N . ARG A 1 18 ? -0.501 -10.898 -7.043 1.00 0.00 533 ARG A N 13
ATOM 10404 C CA . ARG A 1 18 ? -0.065 -10.011 -8.105 1.00 0.00 533 ARG A CA 13
ATOM 10405 C C . ARG A 1 18 ? -1.052 -8.836 -8.131 1.00 0.00 533 ARG A C 13
ATOM 10406 O O . ARG A 1 18 ? -0.721 -7.665 -7.952 1.00 0.00 533 ARG A O 13
ATOM 10427 N N . ALA A 1 19 ? -2.308 -9.260 -8.285 1.00 0.00 534 ALA A N 13
ATOM 10428 C CA . ALA A 1 19 ? -3.465 -8.393 -8.371 1.00 0.00 534 ALA A CA 13
ATOM 10429 C C . ALA A 1 19 ? -3.725 -7.589 -7.104 1.00 0.00 534 ALA A C 13
ATOM 10430 O O . ALA A 1 19 ? -3.999 -6.400 -7.196 1.00 0.00 534 ALA A O 13
ATOM 10437 N N . GLU A 1 20 ? -3.657 -8.218 -5.927 1.00 0.00 535 GLU A N 13
ATOM 10438 C CA . GLU A 1 20 ? -3.932 -7.508 -4.683 1.00 0.00 535 GLU A CA 13
ATOM 10439 C C . GLU A 1 20 ? -2.880 -6.438 -4.408 1.00 0.00 535 GLU A C 13
ATOM 10440 O O . GLU A 1 20 ? -3.220 -5.314 -4.039 1.00 0.00 535 GLU A O 13
ATOM 10452 N N . LYS A 1 21 ? -1.603 -6.803 -4.570 1.00 0.00 536 LYS A N 13
ATOM 10453 C CA . LYS A 1 21 ? -0.490 -5.896 -4.349 1.00 0.00 536 LYS A CA 13
ATOM 10454 C C . LYS A 1 21 ? -0.665 -4.712 -5.290 1.00 0.00 536 LYS A C 13
ATOM 10455 O O . LYS A 1 21 ? -0.666 -3.562 -4.864 1.00 0.00 536 LYS A O 13
ATOM 10474 N N . ALA A 1 22 ? -0.831 -5.027 -6.575 1.00 0.00 537 ALA A N 13
ATOM 10475 C CA . ALA A 1 22 ? -1.005 -4.011 -7.597 1.00 0.00 537 ALA A CA 13
ATOM 10476 C C . ALA A 1 22 ? -2.188 -3.092 -7.278 1.00 0.00 537 ALA A C 13
ATOM 10477 O O . ALA A 1 22 ? -2.020 -1.880 -7.196 1.00 0.00 537 ALA A O 13
ATOM 10484 N N . ALA A 1 23 ? -3.375 -3.679 -7.106 1.00 0.00 538 ALA A N 13
ATOM 10485 C CA . ALA A 1 23 ? -4.590 -2.930 -6.821 1.00 0.00 538 ALA A CA 13
ATOM 10486 C C . ALA A 1 23 ? -4.396 -1.961 -5.656 1.00 0.00 538 ALA A C 13
ATOM 10487 O O . ALA A 1 23 ? -4.632 -0.762 -5.807 1.00 0.00 538 ALA A O 13
ATOM 10494 N N . TYR A 1 24 ? -3.959 -2.479 -4.501 1.00 0.00 539 TYR A N 13
ATOM 10495 C CA . TYR A 1 24 ? -3.742 -1.628 -3.349 1.00 0.00 539 TYR A CA 13
ATOM 10496 C C . TYR A 1 24 ? -2.726 -0.538 -3.680 1.00 0.00 539 TYR A C 13
ATOM 10497 O O . TYR A 1 24 ? -3.001 0.629 -3.451 1.00 0.00 539 TYR A O 13
ATOM 10515 N N . VAL A 1 25 ? -1.550 -0.920 -4.175 1.00 0.00 540 VAL A N 13
ATOM 10516 C CA . VAL A 1 25 ? -0.498 0.015 -4.487 1.00 0.00 540 VAL A CA 13
ATOM 10517 C C . VAL A 1 25 ? -0.996 1.143 -5.411 1.00 0.00 540 VAL A C 13
ATOM 10518 O O . VAL A 1 25 ? -0.699 2.309 -5.161 1.00 0.00 540 VAL A O 13
ATOM 10531 N N . LYS A 1 26 ? -1.772 0.816 -6.448 1.00 0.00 541 LYS A N 13
ATOM 10532 C CA . LYS A 1 26 ? -2.309 1.841 -7.338 1.00 0.00 541 LYS A CA 13
ATOM 10533 C C . LYS A 1 26 ? -3.240 2.758 -6.533 1.00 0.00 541 LYS A C 13
ATOM 10534 O O . LYS A 1 26 ? -3.140 3.980 -6.607 1.00 0.00 541 LYS A O 13
ATOM 10553 N N . SER A 1 27 ? -4.141 2.148 -5.757 1.00 0.00 542 SER A N 13
ATOM 10554 C CA . SER A 1 27 ? -5.080 2.896 -4.932 1.00 0.00 542 SER A CA 13
ATOM 10555 C C . SER A 1 27 ? -4.354 3.852 -3.982 1.00 0.00 542 SER A C 13
ATOM 10556 O O . SER A 1 27 ? -4.783 4.982 -3.767 1.00 0.00 542 SER A O 13
ATOM 10564 N N . LEU A 1 28 ? -3.270 3.361 -3.398 1.00 0.00 543 LEU A N 13
ATOM 10565 C CA . LEU A 1 28 ? -2.430 4.107 -2.474 1.00 0.00 543 LEU A CA 13
ATOM 10566 C C . LEU A 1 28 ? -1.804 5.263 -3.247 1.00 0.00 543 LEU A C 13
ATOM 10567 O O . LEU A 1 28 ? -1.806 6.398 -2.781 1.00 0.00 543 LEU A O 13
ATOM 10583 N N . SER A 1 29 ? -1.293 4.977 -4.449 1.00 0.00 544 SER A N 13
ATOM 10584 C CA . SER A 1 29 ? -0.702 5.997 -5.302 1.00 0.00 544 SER A CA 13
ATOM 10585 C C . SER A 1 29 ? -1.731 7.106 -5.554 1.00 0.00 544 SER A C 13
ATOM 10586 O O . SER A 1 29 ? -1.385 8.285 -5.582 1.00 0.00 544 SER A O 13
ATOM 10594 N N . LYS A 1 30 ? -2.998 6.721 -5.734 1.00 0.00 545 LYS A N 13
ATOM 10595 C CA . LYS A 1 30 ? -4.075 7.676 -5.970 1.00 0.00 545 LYS A CA 13
ATOM 10596 C C . LYS A 1 30 ? -4.470 8.515 -4.728 1.00 0.00 545 LYS A C 13
ATOM 10597 O O . LYS A 1 30 ? -5.539 9.128 -4.746 1.00 0.00 545 LYS A O 13
ATOM 10616 N N . CYS A 1 31 ? -3.623 8.585 -3.684 1.00 0.00 546 CYS A N 13
ATOM 10617 C CA . CYS A 1 31 ? -3.864 9.379 -2.478 1.00 0.00 546 CYS A CA 13
ATOM 10618 C C . CYS A 1 31 ? -4.158 10.860 -2.763 1.00 0.00 546 CYS A C 13
ATOM 10619 O O . CYS A 1 31 ? -4.017 11.330 -3.892 1.00 0.00 546 CYS A O 13
ATOM 10627 N N . LYS A 1 32 ? -4.553 11.595 -1.713 1.00 0.00 547 LYS A N 13
ATOM 10628 C CA . LYS A 1 32 ? -4.892 13.012 -1.789 1.00 0.00 547 LYS A CA 13
ATOM 10629 C C . LYS A 1 32 ? -4.672 13.644 -0.412 1.00 0.00 547 LYS A C 13
ATOM 10630 O O . LYS A 1 32 ? -3.729 14.406 -0.219 1.00 0.00 547 LYS A O 13
ATOM 10649 N N . THR A 1 33 ? -5.559 13.323 0.536 1.00 0.00 548 THR A N 13
ATOM 10650 C CA . THR A 1 33 ? -5.505 13.844 1.894 1.00 0.00 548 THR A CA 13
ATOM 10651 C C . THR A 1 33 ? -4.905 12.796 2.836 1.00 0.00 548 THR A C 13
ATOM 10652 O O . THR A 1 33 ? -3.689 12.751 3.000 1.00 0.00 548 THR A O 13
ATOM 10663 N N . ASP A 1 34 ? -5.749 11.963 3.454 1.00 0.00 549 ASP A N 13
ATOM 10664 C CA . ASP A 1 34 ? -5.309 10.936 4.398 1.00 0.00 549 ASP A CA 13
ATOM 10665 C C . ASP A 1 34 ? -6.467 10.032 4.821 1.00 0.00 549 ASP A C 13
ATOM 10666 O O . ASP A 1 34 ? -6.327 8.813 4.824 1.00 0.00 549 ASP A O 13
ATOM 10675 N N . GLN A 1 35 ? -7.610 10.637 5.164 1.00 0.00 550 GLN A N 13
ATOM 10676 C CA . GLN A 1 35 ? -8.791 9.913 5.620 1.00 0.00 550 GLN A CA 13
ATOM 10677 C C . GLN A 1 35 ? -9.199 8.829 4.619 1.00 0.00 550 GLN A C 13
ATOM 10678 O O . GLN A 1 35 ? -9.574 7.722 5.003 1.00 0.00 550 GLN A O 13
ATOM 10692 N N . GLU A 1 36 ? -9.117 9.148 3.325 1.00 0.00 551 GLU A N 13
ATOM 10693 C CA . GLU A 1 36 ? -9.472 8.208 2.288 1.00 0.00 551 GLU A CA 13
ATOM 10694 C C . GLU A 1 36 ? -8.477 7.052 2.312 1.00 0.00 551 GLU A C 13
ATOM 10695 O O . GLU A 1 36 ? -8.849 5.896 2.468 1.00 0.00 551 GLU A O 13
ATOM 10707 N N . VAL A 1 37 ? -7.194 7.385 2.146 1.00 0.00 552 VAL A N 13
ATOM 10708 C CA . VAL A 1 37 ? -6.086 6.450 2.074 1.00 0.00 552 VAL A CA 13
ATOM 10709 C C . VAL A 1 37 ? -6.086 5.501 3.282 1.00 0.00 552 VAL A C 13
ATOM 10710 O O . VAL A 1 37 ? -5.923 4.296 3.110 1.00 0.00 552 VAL A O 13
ATOM 10723 N N . LYS A 1 38 ? -6.327 6.008 4.502 1.00 0.00 553 LYS A N 13
ATOM 10724 C CA . LYS A 1 38 ? -6.340 5.148 5.682 1.00 0.00 553 LYS A CA 13
ATOM 10725 C C . LYS A 1 38 ? -7.538 4.197 5.640 1.00 0.00 553 LYS A C 13
ATOM 10726 O O . LYS A 1 38 ? -7.433 3.065 6.105 1.00 0.00 553 LYS A O 13
ATOM 10745 N N . ALA A 1 39 ? -8.666 4.616 5.052 1.00 0.00 554 ALA A N 13
ATOM 10746 C CA . ALA A 1 39 ? -9.802 3.713 4.916 1.00 0.00 554 ALA A CA 13
ATOM 10747 C C . ALA A 1 39 ? -9.364 2.514 4.049 1.00 0.00 554 ALA A C 13
ATOM 10748 O O . ALA A 1 39 ? -9.766 1.379 4.291 1.00 0.00 554 ALA A O 13
ATOM 10755 N N . VAL A 1 40 ? -8.512 2.780 3.054 1.00 0.00 555 VAL A N 13
ATOM 10756 C CA . VAL A 1 40 ? -7.996 1.720 2.192 1.00 0.00 555 VAL A CA 13
ATOM 10757 C C . VAL A 1 40 ? -7.010 0.852 2.997 1.00 0.00 555 VAL A C 13
ATOM 10758 O O . VAL A 1 40 ? -6.956 -0.362 2.812 1.00 0.00 555 VAL A O 13
ATOM 10771 N N . MET A 1 41 ? -6.219 1.466 3.887 1.00 0.00 556 MET A N 13
ATOM 10772 C CA . MET A 1 41 ? -5.288 0.715 4.730 1.00 0.00 556 MET A CA 13
ATOM 10773 C C . MET A 1 41 ? -6.098 -0.226 5.637 1.00 0.00 556 MET A C 13
ATOM 10774 O O . MET A 1 41 ? -5.720 -1.375 5.849 1.00 0.00 556 MET A O 13
ATOM 10788 N N . GLU A 1 42 ? -7.230 0.259 6.155 1.00 0.00 557 GLU A N 13
ATOM 10789 C CA . GLU A 1 42 ? -8.096 -0.571 6.979 1.00 0.00 557 GLU A CA 13
ATOM 10790 C C . GLU A 1 42 ? -8.521 -1.785 6.138 1.00 0.00 557 GLU A C 13
ATOM 10791 O O . GLU A 1 42 ? -8.620 -2.898 6.644 1.00 0.00 557 GLU A O 13
ATOM 10803 N N . LEU A 1 43 ? -8.763 -1.555 4.843 1.00 0.00 558 LEU A N 13
ATOM 10804 C CA . LEU A 1 43 ? -9.144 -2.610 3.920 1.00 0.00 558 LEU A CA 13
ATOM 10805 C C . LEU A 1 43 ? -8.046 -3.684 3.903 1.00 0.00 558 LEU A C 13
ATOM 10806 O O . LEU A 1 43 ? -8.371 -4.857 4.068 1.00 0.00 558 LEU A O 13
ATOM 10822 N N . VAL A 1 44 ? -6.761 -3.308 3.743 1.00 0.00 559 VAL A N 13
ATOM 10823 C CA . VAL A 1 44 ? -5.634 -4.251 3.760 1.00 0.00 559 VAL A CA 13
ATOM 10824 C C . VAL A 1 44 ? -5.762 -5.191 4.960 1.00 0.00 559 VAL A C 13
ATOM 10825 O O . VAL A 1 44 ? -5.623 -6.398 4.798 1.00 0.00 559 VAL A O 13
ATOM 10838 N N . GLU A 1 45 ? -6.031 -4.644 6.151 1.00 0.00 560 GLU A N 13
ATOM 10839 C CA . GLU A 1 45 ? -6.172 -5.459 7.353 1.00 0.00 560 GLU A CA 13
ATOM 10840 C C . GLU A 1 45 ? -7.234 -6.550 7.146 1.00 0.00 560 GLU A C 13
ATOM 10841 O O . GLU A 1 45 ? -6.985 -7.728 7.397 1.00 0.00 560 GLU A O 13
ATOM 10853 N N . GLU A 1 46 ? -8.419 -6.168 6.668 1.00 0.00 561 GLU A N 13
ATOM 10854 C CA . GLU A 1 46 ? -9.491 -7.118 6.433 1.00 0.00 561 GLU A CA 13
ATOM 10855 C C . GLU A 1 46 ? -9.121 -8.126 5.342 1.00 0.00 561 GLU A C 13
ATOM 10856 O O . GLU A 1 46 ? -9.391 -9.317 5.480 1.00 0.00 561 GLU A O 13
ATOM 10868 N N . ASP A 1 47 ? -8.472 -7.653 4.271 1.00 0.00 562 ASP A N 13
ATOM 10869 C CA . ASP A 1 47 ? -8.060 -8.479 3.170 1.00 0.00 562 ASP A CA 13
ATOM 10870 C C . ASP A 1 47 ? -7.222 -9.648 3.680 1.00 0.00 562 ASP A C 13
ATOM 10871 O O . ASP A 1 47 ? -7.477 -10.784 3.286 1.00 0.00 562 ASP A O 13
ATOM 10880 N N . ILE A 1 48 ? -6.278 -9.419 4.604 1.00 0.00 563 ILE A N 13
ATOM 10881 C CA . ILE A 1 48 ? -5.477 -10.516 5.130 1.00 0.00 563 ILE A CA 13
ATOM 10882 C C . ILE A 1 48 ? -6.366 -11.484 5.857 1.00 0.00 563 ILE A C 13
ATOM 10883 O O . ILE A 1 48 ? -6.300 -12.684 5.620 1.00 0.00 563 ILE A O 13
ATOM 10899 N N . GLU A 1 49 ? -7.191 -10.978 6.773 1.00 0.00 564 GLU A N 13
ATOM 10900 C CA . GLU A 1 49 ? -8.083 -11.843 7.535 1.00 0.00 564 GLU A CA 13
ATOM 10901 C C . GLU A 1 49 ? -9.134 -12.517 6.639 1.00 0.00 564 GLU A C 13
ATOM 10902 O O . GLU A 1 49 ? -9.891 -13.359 7.115 1.00 0.00 564 GLU A O 13
ATOM 10914 N N . SER A 1 50 ? -9.178 -12.153 5.354 1.00 0.00 565 SER A N 13
ATOM 10915 C CA . SER A 1 50 ? -10.114 -12.713 4.397 1.00 0.00 565 SER A CA 13
ATOM 10916 C C . SER A 1 50 ? -9.387 -13.814 3.631 1.00 0.00 565 SER A C 13
ATOM 10917 O O . SER A 1 50 ? -9.831 -14.959 3.612 1.00 0.00 565 SER A O 13
ATOM 10925 N N . LEU A 1 51 ? -8.250 -13.472 3.018 1.00 0.00 566 LEU A N 13
ATOM 10926 C CA . LEU A 1 51 ? -7.456 -14.431 2.271 1.00 0.00 566 LEU A CA 13
ATOM 10927 C C . LEU A 1 51 ? -6.972 -15.537 3.212 1.00 0.00 566 LEU A C 13
ATOM 10928 O O . LEU A 1 51 ? -7.023 -16.717 2.873 1.00 0.00 566 LEU A O 13
ATOM 10944 N N . THR A 1 52 ? -6.510 -15.146 4.400 1.00 0.00 567 THR A N 13
ATOM 10945 C CA . THR A 1 52 ? -6.016 -16.075 5.404 1.00 0.00 567 THR A CA 13
ATOM 10946 C C . THR A 1 52 ? -7.179 -16.477 6.311 1.00 0.00 567 THR A C 13
ATOM 10947 O O . THR A 1 52 ? -7.233 -16.066 7.469 1.00 0.00 567 THR A O 13
ATOM 10958 N N . ASN A 1 53 ? -8.095 -17.285 5.760 1.00 0.00 568 ASN A N 13
ATOM 10959 C CA . ASN A 1 53 ? -9.265 -17.799 6.463 1.00 0.00 568 ASN A CA 13
ATOM 10960 C C . ASN A 1 53 ? -10.159 -16.663 6.969 1.00 0.00 568 ASN A C 13
ATOM 10961 O O . ASN A 1 53 ? -10.895 -16.108 6.125 1.00 0.00 568 ASN A O 13
ATOM 10973 N N . LYS A 1 1 ? 11.623 7.609 11.326 1.00 0.00 516 LYS A N 14
ATOM 10974 C CA . LYS A 1 1 ? 11.643 6.440 10.462 1.00 0.00 516 LYS A CA 14
ATOM 10975 C C . LYS A 1 1 ? 10.315 6.192 9.718 1.00 0.00 516 LYS A C 14
ATOM 10976 O O . LYS A 1 1 ? 10.365 5.806 8.552 1.00 0.00 516 LYS A O 14
ATOM 10995 N N . PRO A 1 2 ? 9.134 6.353 10.350 1.00 0.00 517 PRO A N 14
ATOM 10996 C CA . PRO A 1 2 ? 7.847 6.134 9.710 1.00 0.00 517 PRO A CA 14
ATOM 10997 C C . PRO A 1 2 ? 7.688 6.985 8.447 1.00 0.00 517 PRO A C 14
ATOM 10998 O O . PRO A 1 2 ? 8.044 8.164 8.445 1.00 0.00 517 PRO A O 14
ATOM 11009 N N . THR A 1 3 ? 7.135 6.409 7.378 1.00 0.00 518 THR A N 14
ATOM 11010 C CA . THR A 1 3 ? 6.922 7.143 6.144 1.00 0.00 518 THR A CA 14
ATOM 11011 C C . THR A 1 3 ? 5.981 6.371 5.220 1.00 0.00 518 THR A C 14
ATOM 11012 O O . THR A 1 3 ? 5.480 5.305 5.572 1.00 0.00 518 THR A O 14
ATOM 11023 N N . MET A 1 4 ? 5.740 6.916 4.031 1.00 0.00 519 MET A N 14
ATOM 11024 C CA . MET A 1 4 ? 4.856 6.293 3.055 1.00 0.00 519 MET A CA 14
ATOM 11025 C C . MET A 1 4 ? 5.543 5.064 2.474 1.00 0.00 519 MET A C 14
ATOM 11026 O O . MET A 1 4 ? 4.905 4.049 2.203 1.00 0.00 519 MET A O 14
ATOM 11040 N N . HIS A 1 5 ? 6.863 5.140 2.285 1.00 0.00 520 HIS A N 14
ATOM 11041 C CA . HIS A 1 5 ? 7.642 4.051 1.735 1.00 0.00 520 HIS A CA 14
ATOM 11042 C C . HIS A 1 5 ? 7.642 2.838 2.660 1.00 0.00 520 HIS A C 14
ATOM 11043 O O . HIS A 1 5 ? 7.769 1.716 2.181 1.00 0.00 520 HIS A O 14
ATOM 11058 N N . SER A 1 6 ? 7.547 3.056 3.978 1.00 0.00 521 SER A N 14
ATOM 11059 C CA . SER A 1 6 ? 7.543 1.955 4.927 1.00 0.00 521 SER A CA 14
ATOM 11060 C C . SER A 1 6 ? 6.275 1.125 4.732 1.00 0.00 521 SER A C 14
ATOM 11061 O O . SER A 1 6 ? 6.289 -0.096 4.861 1.00 0.00 521 SER A O 14
ATOM 11069 N N . LEU A 1 7 ? 5.176 1.812 4.403 1.00 0.00 522 LEU A N 14
ATOM 11070 C CA . LEU A 1 7 ? 3.886 1.194 4.162 1.00 0.00 522 LEU A CA 14
ATOM 11071 C C . LEU A 1 7 ? 4.018 0.285 2.938 1.00 0.00 522 LEU A C 14
ATOM 11072 O O . LEU A 1 7 ? 3.660 -0.888 2.965 1.00 0.00 522 LEU A O 14
ATOM 11088 N N . ARG A 1 8 ? 4.584 0.835 1.864 1.00 0.00 523 ARG A N 14
ATOM 11089 C CA . ARG A 1 8 ? 4.807 0.071 0.648 1.00 0.00 523 ARG A CA 14
ATOM 11090 C C . ARG A 1 8 ? 5.747 -1.094 0.959 1.00 0.00 523 ARG A C 14
ATOM 11091 O O . ARG A 1 8 ? 5.511 -2.200 0.486 1.00 0.00 523 ARG A O 14
ATOM 11112 N N . LEU A 1 9 ? 6.778 -0.868 1.782 1.00 0.00 524 LEU A N 14
ATOM 11113 C CA . LEU A 1 9 ? 7.703 -1.929 2.156 1.00 0.00 524 LEU A CA 14
ATOM 11114 C C . LEU A 1 9 ? 6.950 -3.044 2.861 1.00 0.00 524 LEU A C 14
ATOM 11115 O O . LEU A 1 9 ? 7.160 -4.214 2.571 1.00 0.00 524 LEU A O 14
ATOM 11131 N N . VAL A 1 10 ? 6.069 -2.658 3.773 1.00 0.00 525 VAL A N 14
ATOM 11132 C CA . VAL A 1 10 ? 5.232 -3.598 4.515 1.00 0.00 525 VAL A CA 14
ATOM 11133 C C . VAL A 1 10 ? 4.447 -4.450 3.513 1.00 0.00 525 VAL A C 14
ATOM 11134 O O . VAL A 1 10 ? 4.426 -5.677 3.625 1.00 0.00 525 VAL A O 14
ATOM 11147 N N . ILE A 1 11 ? 3.808 -3.807 2.532 1.00 0.00 526 ILE A N 14
ATOM 11148 C CA . ILE A 1 11 ? 3.049 -4.528 1.532 1.00 0.00 526 ILE A CA 14
ATOM 11149 C C . ILE A 1 11 ? 3.975 -5.474 0.764 1.00 0.00 526 ILE A C 14
ATOM 11150 O O . ILE A 1 11 ? 3.669 -6.655 0.643 1.00 0.00 526 ILE A O 14
ATOM 11166 N N . GLU A 1 12 ? 5.114 -4.969 0.281 1.00 0.00 527 GLU A N 14
ATOM 11167 C CA . GLU A 1 12 ? 6.086 -5.761 -0.459 1.00 0.00 527 GLU A CA 14
ATOM 11168 C C . GLU A 1 12 ? 6.616 -6.933 0.377 1.00 0.00 527 GLU A C 14
ATOM 11169 O O . GLU A 1 12 ? 6.883 -8.001 -0.164 1.00 0.00 527 GLU A O 14
ATOM 11181 N N . SER A 1 13 ? 6.766 -6.738 1.691 1.00 0.00 528 SER A N 14
ATOM 11182 C CA . SER A 1 13 ? 7.262 -7.775 2.580 1.00 0.00 528 SER A CA 14
ATOM 11183 C C . SER A 1 13 ? 6.178 -8.804 2.888 1.00 0.00 528 SER A C 14
ATOM 11184 O O . SER A 1 13 ? 6.485 -9.970 3.124 1.00 0.00 528 SER A O 14
ATOM 11192 N N . SER A 1 14 ? 4.907 -8.396 2.906 1.00 0.00 529 SER A N 14
ATOM 11193 C CA . SER A 1 14 ? 3.809 -9.305 3.175 1.00 0.00 529 SER A CA 14
ATOM 11194 C C . SER A 1 14 ? 3.633 -10.211 1.945 1.00 0.00 529 SER A C 14
ATOM 11195 O O . SER A 1 14 ? 3.718 -9.722 0.821 1.00 0.00 529 SER A O 14
ATOM 11203 N N . PRO A 1 15 ? 3.362 -11.514 2.119 1.00 0.00 530 PRO A N 14
ATOM 11204 C CA . PRO A 1 15 ? 3.223 -12.466 1.036 1.00 0.00 530 PRO A CA 14
ATOM 11205 C C . PRO A 1 15 ? 1.897 -12.314 0.279 1.00 0.00 530 PRO A C 14
ATOM 11206 O O . PRO A 1 15 ? 1.117 -13.260 0.190 1.00 0.00 530 PRO A O 14
ATOM 11217 N N . LEU A 1 16 ? 1.628 -11.132 -0.284 1.00 0.00 531 LEU A N 14
ATOM 11218 C CA . LEU A 1 16 ? 0.423 -10.925 -1.069 1.00 0.00 531 LEU A CA 14
ATOM 11219 C C . LEU A 1 16 ? 0.704 -11.433 -2.485 1.00 0.00 531 LEU A C 14
ATOM 11220 O O . LEU A 1 16 ? 1.854 -11.450 -2.917 1.00 0.00 531 LEU A O 14
ATOM 11236 N N . SER A 1 17 ? -0.351 -11.817 -3.207 1.00 0.00 532 SER A N 14
ATOM 11237 C CA . SER A 1 17 ? -0.265 -12.335 -4.561 1.00 0.00 532 SER A CA 14
ATOM 11238 C C . SER A 1 17 ? 0.257 -11.325 -5.599 1.00 0.00 532 SER A C 14
ATOM 11239 O O . SER A 1 17 ? 1.140 -10.519 -5.333 1.00 0.00 532 SER A O 14
ATOM 11247 N N . ARG A 1 18 ? -0.129 -11.597 -6.844 1.00 0.00 533 ARG A N 14
ATOM 11248 C CA . ARG A 1 18 ? 0.296 -10.738 -7.950 1.00 0.00 533 ARG A CA 14
ATOM 11249 C C . ARG A 1 18 ? -0.739 -9.622 -8.133 1.00 0.00 533 ARG A C 14
ATOM 11250 O O . ARG A 1 18 ? -0.471 -8.429 -8.004 1.00 0.00 533 ARG A O 14
ATOM 11271 N N . ALA A 1 19 ? -1.966 -10.101 -8.342 1.00 0.00 534 ALA A N 14
ATOM 11272 C CA . ALA A 1 19 ? -3.125 -9.263 -8.572 1.00 0.00 534 ALA A CA 14
ATOM 11273 C C . ALA A 1 19 ? -3.500 -8.421 -7.362 1.00 0.00 534 ALA A C 14
ATOM 11274 O O . ALA A 1 19 ? -3.732 -7.231 -7.508 1.00 0.00 534 ALA A O 14
ATOM 11281 N N . GLU A 1 20 ? -3.568 -9.030 -6.175 1.00 0.00 535 GLU A N 14
ATOM 11282 C CA . GLU A 1 20 ? -3.951 -8.314 -4.966 1.00 0.00 535 GLU A CA 14
ATOM 11283 C C . GLU A 1 20 ? -2.940 -7.236 -4.606 1.00 0.00 535 GLU A C 14
ATOM 11284 O O . GLU A 1 20 ? -3.323 -6.130 -4.235 1.00 0.00 535 GLU A O 14
ATOM 11296 N N . LYS A 1 21 ? -1.654 -7.583 -4.689 1.00 0.00 536 LYS A N 14
ATOM 11297 C CA . LYS A 1 21 ? -0.566 -6.679 -4.375 1.00 0.00 536 LYS A CA 14
ATOM 11298 C C . LYS A 1 21 ? -0.678 -5.490 -5.314 1.00 0.00 536 LYS A C 14
ATOM 11299 O O . LYS A 1 21 ? -0.729 -4.355 -4.864 1.00 0.00 536 LYS A O 14
ATOM 11318 N N . ALA A 1 22 ? -0.745 -5.762 -6.619 1.00 0.00 537 ALA A N 14
ATOM 11319 C CA . ALA A 1 22 ? -0.858 -4.703 -7.603 1.00 0.00 537 ALA A CA 14
ATOM 11320 C C . ALA A 1 22 ? -2.108 -3.850 -7.377 1.00 0.00 537 ALA A C 14
ATOM 11321 O O . ALA A 1 22 ? -2.000 -2.637 -7.241 1.00 0.00 537 ALA A O 14
ATOM 11328 N N . ALA A 1 23 ? -3.282 -4.484 -7.339 1.00 0.00 538 ALA A N 14
ATOM 11329 C CA . ALA A 1 23 ? -4.542 -3.784 -7.161 1.00 0.00 538 ALA A CA 14
ATOM 11330 C C . ALA A 1 23 ? -4.527 -2.873 -5.939 1.00 0.00 538 ALA A C 14
ATOM 11331 O O . ALA A 1 23 ? -4.802 -1.677 -6.054 1.00 0.00 538 ALA A O 14
ATOM 11338 N N . TYR A 1 24 ? -4.217 -3.424 -4.762 1.00 0.00 539 TYR A N 14
ATOM 11339 C CA . TYR A 1 24 ? -4.199 -2.612 -3.567 1.00 0.00 539 TYR A CA 14
ATOM 11340 C C . TYR A 1 24 ? -3.140 -1.514 -3.675 1.00 0.00 539 TYR A C 14
ATOM 11341 O O . TYR A 1 24 ? -3.429 -0.370 -3.355 1.00 0.00 539 TYR A O 14
ATOM 11359 N N . VAL A 1 25 ? -1.920 -1.834 -4.106 1.00 0.00 540 VAL A N 14
ATOM 11360 C CA . VAL A 1 25 ? -0.878 -0.846 -4.219 1.00 0.00 540 VAL A CA 14
ATOM 11361 C C . VAL A 1 25 ? -1.322 0.307 -5.146 1.00 0.00 540 VAL A C 14
ATOM 11362 O O . VAL A 1 25 ? -1.069 1.474 -4.841 1.00 0.00 540 VAL A O 14
ATOM 11375 N N . LYS A 1 26 ? -2.020 -0.010 -6.243 1.00 0.00 541 LYS A N 14
ATOM 11376 C CA . LYS A 1 26 ? -2.534 1.024 -7.136 1.00 0.00 541 LYS A CA 14
ATOM 11377 C C . LYS A 1 26 ? -3.517 1.872 -6.323 1.00 0.00 541 LYS A C 14
ATOM 11378 O O . LYS A 1 26 ? -3.461 3.101 -6.336 1.00 0.00 541 LYS A O 14
ATOM 11397 N N . SER A 1 27 ? -4.409 1.187 -5.601 1.00 0.00 542 SER A N 14
ATOM 11398 C CA . SER A 1 27 ? -5.399 1.851 -4.767 1.00 0.00 542 SER A CA 14
ATOM 11399 C C . SER A 1 27 ? -4.746 2.810 -3.774 1.00 0.00 542 SER A C 14
ATOM 11400 O O . SER A 1 27 ? -5.231 3.918 -3.567 1.00 0.00 542 SER A O 14
ATOM 11408 N N . LEU A 1 28 ? -3.655 2.369 -3.162 1.00 0.00 543 LEU A N 14
ATOM 11409 C CA . LEU A 1 28 ? -2.897 3.171 -2.210 1.00 0.00 543 LEU A CA 14
ATOM 11410 C C . LEU A 1 28 ? -2.368 4.409 -2.929 1.00 0.00 543 LEU A C 14
ATOM 11411 O O . LEU A 1 28 ? -2.430 5.511 -2.390 1.00 0.00 543 LEU A O 14
ATOM 11427 N N . SER A 1 29 ? -1.857 4.234 -4.152 1.00 0.00 544 SER A N 14
ATOM 11428 C CA . SER A 1 29 ? -1.360 5.356 -4.936 1.00 0.00 544 SER A CA 14
ATOM 11429 C C . SER A 1 29 ? -2.466 6.401 -5.136 1.00 0.00 544 SER A C 14
ATOM 11430 O O . SER A 1 29 ? -2.170 7.584 -5.295 1.00 0.00 544 SER A O 14
ATOM 11438 N N . LYS A 1 30 ? -3.725 5.961 -5.141 1.00 0.00 545 LYS A N 14
ATOM 11439 C CA . LYS A 1 30 ? -4.862 6.859 -5.304 1.00 0.00 545 LYS A CA 14
ATOM 11440 C C . LYS A 1 30 ? -5.068 7.855 -4.130 1.00 0.00 545 LYS A C 14
ATOM 11441 O O . LYS A 1 30 ? -6.081 8.555 -4.118 1.00 0.00 545 LYS A O 14
ATOM 11460 N N . CYS A 1 31 ? -4.126 7.952 -3.172 1.00 0.00 546 CYS A N 14
ATOM 11461 C CA . CYS A 1 31 ? -4.183 8.876 -2.040 1.00 0.00 546 CYS A CA 14
ATOM 11462 C C . CYS A 1 31 ? -4.254 10.357 -2.457 1.00 0.00 546 CYS A C 14
ATOM 11463 O O . CYS A 1 31 ? -4.176 10.682 -3.643 1.00 0.00 546 CYS A O 14
ATOM 11471 N N . LYS A 1 32 ? -4.383 11.255 -1.466 1.00 0.00 547 LYS A N 14
ATOM 11472 C CA . LYS A 1 32 ? -4.460 12.703 -1.672 1.00 0.00 547 LYS A CA 14
ATOM 11473 C C . LYS A 1 32 ? -4.330 13.420 -0.321 1.00 0.00 547 LYS A C 14
ATOM 11474 O O . LYS A 1 32 ? -3.405 14.205 -0.128 1.00 0.00 547 LYS A O 14
ATOM 11493 N N . THR A 1 33 ? -5.260 13.142 0.599 1.00 0.00 548 THR A N 14
ATOM 11494 C CA . THR A 1 33 ? -5.265 13.750 1.930 1.00 0.00 548 THR A CA 14
ATOM 11495 C C . THR A 1 33 ? -4.757 12.704 2.932 1.00 0.00 548 THR A C 14
ATOM 11496 O O . THR A 1 33 ? -3.722 12.096 2.681 1.00 0.00 548 THR A O 14
ATOM 11507 N N . ASP A 1 34 ? -5.456 12.485 4.057 1.00 0.00 549 ASP A N 14
ATOM 11508 C CA . ASP A 1 34 ? -5.027 11.523 5.082 1.00 0.00 549 ASP A CA 14
ATOM 11509 C C . ASP A 1 34 ? -6.167 10.637 5.588 1.00 0.00 549 ASP A C 14
ATOM 11510 O O . ASP A 1 34 ? -6.008 9.423 5.661 1.00 0.00 549 ASP A O 14
ATOM 11519 N N . GLN A 1 35 ? -7.311 11.235 5.938 1.00 0.00 550 GLN A N 14
ATOM 11520 C CA . GLN A 1 35 ? -8.454 10.487 6.451 1.00 0.00 550 GLN A CA 14
ATOM 11521 C C . GLN A 1 35 ? -8.887 9.424 5.438 1.00 0.00 550 GLN A C 14
ATOM 11522 O O . GLN A 1 35 ? -9.300 8.330 5.813 1.00 0.00 550 GLN A O 14
ATOM 11536 N N . GLU A 1 36 ? -8.769 9.743 4.150 1.00 0.00 551 GLU A N 14
ATOM 11537 C CA . GLU A 1 36 ? -9.125 8.812 3.103 1.00 0.00 551 GLU A CA 14
ATOM 11538 C C . GLU A 1 36 ? -8.098 7.682 3.045 1.00 0.00 551 GLU A C 14
ATOM 11539 O O . GLU A 1 36 ? -8.447 6.509 2.950 1.00 0.00 551 GLU A O 14
ATOM 11551 N N . VAL A 1 37 ? -6.808 8.034 3.102 1.00 0.00 552 VAL A N 14
ATOM 11552 C CA . VAL A 1 37 ? -5.702 7.104 2.980 1.00 0.00 552 VAL A CA 14
ATOM 11553 C C . VAL A 1 37 ? -5.709 6.145 4.180 1.00 0.00 552 VAL A C 14
ATOM 11554 O O . VAL A 1 37 ? -5.459 4.954 4.012 1.00 0.00 552 VAL A O 14
ATOM 11567 N N . LYS A 1 38 ? -6.053 6.627 5.384 1.00 0.00 553 LYS A N 14
ATOM 11568 C CA . LYS A 1 38 ? -6.111 5.754 6.555 1.00 0.00 553 LYS A CA 14
ATOM 11569 C C . LYS A 1 38 ? -7.325 4.835 6.421 1.00 0.00 553 LYS A C 14
ATOM 11570 O O . LYS A 1 38 ? -7.237 3.658 6.754 1.00 0.00 553 LYS A O 14
ATOM 11589 N N . ALA A 1 39 ? -8.446 5.332 5.885 1.00 0.00 554 ALA A N 14
ATOM 11590 C CA . ALA A 1 39 ? -9.598 4.470 5.639 1.00 0.00 554 ALA A CA 14
ATOM 11591 C C . ALA A 1 39 ? -9.138 3.375 4.658 1.00 0.00 554 ALA A C 14
ATOM 11592 O O . ALA A 1 39 ? -9.481 2.205 4.798 1.00 0.00 554 ALA A O 14
ATOM 11599 N N . VAL A 1 40 ? -8.319 3.768 3.681 1.00 0.00 555 VAL A N 14
ATOM 11600 C CA . VAL A 1 40 ? -7.755 2.841 2.713 1.00 0.00 555 VAL A CA 14
ATOM 11601 C C . VAL A 1 40 ? -6.855 1.809 3.435 1.00 0.00 555 VAL A C 14
ATOM 11602 O O . VAL A 1 40 ? -6.798 0.657 3.014 1.00 0.00 555 VAL A O 14
ATOM 11615 N N . MET A 1 41 ? -6.154 2.184 4.515 1.00 0.00 556 MET A N 14
ATOM 11616 C CA . MET A 1 41 ? -5.348 1.210 5.260 1.00 0.00 556 MET A CA 14
ATOM 11617 C C . MET A 1 41 ? -6.280 0.109 5.805 1.00 0.00 556 MET A C 14
ATOM 11618 O O . MET A 1 41 ? -5.937 -1.075 5.781 1.00 0.00 556 MET A O 14
ATOM 11632 N N . GLU A 1 42 ? -7.476 0.492 6.261 1.00 0.00 557 GLU A N 14
ATOM 11633 C CA . GLU A 1 42 ? -8.433 -0.502 6.734 1.00 0.00 557 GLU A CA 14
ATOM 11634 C C . GLU A 1 42 ? -8.725 -1.437 5.554 1.00 0.00 557 GLU A C 14
ATOM 11635 O O . GLU A 1 42 ? -8.862 -2.643 5.727 1.00 0.00 557 GLU A O 14
ATOM 11647 N N . LEU A 1 43 ? -8.772 -0.877 4.337 1.00 0.00 558 LEU A N 14
ATOM 11648 C CA . LEU A 1 43 ? -8.977 -1.652 3.129 1.00 0.00 558 LEU A CA 14
ATOM 11649 C C . LEU A 1 43 ? -7.840 -2.672 2.984 1.00 0.00 558 LEU A C 14
ATOM 11650 O O . LEU A 1 43 ? -8.113 -3.766 2.524 1.00 0.00 558 LEU A O 14
ATOM 11666 N N . VAL A 1 44 ? -6.583 -2.395 3.392 1.00 0.00 559 VAL A N 14
ATOM 11667 C CA . VAL A 1 44 ? -5.507 -3.398 3.332 1.00 0.00 559 VAL A CA 14
ATOM 11668 C C . VAL A 1 44 ? -5.982 -4.598 4.145 1.00 0.00 559 VAL A C 14
ATOM 11669 O O . VAL A 1 44 ? -5.883 -5.727 3.678 1.00 0.00 559 VAL A O 14
ATOM 11682 N N . GLU A 1 45 ? -6.481 -4.339 5.362 1.00 0.00 560 GLU A N 14
ATOM 11683 C CA . GLU A 1 45 ? -6.970 -5.419 6.219 1.00 0.00 560 GLU A CA 14
ATOM 11684 C C . GLU A 1 45 ? -8.016 -6.261 5.466 1.00 0.00 560 GLU A C 14
ATOM 11685 O O . GLU A 1 45 ? -7.863 -7.471 5.317 1.00 0.00 560 GLU A O 14
ATOM 11697 N N . GLU A 1 46 ? -9.065 -5.614 4.948 1.00 0.00 561 GLU A N 14
ATOM 11698 C CA . GLU A 1 46 ? -10.107 -6.308 4.208 1.00 0.00 561 GLU A CA 14
ATOM 11699 C C . GLU A 1 46 ? -9.596 -7.040 2.955 1.00 0.00 561 GLU A C 14
ATOM 11700 O O . GLU A 1 46 ? -10.074 -8.126 2.620 1.00 0.00 561 GLU A O 14
ATOM 11712 N N . ASP A 1 47 ? -8.623 -6.446 2.253 1.00 0.00 562 ASP A N 14
ATOM 11713 C CA . ASP A 1 47 ? -8.056 -7.024 1.043 1.00 0.00 562 ASP A CA 14
ATOM 11714 C C . ASP A 1 47 ? -7.543 -8.416 1.356 1.00 0.00 562 ASP A C 14
ATOM 11715 O O . ASP A 1 47 ? -7.895 -9.354 0.651 1.00 0.00 562 ASP A O 14
ATOM 11724 N N . ILE A 1 48 ? -6.795 -8.575 2.458 1.00 0.00 563 ILE A N 14
ATOM 11725 C CA . ILE A 1 48 ? -6.312 -9.894 2.826 1.00 0.00 563 ILE A CA 14
ATOM 11726 C C . ILE A 1 48 ? -7.513 -10.785 2.980 1.00 0.00 563 ILE A C 14
ATOM 11727 O O . ILE A 1 48 ? -7.630 -11.781 2.278 1.00 0.00 563 ILE A O 14
ATOM 11743 N N . GLU A 1 49 ? -8.418 -10.395 3.881 1.00 0.00 564 GLU A N 14
ATOM 11744 C CA . GLU A 1 49 ? -9.636 -11.145 4.164 1.00 0.00 564 GLU A CA 14
ATOM 11745 C C . GLU A 1 49 ? -10.508 -11.448 2.938 1.00 0.00 564 GLU A C 14
ATOM 11746 O O . GLU A 1 49 ? -11.455 -12.220 3.050 1.00 0.00 564 GLU A O 14
ATOM 11758 N N . SER A 1 50 ? -10.198 -10.867 1.774 1.00 0.00 565 SER A N 14
ATOM 11759 C CA . SER A 1 50 ? -10.968 -11.133 0.566 1.00 0.00 565 SER A CA 14
ATOM 11760 C C . SER A 1 50 ? -10.640 -12.543 0.067 1.00 0.00 565 SER A C 14
ATOM 11761 O O . SER A 1 50 ? -11.536 -13.320 -0.237 1.00 0.00 565 SER A O 14
ATOM 11769 N N . LEU A 1 51 ? -9.344 -12.857 -0.033 1.00 0.00 566 LEU A N 14
ATOM 11770 C CA . LEU A 1 51 ? -8.875 -14.176 -0.457 1.00 0.00 566 LEU A CA 14
ATOM 11771 C C . LEU A 1 51 ? -8.646 -15.045 0.784 1.00 0.00 566 LEU A C 14
ATOM 11772 O O . LEU A 1 51 ? -8.763 -16.266 0.726 1.00 0.00 566 LEU A O 14
ATOM 11788 N N . THR A 1 52 ? -8.282 -14.398 1.892 1.00 0.00 567 THR A N 14
ATOM 11789 C CA . THR A 1 52 ? -8.003 -15.014 3.176 1.00 0.00 567 THR A CA 14
ATOM 11790 C C . THR A 1 52 ? -6.624 -15.678 3.194 1.00 0.00 567 THR A C 14
ATOM 11791 O O . THR A 1 52 ? -5.768 -15.272 3.978 1.00 0.00 567 THR A O 14
ATOM 11802 N N . ASN A 1 53 ? -6.410 -16.687 2.340 1.00 0.00 568 ASN A N 14
ATOM 11803 C CA . ASN A 1 53 ? -5.137 -17.396 2.270 1.00 0.00 568 ASN A CA 14
ATOM 11804 C C . ASN A 1 53 ? -4.060 -16.533 1.607 1.00 0.00 568 ASN A C 14
ATOM 11805 O O . ASN A 1 53 ? -4.417 -15.746 0.703 1.00 0.00 568 ASN A O 14
ATOM 11817 N N . LYS A 1 1 ? 11.758 2.371 11.806 1.00 0.00 516 LYS A N 15
ATOM 11818 C CA . LYS A 1 1 ? 11.642 3.792 11.514 1.00 0.00 516 LYS A CA 15
ATOM 11819 C C . LYS A 1 1 ? 10.410 4.051 10.623 1.00 0.00 516 LYS A C 15
ATOM 11820 O O . LYS A 1 1 ? 10.521 4.042 9.397 1.00 0.00 516 LYS A O 15
ATOM 11839 N N . PRO A 1 2 ? 9.221 4.231 11.227 1.00 0.00 517 PRO A N 15
ATOM 11840 C CA . PRO A 1 2 ? 7.969 4.477 10.526 1.00 0.00 517 PRO A CA 15
ATOM 11841 C C . PRO A 1 2 ? 8.046 5.662 9.561 1.00 0.00 517 PRO A C 15
ATOM 11842 O O . PRO A 1 2 ? 8.753 6.634 9.825 1.00 0.00 517 PRO A O 15
ATOM 11853 N N . THR A 1 3 ? 7.297 5.576 8.455 1.00 0.00 518 THR A N 15
ATOM 11854 C CA . THR A 1 3 ? 7.235 6.613 7.447 1.00 0.00 518 THR A CA 15
ATOM 11855 C C . THR A 1 3 ? 6.496 6.079 6.213 1.00 0.00 518 THR A C 15
ATOM 11856 O O . THR A 1 3 ? 5.876 5.015 6.260 1.00 0.00 518 THR A O 15
ATOM 11867 N N . MET A 1 4 ? 6.553 6.837 5.118 1.00 0.00 519 MET A N 15
ATOM 11868 C CA . MET A 1 4 ? 5.880 6.489 3.875 1.00 0.00 519 MET A CA 15
ATOM 11869 C C . MET A 1 4 ? 6.553 5.255 3.277 1.00 0.00 519 MET A C 15
ATOM 11870 O O . MET A 1 4 ? 5.901 4.273 2.931 1.00 0.00 519 MET A O 15
ATOM 11884 N N . HIS A 1 5 ? 7.887 5.292 3.165 1.00 0.00 520 HIS A N 15
ATOM 11885 C CA . HIS A 1 5 ? 8.679 4.191 2.650 1.00 0.00 520 HIS A CA 15
ATOM 11886 C C . HIS A 1 5 ? 8.453 2.946 3.503 1.00 0.00 520 HIS A C 15
ATOM 11887 O O . HIS A 1 5 ? 8.504 1.825 3.006 1.00 0.00 520 HIS A O 15
ATOM 11902 N N . SER A 1 6 ? 8.295 3.152 4.816 1.00 0.00 521 SER A N 15
ATOM 11903 C CA . SER A 1 6 ? 8.077 2.068 5.748 1.00 0.00 521 SER A CA 15
ATOM 11904 C C . SER A 1 6 ? 6.740 1.408 5.404 1.00 0.00 521 SER A C 15
ATOM 11905 O O . SER A 1 6 ? 6.643 0.190 5.293 1.00 0.00 521 SER A O 15
ATOM 11913 N N . LEU A 1 7 ? 5.704 2.238 5.205 1.00 0.00 522 LEU A N 15
ATOM 11914 C CA . LEU A 1 7 ? 4.383 1.749 4.830 1.00 0.00 522 LEU A CA 15
ATOM 11915 C C . LEU A 1 7 ? 4.504 0.926 3.544 1.00 0.00 522 LEU A C 15
ATOM 11916 O O . LEU A 1 7 ? 3.975 -0.175 3.437 1.00 0.00 522 LEU A O 15
ATOM 11932 N N . ARG A 1 8 ? 5.237 1.471 2.570 1.00 0.00 523 ARG A N 15
ATOM 11933 C CA . ARG A 1 8 ? 5.481 0.771 1.320 1.00 0.00 523 ARG A CA 15
ATOM 11934 C C . ARG A 1 8 ? 6.149 -0.584 1.611 1.00 0.00 523 ARG A C 15
ATOM 11935 O O . ARG A 1 8 ? 5.788 -1.600 1.019 1.00 0.00 523 ARG A O 15
ATOM 11956 N N . LEU A 1 9 ? 7.105 -0.596 2.549 1.00 0.00 524 LEU A N 15
ATOM 11957 C CA . LEU A 1 9 ? 7.806 -1.811 2.935 1.00 0.00 524 LEU A CA 15
ATOM 11958 C C . LEU A 1 9 ? 6.867 -2.818 3.590 1.00 0.00 524 LEU A C 15
ATOM 11959 O O . LEU A 1 9 ? 7.003 -4.015 3.386 1.00 0.00 524 LEU A O 15
ATOM 11975 N N . VAL A 1 10 ? 5.903 -2.337 4.365 1.00 0.00 525 VAL A N 15
ATOM 11976 C CA . VAL A 1 10 ? 4.926 -3.203 5.026 1.00 0.00 525 VAL A CA 15
ATOM 11977 C C . VAL A 1 10 ? 4.158 -3.975 3.951 1.00 0.00 525 VAL A C 15
ATOM 11978 O O . VAL A 1 10 ? 3.945 -5.177 4.086 1.00 0.00 525 VAL A O 15
ATOM 11991 N N . ILE A 1 11 ? 3.722 -3.285 2.895 1.00 0.00 526 ILE A N 15
ATOM 11992 C CA . ILE A 1 11 ? 3.025 -3.905 1.794 1.00 0.00 526 ILE A CA 15
ATOM 11993 C C . ILE A 1 11 ? 3.997 -4.879 1.109 1.00 0.00 526 ILE A C 15
ATOM 11994 O O . ILE A 1 11 ? 3.678 -6.051 0.907 1.00 0.00 526 ILE A O 15
ATOM 12010 N N . GLU A 1 12 ? 5.212 -4.410 0.787 1.00 0.00 527 GLU A N 15
ATOM 12011 C CA . GLU A 1 12 ? 6.258 -5.206 0.151 1.00 0.00 527 GLU A CA 15
ATOM 12012 C C . GLU A 1 12 ? 6.972 -6.040 1.223 1.00 0.00 527 GLU A C 15
ATOM 12013 O O . GLU A 1 12 ? 8.167 -5.893 1.467 1.00 0.00 527 GLU A O 15
ATOM 12025 N N . SER A 1 13 ? 6.179 -6.859 1.904 1.00 0.00 528 SER A N 15
ATOM 12026 C CA . SER A 1 13 ? 6.634 -7.725 2.985 1.00 0.00 528 SER A CA 15
ATOM 12027 C C . SER A 1 13 ? 5.583 -8.822 3.139 1.00 0.00 528 SER A C 15
ATOM 12028 O O . SER A 1 13 ? 5.921 -9.998 3.262 1.00 0.00 528 SER A O 15
ATOM 12036 N N . SER A 1 14 ? 4.299 -8.459 3.085 1.00 0.00 529 SER A N 15
ATOM 12037 C CA . SER A 1 14 ? 3.225 -9.434 3.140 1.00 0.00 529 SER A CA 15
ATOM 12038 C C . SER A 1 14 ? 3.310 -10.297 1.861 1.00 0.00 529 SER A C 15
ATOM 12039 O O . SER A 1 14 ? 3.577 -9.747 0.791 1.00 0.00 529 SER A O 15
ATOM 12047 N N . PRO A 1 15 ? 3.089 -11.621 1.928 1.00 0.00 530 PRO A N 15
ATOM 12048 C CA . PRO A 1 15 ? 3.152 -12.519 0.790 1.00 0.00 530 PRO A CA 15
ATOM 12049 C C . PRO A 1 15 ? 1.872 -12.375 -0.043 1.00 0.00 530 PRO A C 15
ATOM 12050 O O . PRO A 1 15 ? 1.087 -13.314 -0.168 1.00 0.00 530 PRO A O 15
ATOM 12061 N N . LEU A 1 16 ? 1.658 -11.187 -0.612 1.00 0.00 531 LEU A N 15
ATOM 12062 C CA . LEU A 1 16 ? 0.491 -10.918 -1.431 1.00 0.00 531 LEU A CA 15
ATOM 12063 C C . LEU A 1 16 ? 0.556 -11.703 -2.753 1.00 0.00 531 LEU A C 15
ATOM 12064 O O . LEU A 1 16 ? 1.438 -12.534 -2.961 1.00 0.00 531 LEU A O 15
ATOM 12080 N N . SER A 1 17 ? -0.415 -11.455 -3.642 1.00 0.00 532 SER A N 15
ATOM 12081 C CA . SER A 1 17 ? -0.504 -12.113 -4.940 1.00 0.00 532 SER A CA 15
ATOM 12082 C C . SER A 1 17 ? -0.009 -11.130 -6.017 1.00 0.00 532 SER A C 15
ATOM 12083 O O . SER A 1 17 ? 0.899 -10.342 -5.771 1.00 0.00 532 SER A O 15
ATOM 12091 N N . ARG A 1 18 ? -0.442 -11.413 -7.245 1.00 0.00 533 ARG A N 15
ATOM 12092 C CA . ARG A 1 18 ? -0.074 -10.583 -8.388 1.00 0.00 533 ARG A CA 15
ATOM 12093 C C . ARG A 1 18 ? -1.131 -9.481 -8.546 1.00 0.00 533 ARG A C 15
ATOM 12094 O O . ARG A 1 18 ? -0.871 -8.282 -8.468 1.00 0.00 533 ARG A O 15
ATOM 12115 N N . ALA A 1 19 ? -2.362 -9.976 -8.690 1.00 0.00 534 ALA A N 15
ATOM 12116 C CA . ALA A 1 19 ? -3.543 -9.157 -8.886 1.00 0.00 534 ALA A CA 15
ATOM 12117 C C . ALA A 1 19 ? -3.873 -8.302 -7.672 1.00 0.00 534 ALA A C 15
ATOM 12118 O O . ALA A 1 19 ? -4.173 -7.123 -7.813 1.00 0.00 534 ALA A O 15
ATOM 12125 N N . GLU A 1 20 ? -3.820 -8.898 -6.481 1.00 0.00 535 GLU A N 15
ATOM 12126 C CA . GLU A 1 20 ? -4.153 -8.190 -5.255 1.00 0.00 535 GLU A CA 15
ATOM 12127 C C . GLU A 1 20 ? -3.180 -7.052 -4.992 1.00 0.00 535 GLU A C 15
ATOM 12128 O O . GLU A 1 20 ? -3.601 -5.932 -4.704 1.00 0.00 535 GLU A O 15
ATOM 12140 N N . LYS A 1 21 ? -1.882 -7.366 -5.061 1.00 0.00 536 LYS A N 15
ATOM 12141 C CA . LYS A 1 21 ? -0.836 -6.395 -4.836 1.00 0.00 536 LYS A CA 15
ATOM 12142 C C . LYS A 1 21 ? -1.039 -5.268 -5.834 1.00 0.00 536 LYS A C 15
ATOM 12143 O O . LYS A 1 21 ? -1.110 -4.115 -5.440 1.00 0.00 536 LYS A O 15
ATOM 12162 N N . ALA A 1 22 ? -1.156 -5.609 -7.118 1.00 0.00 537 ALA A N 15
ATOM 12163 C CA . ALA A 1 22 ? -1.344 -4.606 -8.152 1.00 0.00 537 ALA A CA 15
ATOM 12164 C C . ALA A 1 22 ? -2.566 -3.727 -7.870 1.00 0.00 537 ALA A C 15
ATOM 12165 O O . ALA A 1 22 ? -2.449 -2.510 -7.785 1.00 0.00 537 ALA A O 15
ATOM 12172 N N . ALA A 1 23 ? -3.737 -4.354 -7.728 1.00 0.00 538 ALA A N 15
ATOM 12173 C CA . ALA A 1 23 ? -4.986 -3.644 -7.493 1.00 0.00 538 ALA A CA 15
ATOM 12174 C C . ALA A 1 23 ? -4.901 -2.711 -6.285 1.00 0.00 538 ALA A C 15
ATOM 12175 O O . ALA A 1 23 ? -5.161 -1.516 -6.405 1.00 0.00 538 ALA A O 15
ATOM 12182 N N . TYR A 1 24 ? -4.540 -3.266 -5.125 1.00 0.00 539 TYR A N 15
ATOM 12183 C CA . TYR A 1 24 ? -4.430 -2.480 -3.915 1.00 0.00 539 TYR A CA 15
ATOM 12184 C C . TYR A 1 24 ? -3.400 -1.366 -4.084 1.00 0.00 539 TYR A C 15
ATOM 12185 O O . TYR A 1 24 ? -3.715 -0.217 -3.823 1.00 0.00 539 TYR A O 15
ATOM 12203 N N . VAL A 1 25 ? -2.172 -1.702 -4.479 1.00 0.00 540 VAL A N 15
ATOM 12204 C CA . VAL A 1 25 ? -1.126 -0.725 -4.636 1.00 0.00 540 VAL A CA 15
ATOM 12205 C C . VAL A 1 25 ? -1.574 0.404 -5.585 1.00 0.00 540 VAL A C 15
ATOM 12206 O O . VAL A 1 25 ? -1.307 1.576 -5.312 1.00 0.00 540 VAL A O 15
ATOM 12219 N N . LYS A 1 26 ? -2.290 0.071 -6.668 1.00 0.00 541 LYS A N 15
ATOM 12220 C CA . LYS A 1 26 ? -2.803 1.097 -7.571 1.00 0.00 541 LYS A CA 15
ATOM 12221 C C . LYS A 1 26 ? -3.799 1.957 -6.782 1.00 0.00 541 LYS A C 15
ATOM 12222 O O . LYS A 1 26 ? -3.723 3.185 -6.789 1.00 0.00 541 LYS A O 15
ATOM 12241 N N . SER A 1 27 ? -4.732 1.295 -6.091 1.00 0.00 542 SER A N 15
ATOM 12242 C CA . SER A 1 27 ? -5.726 1.987 -5.285 1.00 0.00 542 SER A CA 15
ATOM 12243 C C . SER A 1 27 ? -5.068 2.968 -4.312 1.00 0.00 542 SER A C 15
ATOM 12244 O O . SER A 1 27 ? -5.528 4.094 -4.151 1.00 0.00 542 SER A O 15
ATOM 12252 N N . LEU A 1 28 ? -4.001 2.511 -3.667 1.00 0.00 543 LEU A N 15
ATOM 12253 C CA . LEU A 1 28 ? -3.232 3.282 -2.702 1.00 0.00 543 LEU A CA 15
ATOM 12254 C C . LEU A 1 28 ? -2.669 4.528 -3.379 1.00 0.00 543 LEU A C 15
ATOM 12255 O O . LEU A 1 28 ? -2.642 5.598 -2.775 1.00 0.00 543 LEU A O 15
ATOM 12271 N N . SER A 1 29 ? -2.220 4.399 -4.632 1.00 0.00 544 SER A N 15
ATOM 12272 C CA . SER A 1 29 ? -1.685 5.538 -5.361 1.00 0.00 544 SER A CA 15
ATOM 12273 C C . SER A 1 29 ? -2.769 6.617 -5.481 1.00 0.00 544 SER A C 15
ATOM 12274 O O . SER A 1 29 ? -2.483 7.809 -5.419 1.00 0.00 544 SER A O 15
ATOM 12282 N N . LYS A 1 30 ? -4.020 6.184 -5.653 1.00 0.00 545 LYS A N 15
ATOM 12283 C CA . LYS A 1 30 ? -5.155 7.089 -5.794 1.00 0.00 545 LYS A CA 15
ATOM 12284 C C . LYS A 1 30 ? -5.580 7.783 -4.478 1.00 0.00 545 LYS A C 15
ATOM 12285 O O . LYS A 1 30 ? -6.537 8.559 -4.511 1.00 0.00 545 LYS A O 15
ATOM 12304 N N . CYS A 1 31 ? -4.915 7.524 -3.338 1.00 0.00 546 CYS A N 15
ATOM 12305 C CA . CYS A 1 31 ? -5.286 8.118 -2.069 1.00 0.00 546 CYS A CA 15
ATOM 12306 C C . CYS A 1 31 ? -4.355 9.281 -1.732 1.00 0.00 546 CYS A C 15
ATOM 12307 O O . CYS A 1 31 ? -3.221 9.063 -1.310 1.00 0.00 546 CYS A O 15
ATOM 12315 N N . LYS A 1 32 ? -4.853 10.512 -1.919 1.00 0.00 547 LYS A N 15
ATOM 12316 C CA . LYS A 1 32 ? -4.104 11.739 -1.647 1.00 0.00 547 LYS A CA 15
ATOM 12317 C C . LYS A 1 32 ? -4.345 12.309 -0.236 1.00 0.00 547 LYS A C 15
ATOM 12318 O O . LYS A 1 32 ? -3.448 12.906 0.354 1.00 0.00 547 LYS A O 15
ATOM 12337 N N . THR A 1 33 ? -5.565 12.167 0.287 1.00 0.00 548 THR A N 15
ATOM 12338 C CA . THR A 1 33 ? -5.926 12.703 1.600 1.00 0.00 548 THR A CA 15
ATOM 12339 C C . THR A 1 33 ? -5.637 11.679 2.701 1.00 0.00 548 THR A C 15
ATOM 12340 O O . THR A 1 33 ? -6.071 10.537 2.607 1.00 0.00 548 THR A O 15
ATOM 12351 N N . ASP A 1 34 ? -4.952 12.117 3.764 1.00 0.00 549 ASP A N 15
ATOM 12352 C CA . ASP A 1 34 ? -4.589 11.281 4.907 1.00 0.00 549 ASP A CA 15
ATOM 12353 C C . ASP A 1 34 ? -5.710 10.344 5.370 1.00 0.00 549 ASP A C 15
ATOM 12354 O O . ASP A 1 34 ? -5.511 9.137 5.444 1.00 0.00 549 ASP A O 15
ATOM 12363 N N . GLN A 1 35 ? -6.881 10.909 5.677 1.00 0.00 550 GLN A N 15
ATOM 12364 C CA . GLN A 1 35 ? -8.031 10.136 6.135 1.00 0.00 550 GLN A CA 15
ATOM 12365 C C . GLN A 1 35 ? -8.420 9.074 5.096 1.00 0.00 550 GLN A C 15
ATOM 12366 O O . GLN A 1 35 ? -8.837 7.971 5.445 1.00 0.00 550 GLN A O 15
ATOM 12380 N N . GLU A 1 36 ? -8.280 9.416 3.813 1.00 0.00 551 GLU A N 15
ATOM 12381 C CA . GLU A 1 36 ? -8.618 8.519 2.729 1.00 0.00 551 GLU A CA 15
ATOM 12382 C C . GLU A 1 36 ? -7.597 7.389 2.690 1.00 0.00 551 GLU A C 15
ATOM 12383 O O . GLU A 1 36 ? -7.966 6.217 2.666 1.00 0.00 551 GLU A O 15
ATOM 12395 N N . VAL A 1 37 ? -6.299 7.730 2.692 1.00 0.00 552 VAL A N 15
ATOM 12396 C CA . VAL A 1 37 ? -5.236 6.749 2.605 1.00 0.00 552 VAL A CA 15
ATOM 12397 C C . VAL A 1 37 ? -5.359 5.843 3.848 1.00 0.00 552 VAL A C 15
ATOM 12398 O O . VAL A 1 37 ? -5.200 4.639 3.753 1.00 0.00 552 VAL A O 15
ATOM 12411 N N . LYS A 1 38 ? -5.716 6.383 5.021 1.00 0.00 553 LYS A N 15
ATOM 12412 C CA . LYS A 1 38 ? -5.914 5.653 6.243 1.00 0.00 553 LYS A CA 15
ATOM 12413 C C . LYS A 1 38 ? -7.052 4.648 6.034 1.00 0.00 553 LYS A C 15
ATOM 12414 O O . LYS A 1 38 ? -6.888 3.464 6.315 1.00 0.00 553 LYS A O 15
ATOM 12433 N N . ALA A 1 39 ? -8.189 5.105 5.500 1.00 0.00 554 ALA A N 15
ATOM 12434 C CA . ALA A 1 39 ? -9.289 4.200 5.193 1.00 0.00 554 ALA A CA 15
ATOM 12435 C C . ALA A 1 39 ? -8.772 3.088 4.253 1.00 0.00 554 ALA A C 15
ATOM 12436 O O . ALA A 1 39 ? -9.149 1.926 4.395 1.00 0.00 554 ALA A O 15
ATOM 12443 N N . VAL A 1 40 ? -7.881 3.446 3.316 1.00 0.00 555 VAL A N 15
ATOM 12444 C CA . VAL A 1 40 ? -7.309 2.449 2.408 1.00 0.00 555 VAL A CA 15
ATOM 12445 C C . VAL A 1 40 ? -6.427 1.470 3.193 1.00 0.00 555 VAL A C 15
ATOM 12446 O O . VAL A 1 40 ? -6.418 0.283 2.890 1.00 0.00 555 VAL A O 15
ATOM 12459 N N . MET A 1 41 ? -5.688 1.952 4.198 1.00 0.00 556 MET A N 15
ATOM 12460 C CA . MET A 1 41 ? -4.869 1.072 5.023 1.00 0.00 556 MET A CA 15
ATOM 12461 C C . MET A 1 41 ? -5.814 0.097 5.744 1.00 0.00 556 MET A C 15
ATOM 12462 O O . MET A 1 41 ? -5.558 -1.105 5.814 1.00 0.00 556 MET A O 15
ATOM 12476 N N . GLU A 1 42 ? -6.935 0.605 6.265 1.00 0.00 557 GLU A N 15
ATOM 12477 C CA . GLU A 1 42 ? -7.904 -0.254 6.927 1.00 0.00 557 GLU A CA 15
ATOM 12478 C C . GLU A 1 42 ? -8.373 -1.292 5.900 1.00 0.00 557 GLU A C 15
ATOM 12479 O O . GLU A 1 42 ? -8.457 -2.477 6.203 1.00 0.00 557 GLU A O 15
ATOM 12491 N N . LEU A 1 43 ? -8.619 -0.847 4.662 1.00 0.00 558 LEU A N 15
ATOM 12492 C CA . LEU A 1 43 ? -9.016 -1.740 3.587 1.00 0.00 558 LEU A CA 15
ATOM 12493 C C . LEU A 1 43 ? -7.950 -2.820 3.376 1.00 0.00 558 LEU A C 15
ATOM 12494 O O . LEU A 1 43 ? -8.340 -3.959 3.149 1.00 0.00 558 LEU A O 15
ATOM 12510 N N . VAL A 1 44 ? -6.635 -2.524 3.458 1.00 0.00 559 VAL A N 15
ATOM 12511 C CA . VAL A 1 44 ? -5.589 -3.554 3.337 1.00 0.00 559 VAL A CA 15
ATOM 12512 C C . VAL A 1 44 ? -5.931 -4.677 4.318 1.00 0.00 559 VAL A C 15
ATOM 12513 O O . VAL A 1 44 ? -5.877 -5.839 3.932 1.00 0.00 559 VAL A O 15
ATOM 12526 N N . GLU A 1 45 ? -6.296 -4.335 5.560 1.00 0.00 560 GLU A N 15
ATOM 12527 C CA . GLU A 1 45 ? -6.660 -5.357 6.544 1.00 0.00 560 GLU A CA 15
ATOM 12528 C C . GLU A 1 45 ? -7.838 -6.227 6.061 1.00 0.00 560 GLU A C 15
ATOM 12529 O O . GLU A 1 45 ? -7.722 -7.449 5.986 1.00 0.00 560 GLU A O 15
ATOM 12541 N N . GLU A 1 46 ? -8.976 -5.625 5.700 1.00 0.00 561 GLU A N 15
ATOM 12542 C CA . GLU A 1 46 ? -10.124 -6.404 5.240 1.00 0.00 561 GLU A CA 15
ATOM 12543 C C . GLU A 1 46 ? -9.810 -7.239 3.995 1.00 0.00 561 GLU A C 15
ATOM 12544 O O . GLU A 1 46 ? -10.223 -8.395 3.895 1.00 0.00 561 GLU A O 15
ATOM 12556 N N . ASP A 1 47 ? -9.066 -6.647 3.056 1.00 0.00 562 ASP A N 15
ATOM 12557 C CA . ASP A 1 47 ? -8.683 -7.295 1.811 1.00 0.00 562 ASP A CA 15
ATOM 12558 C C . ASP A 1 47 ? -8.016 -8.633 2.096 1.00 0.00 562 ASP A C 15
ATOM 12559 O O . ASP A 1 47 ? -8.406 -9.632 1.501 1.00 0.00 562 ASP A O 15
ATOM 12568 N N . ILE A 1 48 ? -7.063 -8.687 3.041 1.00 0.00 563 ILE A N 15
ATOM 12569 C CA . ILE A 1 48 ? -6.419 -9.952 3.348 1.00 0.00 563 ILE A CA 15
ATOM 12570 C C . ILE A 1 48 ? -7.433 -10.927 3.869 1.00 0.00 563 ILE A C 15
ATOM 12571 O O . ILE A 1 48 ? -7.486 -12.056 3.398 1.00 0.00 563 ILE A O 15
ATOM 12587 N N . GLU A 1 49 ? -8.241 -10.519 4.848 1.00 0.00 564 GLU A N 15
ATOM 12588 C CA . GLU A 1 49 ? -9.244 -11.416 5.405 1.00 0.00 564 GLU A CA 15
ATOM 12589 C C . GLU A 1 49 ? -10.320 -11.782 4.376 1.00 0.00 564 GLU A C 15
ATOM 12590 O O . GLU A 1 49 ? -11.173 -12.617 4.661 1.00 0.00 564 GLU A O 15
ATOM 12602 N N . SER A 1 50 ? -10.265 -11.181 3.184 1.00 0.00 565 SER A N 15
ATOM 12603 C CA . SER A 1 50 ? -11.207 -11.457 2.118 1.00 0.00 565 SER A CA 15
ATOM 12604 C C . SER A 1 50 ? -10.550 -12.447 1.156 1.00 0.00 565 SER A C 15
ATOM 12605 O O . SER A 1 50 ? -10.997 -13.581 1.005 1.00 0.00 565 SER A O 15
ATOM 12613 N N . LEU A 1 51 ? -9.469 -12.020 0.503 1.00 0.00 566 LEU A N 15
ATOM 12614 C CA . LEU A 1 51 ? -8.753 -12.825 -0.465 1.00 0.00 566 LEU A CA 15
ATOM 12615 C C . LEU A 1 51 ? -8.071 -14.046 0.164 1.00 0.00 566 LEU A C 15
ATOM 12616 O O . LEU A 1 51 ? -7.954 -15.081 -0.485 1.00 0.00 566 LEU A O 15
ATOM 12632 N N . THR A 1 52 ? -7.608 -13.926 1.411 1.00 0.00 567 THR A N 15
ATOM 12633 C CA . THR A 1 52 ? -6.952 -15.002 2.146 1.00 0.00 567 THR A CA 15
ATOM 12634 C C . THR A 1 52 ? -5.881 -15.727 1.312 1.00 0.00 567 THR A C 15
ATOM 12635 O O . THR A 1 52 ? -6.005 -16.923 1.049 1.00 0.00 567 THR A O 15
ATOM 12646 N N . ASN A 1 53 ? -4.832 -14.987 0.923 1.00 0.00 568 ASN A N 15
ATOM 12647 C CA . ASN A 1 53 ? -3.719 -15.503 0.133 1.00 0.00 568 ASN A CA 15
ATOM 12648 C C . ASN A 1 53 ? -4.200 -16.017 -1.234 1.00 0.00 568 ASN A C 15
ATOM 12649 O O . ASN A 1 53 ? -4.366 -15.156 -2.125 1.00 0.00 568 ASN A O 15
ATOM 12661 N N . LYS A 1 1 ? 6.103 8.378 13.009 1.00 0.00 516 LYS A N 16
ATOM 12662 C CA . LYS A 1 1 ? 6.705 7.055 12.992 1.00 0.00 516 LYS A CA 16
ATOM 12663 C C . LYS A 1 1 ? 6.378 6.295 11.692 1.00 0.00 516 LYS A C 16
ATOM 12664 O O . LYS A 1 1 ? 7.307 5.949 10.964 1.00 0.00 516 LYS A O 16
ATOM 12683 N N . PRO A 1 2 ? 5.105 5.983 11.382 1.00 0.00 517 PRO A N 16
ATOM 12684 C CA . PRO A 1 2 ? 4.737 5.276 10.171 1.00 0.00 517 PRO A CA 16
ATOM 12685 C C . PRO A 1 2 ? 4.993 6.165 8.953 1.00 0.00 517 PRO A C 16
ATOM 12686 O O . PRO A 1 2 ? 4.842 7.384 9.020 1.00 0.00 517 PRO A O 16
ATOM 12697 N N . THR A 1 3 ? 5.364 5.549 7.831 1.00 0.00 518 THR A N 16
ATOM 12698 C CA . THR A 1 3 ? 5.631 6.272 6.607 1.00 0.00 518 THR A CA 16
ATOM 12699 C C . THR A 1 3 ? 4.928 5.606 5.414 1.00 0.00 518 THR A C 16
ATOM 12700 O O . THR A 1 3 ? 4.302 4.550 5.539 1.00 0.00 518 THR A O 16
ATOM 12711 N N . MET A 1 4 ? 5.051 6.235 4.243 1.00 0.00 519 MET A N 16
ATOM 12712 C CA . MET A 1 4 ? 4.484 5.753 3.007 1.00 0.00 519 MET A CA 16
ATOM 12713 C C . MET A 1 4 ? 5.295 4.535 2.550 1.00 0.00 519 MET A C 16
ATOM 12714 O O . MET A 1 4 ? 4.765 3.569 2.006 1.00 0.00 519 MET A O 16
ATOM 12728 N N . HIS A 1 5 ? 6.617 4.594 2.754 1.00 0.00 520 HIS A N 16
ATOM 12729 C CA . HIS A 1 5 ? 7.534 3.537 2.378 1.00 0.00 520 HIS A CA 16
ATOM 12730 C C . HIS A 1 5 ? 7.314 2.289 3.226 1.00 0.00 520 HIS A C 16
ATOM 12731 O O . HIS A 1 5 ? 7.407 1.177 2.716 1.00 0.00 520 HIS A O 16
ATOM 12746 N N . SER A 1 6 ? 7.078 2.462 4.533 1.00 0.00 521 SER A N 16
ATOM 12747 C CA . SER A 1 6 ? 6.861 1.338 5.426 1.00 0.00 521 SER A CA 16
ATOM 12748 C C . SER A 1 6 ? 5.597 0.605 4.986 1.00 0.00 521 SER A C 16
ATOM 12749 O O . SER A 1 6 ? 5.551 -0.620 4.942 1.00 0.00 521 SER A O 16
ATOM 12757 N N . LEU A 1 7 ? 4.568 1.397 4.656 1.00 0.00 522 LEU A N 16
ATOM 12758 C CA . LEU A 1 7 ? 3.295 0.882 4.192 1.00 0.00 522 LEU A CA 16
ATOM 12759 C C . LEU A 1 7 ? 3.541 0.024 2.953 1.00 0.00 522 LEU A C 16
ATOM 12760 O O . LEU A 1 7 ? 3.159 -1.137 2.919 1.00 0.00 522 LEU A O 16
ATOM 12776 N N . ARG A 1 8 ? 4.224 0.581 1.949 1.00 0.00 523 ARG A N 16
ATOM 12777 C CA . ARG A 1 8 ? 4.563 -0.180 0.751 1.00 0.00 523 ARG A CA 16
ATOM 12778 C C . ARG A 1 8 ? 5.300 -1.470 1.154 1.00 0.00 523 ARG A C 16
ATOM 12779 O O . ARG A 1 8 ? 5.012 -2.543 0.626 1.00 0.00 523 ARG A O 16
ATOM 12800 N N . LEU A 1 9 ? 6.217 -1.366 2.121 1.00 0.00 524 LEU A N 16
ATOM 12801 C CA . LEU A 1 9 ? 6.947 -2.527 2.603 1.00 0.00 524 LEU A CA 16
ATOM 12802 C C . LEU A 1 9 ? 6.019 -3.560 3.247 1.00 0.00 524 LEU A C 16
ATOM 12803 O O . LEU A 1 9 ? 6.302 -4.747 3.170 1.00 0.00 524 LEU A O 16
ATOM 12819 N N . VAL A 1 10 ? 4.917 -3.129 3.858 1.00 0.00 525 VAL A N 16
ATOM 12820 C CA . VAL A 1 10 ? 3.970 -4.068 4.469 1.00 0.00 525 VAL A CA 16
ATOM 12821 C C . VAL A 1 10 ? 3.383 -4.950 3.368 1.00 0.00 525 VAL A C 16
ATOM 12822 O O . VAL A 1 10 ? 3.300 -6.167 3.518 1.00 0.00 525 VAL A O 16
ATOM 12835 N N . ILE A 1 11 ? 2.983 -4.320 2.259 1.00 0.00 526 ILE A N 16
ATOM 12836 C CA . ILE A 1 11 ? 2.396 -5.021 1.136 1.00 0.00 526 ILE A CA 16
ATOM 12837 C C . ILE A 1 11 ? 3.447 -5.948 0.533 1.00 0.00 526 ILE A C 16
ATOM 12838 O O . ILE A 1 11 ? 3.172 -7.124 0.312 1.00 0.00 526 ILE A O 16
ATOM 12854 N N . GLU A 1 12 ? 4.660 -5.441 0.290 1.00 0.00 527 GLU A N 16
ATOM 12855 C CA . GLU A 1 12 ? 5.742 -6.252 -0.254 1.00 0.00 527 GLU A CA 16
ATOM 12856 C C . GLU A 1 12 ? 6.081 -7.412 0.696 1.00 0.00 527 GLU A C 16
ATOM 12857 O O . GLU A 1 12 ? 6.430 -8.500 0.246 1.00 0.00 527 GLU A O 16
ATOM 12869 N N . SER A 1 13 ? 5.980 -7.169 2.006 1.00 0.00 528 SER A N 16
ATOM 12870 C CA . SER A 1 13 ? 6.255 -8.162 3.033 1.00 0.00 528 SER A CA 16
ATOM 12871 C C . SER A 1 13 ? 5.189 -9.258 2.989 1.00 0.00 528 SER A C 16
ATOM 12872 O O . SER A 1 13 ? 5.517 -10.444 3.014 1.00 0.00 528 SER A O 16
ATOM 12880 N N . SER A 1 14 ? 3.908 -8.891 2.905 1.00 0.00 529 SER A N 16
ATOM 12881 C CA . SER A 1 14 ? 2.847 -9.881 2.843 1.00 0.00 529 SER A CA 16
ATOM 12882 C C . SER A 1 14 ? 2.976 -10.672 1.526 1.00 0.00 529 SER A C 16
ATOM 12883 O O . SER A 1 14 ? 3.192 -10.057 0.482 1.00 0.00 529 SER A O 16
ATOM 12891 N N . PRO A 1 15 ? 2.807 -12.005 1.532 1.00 0.00 530 PRO A N 16
ATOM 12892 C CA . PRO A 1 15 ? 2.949 -12.854 0.363 1.00 0.00 530 PRO A CA 16
ATOM 12893 C C . PRO A 1 15 ? 1.754 -12.739 -0.592 1.00 0.00 530 PRO A C 16
ATOM 12894 O O . PRO A 1 15 ? 1.075 -13.725 -0.874 1.00 0.00 530 PRO A O 16
ATOM 12905 N N . LEU A 1 16 ? 1.494 -11.535 -1.102 1.00 0.00 531 LEU A N 16
ATOM 12906 C CA . LEU A 1 16 ? 0.407 -11.302 -2.042 1.00 0.00 531 LEU A CA 16
ATOM 12907 C C . LEU A 1 16 ? 0.830 -11.829 -3.424 1.00 0.00 531 LEU A C 16
ATOM 12908 O O . LEU A 1 16 ? 1.797 -12.584 -3.528 1.00 0.00 531 LEU A O 16
ATOM 12924 N N . SER A 1 17 ? 0.102 -11.470 -4.489 1.00 0.00 532 SER A N 16
ATOM 12925 C CA . SER A 1 17 ? 0.401 -11.921 -5.839 1.00 0.00 532 SER A CA 16
ATOM 12926 C C . SER A 1 17 ? 1.010 -10.779 -6.664 1.00 0.00 532 SER A C 16
ATOM 12927 O O . SER A 1 17 ? 1.858 -10.038 -6.172 1.00 0.00 532 SER A O 16
ATOM 12935 N N . ARG A 1 18 ? 0.763 -10.867 -7.969 1.00 0.00 533 ARG A N 16
ATOM 12936 C CA . ARG A 1 18 ? 1.226 -9.870 -8.923 1.00 0.00 533 ARG A CA 16
ATOM 12937 C C . ARG A 1 18 ? 0.125 -8.805 -9.028 1.00 0.00 533 ARG A C 16
ATOM 12938 O O . ARG A 1 18 ? 0.314 -7.614 -8.796 1.00 0.00 533 ARG A O 16
ATOM 12959 N N . ALA A 1 19 ? -1.058 -9.334 -9.353 1.00 0.00 534 ALA A N 16
ATOM 12960 C CA . ALA A 1 19 ? -2.277 -8.568 -9.544 1.00 0.00 534 ALA A CA 16
ATOM 12961 C C . ALA A 1 19 ? -2.750 -7.874 -8.271 1.00 0.00 534 ALA A C 16
ATOM 12962 O O . ALA A 1 19 ? -3.159 -6.720 -8.326 1.00 0.00 534 ALA A O 16
ATOM 12969 N N . GLU A 1 20 ? -2.711 -8.570 -7.129 1.00 0.00 535 GLU A N 16
ATOM 12970 C CA . GLU A 1 20 ? -3.159 -7.982 -5.871 1.00 0.00 535 GLU A CA 16
ATOM 12971 C C . GLU A 1 20 ? -2.257 -6.811 -5.508 1.00 0.00 535 GLU A C 16
ATOM 12972 O O . GLU A 1 20 ? -2.735 -5.727 -5.175 1.00 0.00 535 GLU A O 16
ATOM 12984 N N . LYS A 1 21 ? -0.946 -7.063 -5.565 1.00 0.00 536 LYS A N 16
ATOM 12985 C CA . LYS A 1 21 ? 0.065 -6.074 -5.263 1.00 0.00 536 LYS A CA 16
ATOM 12986 C C . LYS A 1 21 ? -0.165 -4.880 -6.182 1.00 0.00 536 LYS A C 16
ATOM 12987 O O . LYS A 1 21 ? -0.267 -3.757 -5.708 1.00 0.00 536 LYS A O 16
ATOM 13006 N N . ALA A 1 22 ? -0.270 -5.133 -7.488 1.00 0.00 537 ALA A N 16
ATOM 13007 C CA . ALA A 1 22 ? -0.486 -4.075 -8.457 1.00 0.00 537 ALA A CA 16
ATOM 13008 C C . ALA A 1 22 ? -1.740 -3.261 -8.119 1.00 0.00 537 ALA A C 16
ATOM 13009 O O . ALA A 1 22 ? -1.670 -2.044 -7.980 1.00 0.00 537 ALA A O 16
ATOM 13016 N N . ALA A 1 23 ? -2.878 -3.945 -7.987 1.00 0.00 538 ALA A N 16
ATOM 13017 C CA . ALA A 1 23 ? -4.147 -3.297 -7.700 1.00 0.00 538 ALA A CA 16
ATOM 13018 C C . ALA A 1 23 ? -4.086 -2.404 -6.459 1.00 0.00 538 ALA A C 16
ATOM 13019 O O . ALA A 1 23 ? -4.393 -1.215 -6.539 1.00 0.00 538 ALA A O 16
ATOM 13026 N N . TYR A 1 24 ? -3.689 -2.975 -5.317 1.00 0.00 539 TYR A N 16
ATOM 13027 C CA . TYR A 1 24 ? -3.617 -2.207 -4.087 1.00 0.00 539 TYR A CA 16
ATOM 13028 C C . TYR A 1 24 ? -2.602 -1.067 -4.193 1.00 0.00 539 TYR A C 16
ATOM 13029 O O . TYR A 1 24 ? -2.866 0.046 -3.757 1.00 0.00 539 TYR A O 16
ATOM 13047 N N . VAL A 1 25 ? -1.425 -1.340 -4.745 1.00 0.00 540 VAL A N 16
ATOM 13048 C CA . VAL A 1 25 ? -0.412 -0.328 -4.882 1.00 0.00 540 VAL A CA 16
ATOM 13049 C C . VAL A 1 25 ? -0.968 0.830 -5.733 1.00 0.00 540 VAL A C 16
ATOM 13050 O O . VAL A 1 25 ? -0.753 1.996 -5.405 1.00 0.00 540 VAL A O 16
ATOM 13063 N N . LYS A 1 26 ? -1.710 0.517 -6.800 1.00 0.00 541 LYS A N 16
ATOM 13064 C CA . LYS A 1 26 ? -2.303 1.555 -7.631 1.00 0.00 541 LYS A CA 16
ATOM 13065 C C . LYS A 1 26 ? -3.310 2.363 -6.801 1.00 0.00 541 LYS A C 16
ATOM 13066 O O . LYS A 1 26 ? -3.268 3.593 -6.802 1.00 0.00 541 LYS A O 16
ATOM 13085 N N . SER A 1 27 ? -4.210 1.684 -6.081 1.00 0.00 542 SER A N 16
ATOM 13086 C CA . SER A 1 27 ? -5.191 2.400 -5.276 1.00 0.00 542 SER A CA 16
ATOM 13087 C C . SER A 1 27 ? -4.516 3.270 -4.218 1.00 0.00 542 SER A C 16
ATOM 13088 O O . SER A 1 27 ? -4.966 4.377 -3.936 1.00 0.00 542 SER A O 16
ATOM 13096 N N . LEU A 1 28 ? -3.435 2.761 -3.640 1.00 0.00 543 LEU A N 16
ATOM 13097 C CA . LEU A 1 28 ? -2.660 3.483 -2.643 1.00 0.00 543 LEU A CA 16
ATOM 13098 C C . LEU A 1 28 ? -2.058 4.732 -3.291 1.00 0.00 543 LEU A C 16
ATOM 13099 O O . LEU A 1 28 ? -2.156 5.822 -2.734 1.00 0.00 543 LEU A O 16
ATOM 13115 N N . SER A 1 29 ? -1.437 4.585 -4.467 1.00 0.00 544 SER A N 16
ATOM 13116 C CA . SER A 1 29 ? -0.849 5.731 -5.152 1.00 0.00 544 SER A CA 16
ATOM 13117 C C . SER A 1 29 ? -1.934 6.769 -5.477 1.00 0.00 544 SER A C 16
ATOM 13118 O O . SER A 1 29 ? -1.664 7.968 -5.495 1.00 0.00 544 SER A O 16
ATOM 13126 N N . LYS A 1 30 ? -3.166 6.299 -5.696 1.00 0.00 545 LYS A N 16
ATOM 13127 C CA . LYS A 1 30 ? -4.295 7.176 -5.984 1.00 0.00 545 LYS A CA 16
ATOM 13128 C C . LYS A 1 30 ? -4.702 8.090 -4.795 1.00 0.00 545 LYS A C 16
ATOM 13129 O O . LYS A 1 30 ? -5.709 8.788 -4.901 1.00 0.00 545 LYS A O 16
ATOM 13148 N N . CYS A 1 31 ? -3.929 8.117 -3.690 1.00 0.00 546 CYS A N 16
ATOM 13149 C CA . CYS A 1 31 ? -4.170 8.967 -2.520 1.00 0.00 546 CYS A CA 16
ATOM 13150 C C . CYS A 1 31 ? -4.299 10.461 -2.866 1.00 0.00 546 CYS A C 16
ATOM 13151 O O . CYS A 1 31 ? -4.035 10.868 -3.997 1.00 0.00 546 CYS A O 16
ATOM 13159 N N . LYS A 1 32 ? -4.670 11.292 -1.876 1.00 0.00 547 LYS A N 16
ATOM 13160 C CA . LYS A 1 32 ? -4.830 12.733 -2.061 1.00 0.00 547 LYS A CA 16
ATOM 13161 C C . LYS A 1 32 ? -4.795 13.470 -0.714 1.00 0.00 547 LYS A C 16
ATOM 13162 O O . LYS A 1 32 ? -3.967 14.359 -0.535 1.00 0.00 547 LYS A O 16
ATOM 13181 N N . THR A 1 33 ? -5.696 13.123 0.215 1.00 0.00 548 THR A N 16
ATOM 13182 C CA . THR A 1 33 ? -5.772 13.779 1.519 1.00 0.00 548 THR A CA 16
ATOM 13183 C C . THR A 1 33 ? -5.187 12.896 2.627 1.00 0.00 548 THR A C 16
ATOM 13184 O O . THR A 1 33 ? -3.968 12.812 2.760 1.00 0.00 548 THR A O 16
ATOM 13195 N N . ASP A 1 34 ? -6.040 12.259 3.434 1.00 0.00 549 ASP A N 16
ATOM 13196 C CA . ASP A 1 34 ? -5.602 11.423 4.547 1.00 0.00 549 ASP A CA 16
ATOM 13197 C C . ASP A 1 34 ? -6.724 10.502 5.021 1.00 0.00 549 ASP A C 16
ATOM 13198 O O . ASP A 1 34 ? -6.512 9.303 5.160 1.00 0.00 549 ASP A O 16
ATOM 13207 N N . GLN A 1 35 ? -7.921 11.056 5.252 1.00 0.00 550 GLN A N 16
ATOM 13208 C CA . GLN A 1 35 ? -9.074 10.289 5.712 1.00 0.00 550 GLN A CA 16
ATOM 13209 C C . GLN A 1 35 ? -9.367 9.141 4.740 1.00 0.00 550 GLN A C 16
ATOM 13210 O O . GLN A 1 35 ? -9.730 8.041 5.150 1.00 0.00 550 GLN A O 16
ATOM 13224 N N . GLU A 1 36 ? -9.195 9.398 3.441 1.00 0.00 551 GLU A N 16
ATOM 13225 C CA . GLU A 1 36 ? -9.437 8.401 2.423 1.00 0.00 551 GLU A CA 16
ATOM 13226 C C . GLU A 1 36 ? -8.360 7.316 2.471 1.00 0.00 551 GLU A C 16
ATOM 13227 O O . GLU A 1 36 ? -8.654 6.125 2.504 1.00 0.00 551 GLU A O 16
ATOM 13239 N N . VAL A 1 37 ? -7.093 7.740 2.476 1.00 0.00 552 VAL A N 16
ATOM 13240 C CA . VAL A 1 37 ? -5.936 6.869 2.437 1.00 0.00 552 VAL A CA 16
ATOM 13241 C C . VAL A 1 37 ? -5.908 5.989 3.697 1.00 0.00 552 VAL A C 16
ATOM 13242 O O . VAL A 1 37 ? -5.624 4.798 3.606 1.00 0.00 552 VAL A O 16
ATOM 13255 N N . LYS A 1 38 ? -6.274 6.533 4.869 1.00 0.00 553 LYS A N 16
ATOM 13256 C CA . LYS A 1 38 ? -6.273 5.753 6.099 1.00 0.00 553 LYS A CA 16
ATOM 13257 C C . LYS A 1 38 ? -7.387 4.712 6.051 1.00 0.00 553 LYS A C 16
ATOM 13258 O O . LYS A 1 38 ? -7.190 3.600 6.516 1.00 0.00 553 LYS A O 16
ATOM 13277 N N . ALA A 1 39 ? -8.541 5.045 5.463 1.00 0.00 554 ALA A N 16
ATOM 13278 C CA . ALA A 1 39 ? -9.615 4.066 5.331 1.00 0.00 554 ALA A CA 16
ATOM 13279 C C . ALA A 1 39 ? -9.079 2.881 4.508 1.00 0.00 554 ALA A C 16
ATOM 13280 O O . ALA A 1 39 ? -9.316 1.719 4.834 1.00 0.00 554 ALA A O 16
ATOM 13287 N N . VAL A 1 40 ? -8.330 3.200 3.450 1.00 0.00 555 VAL A N 16
ATOM 13288 C CA . VAL A 1 40 ? -7.730 2.187 2.591 1.00 0.00 555 VAL A CA 16
ATOM 13289 C C . VAL A 1 40 ? -6.685 1.376 3.386 1.00 0.00 555 VAL A C 16
ATOM 13290 O O . VAL A 1 40 ? -6.550 0.173 3.184 1.00 0.00 555 VAL A O 16
ATOM 13303 N N . MET A 1 41 ? -5.932 2.026 4.280 1.00 0.00 556 MET A N 16
ATOM 13304 C CA . MET A 1 41 ? -4.938 1.330 5.095 1.00 0.00 556 MET A CA 16
ATOM 13305 C C . MET A 1 41 ? -5.648 0.368 6.059 1.00 0.00 556 MET A C 16
ATOM 13306 O O . MET A 1 41 ? -5.281 -0.801 6.159 1.00 0.00 556 MET A O 16
ATOM 13320 N N . GLU A 1 42 ? -6.659 0.869 6.776 1.00 0.00 557 GLU A N 16
ATOM 13321 C CA . GLU A 1 42 ? -7.435 0.056 7.703 1.00 0.00 557 GLU A CA 16
ATOM 13322 C C . GLU A 1 42 ? -7.989 -1.151 6.945 1.00 0.00 557 GLU A C 16
ATOM 13323 O O . GLU A 1 42 ? -8.038 -2.248 7.495 1.00 0.00 557 GLU A O 16
ATOM 13335 N N . LEU A 1 43 ? -8.387 -0.948 5.681 1.00 0.00 558 LEU A N 16
ATOM 13336 C CA . LEU A 1 43 ? -8.881 -2.038 4.864 1.00 0.00 558 LEU A CA 16
ATOM 13337 C C . LEU A 1 43 ? -7.801 -3.121 4.777 1.00 0.00 558 LEU A C 16
ATOM 13338 O O . LEU A 1 43 ? -8.138 -4.269 5.001 1.00 0.00 558 LEU A O 16
ATOM 13354 N N . VAL A 1 44 ? -6.527 -2.805 4.501 1.00 0.00 559 VAL A N 16
ATOM 13355 C CA . VAL A 1 44 ? -5.467 -3.832 4.450 1.00 0.00 559 VAL A CA 16
ATOM 13356 C C . VAL A 1 44 ? -5.475 -4.648 5.758 1.00 0.00 559 VAL A C 16
ATOM 13357 O O . VAL A 1 44 ? -5.386 -5.881 5.743 1.00 0.00 559 VAL A O 16
ATOM 13370 N N . GLU A 1 45 ? -5.630 -3.956 6.895 1.00 0.00 560 GLU A N 16
ATOM 13371 C CA . GLU A 1 45 ? -5.593 -4.577 8.208 1.00 0.00 560 GLU A CA 16
ATOM 13372 C C . GLU A 1 45 ? -6.800 -5.481 8.451 1.00 0.00 560 GLU A C 16
ATOM 13373 O O . GLU A 1 45 ? -6.638 -6.688 8.629 1.00 0.00 560 GLU A O 16
ATOM 13385 N N . GLU A 1 46 ? -8.006 -4.909 8.459 1.00 0.00 561 GLU A N 16
ATOM 13386 C CA . GLU A 1 46 ? -9.222 -5.665 8.707 1.00 0.00 561 GLU A CA 16
ATOM 13387 C C . GLU A 1 46 ? -9.413 -6.755 7.657 1.00 0.00 561 GLU A C 16
ATOM 13388 O O . GLU A 1 46 ? -9.882 -7.844 7.990 1.00 0.00 561 GLU A O 16
ATOM 13400 N N . ASP A 1 47 ? -9.042 -6.460 6.406 1.00 0.00 562 ASP A N 16
ATOM 13401 C CA . ASP A 1 47 ? -9.177 -7.420 5.326 1.00 0.00 562 ASP A CA 16
ATOM 13402 C C . ASP A 1 47 ? -8.481 -8.690 5.757 1.00 0.00 562 ASP A C 16
ATOM 13403 O O . ASP A 1 47 ? -9.093 -9.744 5.628 1.00 0.00 562 ASP A O 16
ATOM 13412 N N . ILE A 1 48 ? -7.255 -8.639 6.307 1.00 0.00 563 ILE A N 16
ATOM 13413 C CA . ILE A 1 48 ? -6.695 -9.898 6.767 1.00 0.00 563 ILE A CA 16
ATOM 13414 C C . ILE A 1 48 ? -7.450 -10.395 7.995 1.00 0.00 563 ILE A C 16
ATOM 13415 O O . ILE A 1 48 ? -8.171 -11.377 7.900 1.00 0.00 563 ILE A O 16
ATOM 13431 N N . GLU A 1 49 ? -7.253 -9.664 9.103 1.00 0.00 564 GLU A N 16
ATOM 13432 C CA . GLU A 1 49 ? -7.839 -9.969 10.417 1.00 0.00 564 GLU A CA 16
ATOM 13433 C C . GLU A 1 49 ? -9.177 -10.718 10.379 1.00 0.00 564 GLU A C 16
ATOM 13434 O O . GLU A 1 49 ? -9.437 -11.589 11.204 1.00 0.00 564 GLU A O 16
ATOM 13446 N N . SER A 1 50 ? -10.028 -10.347 9.429 1.00 0.00 565 SER A N 16
ATOM 13447 C CA . SER A 1 50 ? -11.358 -10.929 9.281 1.00 0.00 565 SER A CA 16
ATOM 13448 C C . SER A 1 50 ? -11.230 -12.368 8.804 1.00 0.00 565 SER A C 16
ATOM 13449 O O . SER A 1 50 ? -11.741 -13.292 9.430 1.00 0.00 565 SER A O 16
ATOM 13457 N N . LEU A 1 51 ? -10.538 -12.539 7.681 1.00 0.00 566 LEU A N 16
ATOM 13458 C CA . LEU A 1 51 ? -10.262 -13.842 7.116 1.00 0.00 566 LEU A CA 16
ATOM 13459 C C . LEU A 1 51 ? -9.461 -14.633 8.152 1.00 0.00 566 LEU A C 16
ATOM 13460 O O . LEU A 1 51 ? -9.580 -15.854 8.205 1.00 0.00 566 LEU A O 16
ATOM 13476 N N . THR A 1 52 ? -8.657 -13.954 8.986 1.00 0.00 567 THR A N 16
ATOM 13477 C CA . THR A 1 52 ? -7.884 -14.663 10.006 1.00 0.00 567 THR A CA 16
ATOM 13478 C C . THR A 1 52 ? -8.806 -15.378 10.999 1.00 0.00 567 THR A C 16
ATOM 13479 O O . THR A 1 52 ? -8.678 -16.586 11.197 1.00 0.00 567 THR A O 16
ATOM 13490 N N . ASN A 1 53 ? -9.706 -14.621 11.639 1.00 0.00 568 ASN A N 16
ATOM 13491 C CA . ASN A 1 53 ? -10.633 -15.155 12.626 1.00 0.00 568 ASN A CA 16
ATOM 13492 C C . ASN A 1 53 ? -11.901 -15.640 11.924 1.00 0.00 568 ASN A C 16
ATOM 13493 O O . ASN A 1 53 ? -12.822 -14.812 11.751 1.00 0.00 568 ASN A O 16
ATOM 13505 N N . LYS A 1 1 ? 14.224 4.578 10.007 1.00 0.00 516 LYS A N 17
ATOM 13506 C CA . LYS A 1 1 ? 12.778 4.685 10.135 1.00 0.00 516 LYS A CA 17
ATOM 13507 C C . LYS A 1 1 ? 12.201 5.411 8.908 1.00 0.00 516 LYS A C 17
ATOM 13508 O O . LYS A 1 1 ? 11.896 6.601 8.978 1.00 0.00 516 LYS A O 17
ATOM 13527 N N . PRO A 1 2 ? 12.074 4.711 7.766 1.00 0.00 517 PRO A N 17
ATOM 13528 C CA . PRO A 1 2 ? 11.557 5.263 6.529 1.00 0.00 517 PRO A CA 17
ATOM 13529 C C . PRO A 1 2 ? 10.125 5.780 6.674 1.00 0.00 517 PRO A C 17
ATOM 13530 O O . PRO A 1 2 ? 9.369 5.333 7.537 1.00 0.00 517 PRO A O 17
ATOM 13541 N N . THR A 1 3 ? 9.731 6.702 5.797 1.00 0.00 518 THR A N 17
ATOM 13542 C CA . THR A 1 3 ? 8.389 7.254 5.839 1.00 0.00 518 THR A CA 17
ATOM 13543 C C . THR A 1 3 ? 7.369 6.171 5.445 1.00 0.00 518 THR A C 17
ATOM 13544 O O . THR A 1 3 ? 7.452 5.028 5.906 1.00 0.00 518 THR A O 17
ATOM 13555 N N . MET A 1 4 ? 6.426 6.532 4.569 1.00 0.00 519 MET A N 17
ATOM 13556 C CA . MET A 1 4 ? 5.394 5.632 4.064 1.00 0.00 519 MET A CA 17
ATOM 13557 C C . MET A 1 4 ? 6.029 4.397 3.419 1.00 0.00 519 MET A C 17
ATOM 13558 O O . MET A 1 4 ? 5.399 3.344 3.352 1.00 0.00 519 MET A O 17
ATOM 13572 N N . HIS A 1 5 ? 7.286 4.510 2.961 1.00 0.00 520 HIS A N 17
ATOM 13573 C CA . HIS A 1 5 ? 8.023 3.407 2.370 1.00 0.00 520 HIS A CA 17
ATOM 13574 C C . HIS A 1 5 ? 8.005 2.182 3.285 1.00 0.00 520 HIS A C 17
ATOM 13575 O O . HIS A 1 5 ? 8.146 1.059 2.812 1.00 0.00 520 HIS A O 17
ATOM 13590 N N . SER A 1 6 ? 7.893 2.401 4.598 1.00 0.00 521 SER A N 17
ATOM 13591 C CA . SER A 1 6 ? 7.853 1.323 5.559 1.00 0.00 521 SER A CA 17
ATOM 13592 C C . SER A 1 6 ? 6.654 0.409 5.278 1.00 0.00 521 SER A C 17
ATOM 13593 O O . SER A 1 6 ? 6.761 -0.814 5.238 1.00 0.00 521 SER A O 17
ATOM 13601 N N . LEU A 1 7 ? 5.493 1.049 5.091 1.00 0.00 522 LEU A N 17
ATOM 13602 C CA . LEU A 1 7 ? 4.237 0.373 4.812 1.00 0.00 522 LEU A CA 17
ATOM 13603 C C . LEU A 1 7 ? 4.347 -0.346 3.469 1.00 0.00 522 LEU A C 17
ATOM 13604 O O . LEU A 1 7 ? 3.881 -1.470 3.303 1.00 0.00 522 LEU A O 17
ATOM 13620 N N . ARG A 1 8 ? 5.010 0.305 2.510 1.00 0.00 523 ARG A N 17
ATOM 13621 C CA . ARG A 1 8 ? 5.265 -0.271 1.208 1.00 0.00 523 ARG A CA 17
ATOM 13622 C C . ARG A 1 8 ? 6.056 -1.571 1.433 1.00 0.00 523 ARG A C 17
ATOM 13623 O O . ARG A 1 8 ? 5.722 -2.616 0.881 1.00 0.00 523 ARG A O 17
ATOM 13644 N N . LEU A 1 9 ? 7.089 -1.498 2.283 1.00 0.00 524 LEU A N 17
ATOM 13645 C CA . LEU A 1 9 ? 7.914 -2.651 2.612 1.00 0.00 524 LEU A CA 17
ATOM 13646 C C . LEU A 1 9 ? 7.051 -3.750 3.220 1.00 0.00 524 LEU A C 17
ATOM 13647 O O . LEU A 1 9 ? 7.160 -4.907 2.832 1.00 0.00 524 LEU A O 17
ATOM 13663 N N . VAL A 1 10 ? 6.178 -3.369 4.149 1.00 0.00 525 VAL A N 17
ATOM 13664 C CA . VAL A 1 10 ? 5.261 -4.309 4.796 1.00 0.00 525 VAL A CA 17
ATOM 13665 C C . VAL A 1 10 ? 4.500 -5.081 3.722 1.00 0.00 525 VAL A C 17
ATOM 13666 O O . VAL A 1 10 ? 4.380 -6.301 3.805 1.00 0.00 525 VAL A O 17
ATOM 13679 N N . ILE A 1 11 ? 3.966 -4.386 2.716 1.00 0.00 526 ILE A N 17
ATOM 13680 C CA . ILE A 1 11 ? 3.232 -5.067 1.672 1.00 0.00 526 ILE A CA 17
ATOM 13681 C C . ILE A 1 11 ? 4.173 -5.949 0.858 1.00 0.00 526 ILE A C 17
ATOM 13682 O O . ILE A 1 11 ? 3.875 -7.127 0.683 1.00 0.00 526 ILE A O 17
ATOM 13698 N N . GLU A 1 12 ? 5.316 -5.429 0.394 1.00 0.00 527 GLU A N 17
ATOM 13699 C CA . GLU A 1 12 ? 6.251 -6.234 -0.382 1.00 0.00 527 GLU A CA 17
ATOM 13700 C C . GLU A 1 12 ? 6.723 -7.476 0.379 1.00 0.00 527 GLU A C 17
ATOM 13701 O O . GLU A 1 12 ? 6.958 -8.514 -0.234 1.00 0.00 527 GLU A O 17
ATOM 13713 N N . SER A 1 13 ? 6.836 -7.395 1.707 1.00 0.00 528 SER A N 17
ATOM 13714 C CA . SER A 1 13 ? 7.254 -8.539 2.498 1.00 0.00 528 SER A CA 17
ATOM 13715 C C . SER A 1 13 ? 6.179 -9.633 2.497 1.00 0.00 528 SER A C 17
ATOM 13716 O O . SER A 1 13 ? 6.503 -10.796 2.727 1.00 0.00 528 SER A O 17
ATOM 13724 N N . SER A 1 14 ? 4.916 -9.293 2.222 1.00 0.00 529 SER A N 17
ATOM 13725 C CA . SER A 1 14 ? 3.828 -10.255 2.182 1.00 0.00 529 SER A CA 17
ATOM 13726 C C . SER A 1 14 ? 3.701 -10.753 0.734 1.00 0.00 529 SER A C 17
ATOM 13727 O O . SER A 1 14 ? 3.762 -9.948 -0.195 1.00 0.00 529 SER A O 17
ATOM 13735 N N . PRO A 1 15 ? 3.473 -12.056 0.510 1.00 0.00 530 PRO A N 17
ATOM 13736 C CA . PRO A 1 15 ? 3.391 -12.652 -0.809 1.00 0.00 530 PRO A CA 17
ATOM 13737 C C . PRO A 1 15 ? 2.063 -12.351 -1.515 1.00 0.00 530 PRO A C 17
ATOM 13738 O O . PRO A 1 15 ? 1.364 -13.270 -1.937 1.00 0.00 530 PRO A O 17
ATOM 13749 N N . LEU A 1 16 ? 1.689 -11.077 -1.657 1.00 0.00 531 LEU A N 17
ATOM 13750 C CA . LEU A 1 16 ? 0.462 -10.742 -2.360 1.00 0.00 531 LEU A CA 17
ATOM 13751 C C . LEU A 1 16 ? 0.697 -11.006 -3.847 1.00 0.00 531 LEU A C 17
ATOM 13752 O O . LEU A 1 16 ? 1.822 -10.878 -4.325 1.00 0.00 531 LEU A O 17
ATOM 13768 N N . SER A 1 17 ? -0.371 -11.363 -4.566 1.00 0.00 532 SER A N 17
ATOM 13769 C CA . SER A 1 17 ? -0.344 -11.660 -5.986 1.00 0.00 532 SER A CA 17
ATOM 13770 C C . SER A 1 17 ? 0.085 -10.489 -6.889 1.00 0.00 532 SER A C 17
ATOM 13771 O O . SER A 1 17 ? 0.946 -9.687 -6.547 1.00 0.00 532 SER A O 17
ATOM 13779 N N . ARG A 1 18 ? -0.370 -10.552 -8.141 1.00 0.00 533 ARG A N 17
ATOM 13780 C CA . ARG A 1 18 ? -0.038 -9.516 -9.119 1.00 0.00 533 ARG A CA 17
ATOM 13781 C C . ARG A 1 18 ? -1.095 -8.404 -9.029 1.00 0.00 533 ARG A C 17
ATOM 13782 O O . ARG A 1 18 ? -0.816 -7.241 -8.757 1.00 0.00 533 ARG A O 17
ATOM 13803 N N . ALA A 1 19 ? -2.337 -8.857 -9.189 1.00 0.00 534 ALA A N 17
ATOM 13804 C CA . ALA A 1 19 ? -3.510 -7.996 -9.162 1.00 0.00 534 ALA A CA 17
ATOM 13805 C C . ALA A 1 19 ? -3.795 -7.432 -7.772 1.00 0.00 534 ALA A C 17
ATOM 13806 O O . ALA A 1 19 ? -4.126 -6.260 -7.637 1.00 0.00 534 ALA A O 17
ATOM 13813 N N . GLU A 1 20 ? -3.653 -8.265 -6.739 1.00 0.00 535 GLU A N 17
ATOM 13814 C CA . GLU A 1 20 ? -3.919 -7.847 -5.368 1.00 0.00 535 GLU A CA 17
ATOM 13815 C C . GLU A 1 20 ? -2.905 -6.788 -4.933 1.00 0.00 535 GLU A C 17
ATOM 13816 O O . GLU A 1 20 ? -3.278 -5.730 -4.433 1.00 0.00 535 GLU A O 17
ATOM 13828 N N . LYS A 1 21 ? -1.618 -7.097 -5.126 1.00 0.00 536 LYS A N 17
ATOM 13829 C CA . LYS A 1 21 ? -0.537 -6.186 -4.785 1.00 0.00 536 LYS A CA 17
ATOM 13830 C C . LYS A 1 21 ? -0.760 -4.872 -5.533 1.00 0.00 536 LYS A C 17
ATOM 13831 O O . LYS A 1 21 ? -0.744 -3.803 -4.930 1.00 0.00 536 LYS A O 17
ATOM 13850 N N . ALA A 1 22 ? -0.958 -4.975 -6.852 1.00 0.00 537 ALA A N 17
ATOM 13851 C CA . ALA A 1 22 ? -1.173 -3.809 -7.692 1.00 0.00 537 ALA A CA 17
ATOM 13852 C C . ALA A 1 22 ? -2.357 -2.973 -7.200 1.00 0.00 537 ALA A C 17
ATOM 13853 O O . ALA A 1 22 ? -2.247 -1.759 -7.084 1.00 0.00 537 ALA A O 17
ATOM 13860 N N . ALA A 1 23 ? -3.480 -3.635 -6.917 1.00 0.00 538 ALA A N 17
ATOM 13861 C CA . ALA A 1 23 ? -4.686 -2.968 -6.454 1.00 0.00 538 ALA A CA 17
ATOM 13862 C C . ALA A 1 23 ? -4.421 -2.083 -5.236 1.00 0.00 538 ALA A C 17
ATOM 13863 O O . ALA A 1 23 ? -4.704 -0.886 -5.271 1.00 0.00 538 ALA A O 17
ATOM 13870 N N . TYR A 1 24 ? -3.882 -2.653 -4.156 1.00 0.00 539 TYR A N 17
ATOM 13871 C CA . TYR A 1 24 ? -3.609 -1.857 -2.971 1.00 0.00 539 TYR A CA 17
ATOM 13872 C C . TYR A 1 24 ? -2.570 -0.776 -3.264 1.00 0.00 539 TYR A C 17
ATOM 13873 O O . TYR A 1 24 ? -2.794 0.396 -2.985 1.00 0.00 539 TYR A O 17
ATOM 13891 N N . VAL A 1 25 ? -1.428 -1.170 -3.817 1.00 0.00 540 VAL A N 17
ATOM 13892 C CA . VAL A 1 25 ? -0.348 -0.263 -4.105 1.00 0.00 540 VAL A CA 17
ATOM 13893 C C . VAL A 1 25 ? -0.801 0.953 -4.939 1.00 0.00 540 VAL A C 17
ATOM 13894 O O . VAL A 1 25 ? -0.542 2.093 -4.553 1.00 0.00 540 VAL A O 17
ATOM 13907 N N . LYS A 1 26 ? -1.477 0.732 -6.069 1.00 0.00 541 LYS A N 17
ATOM 13908 C CA . LYS A 1 26 ? -1.902 1.850 -6.903 1.00 0.00 541 LYS A CA 17
ATOM 13909 C C . LYS A 1 26 ? -2.982 2.684 -6.201 1.00 0.00 541 LYS A C 17
ATOM 13910 O O . LYS A 1 26 ? -2.967 3.910 -6.292 1.00 0.00 541 LYS A O 17
ATOM 13929 N N . SER A 1 27 ? -3.910 2.037 -5.483 1.00 0.00 542 SER A N 17
ATOM 13930 C CA . SER A 1 27 ? -4.949 2.781 -4.781 1.00 0.00 542 SER A CA 17
ATOM 13931 C C . SER A 1 27 ? -4.331 3.659 -3.701 1.00 0.00 542 SER A C 17
ATOM 13932 O O . SER A 1 27 ? -4.766 4.786 -3.487 1.00 0.00 542 SER A O 17
ATOM 13940 N N . LEU A 1 28 ? -3.312 3.138 -3.030 1.00 0.00 543 LEU A N 17
ATOM 13941 C CA . LEU A 1 28 ? -2.588 3.884 -2.012 1.00 0.00 543 LEU A CA 17
ATOM 13942 C C . LEU A 1 28 ? -1.947 5.094 -2.699 1.00 0.00 543 LEU A C 17
ATOM 13943 O O . LEU A 1 28 ? -2.012 6.208 -2.185 1.00 0.00 543 LEU A O 17
ATOM 13959 N N . SER A 1 29 ? -1.354 4.874 -3.879 1.00 0.00 544 SER A N 17
ATOM 13960 C CA . SER A 1 29 ? -0.736 5.948 -4.649 1.00 0.00 544 SER A CA 17
ATOM 13961 C C . SER A 1 29 ? -1.780 7.027 -4.989 1.00 0.00 544 SER A C 17
ATOM 13962 O O . SER A 1 29 ? -1.472 8.217 -5.010 1.00 0.00 544 SER A O 17
ATOM 13970 N N . LYS A 1 30 ? -3.026 6.600 -5.224 1.00 0.00 545 LYS A N 17
ATOM 13971 C CA . LYS A 1 30 ? -4.132 7.507 -5.547 1.00 0.00 545 LYS A CA 17
ATOM 13972 C C . LYS A 1 30 ? -4.477 8.562 -4.455 1.00 0.00 545 LYS A C 17
ATOM 13973 O O . LYS A 1 30 ? -5.473 9.266 -4.610 1.00 0.00 545 LYS A O 17
ATOM 13992 N N . CYS A 1 31 ? -3.667 8.698 -3.388 1.00 0.00 546 CYS A N 17
ATOM 13993 C CA . CYS A 1 31 ? -3.834 9.674 -2.304 1.00 0.00 546 CYS A CA 17
ATOM 13994 C C . CYS A 1 31 ? -4.168 11.098 -2.783 1.00 0.00 546 CYS A C 17
ATOM 13995 O O . CYS A 1 31 ? -3.858 11.472 -3.913 1.00 0.00 546 CYS A O 17
ATOM 14003 N N . LYS A 1 32 ? -4.767 11.902 -1.890 1.00 0.00 547 LYS A N 17
ATOM 14004 C CA . LYS A 1 32 ? -5.137 13.288 -2.145 1.00 0.00 547 LYS A CA 17
ATOM 14005 C C . LYS A 1 32 ? -5.452 13.944 -0.791 1.00 0.00 547 LYS A C 17
ATOM 14006 O O . LYS A 1 32 ? -4.680 14.769 -0.309 1.00 0.00 547 LYS A O 17
ATOM 14025 N N . THR A 1 33 ? -6.576 13.560 -0.170 1.00 0.00 548 THR A N 17
ATOM 14026 C CA . THR A 1 33 ? -7.025 14.092 1.115 1.00 0.00 548 THR A CA 17
ATOM 14027 C C . THR A 1 33 ? -6.809 13.102 2.272 1.00 0.00 548 THR A C 17
ATOM 14028 O O . THR A 1 33 ? -7.375 13.298 3.346 1.00 0.00 548 THR A O 17
ATOM 14039 N N . ASP A 1 34 ? -6.014 12.041 2.064 1.00 0.00 549 ASP A N 17
ATOM 14040 C CA . ASP A 1 34 ? -5.689 11.024 3.078 1.00 0.00 549 ASP A CA 17
ATOM 14041 C C . ASP A 1 34 ? -6.853 10.107 3.490 1.00 0.00 549 ASP A C 17
ATOM 14042 O O . ASP A 1 34 ? -6.657 8.900 3.598 1.00 0.00 549 ASP A O 17
ATOM 14051 N N . GLN A 1 35 ? -8.048 10.662 3.710 1.00 0.00 550 GLN A N 17
ATOM 14052 C CA . GLN A 1 35 ? -9.238 9.905 4.117 1.00 0.00 550 GLN A CA 17
ATOM 14053 C C . GLN A 1 35 ? -9.448 8.645 3.265 1.00 0.00 550 GLN A C 17
ATOM 14054 O O . GLN A 1 35 ? -9.817 7.591 3.782 1.00 0.00 550 GLN A O 17
ATOM 14068 N N . GLU A 1 36 ? -9.205 8.758 1.956 1.00 0.00 551 GLU A N 17
ATOM 14069 C CA . GLU A 1 36 ? -9.369 7.646 1.040 1.00 0.00 551 GLU A CA 17
ATOM 14070 C C . GLU A 1 36 ? -8.359 6.553 1.395 1.00 0.00 551 GLU A C 17
ATOM 14071 O O . GLU A 1 36 ? -8.720 5.406 1.646 1.00 0.00 551 GLU A O 17
ATOM 14083 N N . VAL A 1 37 ? -7.076 6.931 1.400 1.00 0.00 552 VAL A N 17
ATOM 14084 C CA . VAL A 1 37 ? -5.955 6.054 1.688 1.00 0.00 552 VAL A CA 17
ATOM 14085 C C . VAL A 1 37 ? -6.153 5.400 3.048 1.00 0.00 552 VAL A C 17
ATOM 14086 O O . VAL A 1 37 ? -5.863 4.225 3.202 1.00 0.00 552 VAL A O 17
ATOM 14099 N N . LYS A 1 38 ? -6.690 6.134 4.027 1.00 0.00 553 LYS A N 17
ATOM 14100 C CA . LYS A 1 38 ? -6.957 5.658 5.351 1.00 0.00 553 LYS A CA 17
ATOM 14101 C C . LYS A 1 38 ? -7.995 4.539 5.279 1.00 0.00 553 LYS A C 17
ATOM 14102 O O . LYS A 1 38 ? -7.779 3.464 5.826 1.00 0.00 553 LYS A O 17
ATOM 14121 N N . ALA A 1 39 ? -9.111 4.779 4.590 1.00 0.00 554 ALA A N 17
ATOM 14122 C CA . ALA A 1 39 ? -10.142 3.758 4.443 1.00 0.00 554 ALA A CA 17
ATOM 14123 C C . ALA A 1 39 ? -9.560 2.501 3.768 1.00 0.00 554 ALA A C 17
ATOM 14124 O O . ALA A 1 39 ? -9.792 1.374 4.203 1.00 0.00 554 ALA A O 17
ATOM 14131 N N . VAL A 1 40 ? -8.801 2.720 2.695 1.00 0.00 555 VAL A N 17
ATOM 14132 C CA . VAL A 1 40 ? -8.182 1.631 1.944 1.00 0.00 555 VAL A CA 17
ATOM 14133 C C . VAL A 1 40 ? -7.169 0.867 2.823 1.00 0.00 555 VAL A C 17
ATOM 14134 O O . VAL A 1 40 ? -7.024 -0.348 2.721 1.00 0.00 555 VAL A O 17
ATOM 14147 N N . MET A 1 41 ? -6.453 1.587 3.682 1.00 0.00 556 MET A N 17
ATOM 14148 C CA . MET A 1 41 ? -5.472 1.025 4.576 1.00 0.00 556 MET A CA 17
ATOM 14149 C C . MET A 1 41 ? -6.190 0.181 5.632 1.00 0.00 556 MET A C 17
ATOM 14150 O O . MET A 1 41 ? -5.800 -0.957 5.879 1.00 0.00 556 MET A O 17
ATOM 14164 N N . GLU A 1 42 ? -7.229 0.749 6.250 1.00 0.00 557 GLU A N 17
ATOM 14165 C CA . GLU A 1 42 ? -8.015 0.037 7.248 1.00 0.00 557 GLU A CA 17
ATOM 14166 C C . GLU A 1 42 ? -8.500 -1.279 6.637 1.00 0.00 557 GLU A C 17
ATOM 14167 O O . GLU A 1 42 ? -8.492 -2.302 7.314 1.00 0.00 557 GLU A O 17
ATOM 14179 N N . LEU A 1 43 ? -8.906 -1.243 5.359 1.00 0.00 558 LEU A N 17
ATOM 14180 C CA . LEU A 1 43 ? -9.354 -2.440 4.670 1.00 0.00 558 LEU A CA 17
ATOM 14181 C C . LEU A 1 43 ? -8.248 -3.497 4.729 1.00 0.00 558 LEU A C 17
ATOM 14182 O O . LEU A 1 43 ? -8.534 -4.601 5.161 1.00 0.00 558 LEU A O 17
ATOM 14198 N N . VAL A 1 44 ? -7.001 -3.197 4.340 1.00 0.00 559 VAL A N 17
ATOM 14199 C CA . VAL A 1 44 ? -5.917 -4.190 4.397 1.00 0.00 559 VAL A CA 17
ATOM 14200 C C . VAL A 1 44 ? -5.791 -4.803 5.803 1.00 0.00 559 VAL A C 17
ATOM 14201 O O . VAL A 1 44 ? -5.649 -6.021 5.945 1.00 0.00 559 VAL A O 17
ATOM 14214 N N . GLU A 1 45 ? -5.896 -3.970 6.843 1.00 0.00 560 GLU A N 17
ATOM 14215 C CA . GLU A 1 45 ? -5.732 -4.415 8.215 1.00 0.00 560 GLU A CA 17
ATOM 14216 C C . GLU A 1 45 ? -6.889 -5.294 8.674 1.00 0.00 560 GLU A C 17
ATOM 14217 O O . GLU A 1 45 ? -6.673 -6.443 9.058 1.00 0.00 560 GLU A O 17
ATOM 14229 N N . GLU A 1 46 ? -8.109 -4.760 8.636 1.00 0.00 561 GLU A N 17
ATOM 14230 C CA . GLU A 1 46 ? -9.278 -5.499 9.069 1.00 0.00 561 GLU A CA 17
ATOM 14231 C C . GLU A 1 46 ? -9.453 -6.751 8.218 1.00 0.00 561 GLU A C 17
ATOM 14232 O O . GLU A 1 46 ? -9.795 -7.800 8.763 1.00 0.00 561 GLU A O 17
ATOM 14244 N N . ASP A 1 47 ? -9.191 -6.639 6.909 1.00 0.00 562 ASP A N 17
ATOM 14245 C CA . ASP A 1 47 ? -9.354 -7.760 6.006 1.00 0.00 562 ASP A CA 17
ATOM 14246 C C . ASP A 1 47 ? -8.575 -8.936 6.558 1.00 0.00 562 ASP A C 17
ATOM 14247 O O . ASP A 1 47 ? -9.162 -10.010 6.659 1.00 0.00 562 ASP A O 17
ATOM 14256 N N . ILE A 1 48 ? -7.309 -8.763 6.983 1.00 0.00 563 ILE A N 17
ATOM 14257 C CA . ILE A 1 48 ? -6.629 -9.904 7.571 1.00 0.00 563 ILE A CA 17
ATOM 14258 C C . ILE A 1 48 ? -7.284 -10.274 8.893 1.00 0.00 563 ILE A C 17
ATOM 14259 O O . ILE A 1 48 ? -7.937 -11.305 8.975 1.00 0.00 563 ILE A O 17
ATOM 14275 N N . GLU A 1 49 ? -7.068 -9.383 9.871 1.00 0.00 564 GLU A N 17
ATOM 14276 C CA . GLU A 1 49 ? -7.547 -9.527 11.250 1.00 0.00 564 GLU A CA 17
ATOM 14277 C C . GLU A 1 49 ? -8.848 -10.327 11.389 1.00 0.00 564 GLU A C 17
ATOM 14278 O O . GLU A 1 49 ? -9.003 -11.128 12.305 1.00 0.00 564 GLU A O 17
ATOM 14290 N N . SER A 1 50 ? -9.781 -10.086 10.475 1.00 0.00 565 SER A N 17
ATOM 14291 C CA . SER A 1 50 ? -11.094 -10.723 10.495 1.00 0.00 565 SER A CA 17
ATOM 14292 C C . SER A 1 50 ? -10.976 -12.209 10.204 1.00 0.00 565 SER A C 17
ATOM 14293 O O . SER A 1 50 ? -11.399 -13.051 10.992 1.00 0.00 565 SER A O 17
ATOM 14301 N N . LEU A 1 51 ? -10.412 -12.517 9.039 1.00 0.00 566 LEU A N 17
ATOM 14302 C CA . LEU A 1 51 ? -10.196 -13.883 8.611 1.00 0.00 566 LEU A CA 17
ATOM 14303 C C . LEU A 1 51 ? -9.156 -14.531 9.531 1.00 0.00 566 LEU A C 17
ATOM 14304 O O . LEU A 1 51 ? -9.138 -15.751 9.672 1.00 0.00 566 LEU A O 17
ATOM 14320 N N . THR A 1 52 ? -8.295 -13.714 10.151 1.00 0.00 567 THR A N 17
ATOM 14321 C CA . THR A 1 52 ? -7.234 -14.208 11.022 1.00 0.00 567 THR A CA 17
ATOM 14322 C C . THR A 1 52 ? -7.503 -13.850 12.483 1.00 0.00 567 THR A C 17
ATOM 14323 O O . THR A 1 52 ? -6.811 -13.005 13.052 1.00 0.00 567 THR A O 17
ATOM 14334 N N . ASN A 1 53 ? -8.489 -14.522 13.088 1.00 0.00 568 ASN A N 17
ATOM 14335 C CA . ASN A 1 53 ? -8.844 -14.307 14.481 1.00 0.00 568 ASN A CA 17
ATOM 14336 C C . ASN A 1 53 ? -7.779 -14.936 15.383 1.00 0.00 568 ASN A C 17
ATOM 14337 O O . ASN A 1 53 ? -7.737 -16.185 15.443 1.00 0.00 568 ASN A O 17
ATOM 14349 N N . LYS A 1 1 ? 14.073 3.675 12.931 1.00 0.00 516 LYS A N 18
ATOM 14350 C CA . LYS A 1 1 ? 13.483 4.941 12.521 1.00 0.00 516 LYS A CA 18
ATOM 14351 C C . LYS A 1 1 ? 12.394 4.707 11.465 1.00 0.00 516 LYS A C 18
ATOM 14352 O O . LYS A 1 1 ? 12.607 4.985 10.286 1.00 0.00 516 LYS A O 18
ATOM 14371 N N . PRO A 1 2 ? 11.232 4.161 11.855 1.00 0.00 517 PRO A N 18
ATOM 14372 C CA . PRO A 1 2 ? 10.138 3.897 10.947 1.00 0.00 517 PRO A CA 18
ATOM 14373 C C . PRO A 1 2 ? 9.536 5.205 10.421 1.00 0.00 517 PRO A C 18
ATOM 14374 O O . PRO A 1 2 ? 9.595 6.245 11.075 1.00 0.00 517 PRO A O 18
ATOM 14385 N N . THR A 1 3 ? 8.952 5.121 9.226 1.00 0.00 518 THR A N 18
ATOM 14386 C CA . THR A 1 3 ? 8.304 6.225 8.543 1.00 0.00 518 THR A CA 18
ATOM 14387 C C . THR A 1 3 ? 7.324 5.635 7.506 1.00 0.00 518 THR A C 18
ATOM 14388 O O . THR A 1 3 ? 6.662 4.630 7.770 1.00 0.00 518 THR A O 18
ATOM 14399 N N . MET A 1 4 ? 7.254 6.238 6.316 1.00 0.00 519 MET A N 18
ATOM 14400 C CA . MET A 1 4 ? 6.365 5.810 5.245 1.00 0.00 519 MET A CA 18
ATOM 14401 C C . MET A 1 4 ? 6.954 4.629 4.472 1.00 0.00 519 MET A C 18
ATOM 14402 O O . MET A 1 4 ? 6.270 3.640 4.222 1.00 0.00 519 MET A O 18
ATOM 14416 N N . HIS A 1 5 ? 8.236 4.713 4.098 1.00 0.00 520 HIS A N 18
ATOM 14417 C CA . HIS A 1 5 ? 8.901 3.667 3.332 1.00 0.00 520 HIS A CA 18
ATOM 14418 C C . HIS A 1 5 ? 8.858 2.303 4.023 1.00 0.00 520 HIS A C 18
ATOM 14419 O O . HIS A 1 5 ? 8.898 1.271 3.362 1.00 0.00 520 HIS A O 18
ATOM 14434 N N . SER A 1 6 ? 8.844 2.295 5.356 1.00 0.00 521 SER A N 18
ATOM 14435 C CA . SER A 1 6 ? 8.805 1.082 6.146 1.00 0.00 521 SER A CA 18
ATOM 14436 C C . SER A 1 6 ? 7.482 0.349 5.933 1.00 0.00 521 SER A C 18
ATOM 14437 O O . SER A 1 6 ? 7.425 -0.875 5.870 1.00 0.00 521 SER A O 18
ATOM 14445 N N . LEU A 1 7 ? 6.404 1.137 5.852 1.00 0.00 522 LEU A N 18
ATOM 14446 C CA . LEU A 1 7 ? 5.067 0.617 5.649 1.00 0.00 522 LEU A CA 18
ATOM 14447 C C . LEU A 1 7 ? 5.026 -0.026 4.268 1.00 0.00 522 LEU A C 18
ATOM 14448 O O . LEU A 1 7 ? 4.557 -1.147 4.111 1.00 0.00 522 LEU A O 18
ATOM 14464 N N . ARG A 1 8 ? 5.574 0.675 3.269 1.00 0.00 523 ARG A N 18
ATOM 14465 C CA . ARG A 1 8 ? 5.658 0.154 1.918 1.00 0.00 523 ARG A CA 18
ATOM 14466 C C . ARG A 1 8 ? 6.472 -1.148 1.955 1.00 0.00 523 ARG A C 18
ATOM 14467 O O . ARG A 1 8 ? 6.074 -2.145 1.359 1.00 0.00 523 ARG A O 18
ATOM 14488 N N . LEU A 1 9 ? 7.589 -1.136 2.696 1.00 0.00 524 LEU A N 18
ATOM 14489 C CA . LEU A 1 9 ? 8.425 -2.320 2.842 1.00 0.00 524 LEU A CA 18
ATOM 14490 C C . LEU A 1 9 ? 7.614 -3.461 3.450 1.00 0.00 524 LEU A C 18
ATOM 14491 O O . LEU A 1 9 ? 7.788 -4.613 3.064 1.00 0.00 524 LEU A O 18
ATOM 14507 N N . VAL A 1 10 ? 6.712 -3.138 4.371 1.00 0.00 525 VAL A N 18
ATOM 14508 C CA . VAL A 1 10 ? 5.839 -4.133 4.983 1.00 0.00 525 VAL A CA 18
ATOM 14509 C C . VAL A 1 10 ? 5.011 -4.812 3.885 1.00 0.00 525 VAL A C 18
ATOM 14510 O O . VAL A 1 10 ? 4.921 -6.036 3.848 1.00 0.00 525 VAL A O 18
ATOM 14523 N N . ILE A 1 11 ? 4.410 -4.020 2.989 1.00 0.00 526 ILE A N 18
ATOM 14524 C CA . ILE A 1 11 ? 3.597 -4.564 1.909 1.00 0.00 526 ILE A CA 18
ATOM 14525 C C . ILE A 1 11 ? 4.494 -5.400 0.995 1.00 0.00 526 ILE A C 18
ATOM 14526 O O . ILE A 1 11 ? 4.131 -6.521 0.654 1.00 0.00 526 ILE A O 18
ATOM 14542 N N . GLU A 1 12 ? 5.675 -4.884 0.630 1.00 0.00 527 GLU A N 18
ATOM 14543 C CA . GLU A 1 12 ? 6.624 -5.599 -0.213 1.00 0.00 527 GLU A CA 18
ATOM 14544 C C . GLU A 1 12 ? 7.053 -6.926 0.434 1.00 0.00 527 GLU A C 18
ATOM 14545 O O . GLU A 1 12 ? 7.236 -7.922 -0.260 1.00 0.00 527 GLU A O 18
ATOM 14557 N N . SER A 1 13 ? 7.217 -6.936 1.761 1.00 0.00 528 SER A N 18
ATOM 14558 C CA . SER A 1 13 ? 7.614 -8.129 2.496 1.00 0.00 528 SER A CA 18
ATOM 14559 C C . SER A 1 13 ? 6.483 -9.152 2.463 1.00 0.00 528 SER A C 18
ATOM 14560 O O . SER A 1 13 ? 6.722 -10.325 2.188 1.00 0.00 528 SER A O 18
ATOM 14568 N N . SER A 1 14 ? 5.257 -8.716 2.744 1.00 0.00 529 SER A N 18
ATOM 14569 C CA . SER A 1 14 ? 4.109 -9.608 2.731 1.00 0.00 529 SER A CA 18
ATOM 14570 C C . SER A 1 14 ? 3.966 -10.259 1.337 1.00 0.00 529 SER A C 18
ATOM 14571 O O . SER A 1 14 ? 3.774 -9.544 0.355 1.00 0.00 529 SER A O 18
ATOM 14579 N N . PRO A 1 15 ? 4.024 -11.599 1.224 1.00 0.00 530 PRO A N 18
ATOM 14580 C CA . PRO A 1 15 ? 3.946 -12.311 -0.038 1.00 0.00 530 PRO A CA 18
ATOM 14581 C C . PRO A 1 15 ? 2.520 -12.315 -0.597 1.00 0.00 530 PRO A C 18
ATOM 14582 O O . PRO A 1 15 ? 1.841 -13.340 -0.579 1.00 0.00 530 PRO A O 18
ATOM 14593 N N . LEU A 1 16 ? 2.068 -11.166 -1.105 1.00 0.00 531 LEU A N 18
ATOM 14594 C CA . LEU A 1 16 ? 0.742 -11.050 -1.696 1.00 0.00 531 LEU A CA 18
ATOM 14595 C C . LEU A 1 16 ? 0.822 -11.257 -3.213 1.00 0.00 531 LEU A C 18
ATOM 14596 O O . LEU A 1 16 ? 1.875 -11.085 -3.826 1.00 0.00 531 LEU A O 18
ATOM 14612 N N . SER A 1 17 ? -0.308 -11.638 -3.817 1.00 0.00 532 SER A N 18
ATOM 14613 C CA . SER A 1 17 ? -0.379 -11.881 -5.250 1.00 0.00 532 SER A CA 18
ATOM 14614 C C . SER A 1 17 ? -0.453 -10.569 -6.044 1.00 0.00 532 SER A C 18
ATOM 14615 O O . SER A 1 17 ? -0.557 -9.482 -5.480 1.00 0.00 532 SER A O 18
ATOM 14623 N N . ARG A 1 18 ? -0.609 -10.732 -7.356 1.00 0.00 533 ARG A N 18
ATOM 14624 C CA . ARG A 1 18 ? -0.637 -9.608 -8.279 1.00 0.00 533 ARG A CA 18
ATOM 14625 C C . ARG A 1 18 ? -1.935 -8.817 -8.314 1.00 0.00 533 ARG A C 18
ATOM 14626 O O . ARG A 1 18 ? -1.901 -7.596 -8.249 1.00 0.00 533 ARG A O 18
ATOM 14647 N N . ALA A 1 19 ? -3.073 -9.497 -8.441 1.00 0.00 534 ALA A N 18
ATOM 14648 C CA . ALA A 1 19 ? -4.360 -8.813 -8.497 1.00 0.00 534 ALA A CA 18
ATOM 14649 C C . ALA A 1 19 ? -4.587 -7.988 -7.227 1.00 0.00 534 ALA A C 18
ATOM 14650 O O . ALA A 1 19 ? -4.995 -6.830 -7.290 1.00 0.00 534 ALA A O 18
ATOM 14657 N N . GLU A 1 20 ? -4.289 -8.602 -6.078 1.00 0.00 535 GLU A N 18
ATOM 14658 C CA . GLU A 1 20 ? -4.446 -7.961 -4.787 1.00 0.00 535 GLU A CA 18
ATOM 14659 C C . GLU A 1 20 ? -3.500 -6.768 -4.679 1.00 0.00 535 GLU A C 18
ATOM 14660 O O . GLU A 1 20 ? -3.950 -5.673 -4.347 1.00 0.00 535 GLU A O 18
ATOM 14672 N N . LYS A 1 21 ? -2.204 -6.976 -4.953 1.00 0.00 536 LYS A N 18
ATOM 14673 C CA . LYS A 1 21 ? -1.235 -5.894 -4.900 1.00 0.00 536 LYS A CA 18
ATOM 14674 C C . LYS A 1 21 ? -1.698 -4.761 -5.804 1.00 0.00 536 LYS A C 18
ATOM 14675 O O . LYS A 1 21 ? -1.743 -3.622 -5.367 1.00 0.00 536 LYS A O 18
ATOM 14694 N N . ALA A 1 22 ? -2.024 -5.074 -7.059 1.00 0.00 537 ALA A N 18
ATOM 14695 C CA . ALA A 1 22 ? -2.475 -4.081 -8.012 1.00 0.00 537 ALA A CA 18
ATOM 14696 C C . ALA A 1 22 ? -3.643 -3.284 -7.431 1.00 0.00 537 ALA A C 18
ATOM 14697 O O . ALA A 1 22 ? -3.552 -2.067 -7.308 1.00 0.00 537 ALA A O 18
ATOM 14704 N N . ALA A 1 23 ? -4.728 -3.976 -7.069 1.00 0.00 538 ALA A N 18
ATOM 14705 C CA . ALA A 1 23 ? -5.902 -3.314 -6.525 1.00 0.00 538 ALA A CA 18
ATOM 14706 C C . ALA A 1 23 ? -5.529 -2.395 -5.358 1.00 0.00 538 ALA A C 18
ATOM 14707 O O . ALA A 1 23 ? -5.751 -1.187 -5.414 1.00 0.00 538 ALA A O 18
ATOM 14714 N N . TYR A 1 24 ? -4.950 -2.978 -4.311 1.00 0.00 539 TYR A N 18
ATOM 14715 C CA . TYR A 1 24 ? -4.545 -2.234 -3.136 1.00 0.00 539 TYR A CA 18
ATOM 14716 C C . TYR A 1 24 ? -3.589 -1.069 -3.429 1.00 0.00 539 TYR A C 18
ATOM 14717 O O . TYR A 1 24 ? -3.931 0.087 -3.207 1.00 0.00 539 TYR A O 18
ATOM 14735 N N . VAL A 1 25 ? -2.373 -1.390 -3.858 1.00 0.00 540 VAL A N 18
ATOM 14736 C CA . VAL A 1 25 ? -1.329 -0.432 -4.101 1.00 0.00 540 VAL A CA 18
ATOM 14737 C C . VAL A 1 25 ? -1.788 0.715 -5.019 1.00 0.00 540 VAL A C 18
ATOM 14738 O O . VAL A 1 25 ? -1.570 1.882 -4.690 1.00 0.00 540 VAL A O 18
ATOM 14751 N N . LYS A 1 26 ? -2.438 0.415 -6.148 1.00 0.00 541 LYS A N 18
ATOM 14752 C CA . LYS A 1 26 ? -2.898 1.489 -7.020 1.00 0.00 541 LYS A CA 18
ATOM 14753 C C . LYS A 1 26 ? -3.974 2.306 -6.290 1.00 0.00 541 LYS A C 18
ATOM 14754 O O . LYS A 1 26 ? -3.955 3.534 -6.339 1.00 0.00 541 LYS A O 18
ATOM 14773 N N . SER A 1 27 ? -4.886 1.628 -5.580 1.00 0.00 542 SER A N 18
ATOM 14774 C CA . SER A 1 27 ? -5.929 2.307 -4.822 1.00 0.00 542 SER A CA 18
ATOM 14775 C C . SER A 1 27 ? -5.325 3.281 -3.810 1.00 0.00 542 SER A C 18
ATOM 14776 O O . SER A 1 27 ? -5.833 4.379 -3.608 1.00 0.00 542 SER A O 18
ATOM 14784 N N . LEU A 1 28 ? -4.257 2.848 -3.155 1.00 0.00 543 LEU A N 18
ATOM 14785 C CA . LEU A 1 28 ? -3.555 3.650 -2.164 1.00 0.00 543 LEU A CA 18
ATOM 14786 C C . LEU A 1 28 ? -2.924 4.874 -2.830 1.00 0.00 543 LEU A C 18
ATOM 14787 O O . LEU A 1 28 ? -3.032 5.986 -2.321 1.00 0.00 543 LEU A O 18
ATOM 14803 N N . SER A 1 29 ? -2.254 4.669 -3.968 1.00 0.00 544 SER A N 18
ATOM 14804 C CA . SER A 1 29 ? -1.589 5.767 -4.657 1.00 0.00 544 SER A CA 18
ATOM 14805 C C . SER A 1 29 ? -2.563 6.861 -5.115 1.00 0.00 544 SER A C 18
ATOM 14806 O O . SER A 1 29 ? -2.262 8.046 -4.992 1.00 0.00 544 SER A O 18
ATOM 14814 N N . LYS A 1 30 ? -3.729 6.470 -5.636 1.00 0.00 545 LYS A N 18
ATOM 14815 C CA . LYS A 1 30 ? -4.703 7.440 -6.137 1.00 0.00 545 LYS A CA 18
ATOM 14816 C C . LYS A 1 30 ? -5.478 8.237 -5.063 1.00 0.00 545 LYS A C 18
ATOM 14817 O O . LYS A 1 30 ? -6.550 8.752 -5.380 1.00 0.00 545 LYS A O 18
ATOM 14836 N N . CYS A 1 31 ? -4.968 8.350 -3.826 1.00 0.00 546 CYS A N 18
ATOM 14837 C CA . CYS A 1 31 ? -5.629 9.082 -2.762 1.00 0.00 546 CYS A CA 18
ATOM 14838 C C . CYS A 1 31 ? -4.752 10.290 -2.395 1.00 0.00 546 CYS A C 18
ATOM 14839 O O . CYS A 1 31 ? -3.725 10.148 -1.736 1.00 0.00 546 CYS A O 18
ATOM 14847 N N . LYS A 1 32 ? -5.171 11.484 -2.844 1.00 0.00 547 LYS A N 18
ATOM 14848 C CA . LYS A 1 32 ? -4.441 12.737 -2.627 1.00 0.00 547 LYS A CA 18
ATOM 14849 C C . LYS A 1 32 ? -4.543 13.324 -1.209 1.00 0.00 547 LYS A C 18
ATOM 14850 O O . LYS A 1 32 ? -3.672 14.094 -0.812 1.00 0.00 547 LYS A O 18
ATOM 14869 N N . THR A 1 33 ? -5.616 13.015 -0.476 1.00 0.00 548 THR A N 18
ATOM 14870 C CA . THR A 1 33 ? -5.820 13.526 0.881 1.00 0.00 548 THR A CA 18
ATOM 14871 C C . THR A 1 33 ? -5.318 12.474 1.882 1.00 0.00 548 THR A C 18
ATOM 14872 O O . THR A 1 33 ? -4.378 11.750 1.566 1.00 0.00 548 THR A O 18
ATOM 14883 N N . ASP A 1 34 ? -5.912 12.403 3.079 1.00 0.00 549 ASP A N 18
ATOM 14884 C CA . ASP A 1 34 ? -5.514 11.447 4.116 1.00 0.00 549 ASP A CA 18
ATOM 14885 C C . ASP A 1 34 ? -6.637 10.461 4.440 1.00 0.00 549 ASP A C 18
ATOM 14886 O O . ASP A 1 34 ? -6.414 9.253 4.448 1.00 0.00 549 ASP A O 18
ATOM 14895 N N . GLN A 1 35 ? -7.840 10.990 4.694 1.00 0.00 550 GLN A N 18
ATOM 14896 C CA . GLN A 1 35 ? -9.007 10.182 5.042 1.00 0.00 550 GLN A CA 18
ATOM 14897 C C . GLN A 1 35 ? -9.227 9.036 4.051 1.00 0.00 550 GLN A C 18
ATOM 14898 O O . GLN A 1 35 ? -9.604 7.933 4.442 1.00 0.00 550 GLN A O 18
ATOM 14912 N N . GLU A 1 36 ? -8.997 9.296 2.763 1.00 0.00 551 GLU A N 18
ATOM 14913 C CA . GLU A 1 36 ? -9.181 8.290 1.739 1.00 0.00 551 GLU A CA 18
ATOM 14914 C C . GLU A 1 36 ? -8.096 7.226 1.859 1.00 0.00 551 GLU A C 18
ATOM 14915 O O . GLU A 1 36 ? -8.389 6.038 1.945 1.00 0.00 551 GLU A O 18
ATOM 14927 N N . VAL A 1 37 ? -6.828 7.657 1.858 1.00 0.00 552 VAL A N 18
ATOM 14928 C CA . VAL A 1 37 ? -5.676 6.776 1.904 1.00 0.00 552 VAL A CA 18
ATOM 14929 C C . VAL A 1 37 ? -5.803 5.857 3.135 1.00 0.00 552 VAL A C 18
ATOM 14930 O O . VAL A 1 37 ? -5.554 4.659 3.034 1.00 0.00 552 VAL A O 18
ATOM 14943 N N . LYS A 1 38 ? -6.244 6.386 4.292 1.00 0.00 553 LYS A N 18
ATOM 14944 C CA . LYS A 1 38 ? -6.386 5.564 5.492 1.00 0.00 553 LYS A CA 18
ATOM 14945 C C . LYS A 1 38 ? -7.558 4.589 5.356 1.00 0.00 553 LYS A C 18
ATOM 14946 O O . LYS A 1 38 ? -7.512 3.496 5.911 1.00 0.00 553 LYS A O 18
ATOM 14965 N N . ALA A 1 39 ? -8.596 4.946 4.592 1.00 0.00 554 ALA A N 18
ATOM 14966 C CA . ALA A 1 39 ? -9.701 4.024 4.357 1.00 0.00 554 ALA A CA 18
ATOM 14967 C C . ALA A 1 39 ? -9.138 2.845 3.544 1.00 0.00 554 ALA A C 18
ATOM 14968 O O . ALA A 1 39 ? -9.474 1.687 3.788 1.00 0.00 554 ALA A O 18
ATOM 14975 N N . VAL A 1 40 ? -8.251 3.154 2.591 1.00 0.00 555 VAL A N 18
ATOM 14976 C CA . VAL A 1 40 ? -7.607 2.113 1.802 1.00 0.00 555 VAL A CA 18
ATOM 14977 C C . VAL A 1 40 ? -6.715 1.283 2.745 1.00 0.00 555 VAL A C 18
ATOM 14978 O O . VAL A 1 40 ? -6.594 0.073 2.586 1.00 0.00 555 VAL A O 18
ATOM 14991 N N . MET A 1 41 ? -6.085 1.930 3.731 1.00 0.00 556 MET A N 18
ATOM 14992 C CA . MET A 1 41 ? -5.254 1.242 4.704 1.00 0.00 556 MET A CA 18
ATOM 14993 C C . MET A 1 41 ? -6.126 0.250 5.490 1.00 0.00 556 MET A C 18
ATOM 14994 O O . MET A 1 41 ? -5.764 -0.913 5.649 1.00 0.00 556 MET A O 18
ATOM 15008 N N . GLU A 1 42 ? -7.300 0.697 5.945 1.00 0.00 557 GLU A N 18
ATOM 15009 C CA . GLU A 1 42 ? -8.223 -0.184 6.651 1.00 0.00 557 GLU A CA 18
ATOM 15010 C C . GLU A 1 42 ? -8.520 -1.380 5.735 1.00 0.00 557 GLU A C 18
ATOM 15011 O O . GLU A 1 42 ? -8.585 -2.519 6.190 1.00 0.00 557 GLU A O 18
ATOM 15023 N N . LEU A 1 43 ? -8.669 -1.116 4.432 1.00 0.00 558 LEU A N 18
ATOM 15024 C CA . LEU A 1 43 ? -8.916 -2.174 3.476 1.00 0.00 558 LEU A CA 18
ATOM 15025 C C . LEU A 1 43 ? -7.737 -3.158 3.435 1.00 0.00 558 LEU A C 18
ATOM 15026 O O . LEU A 1 43 ? -7.984 -4.328 3.183 1.00 0.00 558 LEU A O 18
ATOM 15042 N N . VAL A 1 44 ? -6.476 -2.757 3.694 1.00 0.00 559 VAL A N 18
ATOM 15043 C CA . VAL A 1 44 ? -5.340 -3.690 3.725 1.00 0.00 559 VAL A CA 18
ATOM 15044 C C . VAL A 1 44 ? -5.605 -4.686 4.843 1.00 0.00 559 VAL A C 18
ATOM 15045 O O . VAL A 1 44 ? -5.441 -5.884 4.645 1.00 0.00 559 VAL A O 18
ATOM 15058 N N . GLU A 1 45 ? -6.007 -4.180 6.015 1.00 0.00 560 GLU A N 18
ATOM 15059 C CA . GLU A 1 45 ? -6.281 -5.023 7.167 1.00 0.00 560 GLU A CA 18
ATOM 15060 C C . GLU A 1 45 ? -7.331 -6.077 6.801 1.00 0.00 560 GLU A C 18
ATOM 15061 O O . GLU A 1 45 ? -7.112 -7.270 6.986 1.00 0.00 560 GLU A O 18
ATOM 15073 N N . GLU A 1 46 ? -8.463 -5.642 6.247 1.00 0.00 561 GLU A N 18
ATOM 15074 C CA . GLU A 1 46 ? -9.528 -6.546 5.846 1.00 0.00 561 GLU A CA 18
ATOM 15075 C C . GLU A 1 46 ? -9.070 -7.525 4.758 1.00 0.00 561 GLU A C 18
ATOM 15076 O O . GLU A 1 46 ? -9.363 -8.721 4.817 1.00 0.00 561 GLU A O 18
ATOM 15088 N N . ASP A 1 47 ? -8.321 -7.012 3.776 1.00 0.00 562 ASP A N 18
ATOM 15089 C CA . ASP A 1 47 ? -7.815 -7.799 2.668 1.00 0.00 562 ASP A CA 18
ATOM 15090 C C . ASP A 1 47 ? -7.054 -9.004 3.195 1.00 0.00 562 ASP A C 18
ATOM 15091 O O . ASP A 1 47 ? -7.322 -10.111 2.741 1.00 0.00 562 ASP A O 18
ATOM 15100 N N . ILE A 1 48 ? -6.171 -8.840 4.189 1.00 0.00 563 ILE A N 18
ATOM 15101 C CA . ILE A 1 48 ? -5.455 -9.990 4.720 1.00 0.00 563 ILE A CA 18
ATOM 15102 C C . ILE A 1 48 ? -6.435 -10.946 5.330 1.00 0.00 563 ILE A C 18
ATOM 15103 O O . ILE A 1 48 ? -6.352 -12.144 5.097 1.00 0.00 563 ILE A O 18
ATOM 15119 N N . GLU A 1 49 ? -7.357 -10.444 6.149 1.00 0.00 564 GLU A N 18
ATOM 15120 C CA . GLU A 1 49 ? -8.344 -11.300 6.788 1.00 0.00 564 GLU A CA 18
ATOM 15121 C C . GLU A 1 49 ? -9.277 -11.964 5.766 1.00 0.00 564 GLU A C 18
ATOM 15122 O O . GLU A 1 49 ? -10.064 -12.827 6.146 1.00 0.00 564 GLU A O 18
ATOM 15134 N N . SER A 1 50 ? -9.186 -11.581 4.485 1.00 0.00 565 SER A N 18
ATOM 15135 C CA . SER A 1 50 ? -9.998 -12.164 3.424 1.00 0.00 565 SER A CA 18
ATOM 15136 C C . SER A 1 50 ? -9.159 -13.190 2.654 1.00 0.00 565 SER A C 18
ATOM 15137 O O . SER A 1 50 ? -9.556 -14.340 2.491 1.00 0.00 565 SER A O 18
ATOM 15145 N N . LEU A 1 51 ? -7.995 -12.749 2.172 1.00 0.00 566 LEU A N 18
ATOM 15146 C CA . LEU A 1 51 ? -7.060 -13.570 1.417 1.00 0.00 566 LEU A CA 18
ATOM 15147 C C . LEU A 1 51 ? -6.468 -14.685 2.282 1.00 0.00 566 LEU A C 18
ATOM 15148 O O . LEU A 1 51 ? -6.247 -15.796 1.806 1.00 0.00 566 LEU A O 18
ATOM 15164 N N . THR A 1 52 ? -6.166 -14.353 3.536 1.00 0.00 567 THR A N 18
ATOM 15165 C CA . THR A 1 52 ? -5.566 -15.231 4.523 1.00 0.00 567 THR A CA 18
ATOM 15166 C C . THR A 1 52 ? -4.064 -15.363 4.251 1.00 0.00 567 THR A C 18
ATOM 15167 O O . THR A 1 52 ? -3.255 -14.907 5.058 1.00 0.00 567 THR A O 18
ATOM 15178 N N . ASN A 1 53 ? -3.704 -15.969 3.114 1.00 0.00 568 ASN A N 18
ATOM 15179 C CA . ASN A 1 53 ? -2.319 -16.156 2.696 1.00 0.00 568 ASN A CA 18
ATOM 15180 C C . ASN A 1 53 ? -2.258 -16.093 1.170 1.00 0.00 568 ASN A C 18
ATOM 15181 O O . ASN A 1 53 ? -3.047 -16.823 0.531 1.00 0.00 568 ASN A O 18
ATOM 15193 N N . LYS A 1 1 ? 2.785 10.257 12.016 1.00 0.00 516 LYS A N 19
ATOM 15194 C CA . LYS A 1 1 ? 4.029 9.646 12.459 1.00 0.00 516 LYS A CA 19
ATOM 15195 C C . LYS A 1 1 ? 4.625 8.631 11.457 1.00 0.00 516 LYS A C 19
ATOM 15196 O O . LYS A 1 1 ? 5.806 8.758 11.139 1.00 0.00 516 LYS A O 19
ATOM 15215 N N . PRO A 1 2 ? 3.886 7.615 10.966 1.00 0.00 517 PRO A N 19
ATOM 15216 C CA . PRO A 1 2 ? 4.413 6.638 10.024 1.00 0.00 517 PRO A CA 19
ATOM 15217 C C . PRO A 1 2 ? 4.716 7.304 8.675 1.00 0.00 517 PRO A C 19
ATOM 15218 O O . PRO A 1 2 ? 4.230 8.401 8.389 1.00 0.00 517 PRO A O 19
ATOM 15229 N N . THR A 1 3 ? 5.524 6.649 7.830 1.00 0.00 518 THR A N 19
ATOM 15230 C CA . THR A 1 3 ? 5.860 7.210 6.537 1.00 0.00 518 THR A CA 19
ATOM 15231 C C . THR A 1 3 ? 5.185 6.434 5.402 1.00 0.00 518 THR A C 19
ATOM 15232 O O . THR A 1 3 ? 4.549 5.404 5.618 1.00 0.00 518 THR A O 19
ATOM 15243 N N . MET A 1 4 ? 5.325 6.936 4.174 1.00 0.00 519 MET A N 19
ATOM 15244 C CA . MET A 1 4 ? 4.760 6.323 2.995 1.00 0.00 519 MET A CA 19
ATOM 15245 C C . MET A 1 4 ? 5.524 5.035 2.679 1.00 0.00 519 MET A C 19
ATOM 15246 O O . MET A 1 4 ? 4.943 4.034 2.269 1.00 0.00 519 MET A O 19
ATOM 15260 N N . HIS A 1 5 ? 6.849 5.058 2.876 1.00 0.00 520 HIS A N 19
ATOM 15261 C CA . HIS A 1 5 ? 7.720 3.928 2.615 1.00 0.00 520 HIS A CA 19
ATOM 15262 C C . HIS A 1 5 ? 7.401 2.749 3.528 1.00 0.00 520 HIS A C 19
ATOM 15263 O O . HIS A 1 5 ? 7.487 1.599 3.105 1.00 0.00 520 HIS A O 19
ATOM 15278 N N . SER A 1 6 ? 7.092 3.043 4.796 1.00 0.00 521 SER A N 19
ATOM 15279 C CA . SER A 1 6 ? 6.769 2.026 5.778 1.00 0.00 521 SER A CA 19
ATOM 15280 C C . SER A 1 6 ? 5.566 1.221 5.292 1.00 0.00 521 SER A C 19
ATOM 15281 O 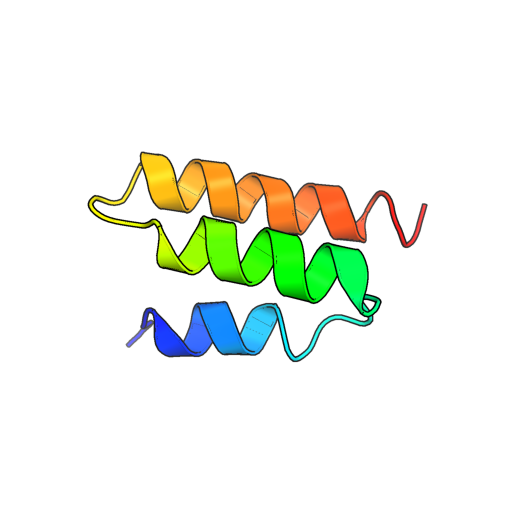O . SER A 1 6 ? 5.522 -0.001 5.403 1.00 0.00 521 SER A O 19
ATOM 15289 N N . LEU A 1 7 ? 4.582 1.938 4.742 1.00 0.00 522 LEU A N 19
ATOM 15290 C CA . LEU A 1 7 ? 3.371 1.333 4.229 1.00 0.00 522 LEU A CA 19
ATOM 15291 C C . LEU A 1 7 ? 3.705 0.408 3.062 1.00 0.00 522 LEU A C 19
ATOM 15292 O O . LEU A 1 7 ? 3.301 -0.747 3.052 1.00 0.00 522 LEU A O 19
ATOM 15308 N N . ARG A 1 8 ? 4.481 0.905 2.096 1.00 0.00 523 ARG A N 19
ATOM 15309 C CA . ARG A 1 8 ? 4.904 0.086 0.967 1.00 0.00 523 ARG A CA 19
ATOM 15310 C C . ARG A 1 8 ? 5.619 -1.165 1.497 1.00 0.00 523 ARG A C 19
ATOM 15311 O O . ARG A 1 8 ? 5.359 -2.276 1.036 1.00 0.00 523 ARG A O 19
ATOM 15332 N N . LEU A 1 9 ? 6.481 -0.986 2.503 1.00 0.00 524 LEU A N 19
ATOM 15333 C CA . LEU A 1 9 ? 7.187 -2.106 3.097 1.00 0.00 524 LEU A CA 19
ATOM 15334 C C . LEU A 1 9 ? 6.215 -3.106 3.716 1.00 0.00 524 LEU A C 19
ATOM 15335 O O . LEU A 1 9 ? 6.488 -4.299 3.664 1.00 0.00 524 LEU A O 19
ATOM 15351 N N . VAL A 1 10 ? 5.088 -2.637 4.254 1.00 0.00 525 VAL A N 19
ATOM 15352 C CA . VAL A 1 10 ? 4.089 -3.538 4.833 1.00 0.00 525 VAL A CA 19
ATOM 15353 C C . VAL A 1 10 ? 3.599 -4.492 3.736 1.00 0.00 525 VAL A C 19
ATOM 15354 O O . VAL A 1 10 ? 3.469 -5.695 3.959 1.00 0.00 525 VAL A O 19
ATOM 15367 N N . ILE A 1 11 ? 3.332 -3.941 2.544 1.00 0.00 526 ILE A N 19
ATOM 15368 C CA . ILE A 1 11 ? 2.868 -4.707 1.409 1.00 0.00 526 ILE A CA 19
ATOM 15369 C C . ILE A 1 11 ? 3.978 -5.645 0.944 1.00 0.00 526 ILE A C 19
ATOM 15370 O O . ILE A 1 11 ? 3.708 -6.800 0.642 1.00 0.00 526 ILE A O 19
ATOM 15386 N N . GLU A 1 12 ? 5.230 -5.174 0.887 1.00 0.00 527 GLU A N 19
ATOM 15387 C CA . GLU A 1 12 ? 6.354 -6.009 0.489 1.00 0.00 527 GLU A CA 19
ATOM 15388 C C . GLU A 1 12 ? 6.558 -7.158 1.488 1.00 0.00 527 GLU A C 19
ATOM 15389 O O . GLU A 1 12 ? 6.893 -8.266 1.080 1.00 0.00 527 GLU A O 19
ATOM 15401 N N . SER A 1 13 ? 6.379 -6.897 2.790 1.00 0.00 528 SER A N 19
ATOM 15402 C CA . SER A 1 13 ? 6.539 -7.918 3.814 1.00 0.00 528 SER A CA 19
ATOM 15403 C C . SER A 1 13 ? 5.481 -9.016 3.702 1.00 0.00 528 SER A C 19
ATOM 15404 O O . SER A 1 13 ? 5.795 -10.177 3.955 1.00 0.00 528 SER A O 19
ATOM 15412 N N . SER A 1 14 ? 4.233 -8.684 3.364 1.00 0.00 529 SER A N 19
ATOM 15413 C CA . SER A 1 14 ? 3.200 -9.688 3.200 1.00 0.00 529 SER A CA 19
ATOM 15414 C C . SER A 1 14 ? 3.455 -10.340 1.829 1.00 0.00 529 SER A C 19
ATOM 15415 O O . SER A 1 14 ? 4.170 -9.765 1.014 1.00 0.00 529 SER A O 19
ATOM 15423 N N . PRO A 1 15 ? 2.960 -11.561 1.567 1.00 0.00 530 PRO A N 19
ATOM 15424 C CA . PRO A 1 15 ? 3.172 -12.244 0.307 1.00 0.00 530 PRO A CA 19
ATOM 15425 C C . PRO A 1 15 ? 2.422 -11.505 -0.810 1.00 0.00 530 PRO A C 19
ATOM 15426 O O . PRO A 1 15 ? 2.912 -10.510 -1.338 1.00 0.00 530 PRO A O 19
ATOM 15437 N N . LEU A 1 16 ? 1.228 -11.968 -1.171 1.00 0.00 531 LEU A N 19
ATOM 15438 C CA . LEU A 1 16 ? 0.455 -11.348 -2.234 1.00 0.00 531 LEU A CA 19
ATOM 15439 C C . LEU A 1 16 ? 1.196 -11.577 -3.559 1.00 0.00 531 LEU A C 19
ATOM 15440 O O . LEU A 1 16 ? 2.424 -11.636 -3.593 1.00 0.00 531 LEU A O 19
ATOM 15456 N N . SER A 1 17 ? 0.442 -11.744 -4.645 1.00 0.00 532 SER A N 19
ATOM 15457 C CA . SER A 1 17 ? 1.001 -12.001 -5.970 1.00 0.00 532 SER A CA 19
ATOM 15458 C C . SER A 1 17 ? 0.834 -10.780 -6.874 1.00 0.00 532 SER A C 19
ATOM 15459 O O . SER A 1 17 ? 0.885 -9.649 -6.411 1.00 0.00 532 SER A O 19
ATOM 15467 N N . ARG A 1 18 ? 0.447 -11.034 -8.123 1.00 0.00 533 ARG A N 19
ATOM 15468 C CA . ARG A 1 18 ? 0.286 -9.955 -9.089 1.00 0.00 533 ARG A CA 19
ATOM 15469 C C . ARG A 1 18 ? -1.014 -9.148 -9.034 1.00 0.00 533 ARG A C 19
ATOM 15470 O O . ARG A 1 18 ? -0.972 -7.927 -8.905 1.00 0.00 533 ARG A O 19
ATOM 15491 N N . ALA A 1 19 ? -2.172 -9.802 -9.124 1.00 0.00 534 ALA A N 19
ATOM 15492 C CA . ALA A 1 19 ? -3.453 -9.102 -9.198 1.00 0.00 534 ALA A CA 19
ATOM 15493 C C . ALA A 1 19 ? -3.850 -8.255 -7.985 1.00 0.00 534 ALA A C 19
ATOM 15494 O O . ALA A 1 19 ? -4.108 -7.060 -8.114 1.00 0.00 534 ALA A O 19
ATOM 15501 N N . GLU A 1 20 ? -3.923 -8.883 -6.812 1.00 0.00 535 GLU A N 19
ATOM 15502 C CA . GLU A 1 20 ? -4.337 -8.207 -5.589 1.00 0.00 535 GLU A CA 19
ATOM 15503 C C . GLU A 1 20 ? -3.363 -7.110 -5.176 1.00 0.00 535 GLU A C 19
ATOM 15504 O O . GLU A 1 20 ? -3.784 -6.005 -4.832 1.00 0.00 535 GLU A O 19
ATOM 15516 N N . LYS A 1 21 ? -2.063 -7.421 -5.216 1.00 0.00 536 LYS A N 19
ATOM 15517 C CA . LYS A 1 21 ? -1.014 -6.480 -4.857 1.00 0.00 536 LYS A CA 19
ATOM 15518 C C . LYS A 1 21 ? -1.095 -5.296 -5.800 1.00 0.00 536 LYS A C 19
ATOM 15519 O O . LYS A 1 21 ? -1.135 -4.157 -5.358 1.00 0.00 536 LYS A O 19
ATOM 15538 N N . ALA A 1 22 ? -1.120 -5.582 -7.102 1.00 0.00 537 ALA A N 19
ATOM 15539 C CA . ALA A 1 22 ? -1.198 -4.519 -8.093 1.00 0.00 537 ALA A CA 19
ATOM 15540 C C . ALA A 1 22 ? -2.429 -3.650 -7.846 1.00 0.00 537 ALA A C 19
ATOM 15541 O O . ALA A 1 22 ? -2.298 -2.441 -7.712 1.00 0.00 537 ALA A O 19
ATOM 15548 N N . ALA A 1 23 ? -3.612 -4.266 -7.777 1.00 0.00 538 ALA A N 19
ATOM 15549 C CA . ALA A 1 23 ? -4.849 -3.532 -7.558 1.00 0.00 538 ALA A CA 19
ATOM 15550 C C . ALA A 1 23 ? -4.758 -2.615 -6.329 1.00 0.00 538 ALA A C 19
ATOM 15551 O O . ALA A 1 23 ? -4.972 -1.408 -6.436 1.00 0.00 538 ALA A O 19
ATOM 15558 N N . TYR A 1 24 ? -4.424 -3.195 -5.174 1.00 0.00 539 TYR A N 19
ATOM 15559 C CA . TYR A 1 24 ? -4.308 -2.438 -3.940 1.00 0.00 539 TYR A CA 19
ATOM 15560 C C . TYR A 1 24 ? -3.263 -1.321 -4.048 1.00 0.00 539 TYR A C 19
ATOM 15561 O O . TYR A 1 24 ? -3.527 -0.174 -3.714 1.00 0.00 539 TYR A O 19
ATOM 15579 N N . VAL A 1 25 ? -2.055 -1.660 -4.480 1.00 0.00 540 VAL A N 19
ATOM 15580 C CA . VAL A 1 25 ? -0.993 -0.704 -4.595 1.00 0.00 540 VAL A CA 19
ATOM 15581 C C . VAL A 1 25 ? -1.410 0.438 -5.539 1.00 0.00 540 VAL A C 19
ATOM 15582 O O . VAL A 1 25 ? -1.137 1.599 -5.252 1.00 0.00 540 VAL A O 19
ATOM 15595 N N . LYS A 1 26 ? -2.095 0.129 -6.642 1.00 0.00 541 LYS A N 19
ATOM 15596 C CA . LYS A 1 26 ? -2.553 1.169 -7.554 1.00 0.00 541 LYS A CA 19
ATOM 15597 C C . LYS A 1 26 ? -3.571 2.059 -6.831 1.00 0.00 541 LYS A C 19
ATOM 15598 O O . LYS A 1 26 ? -3.472 3.280 -6.904 1.00 0.00 541 LYS A O 19
ATOM 15617 N N . SER A 1 27 ? -4.546 1.458 -6.137 1.00 0.00 542 SER A N 19
ATOM 15618 C CA . SER A 1 27 ? -5.545 2.248 -5.429 1.00 0.00 542 SER A CA 19
ATOM 15619 C C . SER A 1 27 ? -4.894 3.123 -4.355 1.00 0.00 542 SER A C 19
ATOM 15620 O O . SER A 1 27 ? -5.312 4.256 -4.129 1.00 0.00 542 SER A O 19
ATOM 15628 N N . LEU A 1 28 ? -3.868 2.587 -3.704 1.00 0.00 543 LEU A N 19
ATOM 15629 C CA . LEU A 1 28 ? -3.115 3.303 -2.684 1.00 0.00 543 LEU A CA 19
ATOM 15630 C C . LEU A 1 28 ? -2.418 4.487 -3.358 1.00 0.00 543 LEU A C 19
ATOM 15631 O O . LEU A 1 28 ? -2.458 5.602 -2.846 1.00 0.00 543 LEU A O 19
ATOM 15647 N N . SER A 1 29 ? -1.796 4.251 -4.516 1.00 0.00 544 SER A N 19
ATOM 15648 C CA . SER A 1 29 ? -1.112 5.301 -5.263 1.00 0.00 544 SER A CA 19
ATOM 15649 C C . SER A 1 29 ? -2.045 6.495 -5.512 1.00 0.00 544 SER A C 19
ATOM 15650 O O . SER A 1 29 ? -1.591 7.638 -5.534 1.00 0.00 544 SER A O 19
ATOM 15658 N N . LYS A 1 30 ? -3.331 6.218 -5.726 1.00 0.00 545 LYS A N 19
ATOM 15659 C CA . LYS A 1 30 ? -4.302 7.278 -5.969 1.00 0.00 545 LYS A CA 19
ATOM 15660 C C . LYS A 1 30 ? -4.640 8.137 -4.730 1.00 0.00 545 LYS A C 19
ATOM 15661 O O . LYS A 1 30 ? -5.635 8.861 -4.770 1.00 0.00 545 LYS A O 19
ATOM 15680 N N . CYS A 1 31 ? -3.819 8.117 -3.663 1.00 0.00 546 CYS A N 19
ATOM 15681 C CA . CYS A 1 31 ? -3.966 8.900 -2.460 1.00 0.00 546 CYS A CA 19
ATOM 15682 C C . CYS A 1 31 ? -3.917 10.413 -2.737 1.00 0.00 546 CYS A C 19
ATOM 15683 O O . CYS A 1 31 ? -3.650 10.830 -3.864 1.00 0.00 546 CYS A O 19
ATOM 15691 N N . LYS A 1 32 ? -4.154 11.238 -1.704 1.00 0.00 547 LYS A N 19
ATOM 15692 C CA . LYS A 1 32 ? -4.140 12.695 -1.829 1.00 0.00 547 LYS A CA 19
ATOM 15693 C C . LYS A 1 32 ? -4.128 13.329 -0.430 1.00 0.00 547 LYS A C 19
ATOM 15694 O O . LYS A 1 32 ? -3.224 14.095 -0.109 1.00 0.00 547 LYS A O 19
ATOM 15713 N N . THR A 1 33 ? -5.140 13.028 0.395 1.00 0.00 548 THR A N 19
ATOM 15714 C CA . THR A 1 33 ? -5.259 13.583 1.738 1.00 0.00 548 THR A CA 19
ATOM 15715 C C . THR A 1 33 ? -4.646 12.627 2.775 1.00 0.00 548 THR A C 19
ATOM 15716 O O . THR A 1 33 ? -3.462 12.305 2.687 1.00 0.00 548 THR A O 19
ATOM 15727 N N . ASP A 1 34 ? -5.434 12.199 3.767 1.00 0.00 549 ASP A N 19
ATOM 15728 C CA . ASP A 1 34 ? -4.968 11.319 4.835 1.00 0.00 549 ASP A CA 19
ATOM 15729 C C . ASP A 1 34 ? -6.107 10.450 5.359 1.00 0.00 549 ASP A C 19
ATOM 15730 O O . ASP A 1 34 ? -5.961 9.236 5.429 1.00 0.00 549 ASP A O 19
ATOM 15739 N N . GLN A 1 35 ? -7.245 11.061 5.701 1.00 0.00 550 GLN A N 19
ATOM 15740 C CA . GLN A 1 35 ? -8.405 10.334 6.207 1.00 0.00 550 GLN A CA 19
ATOM 15741 C C . GLN A 1 35 ? -8.844 9.277 5.190 1.00 0.00 550 GLN A C 19
ATOM 15742 O O . GLN A 1 35 ? -9.221 8.164 5.559 1.00 0.00 550 GLN A O 19
ATOM 15756 N N . GLU A 1 36 ? -8.787 9.627 3.901 1.00 0.00 551 GLU A N 19
ATOM 15757 C CA . GLU A 1 36 ? -9.177 8.723 2.842 1.00 0.00 551 GLU A CA 19
ATOM 15758 C C . GLU A 1 36 ? -8.171 7.580 2.745 1.00 0.00 551 GLU A C 19
ATOM 15759 O O . GLU A 1 36 ? -8.540 6.413 2.730 1.00 0.00 551 GLU A O 19
ATOM 15771 N N . VAL A 1 37 ? -6.879 7.919 2.676 1.00 0.00 552 VAL A N 19
ATOM 15772 C CA . VAL A 1 37 ? -5.794 6.966 2.527 1.00 0.00 552 VAL A CA 19
ATOM 15773 C C . VAL A 1 37 ? -5.816 6.005 3.725 1.00 0.00 552 VAL A C 19
ATOM 15774 O O . VAL A 1 37 ? -5.621 4.809 3.563 1.00 0.00 552 VAL A O 19
ATOM 15787 N N . LYS A 1 38 ? -6.138 6.501 4.925 1.00 0.00 553 LYS A N 19
ATOM 15788 C CA . LYS A 1 38 ? -6.248 5.749 6.139 1.00 0.00 553 LYS A CA 19
ATOM 15789 C C . LYS A 1 38 ? -7.361 4.707 5.991 1.00 0.00 553 LYS A C 19
ATOM 15790 O O . LYS A 1 38 ? -7.213 3.574 6.438 1.00 0.00 553 LYS A O 19
ATOM 15809 N N . ALA A 1 39 ? -8.463 5.076 5.336 1.00 0.00 554 ALA A N 19
ATOM 15810 C CA . ALA A 1 39 ? -9.539 4.128 5.087 1.00 0.00 554 ALA A CA 19
ATOM 15811 C C . ALA A 1 39 ? -8.994 2.984 4.201 1.00 0.00 554 ALA A C 19
ATOM 15812 O O . ALA A 1 39 ? -9.370 1.825 4.359 1.00 0.00 554 ALA A O 19
ATOM 15819 N N . VAL A 1 40 ? -8.089 3.320 3.274 1.00 0.00 555 VAL A N 19
ATOM 15820 C CA . VAL A 1 40 ? -7.470 2.338 2.391 1.00 0.00 555 VAL A CA 19
ATOM 15821 C C . VAL A 1 40 ? -6.483 1.480 3.209 1.00 0.00 555 VAL A C 19
ATOM 15822 O O . VAL A 1 40 ? -6.373 0.278 2.985 1.00 0.00 555 VAL A O 19
ATOM 15835 N N . MET A 1 41 ? -5.754 2.081 4.155 1.00 0.00 556 MET A N 19
ATOM 15836 C CA . MET A 1 41 ? -4.843 1.317 5.012 1.00 0.00 556 MET A CA 19
ATOM 15837 C C . MET A 1 41 ? -5.685 0.323 5.833 1.00 0.00 556 MET A C 19
ATOM 15838 O O . MET A 1 41 ? -5.341 -0.853 5.959 1.00 0.00 556 MET A O 19
ATOM 15852 N N . GLU A 1 42 ? -6.809 0.805 6.370 1.00 0.00 557 GLU A N 19
ATOM 15853 C CA . GLU A 1 42 ? -7.732 -0.023 7.134 1.00 0.00 557 GLU A CA 19
ATOM 15854 C C . GLU A 1 42 ? -8.144 -1.220 6.264 1.00 0.00 557 GLU A C 19
ATOM 15855 O O . GLU A 1 42 ? -8.261 -2.337 6.761 1.00 0.00 557 GLU A O 19
ATOM 15867 N N . LEU A 1 43 ? -8.347 -0.986 4.961 1.00 0.00 558 LEU A N 19
ATOM 15868 C CA . LEU A 1 43 ? -8.711 -2.054 4.047 1.00 0.00 558 LEU A CA 19
ATOM 15869 C C . LEU A 1 43 ? -7.601 -3.113 4.023 1.00 0.00 558 LEU A C 19
ATOM 15870 O O . LEU A 1 43 ? -7.935 -4.292 4.010 1.00 0.00 558 LEU A O 19
ATOM 15886 N N . VAL A 1 44 ? -6.303 -2.744 4.036 1.00 0.00 559 VAL A N 19
ATOM 15887 C CA . VAL A 1 44 ? -5.208 -3.723 4.055 1.00 0.00 559 VAL A CA 19
ATOM 15888 C C . VAL A 1 44 ? -5.411 -4.656 5.244 1.00 0.00 559 VAL A C 19
ATOM 15889 O O . VAL A 1 44 ? -5.255 -5.860 5.094 1.00 0.00 559 VAL A O 19
ATOM 15902 N N . GLU A 1 45 ? -5.757 -4.099 6.412 1.00 0.00 560 GLU A N 19
ATOM 15903 C CA . GLU A 1 45 ? -5.956 -4.908 7.609 1.00 0.00 560 GLU A CA 19
ATOM 15904 C C . GLU A 1 45 ? -7.041 -5.971 7.390 1.00 0.00 560 GLU A C 19
ATOM 15905 O O . GLU A 1 45 ? -6.823 -7.153 7.653 1.00 0.00 560 GLU A O 19
ATOM 15917 N N . GLU A 1 46 ? -8.209 -5.563 6.893 1.00 0.00 561 GLU A N 19
ATOM 15918 C CA . GLU A 1 46 ? -9.302 -6.490 6.650 1.00 0.00 561 GLU A CA 19
ATOM 15919 C C . GLU A 1 46 ? -8.937 -7.497 5.557 1.00 0.00 561 GLU A C 19
ATOM 15920 O O . GLU A 1 46 ? -9.229 -8.688 5.682 1.00 0.00 561 GLU A O 19
ATOM 15932 N N . ASP A 1 47 ? -8.256 -7.016 4.514 1.00 0.00 562 ASP A N 19
ATOM 15933 C CA . ASP A 1 47 ? -7.848 -7.837 3.392 1.00 0.00 562 ASP A CA 19
ATOM 15934 C C . ASP A 1 47 ? -7.076 -9.050 3.887 1.00 0.00 562 ASP A C 19
ATOM 15935 O O . ASP A 1 47 ? -7.369 -10.157 3.454 1.00 0.00 562 ASP A O 19
ATOM 15944 N N . ILE A 1 48 ? -6.143 -8.888 4.834 1.00 0.00 563 ILE A N 19
ATOM 15945 C CA . ILE A 1 48 ? -5.390 -10.032 5.326 1.00 0.00 563 ILE A CA 19
ATOM 15946 C C . ILE A 1 48 ? -6.251 -10.951 6.151 1.00 0.00 563 ILE A C 19
ATOM 15947 O O . ILE A 1 48 ? -6.167 -12.167 6.015 1.00 0.00 563 ILE A O 19
ATOM 15963 N N . GLU A 1 49 ? -7.054 -10.386 7.052 1.00 0.00 564 GLU A N 19
ATOM 15964 C CA . GLU A 1 49 ? -7.919 -11.191 7.895 1.00 0.00 564 GLU A CA 19
ATOM 15965 C C . GLU A 1 49 ? -8.983 -11.908 7.051 1.00 0.00 564 GLU A C 19
ATOM 15966 O O . GLU A 1 49 ? -9.705 -12.754 7.571 1.00 0.00 564 GLU A O 19
ATOM 15978 N N . SER A 1 50 ? -9.067 -11.575 5.758 1.00 0.00 565 SER A N 19
ATOM 15979 C CA . SER A 1 50 ? -10.016 -12.167 4.832 1.00 0.00 565 SER A CA 19
ATOM 15980 C C . SER A 1 50 ? -9.263 -13.226 4.034 1.00 0.00 565 SER A C 19
ATOM 15981 O O . SER A 1 50 ? -9.659 -14.389 4.005 1.00 0.00 565 SER A O 19
ATOM 15989 N N . LEU A 1 51 ? -8.156 -12.815 3.412 1.00 0.00 566 LEU A N 19
ATOM 15990 C CA . LEU A 1 51 ? -7.300 -13.687 2.625 1.00 0.00 566 LEU A CA 19
ATOM 15991 C C . LEU A 1 51 ? -6.859 -14.882 3.467 1.00 0.00 566 LEU A C 19
ATOM 15992 O O . LEU A 1 51 ? -6.847 -16.007 2.979 1.00 0.00 566 LEU A O 19
ATOM 16008 N N . THR A 1 52 ? -6.504 -14.643 4.733 1.00 0.00 567 THR A N 19
ATOM 16009 C CA . THR A 1 52 ? -6.082 -15.717 5.622 1.00 0.00 567 THR A CA 19
ATOM 16010 C C . THR A 1 52 ? -7.287 -16.546 6.083 1.00 0.00 567 THR A C 19
ATOM 16011 O O . THR A 1 52 ? -7.323 -17.752 5.845 1.00 0.00 567 THR A O 19
ATOM 16022 N N . ASN A 1 53 ? -8.249 -15.905 6.765 1.00 0.00 568 ASN A N 19
ATOM 16023 C CA . ASN A 1 53 ? -9.445 -16.568 7.277 1.00 0.00 568 ASN A CA 19
ATOM 16024 C C . ASN A 1 53 ? -10.637 -16.232 6.383 1.00 0.00 568 ASN A C 19
ATOM 16025 O O . ASN A 1 53 ? -11.218 -15.141 6.579 1.00 0.00 568 ASN A O 19
ATOM 16037 N N . LYS A 1 1 ? 10.987 9.728 12.154 1.00 0.00 516 LYS A N 20
ATOM 16038 C CA . LYS A 1 1 ? 10.965 8.300 12.421 1.00 0.00 516 LYS A CA 20
ATOM 16039 C C . LYS A 1 1 ? 10.127 7.563 11.357 1.00 0.00 516 LYS A C 20
ATOM 16040 O O . LYS A 1 1 ? 10.688 6.762 10.612 1.00 0.00 516 LYS A O 20
ATOM 16059 N N . PRO A 1 2 ? 8.805 7.796 11.261 1.00 0.00 517 PRO A N 20
ATOM 16060 C CA . PRO A 1 2 ? 7.950 7.149 10.282 1.00 0.00 517 PRO A CA 20
ATOM 16061 C C . PRO A 1 2 ? 8.246 7.679 8.875 1.00 0.00 517 PRO A C 20
ATOM 16062 O O . PRO A 1 2 ? 8.791 8.771 8.719 1.00 0.00 517 PRO A O 20
ATOM 16073 N N . THR A 1 3 ? 7.864 6.906 7.851 1.00 0.00 518 THR A N 20
ATOM 16074 C CA . THR A 1 3 ? 8.091 7.258 6.464 1.00 0.00 518 THR A CA 20
ATOM 16075 C C . THR A 1 3 ? 7.105 6.472 5.589 1.00 0.00 518 THR A C 20
ATOM 16076 O O . THR A 1 3 ? 6.805 5.318 5.886 1.00 0.00 518 THR A O 20
ATOM 16087 N N . MET A 1 4 ? 6.600 7.074 4.509 1.00 0.00 519 MET A N 20
ATOM 16088 C CA . MET A 1 4 ? 5.655 6.420 3.606 1.00 0.00 519 MET A CA 20
ATOM 16089 C C . MET A 1 4 ? 6.264 5.149 3.006 1.00 0.00 519 MET A C 20
ATOM 16090 O O . MET A 1 4 ? 5.561 4.171 2.740 1.00 0.00 519 MET A O 20
ATOM 16104 N N . HIS A 1 5 ? 7.588 5.142 2.802 1.00 0.00 520 HIS A N 20
ATOM 16105 C CA . HIS A 1 5 ? 8.292 3.996 2.265 1.00 0.00 520 HIS A CA 20
ATOM 16106 C C . HIS A 1 5 ? 8.024 2.752 3.106 1.00 0.00 520 HIS A C 20
ATOM 16107 O O . HIS A 1 5 ? 8.069 1.646 2.571 1.00 0.00 520 HIS A O 20
ATOM 16122 N N . SER A 1 6 ? 7.796 2.929 4.412 1.00 0.00 521 SER A N 20
ATOM 16123 C CA . SER A 1 6 ? 7.541 1.813 5.291 1.00 0.00 521 SER A CA 20
ATOM 16124 C C . SER A 1 6 ? 6.260 1.104 4.868 1.00 0.00 521 SER A C 20
ATOM 16125 O O . SER A 1 6 ? 6.209 -0.115 4.848 1.00 0.00 521 SER A O 20
ATOM 16133 N N . LEU A 1 7 ? 5.220 1.874 4.526 1.00 0.00 522 LEU A N 20
ATOM 16134 C CA . LEU A 1 7 ? 3.950 1.302 4.115 1.00 0.00 522 LEU A CA 20
ATOM 16135 C C . LEU A 1 7 ? 4.168 0.475 2.852 1.00 0.00 522 LEU A C 20
ATOM 16136 O O . LEU A 1 7 ? 3.707 -0.656 2.751 1.00 0.00 522 LEU A O 20
ATOM 16152 N N . ARG A 1 8 ? 4.915 1.029 1.893 1.00 0.00 523 ARG A N 20
ATOM 16153 C CA . ARG A 1 8 ? 5.221 0.296 0.676 1.00 0.00 523 ARG A CA 20
ATOM 16154 C C . ARG A 1 8 ? 5.986 -0.974 1.041 1.00 0.00 523 ARG A C 20
ATOM 16155 O O . ARG A 1 8 ? 5.643 -2.035 0.543 1.00 0.00 523 ARG A O 20
ATOM 16176 N N . LEU A 1 9 ? 6.988 -0.877 1.922 1.00 0.00 524 LEU A N 20
ATOM 16177 C CA . LEU A 1 9 ? 7.756 -2.046 2.339 1.00 0.00 524 LEU A CA 20
ATOM 16178 C C . LEU A 1 9 ? 6.851 -3.085 2.997 1.00 0.00 524 LEU A C 20
ATOM 16179 O O . LEU A 1 9 ? 7.038 -4.276 2.786 1.00 0.00 524 LEU A O 20
ATOM 16195 N N . VAL A 1 10 ? 5.874 -2.623 3.768 1.00 0.00 525 VAL A N 20
ATOM 16196 C CA . VAL A 1 10 ? 4.902 -3.485 4.438 1.00 0.00 525 VAL A CA 20
ATOM 16197 C C . VAL A 1 10 ? 4.111 -4.243 3.373 1.00 0.00 525 VAL A C 20
ATOM 16198 O O . VAL A 1 10 ? 3.837 -5.430 3.534 1.00 0.00 525 VAL A O 20
ATOM 16211 N N . ILE A 1 11 ? 3.720 -3.564 2.291 1.00 0.00 526 ILE A N 20
ATOM 16212 C CA . ILE A 1 11 ? 2.976 -4.220 1.229 1.00 0.00 526 ILE A CA 20
ATOM 16213 C C . ILE A 1 11 ? 3.927 -5.171 0.486 1.00 0.00 526 ILE A C 20
ATOM 16214 O O . ILE A 1 11 ? 3.564 -6.300 0.184 1.00 0.00 526 ILE A O 20
ATOM 16230 N N . GLU A 1 12 ? 5.162 -4.745 0.206 1.00 0.00 527 GLU A N 20
ATOM 16231 C CA . GLU A 1 12 ? 6.148 -5.574 -0.469 1.00 0.00 527 GLU A CA 20
ATOM 16232 C C . GLU A 1 12 ? 6.480 -6.826 0.360 1.00 0.00 527 GLU A C 20
ATOM 16233 O O . GLU A 1 12 ? 6.704 -7.887 -0.217 1.00 0.00 527 GLU A O 20
ATOM 16245 N N . SER A 1 13 ? 6.510 -6.723 1.695 1.00 0.00 528 SER A N 20
ATOM 16246 C CA . SER A 1 13 ? 6.835 -7.853 2.556 1.00 0.00 528 SER A CA 20
ATOM 16247 C C . SER A 1 13 ? 5.681 -8.835 2.771 1.00 0.00 528 SER A C 20
ATOM 16248 O O . SER A 1 13 ? 5.946 -9.967 3.175 1.00 0.00 528 SER A O 20
ATOM 16256 N N . SER A 1 14 ? 4.418 -8.461 2.550 1.00 0.00 529 SER A N 20
ATOM 16257 C CA . SER A 1 14 ? 3.325 -9.405 2.741 1.00 0.00 529 SER A CA 20
ATOM 16258 C C . SER A 1 14 ? 3.276 -10.295 1.491 1.00 0.00 529 SER A C 20
ATOM 16259 O O . SER A 1 14 ? 3.479 -9.789 0.385 1.00 0.00 529 SER A O 20
ATOM 16267 N N . PRO A 1 15 ? 3.031 -11.608 1.628 1.00 0.00 530 PRO A N 20
ATOM 16268 C CA . PRO A 1 15 ? 2.998 -12.546 0.523 1.00 0.00 530 PRO A CA 20
ATOM 16269 C C . PRO A 1 15 ? 1.727 -12.389 -0.313 1.00 0.00 530 PRO A C 20
ATOM 16270 O O . PRO A 1 15 ? 0.930 -13.320 -0.438 1.00 0.00 530 PRO A O 20
ATOM 16281 N N . LEU A 1 16 ? 1.546 -11.205 -0.897 1.00 0.00 531 LEU A N 20
ATOM 16282 C CA . LEU A 1 16 ? 0.422 -10.925 -1.756 1.00 0.00 531 LEU A CA 20
ATOM 16283 C C . LEU A 1 16 ? 0.825 -11.245 -3.196 1.00 0.00 531 LEU A C 20
ATOM 16284 O O . LEU A 1 16 ? 1.997 -11.191 -3.566 1.00 0.00 531 LEU A O 20
ATOM 16300 N N . SER A 1 17 ? -0.177 -11.591 -3.994 1.00 0.00 532 SER A N 20
ATOM 16301 C CA . SER A 1 17 ? -0.023 -11.927 -5.394 1.00 0.00 532 SER A CA 20
ATOM 16302 C C . SER A 1 17 ? 0.015 -10.642 -6.224 1.00 0.00 532 SER A C 20
ATOM 16303 O O . SER A 1 17 ? -0.047 -9.530 -5.697 1.00 0.00 532 SER A O 20
ATOM 16311 N N . ARG A 1 18 ? -0.110 -10.839 -7.531 1.00 0.00 533 ARG A N 20
ATOM 16312 C CA . ARG A 1 18 ? -0.042 -9.741 -8.476 1.00 0.00 533 ARG A CA 20
ATOM 16313 C C . ARG A 1 18 ? -1.222 -8.780 -8.438 1.00 0.00 533 ARG A C 20
ATOM 16314 O O . ARG A 1 18 ? -1.039 -7.580 -8.267 1.00 0.00 533 ARG A O 20
ATOM 16335 N N . ALA A 1 19 ? -2.429 -9.317 -8.591 1.00 0.00 534 ALA A N 20
ATOM 16336 C CA . ALA A 1 19 ? -3.628 -8.493 -8.602 1.00 0.00 534 ALA A CA 20
ATOM 16337 C C . ALA A 1 19 ? -3.822 -7.768 -7.274 1.00 0.00 534 ALA A C 20
ATOM 16338 O O . ALA A 1 19 ? -4.185 -6.602 -7.263 1.00 0.00 534 ALA A O 20
ATOM 16345 N N . GLU A 1 20 ? -3.579 -8.469 -6.163 1.00 0.00 535 GLU A N 20
ATOM 16346 C CA . GLU A 1 20 ? -3.731 -7.908 -4.829 1.00 0.00 535 GLU A CA 20
ATOM 16347 C C . GLU A 1 20 ? -2.737 -6.766 -4.626 1.00 0.00 535 GLU A C 20
ATOM 16348 O O . GLU A 1 20 ? -3.129 -5.651 -4.286 1.00 0.00 535 GLU A O 20
ATOM 16360 N N . LYS A 1 21 ? -1.448 -7.070 -4.818 1.00 0.00 536 LYS A N 20
ATOM 16361 C CA . LYS A 1 21 ? -0.387 -6.099 -4.657 1.00 0.00 536 LYS A CA 20
ATOM 16362 C C . LYS A 1 21 ? -0.688 -4.909 -5.558 1.00 0.00 536 LYS A C 20
ATOM 16363 O O . LYS A 1 21 ? -0.725 -3.779 -5.095 1.00 0.00 536 LYS A O 20
ATOM 16382 N N . ALA A 1 22 ? -0.919 -5.165 -6.845 1.00 0.00 537 ALA A N 20
ATOM 16383 C CA . ALA A 1 22 ? -1.206 -4.109 -7.792 1.00 0.00 537 ALA A CA 20
ATOM 16384 C C . ALA A 1 22 ? -2.401 -3.269 -7.349 1.00 0.00 537 ALA A C 20
ATOM 16385 O O . ALA A 1 22 ? -2.290 -2.055 -7.282 1.00 0.00 537 ALA A O 20
ATOM 16392 N N . ALA A 1 23 ? -3.537 -3.902 -7.054 1.00 0.00 538 ALA A N 20
ATOM 16393 C CA . ALA A 1 23 ? -4.736 -3.187 -6.658 1.00 0.00 538 ALA A CA 20
ATOM 16394 C C . ALA A 1 23 ? -4.481 -2.263 -5.472 1.00 0.00 538 ALA A C 20
ATOM 16395 O O . ALA A 1 23 ? -4.677 -1.056 -5.591 1.00 0.00 538 ALA A O 20
ATOM 16402 N N . TYR A 1 24 ? -4.035 -2.811 -4.338 1.00 0.00 539 TYR A N 20
ATOM 16403 C CA . TYR A 1 24 ? -3.794 -1.967 -3.184 1.00 0.00 539 TYR A CA 20
ATOM 16404 C C . TYR A 1 24 ? -2.706 -0.930 -3.453 1.00 0.00 539 TYR A C 20
ATOM 16405 O O . TYR A 1 24 ? -2.898 0.235 -3.139 1.00 0.00 539 TYR A O 20
ATOM 16423 N N . VAL A 1 25 ? -1.563 -1.332 -4.005 1.00 0.00 540 VAL A N 20
ATOM 16424 C CA . VAL A 1 25 ? -0.485 -0.413 -4.253 1.00 0.00 540 VAL A CA 20
ATOM 16425 C C . VAL A 1 25 ? -0.950 0.742 -5.159 1.00 0.00 540 VAL A C 20
ATOM 16426 O O . VAL A 1 25 ? -0.666 1.899 -4.862 1.00 0.00 540 VAL A O 20
ATOM 16439 N N . LYS A 1 26 ? -1.675 0.449 -6.243 1.00 0.00 541 LYS A N 20
ATOM 16440 C CA . LYS A 1 26 ? -2.168 1.500 -7.126 1.00 0.00 541 LYS A CA 20
ATOM 16441 C C . LYS A 1 26 ? -3.181 2.344 -6.366 1.00 0.00 541 LYS A C 20
ATOM 16442 O O . LYS A 1 26 ? -3.096 3.562 -6.400 1.00 0.00 541 LYS A O 20
ATOM 16461 N N . SER A 1 27 ? -4.124 1.705 -5.675 1.00 0.00 542 SER A N 20
ATOM 16462 C CA . SER A 1 27 ? -5.135 2.418 -4.903 1.00 0.00 542 SER A CA 20
ATOM 16463 C C . SER A 1 27 ? -4.483 3.414 -3.940 1.00 0.00 542 SER A C 20
ATOM 16464 O O . SER A 1 27 ? -4.897 4.566 -3.833 1.00 0.00 542 SER A O 20
ATOM 16472 N N . LEU A 1 28 ? -3.458 2.939 -3.248 1.00 0.00 543 LEU A N 20
ATOM 16473 C CA . LEU A 1 28 ? -2.686 3.723 -2.294 1.00 0.00 543 LEU A CA 20
ATOM 16474 C C . LEU A 1 28 ? -1.994 4.870 -3.030 1.00 0.00 543 LEU A C 20
ATOM 16475 O O . LEU A 1 28 ? -2.067 6.018 -2.601 1.00 0.00 543 LEU A O 20
ATOM 16491 N N . SER A 1 29 ? -1.322 4.556 -4.141 1.00 0.00 544 SER A N 20
ATOM 16492 C CA . SER A 1 29 ? -0.632 5.559 -4.941 1.00 0.00 544 SER A CA 20
ATOM 16493 C C . SER A 1 29 ? -1.608 6.658 -5.386 1.00 0.00 544 SER A C 20
ATOM 16494 O O . SER A 1 29 ? -1.282 7.841 -5.376 1.00 0.00 544 SER A O 20
ATOM 16502 N N . LYS A 1 30 ? -2.813 6.247 -5.778 1.00 0.00 545 LYS A N 20
ATOM 16503 C CA . LYS A 1 30 ? -3.859 7.143 -6.239 1.00 0.00 545 LYS A CA 20
ATOM 16504 C C . LYS A 1 30 ? -4.607 7.854 -5.097 1.00 0.00 545 LYS A C 20
ATOM 16505 O O . LYS A 1 30 ? -5.579 8.549 -5.391 1.00 0.00 545 LYS A O 20
ATOM 16524 N N . CYS A 1 31 ? -4.187 7.694 -3.831 1.00 0.00 546 CYS A N 20
ATOM 16525 C CA . CYS A 1 31 ? -4.852 8.330 -2.703 1.00 0.00 546 CYS A CA 20
ATOM 16526 C C . CYS A 1 31 ? -3.853 9.314 -2.071 1.00 0.00 546 CYS A C 20
ATOM 16527 O O . CYS A 1 31 ? -2.962 8.922 -1.319 1.00 0.00 546 CYS A O 20
ATOM 16535 N N . LYS A 1 32 ? -4.023 10.598 -2.419 1.00 0.00 547 LYS A N 20
ATOM 16536 C CA . LYS A 1 32 ? -3.147 11.695 -1.993 1.00 0.00 547 LYS A CA 20
ATOM 16537 C C . LYS A 1 32 ? -3.486 12.350 -0.644 1.00 0.00 547 LYS A C 20
ATOM 16538 O O . LYS A 1 32 ? -2.649 13.049 -0.078 1.00 0.00 547 LYS A O 20
ATOM 16557 N N . THR A 1 33 ? -4.709 12.172 -0.144 1.00 0.00 548 THR A N 20
ATOM 16558 C CA . THR A 1 33 ? -5.127 12.790 1.117 1.00 0.00 548 THR A CA 20
ATOM 16559 C C . THR A 1 33 ? -4.622 11.995 2.341 1.00 0.00 548 THR A C 20
ATOM 16560 O O . THR A 1 33 ? -3.441 11.672 2.427 1.00 0.00 548 THR A O 20
ATOM 16571 N N . ASP A 1 34 ? -5.505 11.676 3.300 1.00 0.00 549 ASP A N 20
ATOM 16572 C CA . ASP A 1 34 ? -5.140 10.943 4.507 1.00 0.00 549 ASP A CA 20
ATOM 16573 C C . ASP A 1 34 ? -6.328 10.150 5.044 1.00 0.00 549 ASP A C 20
ATOM 16574 O O . ASP A 1 34 ? -6.249 8.933 5.149 1.00 0.00 549 ASP A O 20
ATOM 16583 N N . GLN A 1 35 ? -7.435 10.836 5.359 1.00 0.00 550 GLN A N 20
ATOM 16584 C CA . GLN A 1 35 ? -8.647 10.219 5.882 1.00 0.00 550 GLN A CA 20
ATOM 16585 C C . GLN A 1 35 ? -9.105 9.107 4.936 1.00 0.00 550 GLN A C 20
ATOM 16586 O O . GLN A 1 35 ? -9.542 8.044 5.369 1.00 0.00 550 GLN A O 20
ATOM 16600 N N . GLU A 1 36 ? -8.991 9.364 3.633 1.00 0.00 551 GLU A N 20
ATOM 16601 C CA . GLU A 1 36 ? -9.390 8.409 2.629 1.00 0.00 551 GLU A CA 20
ATOM 16602 C C . GLU A 1 36 ? -8.392 7.253 2.593 1.00 0.00 551 GLU A C 20
ATOM 16603 O O . GLU A 1 36 ? -8.776 6.090 2.655 1.00 0.00 551 GLU A O 20
ATOM 16615 N N . VAL A 1 37 ? -7.092 7.574 2.495 1.00 0.00 552 VAL A N 20
ATOM 16616 C CA . VAL A 1 37 ? -6.021 6.597 2.396 1.00 0.00 552 VAL A CA 20
ATOM 16617 C C . VAL A 1 37 ? -6.102 5.655 3.609 1.00 0.00 552 VAL A C 20
ATOM 16618 O O . VAL A 1 37 ? -5.938 4.447 3.457 1.00 0.00 552 VAL A O 20
ATOM 16631 N N . LYS A 1 38 ? -6.423 6.168 4.809 1.00 0.00 553 LYS A N 20
ATOM 16632 C CA . LYS A 1 38 ? -6.527 5.311 5.983 1.00 0.00 553 LYS A CA 20
ATOM 16633 C C . LYS A 1 38 ? -7.780 4.449 5.885 1.00 0.00 553 LYS A C 20
ATOM 16634 O O . LYS A 1 38 ? -7.759 3.311 6.329 1.00 0.00 553 LYS A O 20
ATOM 16653 N N . ALA A 1 39 ? -8.853 4.948 5.265 1.00 0.00 554 ALA A N 20
ATOM 16654 C CA . ALA A 1 39 ? -10.044 4.125 5.069 1.00 0.00 554 ALA A CA 20
ATOM 16655 C C . ALA A 1 39 ? -9.636 2.951 4.160 1.00 0.00 554 ALA A C 20
ATOM 16656 O O . ALA A 1 39 ? -10.029 1.809 4.384 1.00 0.00 554 ALA A O 20
ATOM 16663 N N . VAL A 1 40 ? -8.818 3.242 3.143 1.00 0.00 555 VAL A N 20
ATOM 16664 C CA . VAL A 1 40 ? -8.319 2.199 2.256 1.00 0.00 555 VAL A CA 20
ATOM 16665 C C . VAL A 1 40 ? -7.423 1.249 3.075 1.00 0.00 555 VAL A C 20
ATOM 16666 O O . VAL A 1 40 ? -7.427 0.044 2.852 1.00 0.00 555 VAL A O 20
ATOM 16679 N N . MET A 1 41 ? -6.652 1.790 4.025 1.00 0.00 556 MET A N 20
ATOM 16680 C CA . MET A 1 41 ? -5.785 0.988 4.874 1.00 0.00 556 MET A CA 20
ATOM 16681 C C . MET A 1 41 ? -6.631 0.032 5.728 1.00 0.00 556 MET A C 20
ATOM 16682 O O . MET A 1 41 ? -6.322 -1.149 5.830 1.00 0.00 556 MET A O 20
ATOM 16696 N N . GLU A 1 42 ? -7.712 0.540 6.326 1.00 0.00 557 GLU A N 20
ATOM 16697 C CA . GLU A 1 42 ? -8.606 -0.300 7.116 1.00 0.00 557 GLU A CA 20
ATOM 16698 C C . GLU A 1 42 ? -9.032 -1.494 6.252 1.00 0.00 557 GLU A C 20
ATOM 16699 O O . GLU A 1 42 ? -9.124 -2.610 6.747 1.00 0.00 557 GLU A O 20
ATOM 16711 N N . LEU A 1 43 ? -9.265 -1.247 4.956 1.00 0.00 558 LEU A N 20
ATOM 16712 C CA . LEU A 1 43 ? -9.644 -2.303 4.036 1.00 0.00 558 LEU A CA 20
ATOM 16713 C C . LEU A 1 43 ? -8.549 -3.375 4.043 1.00 0.00 558 LEU A C 20
ATOM 16714 O O . LEU A 1 43 ? -8.867 -4.539 4.223 1.00 0.00 558 LEU A O 20
ATOM 16730 N N . VAL A 1 44 ? -7.271 -3.006 3.866 1.00 0.00 559 VAL A N 20
ATOM 16731 C CA . VAL A 1 44 ? -6.138 -3.940 3.866 1.00 0.00 559 VAL A CA 20
ATOM 16732 C C . VAL A 1 44 ? -6.194 -4.855 5.088 1.00 0.00 559 VAL A C 20
ATOM 16733 O O . VAL A 1 44 ? -6.060 -6.066 4.952 1.00 0.00 559 VAL A O 20
ATOM 16746 N N . GLU A 1 45 ? -6.402 -4.272 6.273 1.00 0.00 560 GLU A N 20
ATOM 16747 C CA . GLU A 1 45 ? -6.459 -5.027 7.514 1.00 0.00 560 GLU A CA 20
ATOM 16748 C C . GLU A 1 45 ? -7.537 -6.114 7.424 1.00 0.00 560 GLU A C 20
ATOM 16749 O O . GLU A 1 45 ? -7.287 -7.268 7.761 1.00 0.00 560 GLU A O 20
ATOM 16761 N N . GLU A 1 46 ? -8.721 -5.748 6.937 1.00 0.00 561 GLU A N 20
ATOM 16762 C CA . GLU A 1 46 ? -9.821 -6.688 6.799 1.00 0.00 561 GLU A CA 20
ATOM 16763 C C . GLU A 1 46 ? -9.485 -7.739 5.732 1.00 0.00 561 GLU A C 20
ATOM 16764 O O . GLU A 1 46 ? -9.683 -8.942 5.914 1.00 0.00 561 GLU A O 20
ATOM 16776 N N . ASP A 1 47 ? -8.924 -7.282 4.614 1.00 0.00 562 ASP A N 20
ATOM 16777 C CA . ASP A 1 47 ? -8.573 -8.132 3.498 1.00 0.00 562 ASP A CA 20
ATOM 16778 C C . ASP A 1 47 ? -7.701 -9.277 3.988 1.00 0.00 562 ASP A C 20
ATOM 16779 O O . ASP A 1 47 ? -7.986 -10.424 3.649 1.00 0.00 562 ASP A O 20
ATOM 16788 N N . ILE A 1 48 ? -6.694 -9.027 4.836 1.00 0.00 563 ILE A N 20
ATOM 16789 C CA . ILE A 1 48 ? -5.867 -10.120 5.335 1.00 0.00 563 ILE A CA 20
ATOM 16790 C C . ILE A 1 48 ? -6.657 -11.000 6.267 1.00 0.00 563 ILE A C 20
ATOM 16791 O O . ILE A 1 48 ? -6.491 -12.219 6.278 1.00 0.00 563 ILE A O 20
ATOM 16807 N N . GLU A 1 49 ? -7.517 -10.386 7.075 1.00 0.00 564 GLU A N 20
ATOM 16808 C CA . GLU A 1 49 ? -8.393 -11.128 7.967 1.00 0.00 564 GLU A CA 20
ATOM 16809 C C . GLU A 1 49 ? -9.348 -11.992 7.121 1.00 0.00 564 GLU A C 20
ATOM 16810 O O . GLU A 1 49 ? -10.079 -12.813 7.657 1.00 0.00 564 GLU A O 20
ATOM 16822 N N . SER A 1 50 ? -9.295 -11.841 5.790 1.00 0.00 565 SER A N 20
ATOM 16823 C CA . SER A 1 50 ? -10.076 -12.594 4.819 1.00 0.00 565 SER A CA 20
ATOM 16824 C C . SER A 1 50 ? -11.469 -12.030 4.961 1.00 0.00 565 SER A C 20
ATOM 16825 O O . SER A 1 50 ? -12.465 -12.744 5.067 1.00 0.00 565 SER A O 20
ATOM 16833 N N . LEU A 1 51 ? -11.466 -10.692 5.019 1.00 0.00 566 LEU A N 20
ATOM 16834 C CA . LEU A 1 51 ? -12.642 -9.875 5.239 1.00 0.00 566 LEU A CA 20
ATOM 16835 C C . LEU A 1 51 ? -13.359 -10.439 6.475 1.00 0.00 566 LEU A C 20
ATOM 16836 O O . LEU A 1 51 ? -14.582 -10.408 6.564 1.00 0.00 566 LEU A O 20
ATOM 16852 N N . THR A 1 52 ? -12.603 -10.996 7.435 1.00 0.00 567 THR A N 20
ATOM 16853 C CA . THR A 1 52 ? -13.222 -11.635 8.581 1.00 0.00 567 THR A CA 20
ATOM 16854 C C . THR A 1 52 ? -12.362 -11.474 9.836 1.00 0.00 567 THR A C 20
ATOM 16855 O O . THR A 1 52 ? -11.471 -12.274 10.109 1.00 0.00 567 THR A O 20
ATOM 16866 N N . ASN A 1 53 ? -12.662 -10.422 10.606 1.00 0.00 568 ASN A N 20
ATOM 16867 C CA . ASN A 1 53 ? -11.963 -10.079 11.838 1.00 0.00 568 ASN A CA 20
ATOM 16868 C C . ASN A 1 53 ? -12.279 -11.080 12.952 1.00 0.00 568 ASN A C 20
ATOM 16869 O O . ASN A 1 53 ? -13.476 -11.203 13.294 1.00 0.00 568 ASN A O 20
#

Solvent-accessible surface area: 4249 Å² total; per-residue (Å²): 236,120,76,91,124,57,32,72,113,58,1,115,86,35,106,31,58,192,78,44,61,40,62,22,37,141,50,1,61,159,41,161,89,107,132,88,24,122,56,40,56,80,97,9,81,89,40,39,123,69,82,96,170

Sequence (53 aa):
KPTMHSLRLVIESSPLSRAEKAAYVKSLSKCKTDQEVKAVMELVEEDIESLTNKPTMHSLRLVIESSPLSRAEKAAYVKSLSKCKTDQEVKAVMELVEEDIESLTNKPTMHSLRLVIESSPLSRAEKAAYVKSLSKCKTDQEVKAVMELVEEDIESLTNKPTMHSLRLVIESSPLSRAEKAAYVKSLSKCKTDQEVKAVMELVEEDIESLTNKPTMHSLRLVIESSPLSRAEKAAYVKSLSKCKTDQEVKAVMELVEEDIESLTNKPTMHSLRLVIESSPLSRAEKAAYVKSLSKCKTDQEVKAVMELVEEDIESLTNKPTMHSLRLVIESSPLSRAEKAAYVKSLSKCKTDQEVKAVMELVEEDIESLTNKPTMHSLRLVIESSPLSRAEKAAYVKSLSKCKTDQEVKAVMELVEEDIESLTNKPTMHSLRLVIESSPLSRAEKAAYVKSLSKCKTDQEVKAVMELVEEDIESLTNKPTMHSLRLVIESSPLSRAEKAAYVKSLSKCKTDQEVKAVMELVEEDIESLTNKPTMHSLRLVIESSPLSRAEKAAYVKSLSKCKTDQEVKAVMELVEEDIESLTNKPTMHSLRLVIESSPLSRAEKAAYVKSLSKCKTDQEVKAVMELVEEDIESLTNKPTMHSLRLVIESSPLSRAEKAAYVKSLSKCKTDQEVKAVMELVEEDIESLTNKPTMHSLRLVIESSPLSRAEKAAYVKSLSKCKTDQEVKAVMELVEEDIESLTNKPTMHSLRLVIESSPLSRAEKAAYVKSLSKCKTDQEVKAVMELVEEDIESLTNKPTMHSLRLVIESSPLSRAEKAAYVKSLSKCKTDQEVKAVMELVEEDIESLTNKPTMHSLRLVIESSPLSRAEKAAYVKSLSKCKTDQEVKAVMELVEEDIESLTNKPTMHSLRLVIESSPLSRAEKAAYVKSLSKCKTDQEVKAVMELVEEDIESLTNKPTMHSLRLVIESSPLSRAEKAAYVKSLSKCKTDQEVKAVMELVEEDIESLTNKPTMHSLRLVIESSPLSRAEKAAYVKSLSKCKTDQEVKAVMELVEEDIESLTN

Secondary structure (DSSP, 8-state):
---HHHHHHHHTTS---SHHHHHHHHHHHT--SSHHHHHHHHHHHHHHHHH--

Radius of gyration: 10.78 Å; Cα contacts (8 Å, |Δi|>4): 19; chains: 1; bounding box: 19×30×21 Å